Protein AF-0000000078948196 (afdb_homodimer)

Nearest PDB structures (foldseek):
  8k1s-assembly1_I  TM=9.322E-01  e=2.439E-25  Bacillus subtilis
  4j7c-assembly1_I  TM=9.047E-01  e=1.032E-25  Bacillus subtilis subsp. subtilis str. 168
  7zp9-assembly1_M  TM=9.116E-01  e=3.751E-25  Vibrio alginolyticus
  7zp9-assembly1_I  TM=9.064E-01  e=6.020E-25  Vibrio alginolyticus
  7zpo-assembly1_M  TM=9.075E-01  e=7.151E-25  Vibrio alginolyticus

InterPro domains:
  IPR003445 Cation transporter [PF02386] (38-428)

Foldseek 3Di:
DVVVCVVLCDLLNVLLVVLVVQLVVLLVVCCDPQFWDPPDDDDSLQSSLLLLLQLLLQAAHLDQNQHTTDPSNVVSSLVSNVCNQQNSVLVSVVVVLVVVDPPPDDVCVVVVPDDPDDSNVVSNVLSVQLVVVLVVQLVVQLVVQLVVCVVVDDDSVVSSVQRSSLSSSLLLLSQHHNVRQFCQVCLPPLVNLVSSLVSNCNQFLASVLVVLVVVPPPVPDPPRDDDPQNVQSVVLVVVQLVVQLVVQLVQCVPFPCVPPDPVSSNSQSNSLSSLLQSNQGHNDQPLRGDLSNLVVSLVSLQAHGAPNGSWFHQHSVLVSLQVQCVVCVVVVHPFRDDPRDTDDPVSSVVSVVQVVVLVVLLVVLLVVQCVQCPPPPDDSSQSSSLSSSLLRSSNHHNPCQNVGDSVNSVSSSVSSSCRSSDVVSVVVSVDDPPPPPPDDDDDDDDDDD/DVVVCVVLCDLLNVLLVVLVVQLVVLLVVCCDPQFWDPPADDDSLQSSLLLLLQLLLQAAHLDQNQHTTDPSNVVSSLVSNVCNQQNSVLVSVVVVLVVVDPPDDDVCVVVVPDDDDDPNVVSNVLSVQLVVVLVVQLVVQLVVQLVVCVVVDDDSVVSSVQRSSLSSSLLLLSQHHNVRQFCQVCLPPVVNLVSSLVSNCNQFLASVLVVLVVVPPPVPDPPRDDDPQNVQSVVLVVVQLVVQLVVQLVQCVPFPCVPPDPVSSNSQSNSLSSLLQSNQGHNDQPLRGDLVNLVVSLVSLQAHGAPNGSWFHQHSNLVSLQVQCVVCVVVVHPFRDDPRDTDDVVSSVVSVVQVVVLVVLLVVLLVVQCVQCPPPPDDSSQSSSLSSSLLRSSNHHNPCQNVGDSVNSVSSSVSSSCRSSDVVSVVVSVDDPPPPPPDDDDDDDDDDD

Secondary structure (DSSP, 8-state):
-HHHHHHH--HHHHHHHHHHHHHHHHHHHHHSGGGB-TT----HHHHHHHHHHHHTT----SS-HHHHB-HHHHHHHHHHHHIIIIIHHHHHHHHHHHTT----STHHHHHHHS-SS-HHHHHHHHHHHHHHHHHHHHHHHHHHHHHHHTTTSSSHHHHHHHHHHHHHHHHHT----SSSSTTGGGTT-HHHHHHHHHHHHHHHS-HHHHHHHHHHHSTT-TT----HHHHHHHHHHHHHHHHHHHHHHHHHTTTTTTT--HHHHHHHHHHHHHHTTTT---SS-GGGS-HHHHHHHHHHHHB---TTSS--SB-HHHHHHHHHHHHHHHTT-SS-EETTEEEPHHHHHHHHHHHHHHHHHHHHHHHHHHHHTTTS---HHHHHHHHHHHHTT-----S-GGGS-HHHHHHHHHHHHHHHH-HHHHHHHH------------EE-----/-HHHHHHH--HHHHHHHHHHHHHHHHHHHHHSGGGB-TT----HHHHHHHHHHHHTT----SS-HHHHB-HHHHHHHHHHHHIIIIIHHHHHHHHHHHTT----SHHHHHHHHS-SS-HHHHHHHHHHHHHHHHHHHHHHHHHHHHHHHTTTSSSHHHHHHHHHHHHHHHHTT----SSSSTTGGGTT-HHHHHHHHHHHHHHHS-HHHHHHHHHHHSTT-TT----HHHHHHHHHHHHHHHHHHHHHHHHHTTTTTTT--HHHHHHHHHHHHHHTTTT---SS-GGGS-HHHHHHHHHHHHB---TTSS--SB-HHHHHHHHHHHHHHHTT-SS-EETTEEEPHHHHHHHHHHHHHHHHHHHHHHHHHHHHTTTS---HHHHHHHHHHHHTT-----S-GGGS-HHHHHHHHHHHHHHHH-HHHHHHHH------------EE-----

Structure (mmCIF, N/CA/C/O backbone):
data_AF-0000000078948196-model_v1
#
loop_
_entity.id
_entity.type
_entity.pdbx_description
1 polymer 'Na+-transporting ATP synthase'
#
loop_
_atom_site.group_PDB
_atom_site.id
_atom_site.type_symbol
_atom_site.label_atom_id
_atom_site.label_alt_id
_atom_site.label_comp_id
_atom_site.label_asym_id
_atom_site.label_entity_id
_atom_site.label_seq_id
_atom_site.pdbx_PDB_ins_code
_atom_site.Cartn_x
_atom_site.Cartn_y
_atom_site.Cartn_z
_atom_site.occupancy
_atom_site.B_iso_or_equiv
_atom_site.auth_seq_id
_atom_site.auth_comp_id
_atom_site.auth_asym_id
_atom_site.auth_atom_id
_atom_site.pdbx_PDB_model_num
ATOM 1 N N . MET A 1 1 ? -9.531 -35.656 25.984 1 29.16 1 MET A N 1
ATOM 2 C CA . MET A 1 1 ? -8.641 -34.812 25.203 1 29.16 1 MET A CA 1
ATOM 3 C C . MET A 1 1 ? -9.273 -34.438 23.875 1 29.16 1 MET A C 1
ATOM 5 O O . MET A 1 1 ? -8.773 -33.562 23.156 1 29.16 1 MET A O 1
ATOM 9 N N . LYS A 1 2 ? -10.148 -35.344 23.438 1 41.41 2 LYS A N 1
ATOM 10 C CA . LYS A 1 2 ? -10.898 -35.281 22.188 1 41.41 2 LYS A CA 1
ATOM 11 C C . LYS A 1 2 ? -11.906 -34.125 22.203 1 41.41 2 LYS A C 1
ATOM 13 O O . LYS A 1 2 ? -12.148 -33.5 21.172 1 41.41 2 LYS A O 1
ATOM 18 N N . SER A 1 3 ? -12.422 -34.031 23.297 1 39.44 3 SER A N 1
ATOM 19 C CA . SER A 1 3 ? -13.5 -33.062 23.422 1 39.44 3 SER A CA 1
ATOM 20 C C . SER A 1 3 ? -12.969 -31.641 23.328 1 39.44 3 SER A C 1
ATOM 22 O O . SER A 1 3 ? -13.594 -30.781 22.703 1 39.44 3 SER A O 1
ATOM 24 N N . ALA A 1 4 ? -11.969 -31.344 24.062 1 41.91 4 ALA A N 1
ATOM 25 C CA . ALA A 1 4 ? -11.398 -30 24.141 1 41.91 4 ALA A CA 1
ATOM 26 C C . ALA A 1 4 ? -10.844 -29.562 22.781 1 41.91 4 ALA A C 1
ATOM 28 O O . ALA A 1 4 ? -10.961 -28.391 22.406 1 41.91 4 ALA A O 1
ATOM 29 N N . LEU A 1 5 ? -10.188 -30.438 22.125 1 44.31 5 LEU A N 1
ATOM 30 C CA . LEU A 1 5 ? -9.727 -30.203 20.75 1 44.31 5 LEU A CA 1
ATOM 31 C C . LEU A 1 5 ? -10.906 -29.922 19.828 1 44.31 5 LEU A C 1
ATOM 33 O O . LEU A 1 5 ? -10.797 -29.109 18.906 1 44.31 5 LEU A O 1
ATOM 37 N N . ASN A 1 6 ? -11.93 -30.547 20.078 1 48.66 6 ASN A N 1
ATOM 38 C CA . ASN A 1 6 ? -13.141 -30.438 19.281 1 48.66 6 ASN A CA 1
ATOM 39 C C . ASN A 1 6 ? -13.773 -29.062 19.406 1 48.66 6 ASN A C 1
ATOM 41 O O . ASN A 1 6 ? -14.32 -28.531 18.438 1 48.66 6 ASN A O 1
ATOM 45 N N . GLN A 1 7 ? -13.891 -28.625 20.594 1 48.53 7 GLN A N 1
ATOM 46 C CA . GLN A 1 7 ? -14.547 -27.344 20.828 1 48.53 7 GLN A CA 1
ATOM 47 C C . GLN A 1 7 ? -13.758 -26.188 20.219 1 48.53 7 GLN A C 1
ATOM 49 O O . GLN A 1 7 ? -14.336 -25.188 19.797 1 48.53 7 GLN A O 1
ATOM 54 N N . PHE A 1 8 ? -12.453 -26.312 20.312 1 49.66 8 PHE A N 1
ATOM 55 C CA . PHE A 1 8 ? -11.609 -25.203 19.922 1 49.66 8 PHE A CA 1
ATOM 56 C C . PHE A 1 8 ? -11.367 -25.203 18.406 1 49.66 8 PHE A C 1
ATOM 58 O O . PHE A 1 8 ? -10.922 -24.203 17.844 1 49.66 8 PHE A O 1
ATOM 65 N N . MET A 1 9 ? -11.766 -26.344 17.719 1 56.47 9 MET A N 1
ATOM 66 C CA . MET A 1 9 ? -11.25 -26.469 16.359 1 56.47 9 MET A CA 1
ATOM 67 C C . MET A 1 9 ? -12.312 -26.094 15.336 1 56.47 9 MET A C 1
ATOM 69 O O . MET A 1 9 ? -13.148 -26.922 14.969 1 56.47 9 MET A O 1
ATOM 73 N N . THR A 1 10 ? -12.477 -24.797 15.086 1 62.91 10 THR A N 1
ATOM 74 C CA . THR A 1 10 ? -13.273 -24.312 13.961 1 62.91 10 THR A CA 1
ATOM 75 C C . THR A 1 10 ? -12.688 -24.828 12.641 1 62.91 10 THR A C 1
ATOM 77 O O . THR A 1 10 ? -11.508 -25.172 12.578 1 62.91 10 THR A O 1
ATOM 80 N N . PRO A 1 11 ? -13.523 -25.25 11.734 1 66.12 11 PRO A N 1
ATOM 81 C CA . PRO A 1 11 ? -13.055 -25.734 10.43 1 66.12 11 PRO A CA 1
ATOM 82 C C . PRO A 1 11 ? -11.875 -24.922 9.891 1 66.12 11 PRO A C 1
ATOM 84 O O . PRO A 1 11 ? -10.938 -25.484 9.328 1 66.12 11 PRO A O 1
ATOM 87 N N . PHE A 1 12 ? -11.883 -23.766 10.172 1 70.56 12 PHE A N 1
ATOM 88 C CA . PHE A 1 12 ? -10.812 -22.906 9.68 1 70.56 12 PHE A CA 1
ATOM 89 C C . PHE A 1 12 ? -9.516 -23.188 10.438 1 70.56 12 PHE A C 1
ATOM 91 O O . PHE A 1 12 ? -8.438 -23.188 9.844 1 70.56 12 PHE A O 1
ATOM 98 N N . ARG A 1 13 ? -9.586 -23.484 11.641 1 76.75 13 ARG A N 1
ATOM 99 C CA . ARG A 1 13 ? -8.406 -23.797 12.438 1 76.75 13 ARG A CA 1
ATOM 100 C C . ARG A 1 13 ? -7.812 -25.141 12.039 1 76.75 13 ARG A C 1
ATOM 102 O O . ARG A 1 13 ? -6.594 -25.312 12.055 1 76.75 13 ARG A O 1
ATOM 109 N N . MET A 1 14 ? -8.641 -25.984 11.641 1 74.75 14 MET A N 1
ATOM 110 C CA . MET A 1 14 ? -8.172 -27.312 11.227 1 74.75 14 MET A CA 1
ATOM 111 C C . MET A 1 14 ? -7.387 -27.219 9.922 1 74.75 14 MET A C 1
ATOM 113 O O . MET A 1 14 ? -6.383 -27.906 9.75 1 74.75 14 MET A O 1
ATOM 117 N N . ILE A 1 15 ? -7.875 -26.344 9.07 1 76 15 ILE A N 1
ATOM 118 C CA . ILE A 1 15 ? -7.18 -26.156 7.805 1 76 15 ILE A CA 1
ATOM 119 C C . ILE A 1 15 ? -5.805 -25.547 8.062 1 76 15 ILE A C 1
ATOM 121 O O . ILE A 1 15 ? -4.801 -26 7.496 1 76 15 ILE A O 1
ATOM 125 N N . MET A 1 16 ? -5.793 -24.641 8.93 1 83.44 16 MET A N 1
ATOM 126 C CA . MET A 1 16 ? -4.531 -23.969 9.242 1 83.44 16 MET A CA 1
ATOM 127 C C . MET A 1 16 ? -3.543 -24.953 9.875 1 83.44 16 MET A C 1
ATOM 129 O O . MET A 1 16 ? -2.369 -24.969 9.508 1 83.44 16 MET A O 1
ATOM 133 N N . VAL A 1 17 ? -4.02 -25.75 10.727 1 84.31 17 VAL A N 1
ATOM 134 C CA . VAL A 1 17 ? -3.16 -26.703 11.43 1 84.31 17 VAL A CA 1
ATOM 135 C C . VAL A 1 17 ? -2.678 -27.766 10.461 1 84.31 17 VAL A C 1
ATOM 137 O O . VAL A 1 17 ? -1.53 -28.219 10.531 1 84.31 17 VAL A O 1
ATOM 140 N N . SER A 1 18 ? -3.582 -28.156 9.57 1 84.44 18 SER A N 1
ATOM 141 C CA . SER A 1 18 ? -3.189 -29.141 8.586 1 84.44 18 SER A CA 1
ATOM 142 C C . SER A 1 18 ? -2.041 -28.641 7.715 1 84.44 18 SER A C 1
ATOM 144 O O . SER A 1 18 ? -1.121 -29.391 7.395 1 84.44 18 SER A O 1
ATOM 146 N N . TYR A 1 19 ? -2.107 -27.391 7.379 1 88.69 19 TYR A N 1
ATOM 147 C CA . TYR A 1 19 ? -1.027 -26.812 6.59 1 88.69 19 TYR A CA 1
ATOM 148 C C . TYR A 1 19 ? 0.269 -26.766 7.387 1 88.69 19 TYR A C 1
ATOM 150 O O . TYR A 1 19 ? 1.34 -27.078 6.867 1 88.69 19 TYR A O 1
ATOM 158 N N . ILE A 1 20 ? 0.142 -26.406 8.609 1 92.06 20 ILE A N 1
ATOM 159 C CA . ILE A 1 20 ? 1.325 -26.297 9.453 1 92.06 20 ILE A CA 1
ATOM 160 C C . ILE A 1 20 ? 1.962 -27.672 9.633 1 92.06 20 ILE A C 1
ATOM 162 O O . ILE A 1 20 ? 3.182 -27.812 9.531 1 92.06 20 ILE A O 1
ATOM 166 N N . ILE A 1 21 ? 1.18 -28.656 9.789 1 91.88 21 ILE A N 1
ATOM 167 C CA . ILE A 1 21 ? 1.675 -30.016 9.961 1 91.88 21 ILE A CA 1
ATOM 168 C C . ILE A 1 21 ? 2.344 -30.5 8.68 1 91.88 21 ILE A C 1
ATOM 170 O O . ILE A 1 21 ? 3.418 -31.094 8.711 1 91.88 21 ILE A O 1
ATOM 174 N N . ALA A 1 22 ? 1.687 -30.219 7.602 1 92.44 22 ALA A N 1
ATOM 175 C CA . ALA A 1 22 ? 2.264 -30.609 6.312 1 92.44 22 ALA A CA 1
ATOM 176 C C . ALA A 1 22 ? 3.611 -29.938 6.09 1 92.44 22 ALA A C 1
ATOM 178 O O . ALA A 1 22 ? 4.566 -30.562 5.633 1 92.44 22 ALA A O 1
ATOM 179 N N . MET A 1 23 ? 3.705 -28.656 6.453 1 96 23 MET A N 1
ATOM 180 C CA . MET A 1 23 ? 4.941 -27.906 6.281 1 96 23 MET A CA 1
ATOM 181 C C . MET A 1 23 ? 6.059 -28.484 7.141 1 96 23 MET A C 1
ATOM 183 O O . MET A 1 23 ? 7.195 -28.625 6.68 1 96 23 MET A O 1
ATOM 187 N N . PHE A 1 24 ? 5.695 -28.891 8.258 1 96.75 24 PHE A N 1
ATOM 188 C CA . PHE A 1 24 ? 6.703 -29.469 9.141 1 96.75 24 PHE A CA 1
ATOM 189 C C . PHE A 1 24 ? 7.062 -30.875 8.711 1 96.75 24 PHE A C 1
ATOM 191 O O . PHE A 1 24 ? 8.234 -31.266 8.719 1 96.75 24 PHE A O 1
ATOM 198 N N . LEU A 1 25 ? 6.098 -31.656 8.305 1 95.69 25 LEU A N 1
ATOM 199 C CA . LEU A 1 25 ? 6.332 -33.031 7.867 1 95.69 25 LEU A CA 1
ATOM 200 C C . LEU A 1 25 ? 7.258 -33.062 6.656 1 95.69 25 LEU A C 1
ATOM 202 O O . LEU A 1 25 ? 8.25 -33.781 6.648 1 95.69 25 LEU A O 1
ATOM 206 N N . PHE A 1 26 ? 6.957 -32.281 5.711 1 96.81 26 PHE A N 1
ATOM 207 C CA . PHE A 1 26 ? 7.766 -32.281 4.496 1 96.81 26 PHE A CA 1
ATOM 208 C C . PHE A 1 26 ? 9.133 -31.656 4.75 1 96.81 26 PHE A C 1
ATOM 210 O O . PHE A 1 26 ? 10.102 -31.953 4.047 1 96.81 26 PHE A O 1
ATOM 217 N N . SER A 1 27 ? 9.203 -30.734 5.758 1 97.56 27 SER A N 1
ATOM 218 C CA . SER A 1 27 ? 10.508 -30.188 6.117 1 97.56 27 SER A CA 1
ATOM 219 C C . SER A 1 27 ? 11.43 -31.266 6.664 1 97.56 27 SER A C 1
ATOM 221 O O . SER A 1 27 ? 12.625 -31.297 6.352 1 97.56 27 SER A O 1
ATOM 223 N N . VAL A 1 28 ? 10.898 -32.188 7.391 1 97.5 28 VAL A N 1
ATOM 224 C CA . VAL A 1 28 ? 11.68 -33.281 7.938 1 97.5 28 VAL A CA 1
ATOM 225 C C . VAL A 1 28 ? 12.078 -34.25 6.812 1 97.5 28 VAL A C 1
ATOM 227 O O . VAL A 1 28 ? 13.227 -34.688 6.75 1 97.5 28 VAL A O 1
ATOM 230 N N . LEU A 1 29 ? 11.172 -34.5 5.914 1 97.06 29 LEU A N 1
ATOM 231 C CA . LEU A 1 29 ? 11.453 -35.406 4.801 1 97.06 29 LEU A CA 1
ATOM 232 C C . LEU A 1 29 ? 12.531 -34.844 3.893 1 97.06 29 LEU A C 1
ATOM 234 O O . LEU A 1 29 ? 13.406 -35.562 3.424 1 97.06 29 LEU A O 1
ATOM 238 N N . LEU A 1 30 ? 12.477 -33.531 3.709 1 96.75 30 LEU A N 1
ATOM 239 C CA . LEU A 1 30 ? 13.445 -32.875 2.84 1 96.75 30 LEU A CA 1
ATOM 240 C C . LEU A 1 30 ? 14.805 -32.75 3.531 1 96.75 30 LEU A C 1
ATOM 242 O O . LEU A 1 30 ? 15.836 -32.625 2.869 1 96.75 30 LEU A O 1
ATOM 246 N N . PHE A 1 31 ? 14.773 -32.781 4.848 1 96.94 31 PHE A N 1
ATOM 247 C CA . PHE A 1 31 ? 16 -32.594 5.613 1 96.94 31 PHE A CA 1
ATOM 248 C C . PHE A 1 31 ? 16.734 -33.938 5.738 1 96.94 31 PHE A C 1
ATOM 250 O O . PHE A 1 31 ? 17.938 -33.969 6.047 1 96.94 31 PHE A O 1
ATOM 257 N N . LEU A 1 32 ? 16.172 -35.062 5.422 1 95.81 32 LEU A N 1
ATOM 258 C CA . LEU A 1 32 ? 16.797 -36.375 5.523 1 95.81 32 LEU A CA 1
ATOM 259 C C . LEU A 1 32 ? 17.984 -36.5 4.578 1 95.81 32 LEU A C 1
ATOM 261 O O . LEU A 1 32 ? 17.969 -35.938 3.477 1 95.81 32 LEU A O 1
ATOM 265 N N . PRO A 1 33 ? 18.984 -37.25 4.98 1 94.69 33 PRO A N 1
ATOM 266 C CA . PRO A 1 33 ? 20.172 -37.438 4.137 1 94.69 33 PRO A CA 1
ATOM 267 C C . PRO A 1 33 ? 19.844 -38.125 2.807 1 94.69 33 PRO A C 1
ATOM 269 O O . PRO A 1 33 ? 20.516 -37.875 1.801 1 94.69 33 PRO A O 1
ATOM 272 N N . ILE A 1 34 ? 18.797 -38.938 2.75 1 94.38 34 ILE A N 1
ATOM 273 C CA . ILE A 1 34 ? 18.438 -39.625 1.53 1 94.38 34 ILE A CA 1
ATOM 274 C C . ILE A 1 34 ? 17.875 -38.656 0.507 1 94.38 34 ILE A C 1
ATOM 276 O O . ILE A 1 34 ? 17.891 -38.906 -0.696 1 94.38 34 ILE A O 1
ATOM 280 N N . SER A 1 35 ? 17.375 -37.531 1.003 1 96.19 35 SER A N 1
ATOM 281 C CA . SER A 1 35 ? 16.766 -36.531 0.134 1 96.19 35 SER A CA 1
ATOM 282 C C . SER A 1 35 ? 17.812 -35.531 -0.391 1 96.19 35 SER A C 1
ATOM 284 O O . SER A 1 35 ? 17.484 -34.656 -1.204 1 96.19 35 SER A O 1
ATOM 286 N N . GLN A 1 36 ? 19.016 -35.656 0.041 1 95.5 36 GLN A N 1
ATOM 287 C CA . GLN A 1 36 ? 20.062 -34.719 -0.326 1 95.5 36 GLN A CA 1
ATOM 288 C C . GLN A 1 36 ? 21.094 -35.344 -1.247 1 95.5 36 GLN A C 1
ATOM 290 O O . GLN A 1 36 ? 21.328 -36.562 -1.173 1 95.5 36 GLN A O 1
ATOM 295 N N . GLN A 1 37 ? 21.594 -34.531 -2.092 1 94.06 37 GLN A N 1
ATOM 296 C CA . GLN A 1 37 ? 22.719 -35 -2.9 1 94.06 37 GLN A CA 1
ATOM 297 C C . GLN A 1 37 ? 23.969 -35.188 -2.051 1 94.06 37 GLN A C 1
ATOM 299 O O . GLN A 1 37 ? 24.125 -34.5 -1.021 1 94.06 37 GLN A O 1
ATOM 304 N N . PRO A 1 38 ? 24.859 -36 -2.549 1 91.44 38 PRO A N 1
ATOM 305 C CA . PRO A 1 38 ? 26.094 -36.219 -1.778 1 91.44 38 PRO A CA 1
ATOM 306 C C . PRO A 1 38 ? 26.938 -34.969 -1.665 1 91.44 38 PRO A C 1
ATOM 308 O O . PRO A 1 38 ? 27.109 -34.219 -2.646 1 91.44 38 PRO A O 1
ATOM 311 N N . GLY A 1 39 ? 27.344 -34.594 -0.49 1 90.06 39 GLY A N 1
ATOM 312 C CA . GLY A 1 39 ? 28.266 -33.469 -0.279 1 90.06 39 GLY A CA 1
ATOM 313 C C . GLY A 1 39 ? 27.547 -32.188 0.056 1 90.06 39 GLY A C 1
ATOM 314 O O . GLY A 1 39 ? 28.188 -31.156 0.333 1 90.06 39 GLY A O 1
ATOM 315 N N . VAL A 1 40 ? 26.281 -32.156 -0.003 1 91.31 40 VAL A N 1
ATOM 316 C CA . VAL A 1 40 ? 25.531 -30.938 0.264 1 91.31 40 VAL A CA 1
ATOM 317 C C . VAL A 1 40 ? 25.266 -30.812 1.763 1 91.31 40 VAL A C 1
ATOM 319 O O . VAL A 1 40 ? 24.984 -31.797 2.439 1 91.31 40 VAL A O 1
ATOM 322 N N . ASN A 1 41 ? 25.547 -29.609 2.361 1 90.94 41 ASN A N 1
ATOM 323 C CA . ASN A 1 41 ? 25.266 -29.312 3.76 1 90.94 41 ASN A CA 1
ATOM 324 C C . ASN A 1 41 ? 24.016 -28.453 3.9 1 90.94 41 ASN A C 1
ATOM 326 O O . ASN A 1 41 ? 24.094 -27.219 3.873 1 90.94 41 ASN A O 1
ATOM 330 N N . LEU A 1 42 ? 22.906 -29.094 4.082 1 94.12 42 LEU A N 1
ATOM 331 C CA . LEU A 1 42 ? 21.609 -28.422 4.207 1 94.12 42 LEU A CA 1
ATOM 332 C C . LEU A 1 42 ? 21.25 -28.219 5.672 1 94.12 42 LEU A C 1
ATOM 334 O O . LEU A 1 42 ? 21.359 -29.141 6.484 1 94.12 42 LEU A O 1
ATOM 338 N N . THR A 1 43 ? 20.922 -26.969 6.074 1 95.5 43 THR A N 1
ATOM 339 C CA . THR A 1 43 ? 20.438 -26.688 7.422 1 95.5 43 THR A CA 1
ATOM 340 C C . THR A 1 43 ? 18.938 -26.938 7.516 1 95.5 43 THR A C 1
ATOM 342 O O . THR A 1 43 ? 18.234 -26.938 6.5 1 95.5 43 THR A O 1
ATOM 345 N N . PHE A 1 44 ? 18.453 -27.141 8.641 1 96.38 44 PHE A N 1
ATOM 346 C CA . PHE A 1 44 ? 17.031 -27.406 8.82 1 96.38 44 PHE A CA 1
ATOM 347 C C . PHE A 1 44 ? 16.203 -26.188 8.43 1 96.38 44 PHE A C 1
ATOM 349 O O . PHE A 1 44 ? 15.102 -26.328 7.891 1 96.38 44 PHE A O 1
ATOM 356 N N . SER A 1 45 ? 16.75 -25 8.703 1 96.25 45 SER A N 1
ATOM 357 C CA . SER A 1 45 ? 16.016 -23.781 8.344 1 96.25 45 SER A CA 1
ATOM 358 C C . SER A 1 45 ? 15.805 -23.703 6.836 1 96.25 45 SER A C 1
ATOM 360 O O . SER A 1 45 ? 14.75 -23.25 6.379 1 96.25 45 SER A O 1
ATOM 362 N N . GLU A 1 46 ? 16.797 -24.156 6.129 1 96.88 46 GLU A N 1
ATOM 363 C CA . GLU A 1 46 ? 16.688 -24.141 4.672 1 96.88 46 GLU A CA 1
ATOM 364 C C . GLU A 1 46 ? 15.648 -25.156 4.188 1 96.88 46 GLU A C 1
ATOM 366 O O . GLU A 1 46 ? 14.875 -24.859 3.273 1 96.88 46 GLU A O 1
ATOM 371 N N . ALA A 1 47 ? 15.648 -26.312 4.801 1 97.31 47 ALA A N 1
ATOM 372 C CA . ALA A 1 47 ? 14.664 -27.328 4.465 1 97.31 47 ALA A CA 1
ATOM 373 C C . ALA A 1 47 ? 13.25 -26.859 4.824 1 97.31 47 ALA A C 1
ATOM 375 O O . ALA A 1 47 ? 12.305 -27.109 4.074 1 97.31 47 ALA A O 1
ATOM 376 N N . LEU A 1 48 ? 13.156 -26.203 5.973 1 97.69 48 LEU A N 1
ATOM 377 C CA . LEU A 1 48 ? 11.867 -25.672 6.406 1 97.69 48 LEU A CA 1
ATOM 378 C C . LEU A 1 48 ? 11.359 -24.625 5.434 1 97.69 48 LEU A C 1
ATOM 380 O O . LEU A 1 48 ? 10.18 -24.641 5.059 1 97.69 48 LEU A O 1
ATOM 384 N N . PHE A 1 49 ? 12.227 -23.734 5.043 1 98.12 49 PHE A N 1
ATOM 385 C CA . PHE A 1 49 ? 11.844 -22.703 4.09 1 98.12 49 PHE A CA 1
ATOM 386 C C . PHE A 1 49 ? 11.352 -23.312 2.789 1 98.12 49 PHE A C 1
ATOM 388 O O . PHE A 1 49 ? 10.312 -22.906 2.25 1 98.12 49 PHE A O 1
ATOM 395 N N . THR A 1 50 ? 12.07 -24.297 2.322 1 97.12 50 THR A N 1
ATOM 396 C CA . THR A 1 50 ? 11.703 -24.969 1.074 1 97.12 50 THR A CA 1
ATOM 397 C C . THR A 1 50 ? 10.367 -25.688 1.21 1 97.12 50 THR A C 1
ATOM 399 O O . THR A 1 50 ? 9.539 -25.641 0.299 1 97.12 50 THR A O 1
ATOM 402 N N . SER A 1 51 ? 10.172 -26.297 2.299 1 97.5 51 SER A N 1
ATOM 403 C CA . SER A 1 51 ? 8.922 -27 2.549 1 97.5 51 SER A CA 1
ATOM 404 C C . SER A 1 51 ? 7.746 -26.016 2.604 1 97.5 51 SER A C 1
ATOM 406 O O . SER A 1 51 ? 6.703 -26.266 1.99 1 97.5 51 SER A O 1
ATOM 408 N N . VAL A 1 52 ? 7.902 -24.906 3.338 1 97.44 52 VAL A N 1
ATOM 409 C CA . VAL A 1 52 ? 6.848 -23.906 3.441 1 97.44 52 VAL A CA 1
ATOM 410 C C . VAL A 1 52 ? 6.527 -23.359 2.057 1 97.44 52 VAL A C 1
ATOM 412 O O . VAL A 1 52 ? 5.355 -23.188 1.702 1 97.44 52 VAL A O 1
ATOM 415 N N . SER A 1 53 ? 7.531 -23.094 1.305 1 97.19 53 SER A N 1
ATOM 416 C CA . SER A 1 53 ? 7.359 -22.578 -0.047 1 97.19 53 SER A CA 1
ATOM 417 C C . SER A 1 53 ? 6.66 -23.594 -0.946 1 97.19 53 SER A C 1
ATOM 419 O O . SER A 1 53 ? 5.805 -23.219 -1.754 1 97.19 53 SER A O 1
ATOM 421 N N . ALA A 1 54 ? 6.973 -24.844 -0.789 1 96.25 54 ALA A N 1
ATOM 422 C CA . ALA A 1 54 ? 6.395 -25.906 -1.614 1 96.25 54 ALA A CA 1
ATOM 423 C C . ALA A 1 54 ? 4.934 -26.141 -1.245 1 96.25 54 ALA A C 1
ATOM 425 O O . ALA A 1 54 ? 4.062 -26.188 -2.121 1 96.25 54 ALA A O 1
ATOM 426 N N . VAL A 1 55 ? 4.684 -26.234 0.028 1 94.19 55 VAL A N 1
ATOM 427 C CA . VAL A 1 55 ? 3.328 -26.516 0.486 1 94.19 55 VAL A CA 1
ATOM 428 C C . VAL A 1 55 ? 2.422 -25.312 0.215 1 94.19 55 VAL A C 1
ATOM 430 O O . VAL A 1 55 ? 1.236 -25.484 -0.085 1 94.19 55 VAL A O 1
ATOM 433 N N . SER A 1 56 ? 2.973 -24.141 0.295 1 93 56 SER A N 1
ATOM 434 C CA . SER A 1 56 ? 2.191 -22.953 -0.013 1 93 56 SER A CA 1
ATOM 435 C C . SER A 1 56 ? 2.146 -22.703 -1.516 1 93 56 SER A C 1
ATOM 437 O O . SER A 1 56 ? 1.503 -21.75 -1.968 1 93 56 SER A O 1
ATOM 439 N N . VAL A 1 57 ? 2.824 -23.469 -2.277 1 92.44 57 VAL A N 1
ATOM 440 C CA . VAL A 1 57 ? 2.896 -23.375 -3.73 1 92.44 57 VAL A CA 1
ATOM 441 C C . VAL A 1 57 ? 3.354 -21.969 -4.129 1 92.44 57 VAL A C 1
ATOM 443 O O . VAL A 1 57 ? 2.711 -21.312 -4.949 1 92.44 57 VAL A O 1
ATOM 446 N N . THR A 1 58 ? 4.41 -21.438 -3.539 1 93.69 58 THR A N 1
ATOM 447 C CA . THR A 1 58 ? 4.926 -20.094 -3.812 1 93.69 58 THR A CA 1
ATOM 448 C C . THR A 1 58 ? 6.117 -20.156 -4.762 1 93.69 58 THR A C 1
ATOM 450 O O . THR A 1 58 ? 6.164 -19.438 -5.758 1 93.69 58 THR A O 1
ATOM 453 N N . GLY A 1 59 ? 7.145 -21 -4.398 1 93.38 59 GLY A N 1
ATOM 454 C CA . GLY A 1 59 ? 8.258 -21.188 -5.32 1 93.38 59 GLY A CA 1
ATOM 455 C C . GLY A 1 59 ? 9.492 -20.391 -4.934 1 93.38 59 GLY A C 1
ATOM 456 O O . GLY A 1 59 ? 10.531 -20.5 -5.59 1 93.38 59 GLY A O 1
ATOM 457 N N . LEU A 1 60 ? 9.43 -19.609 -3.844 1 94.12 60 LEU A N 1
ATOM 458 C CA . LEU A 1 60 ? 10.641 -18.969 -3.34 1 94.12 60 LEU A CA 1
ATOM 459 C C . LEU A 1 60 ? 11.586 -19.984 -2.719 1 94.12 60 LEU A C 1
ATOM 461 O O . LEU A 1 60 ? 11.148 -20.891 -2.01 1 94.12 60 LEU A O 1
ATOM 465 N N . THR A 1 61 ? 12.875 -19.859 -3.014 1 92.44 61 THR A N 1
ATOM 466 C CA . THR A 1 61 ? 13.828 -20.844 -2.518 1 92.44 61 THR A CA 1
ATOM 467 C C . THR A 1 61 ? 15.062 -20.172 -1.93 1 92.44 61 THR A C 1
ATOM 469 O O . THR A 1 61 ? 15.43 -19.078 -2.357 1 92.44 61 THR A O 1
ATOM 472 N N . VAL A 1 62 ? 15.578 -20.797 -0.987 1 94.81 62 VAL A N 1
ATOM 473 C CA . VAL A 1 62 ? 16.812 -20.312 -0.371 1 94.81 62 VAL A CA 1
ATOM 474 C C . VAL A 1 62 ? 17.984 -21.188 -0.822 1 94.81 62 VAL A C 1
ATOM 476 O O . VAL A 1 62 ? 19.141 -20.859 -0.548 1 94.81 62 VAL A O 1
ATOM 479 N N . VAL A 1 63 ? 17.688 -22.297 -1.507 1 92.88 63 VAL A N 1
ATOM 480 C CA . VAL A 1 63 ? 18.703 -23.188 -2.053 1 92.88 63 VAL A CA 1
ATOM 481 C C . VAL A 1 63 ? 18.359 -23.547 -3.496 1 92.88 63 VAL A C 1
ATOM 483 O O . VAL A 1 63 ? 17.203 -23.453 -3.902 1 92.88 63 VAL A O 1
ATOM 486 N N . ASN A 1 64 ? 19.344 -23.859 -4.242 1 92.5 64 ASN A N 1
ATOM 487 C CA . ASN A 1 64 ? 19.094 -24.375 -5.582 1 92.5 64 ASN A CA 1
ATOM 488 C C . ASN A 1 64 ? 18.594 -25.812 -5.539 1 92.5 64 ASN A C 1
ATOM 490 O O . ASN A 1 64 ? 19.328 -26.734 -5.176 1 92.5 64 ASN A O 1
ATOM 494 N N . VAL A 1 65 ? 17.438 -26.016 -5.961 1 93.06 65 VAL A N 1
ATOM 495 C CA . VAL A 1 65 ? 16.734 -27.297 -5.836 1 93.06 65 VAL A CA 1
ATOM 496 C C . VAL A 1 65 ? 17.469 -28.375 -6.641 1 93.06 65 VAL A C 1
ATOM 498 O O . VAL A 1 65 ? 17.672 -29.484 -6.168 1 93.06 65 VAL A O 1
ATOM 501 N N . SER A 1 66 ? 17.984 -28.062 -7.793 1 91.06 66 SER A N 1
ATOM 502 C CA . SER A 1 66 ? 18.625 -29.016 -8.688 1 91.06 66 SER A CA 1
ATOM 503 C C . SER A 1 66 ? 19.969 -29.469 -8.133 1 91.06 66 SER A C 1
ATOM 505 O O . SER A 1 66 ? 20.391 -30.609 -8.359 1 91.06 66 SER A O 1
ATOM 507 N N . GLU A 1 67 ? 20.594 -28.609 -7.355 1 92.5 67 GLU A N 1
ATOM 508 C CA . GLU A 1 67 ? 21.922 -28.922 -6.844 1 92.5 67 GLU A CA 1
ATOM 509 C C . GLU A 1 67 ? 21.859 -29.469 -5.418 1 92.5 67 GLU A C 1
ATOM 511 O O . GLU A 1 67 ? 22.828 -30.031 -4.918 1 92.5 67 GLU A O 1
ATOM 516 N N . THR A 1 68 ? 20.781 -29.375 -4.805 1 94.69 68 THR A N 1
ATOM 517 C CA . THR A 1 68 ? 20.688 -29.703 -3.385 1 94.69 68 THR A CA 1
ATOM 518 C C . THR A 1 68 ? 19.984 -31.031 -3.18 1 94.69 68 THR A C 1
ATOM 520 O O . THR A 1 68 ? 20.438 -31.859 -2.385 1 94.69 68 THR A O 1
ATOM 523 N N . TYR A 1 69 ? 18.984 -31.328 -3.953 1 95.62 69 TYR A N 1
ATOM 524 C CA . TYR A 1 69 ? 18.141 -32.469 -3.641 1 95.62 69 TYR A CA 1
ATOM 525 C C . TYR A 1 69 ? 18.359 -33.594 -4.621 1 95.62 69 TYR A C 1
ATOM 527 O O . TYR A 1 69 ? 18.594 -33.375 -5.812 1 95.62 69 TYR A O 1
ATOM 535 N N . SER A 1 70 ? 18.281 -34.812 -4.105 1 95.94 70 SER A N 1
ATOM 536 C CA . SER A 1 70 ? 18.344 -36.031 -4.898 1 95.94 70 SER A CA 1
ATOM 537 C C . SER A 1 70 ? 17 -36.312 -5.57 1 95.94 70 SER A C 1
ATOM 539 O O . SER A 1 70 ? 16.062 -35.531 -5.434 1 95.94 70 SER A O 1
ATOM 541 N N . TYR A 1 71 ? 16.906 -37.438 -6.309 1 94.81 71 TYR A N 1
ATOM 542 C CA . TYR A 1 71 ? 15.656 -37.812 -6.969 1 94.81 71 TYR A CA 1
ATOM 543 C C . TYR A 1 71 ? 14.555 -38.062 -5.945 1 94.81 71 TYR A C 1
ATOM 545 O O . TYR A 1 71 ? 13.398 -37.688 -6.176 1 94.81 71 TYR A O 1
ATOM 553 N N . ILE A 1 72 ? 14.969 -38.594 -4.828 1 95.75 72 ILE A N 1
ATOM 554 C CA . ILE A 1 72 ? 14 -38.844 -3.766 1 95.75 72 ILE A CA 1
ATOM 555 C C . ILE A 1 72 ? 13.547 -37.5 -3.152 1 95.75 72 ILE A C 1
ATOM 557 O O . ILE A 1 72 ? 12.367 -37.344 -2.84 1 95.75 72 ILE A O 1
ATOM 561 N N . GLY A 1 73 ? 14.516 -36.656 -2.971 1 95.94 73 GLY A N 1
ATOM 562 C CA . GLY A 1 73 ? 14.172 -35.312 -2.477 1 95.94 73 GLY A CA 1
ATOM 563 C C . GLY A 1 73 ? 13.211 -34.594 -3.381 1 95.94 73 GLY A C 1
ATOM 564 O O . GLY A 1 73 ? 12.273 -33.938 -2.9 1 95.94 73 GLY A O 1
ATOM 565 N N . ILE A 1 74 ? 13.422 -34.688 -4.68 1 96.5 74 ILE A N 1
ATOM 566 C CA . ILE A 1 74 ? 12.562 -34.031 -5.652 1 96.5 74 ILE A CA 1
ATOM 567 C C . ILE A 1 74 ? 11.172 -34.656 -5.625 1 96.5 74 ILE A C 1
ATOM 569 O O . ILE A 1 74 ? 10.164 -33.969 -5.789 1 96.5 74 ILE A O 1
ATOM 573 N N . LEU A 1 75 ? 11.133 -35.938 -5.379 1 95.56 75 LEU A N 1
ATOM 574 C CA . LEU A 1 75 ? 9.844 -36.594 -5.238 1 95.56 75 LEU A CA 1
ATOM 575 C C . LEU A 1 75 ? 9.07 -36.031 -4.043 1 95.56 75 LEU A C 1
ATOM 577 O O . LEU A 1 75 ? 7.871 -35.781 -4.141 1 95.56 75 LEU A O 1
ATOM 581 N N . PHE A 1 76 ? 9.797 -35.875 -2.932 1 96.12 76 PHE A N 1
ATOM 582 C CA . PHE A 1 76 ? 9.164 -35.281 -1.753 1 96.12 76 PHE A CA 1
ATOM 583 C C . PHE A 1 76 ? 8.695 -33.875 -2.029 1 96.12 76 PHE A C 1
ATOM 585 O O . PHE A 1 76 ? 7.621 -33.469 -1.584 1 96.12 76 PHE A O 1
ATOM 592 N N . LEU A 1 77 ? 9.531 -33.156 -2.727 1 96.38 77 LEU A N 1
ATOM 593 C CA . LEU A 1 77 ? 9.172 -31.781 -3.098 1 96.38 77 LEU A CA 1
ATOM 594 C C . LEU A 1 77 ? 7.93 -31.766 -3.975 1 96.38 77 LEU A C 1
ATOM 596 O O . LEU A 1 77 ? 7.023 -30.953 -3.754 1 96.38 77 LEU A O 1
ATOM 600 N N . ALA A 1 78 ? 7.867 -32.656 -4.93 1 95.31 78 ALA A N 1
ATOM 601 C CA . ALA A 1 78 ? 6.715 -32.75 -5.828 1 95.31 78 ALA A CA 1
ATOM 602 C C . ALA A 1 78 ? 5.445 -33.125 -5.059 1 95.31 78 ALA A C 1
ATOM 604 O O . ALA A 1 78 ? 4.375 -32.562 -5.328 1 95.31 78 ALA A O 1
ATOM 605 N N . LEU A 1 79 ? 5.602 -33.969 -4.117 1 93.88 79 LEU A N 1
ATOM 606 C CA . LEU A 1 79 ? 4.457 -34.375 -3.303 1 93.88 79 LEU A CA 1
ATOM 607 C C . LEU A 1 79 ? 3.975 -33.219 -2.441 1 93.88 79 LEU A C 1
ATOM 609 O O . LEU A 1 79 ? 2.77 -33.031 -2.244 1 93.88 79 LEU A O 1
ATOM 613 N N . ALA A 1 80 ? 4.922 -32.5 -1.903 1 94.62 80 ALA A N 1
ATOM 614 C CA . ALA A 1 80 ? 4.57 -31.328 -1.112 1 94.62 80 ALA A CA 1
ATOM 615 C C . ALA A 1 80 ? 3.793 -30.328 -1.948 1 94.62 80 ALA A C 1
ATOM 617 O O . ALA A 1 80 ? 2.779 -29.781 -1.497 1 94.62 80 ALA A O 1
ATOM 618 N N . ILE A 1 81 ? 4.23 -30.078 -3.158 1 93.75 81 ILE A N 1
ATOM 619 C CA . ILE A 1 81 ? 3.598 -29.141 -4.074 1 93.75 81 ILE A CA 1
ATOM 620 C C . ILE A 1 81 ? 2.189 -29.609 -4.418 1 93.75 81 ILE A C 1
ATOM 622 O O . ILE A 1 81 ? 1.238 -28.828 -4.398 1 93.75 81 ILE A O 1
ATOM 626 N N . GLN A 1 82 ? 2.082 -30.906 -4.656 1 90.44 82 GLN A N 1
ATOM 627 C CA . GLN A 1 82 ? 0.793 -31.484 -5.012 1 90.44 82 GLN A CA 1
ATOM 628 C C . GLN A 1 82 ? -0.199 -31.375 -3.857 1 90.44 82 GLN A C 1
ATOM 630 O O . GLN A 1 82 ? -1.359 -31.016 -4.062 1 90.44 82 GLN A O 1
ATOM 635 N N . LEU A 1 83 ? 0.294 -31.641 -2.75 1 87.25 83 LEU A N 1
ATOM 636 C CA . LEU A 1 83 ? -0.559 -31.562 -1.568 1 87.25 83 LEU A CA 1
ATOM 637 C C . LEU A 1 83 ? -0.983 -30.125 -1.285 1 87.25 83 LEU A C 1
ATOM 639 O O . LEU A 1 83 ? -2.139 -29.875 -0.938 1 87.25 83 LEU A O 1
ATOM 643 N N . GLY A 1 84 ? -0.119 -29.234 -1.367 1 86 84 GLY A N 1
ATOM 644 C CA . GLY A 1 84 ? -0.419 -27.828 -1.143 1 86 84 GLY A CA 1
ATOM 645 C C . GLY A 1 84 ? -1.357 -27.25 -2.184 1 86 84 GLY A C 1
ATOM 646 O O . GLY A 1 84 ? -2.215 -26.422 -1.86 1 86 84 GLY A O 1
ATOM 647 N N . GLY A 1 85 ? -1.118 -27.562 -3.383 1 80.81 85 GLY A N 1
ATOM 648 C CA . GLY A 1 85 ? -1.9 -27.031 -4.484 1 80.81 85 GLY A CA 1
ATOM 649 C C . GLY A 1 85 ? -3.324 -27.547 -4.52 1 80.81 85 GLY A C 1
ATOM 650 O O . GLY A 1 85 ? -4.277 -26.766 -4.574 1 80.81 85 GLY A O 1
ATOM 651 N N . ILE A 1 86 ? -3.525 -28.781 -4.453 1 73.5 86 ILE A N 1
ATOM 652 C CA . ILE A 1 86 ? -4.836 -29.406 -4.645 1 73.5 86 ILE A CA 1
ATOM 653 C C . ILE A 1 86 ? -5.34 -29.969 -3.318 1 73.5 86 ILE A C 1
ATOM 655 O O . ILE A 1 86 ? -6.531 -29.891 -3.016 1 73.5 86 ILE A O 1
ATOM 659 N N . GLY A 1 87 ? -4.461 -30.484 -2.549 1 61.56 87 GLY A N 1
ATOM 660 C CA . GLY A 1 87 ? -4.746 -31.5 -1.55 1 61.56 87 GLY A CA 1
ATOM 661 C C . GLY A 1 87 ? -5.441 -30.938 -0.32 1 61.56 87 GLY A C 1
ATOM 662 O O . GLY A 1 87 ? -6.488 -31.453 0.089 1 61.56 87 GLY A O 1
ATOM 663 N N . ILE A 1 88 ? -4.82 -29.828 0.211 1 55.69 88 ILE A N 1
ATOM 664 C CA . ILE A 1 88 ? -5.336 -29.469 1.529 1 55.69 88 ILE A CA 1
ATOM 665 C C . ILE A 1 88 ? -6.73 -28.875 1.395 1 55.69 88 ILE A C 1
ATOM 667 O O . ILE A 1 88 ? -7.605 -29.125 2.225 1 55.69 88 ILE A O 1
ATOM 671 N N . MET A 1 89 ? -6.961 -28.125 0.335 1 55.78 89 MET A N 1
ATOM 672 C CA . MET A 1 89 ? -8.305 -27.594 0.129 1 55.78 89 MET A CA 1
ATOM 673 C C . MET A 1 89 ? -9.305 -28.719 -0.108 1 55.78 89 MET A C 1
ATOM 675 O O . MET A 1 89 ? -10.422 -28.688 0.41 1 55.78 89 MET A O 1
ATOM 679 N N . THR A 1 90 ? -8.828 -29.656 -0.896 1 55.22 90 THR A N 1
ATOM 680 C CA . THR A 1 90 ? -9.68 -30.812 -1.169 1 55.22 90 THR A CA 1
ATOM 681 C C . THR A 1 90 ? -9.75 -31.719 0.051 1 55.22 90 THR A C 1
ATOM 683 O O . THR A 1 90 ? -10.805 -32.312 0.335 1 55.22 90 THR A O 1
ATOM 686 N N . LEU A 1 91 ? -8.602 -31.719 0.794 1 53.12 91 LEU A N 1
ATOM 687 C CA . LEU A 1 91 ? -8.555 -32.562 1.978 1 53.12 91 LEU A CA 1
ATOM 688 C C . LEU A 1 91 ? -9.414 -32 3.096 1 53.12 91 LEU A C 1
ATOM 690 O O . LEU A 1 91 ? -10.047 -32.75 3.842 1 53.12 91 LEU A O 1
ATOM 694 N N . GLY A 1 92 ? -9.25 -30.578 3.344 1 48.88 92 GLY A N 1
ATOM 695 C CA . GLY A 1 92 ? -10.102 -30.031 4.387 1 48.88 92 GLY A CA 1
ATOM 696 C C . GLY A 1 92 ? -11.562 -30.406 4.223 1 48.88 92 GLY A C 1
ATOM 697 O O . GLY A 1 92 ? -12.227 -30.781 5.191 1 48.88 92 GLY A O 1
ATOM 698 N N . THR A 1 93 ? -11.945 -30.25 2.992 1 48.53 93 THR A N 1
ATOM 699 C CA . THR A 1 93 ? -13.328 -30.688 2.807 1 48.53 93 THR A CA 1
ATOM 700 C C . THR A 1 93 ? -13.461 -32.188 3.127 1 48.53 93 THR A C 1
ATOM 702 O O . THR A 1 93 ? -14.469 -32.594 3.699 1 48.53 93 THR A O 1
ATOM 705 N N . PHE A 1 94 ? -12.359 -32.875 2.834 1 45.28 94 PHE A N 1
ATOM 706 C CA . PHE A 1 94 ? -12.375 -34.312 3.119 1 45.28 94 PHE A CA 1
ATOM 707 C C . PHE A 1 94 ? -12.43 -34.562 4.621 1 45.28 94 PHE A C 1
ATOM 709 O O . PHE A 1 94 ? -13.195 -35.406 5.082 1 45.28 94 PHE A O 1
ATOM 716 N N . VAL A 1 95 ? -11.555 -33.844 5.262 1 44.28 95 VAL A N 1
ATOM 717 C CA . VAL A 1 95 ? -11.523 -34.031 6.707 1 44.28 95 VAL A CA 1
ATOM 718 C C . VAL A 1 95 ? -12.859 -33.625 7.312 1 44.28 95 VAL A C 1
ATOM 720 O O . VAL A 1 95 ? -13.383 -34.281 8.211 1 44.28 95 VAL A O 1
ATOM 723 N N . TRP A 1 96 ? -13.258 -32.5 6.902 1 46.78 96 TRP A N 1
ATOM 724 C CA . TRP A 1 96 ? -14.562 -32.062 7.387 1 46.78 96 TRP A CA 1
ATOM 725 C C . TRP A 1 96 ? -15.641 -33.094 7.094 1 46.78 96 TRP A C 1
ATOM 727 O O . TRP A 1 96 ? -16.5 -33.344 7.934 1 46.78 96 TRP A O 1
ATOM 737 N N . MET A 1 97 ? -15.516 -33.688 5.938 1 42.41 97 MET A N 1
ATOM 738 C CA . MET A 1 97 ? -16.438 -34.75 5.555 1 42.41 97 MET A CA 1
ATOM 739 C C . MET A 1 97 ? -16.344 -35.938 6.508 1 42.41 97 MET A C 1
ATOM 741 O O . MET A 1 97 ? -17.344 -36.562 6.84 1 42.41 97 MET A O 1
ATOM 745 N N . LEU A 1 98 ? -15.141 -36.219 6.809 1 39 98 LEU A N 1
ATOM 746 C CA . LEU A 1 98 ? -14.93 -37.375 7.68 1 39 98 LEU A CA 1
ATOM 747 C C . LEU A 1 98 ? -15.508 -37.125 9.07 1 39 98 LEU A C 1
ATOM 749 O O . LEU A 1 98 ? -16 -38.031 9.719 1 39 98 LEU A O 1
ATOM 753 N N . PHE A 1 99 ? -15.32 -35.844 9.5 1 43.5 99 PHE A N 1
ATOM 754 C CA . PHE A 1 99 ? -15.797 -35.656 10.867 1 43.5 99 PHE A CA 1
ATOM 755 C C . PHE A 1 99 ? -17.266 -35.25 10.875 1 43.5 99 PHE A C 1
ATOM 757 O O . PHE A 1 99 ? -17.828 -34.938 11.922 1 43.5 99 PHE A O 1
ATOM 764 N N . GLY A 1 100 ? -18.109 -35.562 9.859 1 39.66 100 GLY A N 1
ATOM 765 C CA . GLY A 1 100 ? -19.562 -35.531 9.836 1 39.66 100 GLY A CA 1
ATOM 766 C C . GLY A 1 100 ? -20.141 -34.156 10.031 1 39.66 100 GLY A C 1
ATOM 767 O O . GLY A 1 100 ? -21.312 -34 10.375 1 39.66 100 GLY A O 1
ATOM 768 N N . LYS A 1 101 ? -19.328 -33.125 10.406 1 40.47 101 LYS A N 1
ATOM 769 C CA . LYS A 1 101 ? -20 -31.875 10.781 1 40.47 101 LYS A CA 1
ATOM 770 C C . LYS A 1 101 ? -20.406 -31.078 9.547 1 40.47 101 LYS A C 1
ATOM 772 O O . LYS A 1 101 ? -19.734 -31.125 8.523 1 40.47 101 LYS A O 1
ATOM 777 N N . LYS A 1 102 ? -21.781 -30.672 9.422 1 37.22 102 LYS A N 1
ATOM 778 C CA . LYS A 1 102 ? -22.531 -29.891 8.453 1 37.22 102 LYS A CA 1
ATOM 779 C C . LYS A 1 102 ? -21.781 -28.609 8.078 1 37.22 102 LYS A C 1
ATOM 781 O O . LYS A 1 102 ? -21.484 -27.781 8.938 1 37.22 102 LYS A O 1
ATOM 786 N N . ILE A 1 103 ? -20.875 -28.656 7.355 1 39.28 103 ILE A N 1
ATOM 787 C CA . ILE A 1 103 ? -20.266 -27.422 6.867 1 39.28 103 ILE A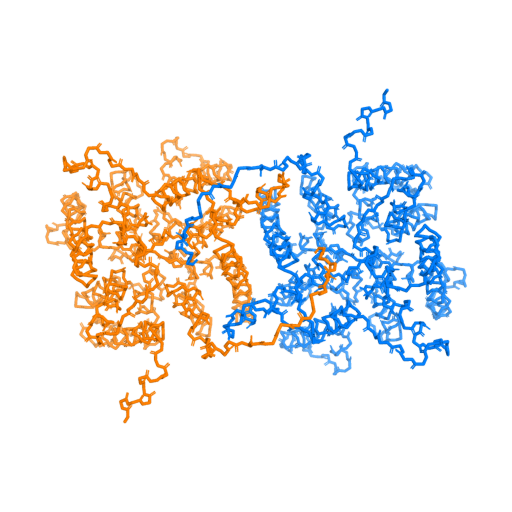 CA 1
ATOM 788 C C . ILE A 1 103 ? -21.328 -26.547 6.219 1 39.28 103 ILE A C 1
ATOM 790 O O . ILE A 1 103 ? -21.984 -26.953 5.258 1 39.28 103 ILE A O 1
ATOM 794 N N . ILE A 1 104 ? -21.938 -25.656 6.828 1 32.91 104 ILE A N 1
ATOM 795 C CA . ILE A 1 104 ? -22.875 -24.688 6.277 1 32.91 104 ILE A CA 1
ATOM 796 C C . ILE A 1 104 ? -22.219 -23.938 5.113 1 32.91 104 ILE A C 1
ATOM 798 O O . ILE A 1 104 ? -22.812 -23.016 4.551 1 32.91 104 ILE A O 1
ATOM 802 N N . LEU A 1 105 ? -20.922 -23.969 4.941 1 33.22 105 LEU A N 1
ATOM 803 C CA . LEU A 1 105 ? -20.516 -22.75 4.258 1 33.22 105 LEU A CA 1
ATOM 804 C C . LEU A 1 105 ? -21.125 -22.688 2.865 1 33.22 105 LEU A C 1
ATOM 806 O O . LEU A 1 105 ? -21.562 -23.703 2.32 1 33.22 105 LEU A O 1
ATOM 810 N N . SER A 1 106 ? -20.719 -21.688 1.986 1 31.88 106 SER A N 1
ATOM 811 C CA . SER A 1 106 ? -21.219 -21.031 0.78 1 31.88 106 SER A CA 1
ATOM 812 C C . SER A 1 106 ? -21.312 -22.016 -0.385 1 31.88 106 SER A C 1
ATOM 814 O O . SER A 1 106 ? -21.969 -21.734 -1.387 1 31.88 106 SER A O 1
ATOM 816 N N . GLN A 1 107 ? -20.438 -22.922 -0.506 1 34 107 GLN A N 1
ATOM 817 C CA . GLN A 1 107 ? -20.688 -23.797 -1.646 1 34 107 GLN A CA 1
ATOM 818 C C . GLN A 1 107 ? -21.984 -24.609 -1.451 1 34 107 GLN A C 1
ATOM 820 O O . GLN A 1 107 ? -22.391 -25.359 -2.34 1 34 107 GLN A O 1
ATOM 825 N N . ARG A 1 108 ? -22.516 -24.656 -0.263 1 35.88 108 ARG A N 1
ATOM 826 C CA . ARG A 1 108 ? -23.891 -25.172 -0.265 1 35.88 108 ARG A CA 1
ATOM 827 C C . ARG A 1 108 ? -24.75 -24.422 -1.272 1 35.88 108 ARG A C 1
ATOM 829 O O . ARG A 1 108 ? -25.703 -24.969 -1.815 1 35.88 108 ARG A O 1
ATOM 836 N N . MET A 1 109 ? -24.438 -23.094 -1.353 1 31.05 109 MET A N 1
ATOM 837 C CA . MET A 1 109 ? -25.438 -22.328 -2.109 1 31.05 109 MET A CA 1
ATOM 838 C C . MET A 1 109 ? -25.422 -22.734 -3.58 1 31.05 109 MET A C 1
ATOM 840 O O . MET A 1 109 ? -26.469 -22.75 -4.238 1 31.05 109 MET A O 1
ATOM 844 N N . LEU A 1 110 ? -24.141 -22.875 -4.078 1 31.53 110 LEU A N 1
ATOM 845 C CA . LEU A 1 110 ? -24.281 -23.203 -5.492 1 31.53 110 LEU A CA 1
ATOM 846 C C . LEU A 1 110 ? -24.984 -24.547 -5.656 1 31.53 110 LEU A C 1
ATOM 848 O O . LEU A 1 110 ? -25.797 -24.719 -6.57 1 31.53 110 LEU A O 1
ATOM 852 N N . ILE A 1 111 ? -24.453 -25.484 -4.891 1 32.88 111 ILE A N 1
ATOM 853 C CA . ILE A 1 111 ? -25.047 -26.812 -5.094 1 32.88 111 ILE A CA 1
ATOM 854 C C . ILE A 1 111 ? -26.469 -26.828 -4.547 1 32.88 111 ILE A C 1
ATOM 856 O O . ILE A 1 111 ? -27.172 -27.844 -4.66 1 32.88 111 ILE A O 1
ATOM 860 N N . MET A 1 112 ? -26.891 -25.859 -3.672 1 32.25 112 MET A N 1
ATOM 861 C CA . MET A 1 112 ? -28.281 -26.016 -3.303 1 32.25 112 MET A CA 1
ATOM 862 C C . MET A 1 112 ? -29.188 -26 -4.539 1 32.25 112 MET A C 1
ATOM 864 O O . MET A 1 112 ? -30.344 -26.406 -4.477 1 32.25 112 MET A O 1
ATOM 868 N N . VAL A 1 113 ? -28.891 -25.078 -5.469 1 29.91 113 VAL A N 1
ATOM 869 C CA . VAL A 1 113 ? -30.016 -25.047 -6.395 1 29.91 113 VAL A CA 1
ATOM 870 C C . VAL A 1 113 ? -30.141 -26.406 -7.109 1 29.91 113 VAL A C 1
ATOM 872 O O . VAL A 1 113 ? -31.203 -26.766 -7.594 1 29.91 113 VAL A O 1
ATOM 875 N N . ASP A 1 114 ? -29.047 -26.984 -7.68 1 28.8 114 ASP A N 1
ATOM 876 C CA . ASP A 1 114 ? -29.562 -28.125 -8.445 1 28.8 114 ASP A CA 1
ATOM 877 C C . ASP A 1 114 ? -30.141 -29.188 -7.527 1 28.8 114 ASP A C 1
ATOM 879 O O . ASP A 1 114 ? -29.938 -29.156 -6.312 1 28.8 114 ASP A O 1
ATOM 883 N N . GLN A 1 115 ? -30.047 -30.656 -8.008 1 28.89 115 GLN A N 1
ATOM 884 C CA . GLN A 1 115 ? -30.812 -31.859 -7.742 1 28.89 115 GLN A CA 1
ATOM 885 C C . GLN A 1 115 ? -30.719 -32.25 -6.273 1 28.89 115 GLN A C 1
ATOM 887 O O . GLN A 1 115 ? -29.797 -31.859 -5.57 1 28.89 115 GLN A O 1
ATOM 892 N N . ASN A 1 116 ? -31.75 -33.094 -5.691 1 30.81 116 ASN A N 1
ATOM 893 C CA . ASN A 1 116 ? -32.094 -34 -4.602 1 30.81 116 ASN A CA 1
ATOM 894 C C . ASN A 1 116 ? -30.875 -34.75 -4.098 1 30.81 116 ASN A C 1
ATOM 896 O O . ASN A 1 116 ? -31 -35.844 -3.52 1 30.81 116 ASN A O 1
ATOM 900 N N . GLN A 1 117 ? -29.812 -34.875 -4.91 1 33.84 117 GLN A N 1
ATOM 901 C CA . GLN A 1 117 ? -28.812 -35.812 -4.383 1 33.84 117 GLN A CA 1
ATOM 902 C C . GLN A 1 117 ? -28.312 -35.344 -3.018 1 33.84 117 GLN A C 1
ATOM 904 O O . GLN A 1 117 ? -28.234 -34.125 -2.752 1 33.84 117 GLN A O 1
ATOM 909 N N . ASN A 1 118 ? -28.25 -36.156 -2.037 1 38.19 118 ASN A N 1
ATOM 910 C CA . ASN A 1 118 ? -27.766 -35.969 -0.677 1 38.19 118 ASN A CA 1
ATOM 911 C C . ASN A 1 118 ? -26.5 -35.125 -0.655 1 38.19 118 ASN A C 1
ATOM 913 O O . ASN A 1 118 ? -25.625 -35.281 -1.512 1 38.19 118 ASN A O 1
ATOM 917 N N . GLN A 1 119 ? -26.469 -33.875 -0.033 1 43.47 119 GLN A N 1
ATOM 918 C CA . GLN A 1 119 ? -25.547 -32.781 0.231 1 43.47 119 GLN A CA 1
ATOM 919 C C . GLN A 1 119 ? -24.109 -33.281 0.23 1 43.47 119 GLN A C 1
ATOM 921 O O . GLN A 1 119 ? -23.234 -32.625 -0.359 1 43.47 119 GLN A O 1
ATOM 926 N N . PHE A 1 120 ? -24 -34.406 0.731 1 46.88 120 PHE A N 1
ATOM 927 C CA . PHE A 1 120 ? -22.688 -35 0.97 1 46.88 120 PHE A CA 1
ATOM 928 C C . PHE A 1 120 ? -22.125 -35.594 -0.314 1 46.88 120 PHE A C 1
ATOM 930 O O . PHE A 1 120 ? -20.938 -35.438 -0.612 1 46.88 120 PHE A O 1
ATOM 937 N N . SER A 1 121 ? -22.953 -36.375 -0.9 1 51.66 121 SER A N 1
ATOM 938 C CA . SER A 1 121 ? -22.531 -37.062 -2.115 1 51.66 121 SER A CA 1
ATOM 939 C C . SER A 1 121 ? -22.125 -36.062 -3.201 1 51.66 121 SER A C 1
ATOM 941 O O . SER A 1 121 ? -21.188 -36.312 -3.957 1 51.66 121 SER A O 1
ATOM 943 N N . GLY A 1 122 ? -22.656 -34.938 -3.104 1 54.59 122 GLY A N 1
ATOM 944 C CA . GLY A 1 122 ? -22.391 -33.906 -4.098 1 54.59 122 GLY A CA 1
ATOM 945 C C . GLY A 1 122 ? -21.031 -33.281 -3.92 1 54.59 122 GLY A C 1
ATOM 946 O O . GLY A 1 122 ? -20.297 -33.062 -4.895 1 54.59 122 GLY A O 1
ATOM 947 N N . LEU A 1 123 ? -20.656 -33.156 -2.686 1 60.38 123 LEU A N 1
ATOM 948 C CA . LEU A 1 123 ? -19.375 -32.531 -2.396 1 60.38 123 LEU A CA 1
ATOM 949 C C . LEU A 1 123 ? -18.219 -33.469 -2.734 1 60.38 123 LEU A C 1
ATOM 951 O O . LEU A 1 123 ? -17.203 -33.031 -3.281 1 60.38 123 LEU A O 1
ATOM 955 N N . VAL A 1 124 ? -18.484 -34.75 -2.422 1 64.19 124 VAL A N 1
ATOM 956 C CA . VAL A 1 124 ? -17.453 -35.75 -2.705 1 64.19 124 VAL A CA 1
ATOM 957 C C . VAL A 1 124 ? -17.25 -35.875 -4.215 1 64.19 124 VAL A C 1
ATOM 959 O O . VAL A 1 124 ? -16.125 -35.969 -4.695 1 64.19 124 VAL A O 1
ATOM 962 N N . ASN A 1 125 ? -18.281 -35.812 -4.844 1 67.31 125 ASN A N 1
ATOM 963 C CA . ASN A 1 125 ? -18.203 -35.906 -6.297 1 67.31 125 ASN A CA 1
ATOM 964 C C . ASN A 1 125 ? -17.531 -34.688 -6.918 1 67.31 125 ASN A C 1
ATOM 966 O O . ASN A 1 125 ? -16.766 -34.812 -7.887 1 67.31 125 ASN A O 1
ATOM 970 N N . LEU A 1 126 ? -17.75 -33.594 -6.289 1 67.56 126 LEU A N 1
ATOM 971 C CA . LEU A 1 126 ? -17.125 -32.375 -6.777 1 67.56 126 LEU A CA 1
ATOM 972 C C . LEU A 1 126 ? -15.609 -32.438 -6.57 1 67.56 126 LEU A C 1
ATOM 974 O O . LEU A 1 126 ? -14.844 -32.094 -7.469 1 67.56 126 LEU A O 1
ATOM 978 N N . MET A 1 127 ? -15.266 -32.938 -5.496 1 71.12 127 MET A N 1
ATOM 979 C CA . MET A 1 127 ? -13.844 -33 -5.168 1 71.12 127 MET A CA 1
ATOM 980 C C . MET A 1 127 ? -13.125 -34 -6.051 1 71.12 127 MET A C 1
ATOM 982 O O . MET A 1 127 ? -12.016 -33.75 -6.52 1 71.12 127 MET A O 1
ATOM 986 N N . ARG A 1 128 ? -13.75 -35.094 -6.195 1 72.56 128 ARG A N 1
ATOM 987 C CA . ARG A 1 128 ? -13.188 -36.125 -7.074 1 72.56 128 ARG A CA 1
ATOM 988 C C . ARG A 1 128 ? -13.047 -35.594 -8.5 1 72.56 128 ARG A C 1
ATOM 990 O O . ARG A 1 128 ? -12.062 -35.875 -9.18 1 72.56 128 ARG A O 1
ATOM 997 N N . GLY A 1 129 ? -14.031 -34.875 -8.852 1 73.81 129 GLY A N 1
ATOM 998 C CA . GLY A 1 129 ? -13.984 -34.281 -10.172 1 73.81 129 GLY A CA 1
ATOM 999 C C . GLY A 1 129 ? -12.836 -33.312 -10.344 1 73.81 129 GLY A C 1
ATOM 1000 O O . GLY A 1 129 ? -12.148 -33.312 -11.367 1 73.81 129 GLY A O 1
ATOM 1001 N N . ILE A 1 130 ? -12.625 -32.562 -9.273 1 74.94 130 ILE A N 1
ATOM 1002 C CA . ILE A 1 130 ? -11.555 -31.562 -9.305 1 74.94 130 ILE A CA 1
ATOM 1003 C C . ILE A 1 130 ? -10.203 -32.25 -9.367 1 74.94 130 ILE A C 1
ATOM 1005 O O . ILE A 1 130 ? -9.328 -31.875 -10.148 1 74.94 130 ILE A O 1
ATOM 1009 N N . LEU A 1 131 ? -10.047 -33.281 -8.578 1 77.81 131 LEU A N 1
ATOM 1010 C CA . LEU A 1 131 ? -8.789 -34 -8.531 1 77.81 131 LEU A CA 1
ATOM 1011 C C . LEU A 1 131 ? -8.492 -34.688 -9.867 1 77.81 131 LEU A C 1
ATOM 1013 O O . LEU A 1 131 ? -7.355 -34.656 -10.344 1 77.81 131 LEU A O 1
ATOM 1017 N N . LEU A 1 132 ? -9.469 -35.25 -10.406 1 81.62 132 LEU A N 1
ATOM 1018 C CA . LEU A 1 132 ? -9.289 -35.938 -11.672 1 81.62 132 LEU A CA 1
ATOM 1019 C C . LEU A 1 132 ? -8.93 -34.969 -12.781 1 81.62 132 LEU A C 1
ATOM 1021 O O . LEU A 1 132 ? -8.07 -35.281 -13.617 1 81.62 132 LEU A O 1
ATOM 1025 N N . VAL A 1 133 ? -9.586 -33.875 -12.75 1 82.44 133 VAL A N 1
ATOM 1026 C CA . VAL A 1 133 ? -9.297 -32.844 -13.773 1 82.44 133 VAL A CA 1
ATOM 1027 C C . VAL A 1 133 ? -7.879 -32.312 -13.594 1 82.44 133 VAL A C 1
ATOM 1029 O O . VAL A 1 133 ? -7.137 -32.188 -14.562 1 82.44 133 VAL A O 1
ATOM 1032 N N . ALA A 1 134 ? -7.52 -32.062 -12.359 1 84.94 134 ALA A N 1
ATOM 1033 C CA . ALA A 1 134 ? -6.184 -31.547 -12.07 1 84.94 134 ALA A CA 1
ATOM 1034 C C . ALA A 1 134 ? -5.105 -32.531 -12.508 1 84.94 134 ALA A C 1
ATOM 1036 O O . ALA A 1 134 ? -4.156 -32.156 -13.203 1 84.94 134 ALA A O 1
ATOM 1037 N N . LEU A 1 135 ? -5.324 -33.781 -12.18 1 87.81 135 LEU A N 1
ATOM 1038 C CA . LEU A 1 135 ? -4.34 -34.812 -12.523 1 87.81 135 LEU A CA 1
ATOM 1039 C C . LEU A 1 135 ? -4.293 -35.031 -14.023 1 87.81 135 LEU A C 1
ATOM 1041 O O . LEU A 1 135 ? -3.227 -35.312 -14.578 1 87.81 135 LEU A O 1
ATOM 1045 N N . SER A 1 136 ? -5.395 -34.938 -14.648 1 90.94 136 SER A N 1
ATOM 1046 C CA . SER A 1 136 ? -5.438 -35.094 -16.094 1 90.94 136 SER A CA 1
ATOM 1047 C C . SER A 1 136 ? -4.684 -33.969 -16.812 1 90.94 136 SER A C 1
ATOM 1049 O O . SER A 1 136 ? -3.93 -34.25 -17.75 1 90.94 136 SER A O 1
ATOM 1051 N N . ILE A 1 137 ? -4.883 -32.812 -16.344 1 91.62 137 ILE A N 1
ATOM 1052 C CA . ILE A 1 137 ? -4.211 -31.688 -16.969 1 91.62 137 ILE A CA 1
ATOM 1053 C C . ILE A 1 137 ? -2.705 -31.797 -16.75 1 91.62 137 ILE A C 1
ATOM 1055 O O . ILE A 1 137 ? -1.918 -31.547 -17.656 1 91.62 137 ILE A O 1
ATOM 1059 N N . GLU A 1 138 ? -2.328 -32.156 -15.547 1 93.19 138 GLU A N 1
ATOM 1060 C CA . GLU A 1 138 ? -0.911 -32.344 -15.25 1 93.19 138 GLU A CA 1
ATOM 1061 C C . GLU A 1 138 ? -0.3 -33.438 -16.109 1 93.19 138 GLU A C 1
ATOM 1063 O O . GLU A 1 138 ? 0.818 -33.312 -16.609 1 93.19 138 GLU A O 1
ATOM 1068 N N . PHE A 1 139 ? -1.094 -34.469 -16.312 1 95.06 139 PHE A N 1
ATOM 1069 C CA . PHE A 1 139 ? -0.618 -35.594 -17.109 1 95.06 139 PHE A CA 1
ATOM 1070 C C . PHE A 1 139 ? -0.457 -35.188 -18.562 1 95.06 139 PHE A C 1
ATOM 1072 O O . PHE A 1 139 ? 0.556 -35.5 -19.203 1 95.06 139 PHE A O 1
ATOM 1079 N N . ILE A 1 140 ? -1.42 -34.5 -19.078 1 96 140 ILE A N 1
ATOM 1080 C CA . ILE A 1 140 ? -1.361 -34.062 -20.469 1 96 140 ILE A CA 1
ATOM 1081 C C . ILE A 1 140 ? -0.201 -33.062 -20.625 1 96 140 ILE A C 1
ATOM 1083 O O . ILE A 1 140 ? 0.544 -33.156 -21.609 1 96 140 ILE A O 1
ATOM 1087 N N . GLY A 1 141 ? -0.039 -32.188 -19.672 1 96.44 141 GLY A N 1
ATOM 1088 C CA . GLY A 1 141 ? 1.082 -31.266 -19.703 1 96.44 141 GLY A CA 1
ATOM 1089 C C . GLY A 1 141 ? 2.43 -31.969 -19.656 1 96.44 141 GLY A C 1
ATOM 1090 O O . GLY A 1 141 ? 3.359 -31.578 -20.359 1 96.44 141 GLY A O 1
ATOM 1091 N N . ALA A 1 142 ? 2.488 -32.969 -18.859 1 96.44 142 ALA A N 1
ATOM 1092 C CA . ALA A 1 142 ? 3.721 -33.75 -18.734 1 96.44 142 ALA A CA 1
ATOM 1093 C C . ALA A 1 142 ? 4.066 -34.438 -20.047 1 96.44 142 ALA A C 1
ATOM 1095 O O . ALA A 1 142 ? 5.23 -34.5 -20.438 1 96.44 142 ALA A O 1
ATOM 1096 N N . LEU A 1 143 ? 3.062 -34.938 -20.703 1 96.44 143 LEU A N 1
ATOM 1097 C CA . LEU A 1 143 ? 3.279 -35.625 -21.969 1 96.44 143 LEU A CA 1
ATOM 1098 C C . LEU A 1 143 ? 3.727 -34.625 -23.047 1 96.44 143 LEU A C 1
ATOM 1100 O O . LEU A 1 143 ? 4.648 -34.938 -23.812 1 96.44 143 LEU A O 1
ATOM 1104 N N . ILE A 1 144 ? 3.104 -33.531 -23.062 1 96.75 144 ILE A N 1
ATOM 1105 C CA . ILE A 1 144 ? 3.416 -32.531 -24.094 1 96.75 144 ILE A CA 1
ATOM 1106 C C . ILE A 1 144 ? 4.82 -32 -23.859 1 96.75 144 ILE A C 1
ATOM 1108 O O . ILE A 1 144 ? 5.652 -32 -24.781 1 96.75 144 ILE A O 1
ATOM 1112 N N . LEU A 1 145 ? 5.133 -31.562 -22.703 1 95.81 145 LEU A N 1
ATOM 1113 C CA . LEU A 1 145 ? 6.438 -30.984 -22.391 1 95.81 145 LEU A CA 1
ATOM 1114 C C . LEU A 1 145 ? 7.523 -32.062 -22.406 1 95.81 145 LEU A C 1
ATOM 1116 O O . LEU A 1 145 ? 8.625 -31.812 -22.906 1 95.81 145 LEU A O 1
ATOM 1120 N N . GLY A 1 146 ? 7.188 -33.219 -21.875 1 95.12 146 GLY A N 1
ATOM 1121 C CA . GLY A 1 146 ? 8.148 -34.312 -21.891 1 95.12 146 GLY A CA 1
ATOM 1122 C C . GLY A 1 146 ? 8.594 -34.719 -23.281 1 95.12 146 GLY A C 1
ATOM 1123 O O . GLY A 1 146 ? 9.781 -34.906 -23.531 1 95.12 146 GLY A O 1
ATOM 1124 N N . THR A 1 147 ? 7.664 -34.781 -24.172 1 95.12 147 THR A N 1
ATOM 1125 C CA . THR A 1 147 ? 7.977 -35.156 -25.547 1 95.12 147 THR A CA 1
ATOM 1126 C C . THR A 1 147 ? 8.766 -34.062 -26.234 1 95.12 147 THR A C 1
ATOM 1128 O O . THR A 1 147 ? 9.719 -34.344 -26.953 1 95.12 147 THR A O 1
ATOM 1131 N N . TYR A 1 148 ? 8.359 -32.875 -25.906 1 93.81 148 TYR A N 1
ATOM 1132 C CA . TYR A 1 148 ? 9.055 -31.766 -26.531 1 93.81 148 TYR A CA 1
ATOM 1133 C C . TYR A 1 148 ? 10.477 -31.641 -25.984 1 93.81 148 TYR A C 1
ATOM 1135 O O . TYR A 1 148 ? 11.398 -31.281 -26.719 1 93.81 148 TYR A O 1
ATOM 1143 N N . TYR A 1 149 ? 10.695 -31.969 -24.734 1 94.12 149 TYR A N 1
ATOM 1144 C CA . TYR A 1 149 ? 11.984 -31.828 -24.062 1 94.12 149 TYR A CA 1
ATOM 1145 C C . TYR A 1 149 ? 12.961 -32.906 -24.547 1 94.12 149 TYR A C 1
ATOM 1147 O O . TYR A 1 149 ? 14.164 -32.812 -24.266 1 94.12 149 TYR A O 1
ATOM 1155 N N . ILE A 1 150 ? 12.516 -33.875 -25.312 1 92.69 150 ILE A N 1
ATOM 1156 C CA . ILE A 1 150 ? 13.406 -34.875 -25.859 1 92.69 150 ILE A CA 1
ATOM 1157 C C . ILE A 1 150 ? 14.453 -34.25 -26.75 1 92.69 150 ILE A C 1
ATOM 1159 O O . ILE A 1 150 ? 15.586 -34.719 -26.844 1 92.69 150 ILE A O 1
ATOM 1163 N N . ARG A 1 151 ? 14.117 -33.094 -27.266 1 90.38 151 ARG A N 1
ATOM 1164 C CA . ARG A 1 151 ? 15.023 -32.375 -28.141 1 90.38 151 ARG A CA 1
ATOM 1165 C C . ARG A 1 151 ? 16.094 -31.641 -27.344 1 90.38 151 ARG A C 1
ATOM 1167 O O . ARG A 1 151 ? 17.125 -31.25 -27.891 1 90.38 151 ARG A O 1
ATOM 1174 N N . TYR A 1 152 ? 15.906 -31.438 -26.078 1 87.94 152 TYR A N 1
ATOM 1175 C CA . TYR A 1 152 ? 16.781 -30.594 -25.281 1 87.94 152 TYR A CA 1
ATOM 1176 C C . TYR A 1 152 ? 17.641 -31.422 -24.328 1 87.94 152 TYR A C 1
ATOM 1178 O O . TYR A 1 152 ? 18.734 -31.016 -23.953 1 87.94 152 TYR A O 1
ATOM 1186 N N . PHE A 1 153 ? 17.156 -32.594 -23.953 1 88.75 153 PHE A N 1
ATOM 1187 C CA . PHE A 1 153 ? 17.859 -33.406 -22.953 1 88.75 153 PHE A CA 1
ATOM 1188 C C . PHE A 1 153 ? 18.438 -34.656 -23.594 1 88.75 153 PHE A C 1
ATOM 1190 O O . PHE A 1 153 ? 17.953 -35.094 -24.625 1 88.75 153 PHE A O 1
ATOM 1197 N N . ASP A 1 154 ? 19.422 -35.281 -23 1 88.56 154 ASP A N 1
ATOM 1198 C CA . ASP A 1 154 ? 20.203 -36.375 -23.578 1 88.56 154 ASP A CA 1
ATOM 1199 C C . ASP A 1 154 ? 19.422 -37.688 -23.562 1 88.56 154 ASP A C 1
ATOM 1201 O O . ASP A 1 154 ? 19.562 -38.5 -24.469 1 88.56 154 ASP A O 1
ATOM 1205 N N . THR A 1 155 ? 18.562 -37.938 -22.484 1 93 155 THR A N 1
ATOM 1206 C CA . THR A 1 155 ? 17.828 -39.188 -22.375 1 93 155 THR A CA 1
ATOM 1207 C C . THR A 1 155 ? 16.328 -38.938 -22.297 1 93 155 THR A C 1
ATOM 1209 O O . THR A 1 155 ? 15.891 -37.906 -21.797 1 93 155 THR A O 1
ATOM 1212 N N . VAL A 1 156 ? 15.625 -39.906 -22.781 1 93.62 156 VAL A N 1
ATOM 1213 C CA . VAL A 1 156 ? 14.164 -39.844 -22.781 1 93.62 156 VAL A CA 1
ATOM 1214 C C . VAL A 1 156 ? 13.648 -39.812 -21.344 1 93.62 156 VAL A C 1
ATOM 1216 O O . VAL A 1 156 ? 12.703 -39.062 -21.031 1 93.62 156 VAL A O 1
ATOM 1219 N N . GLY A 1 157 ? 14.312 -40.5 -20.469 1 92.56 157 GLY A N 1
ATOM 1220 C CA . GLY A 1 157 ? 13.922 -40.5 -19.062 1 92.56 157 GLY A CA 1
ATOM 1221 C C . GLY A 1 157 ? 14.086 -39.156 -18.391 1 92.56 157 GLY A C 1
ATOM 1222 O O . GLY A 1 157 ? 13.211 -38.719 -17.656 1 92.56 157 GLY A O 1
ATOM 1223 N N . GLU A 1 158 ? 15.156 -38.562 -18.75 1 93.38 158 GLU A N 1
ATOM 1224 C CA . GLU A 1 158 ? 15.414 -37.25 -18.188 1 93.38 158 GLU A CA 1
ATOM 1225 C C . GLU A 1 158 ? 14.445 -36.219 -18.75 1 93.38 158 GLU A C 1
ATOM 1227 O O . GLU A 1 158 ? 13.992 -35.312 -18.031 1 93.38 158 GLU A O 1
ATOM 1232 N N . ALA A 1 159 ? 14.102 -36.344 -19.984 1 94.56 159 ALA A N 1
ATOM 1233 C CA . ALA A 1 159 ? 13.164 -35.406 -20.641 1 94.56 159 ALA A CA 1
ATOM 1234 C C . ALA A 1 159 ? 11.789 -35.5 -19.984 1 94.56 159 ALA A C 1
ATOM 1236 O O . ALA A 1 159 ? 11.195 -34.469 -19.656 1 94.56 159 ALA A O 1
ATOM 1237 N N . TYR A 1 160 ? 11.336 -36.656 -19.75 1 94.62 160 TYR A N 1
ATOM 1238 C CA . TYR A 1 160 ? 10.016 -36.812 -19.156 1 94.62 160 TYR A CA 1
ATOM 1239 C C . TYR A 1 160 ? 10.031 -36.469 -17.672 1 94.62 160 TYR A C 1
ATOM 1241 O O . TYR A 1 160 ? 9.039 -36 -17.125 1 94.62 160 TYR A O 1
ATOM 1249 N N . TYR A 1 161 ? 11.203 -36.719 -17.062 1 94.12 161 TYR A N 1
ATOM 1250 C CA . TYR A 1 161 ? 11.375 -36.281 -15.68 1 94.12 161 TYR A CA 1
ATOM 1251 C C . TYR A 1 161 ? 11.266 -34.781 -15.547 1 94.12 161 TYR A C 1
ATOM 1253 O O . TYR A 1 161 ? 10.5 -34.281 -14.719 1 94.12 161 TYR A O 1
ATOM 1261 N N . GLN A 1 162 ? 11.883 -34.062 -16.406 1 93.69 162 GLN A N 1
ATOM 1262 C CA . GLN A 1 162 ? 11.859 -32.594 -16.422 1 93.69 162 GLN A CA 1
ATOM 1263 C C . GLN A 1 162 ? 10.5 -32.062 -16.859 1 93.69 162 GLN A C 1
ATOM 1265 O O . GLN A 1 162 ? 10 -31.094 -16.312 1 93.69 162 GLN A O 1
ATOM 1270 N N . GLY A 1 163 ? 9.953 -32.75 -17.812 1 94.81 163 GLY A N 1
ATOM 1271 C CA . GLY A 1 163 ? 8.648 -32.344 -18.297 1 94.81 163 GLY A CA 1
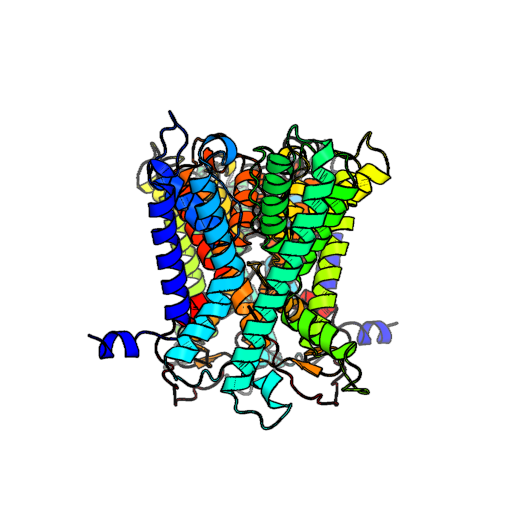ATOM 1272 C C . GLY A 1 163 ? 7.539 -32.531 -17.281 1 94.81 163 GLY A C 1
ATOM 1273 O O . GLY A 1 163 ? 6.66 -31.688 -17.141 1 94.81 163 GLY A O 1
ATOM 1274 N N . ALA A 1 164 ? 7.59 -33.656 -16.578 1 95.38 164 ALA A N 1
ATOM 1275 C CA . ALA A 1 164 ? 6.582 -33.938 -15.555 1 95.38 164 ALA A CA 1
ATOM 1276 C C . ALA A 1 164 ? 6.648 -32.906 -14.422 1 95.38 164 ALA A C 1
ATOM 1278 O O . ALA A 1 164 ? 5.617 -32.406 -13.961 1 95.38 164 ALA A O 1
ATOM 1279 N N . PHE 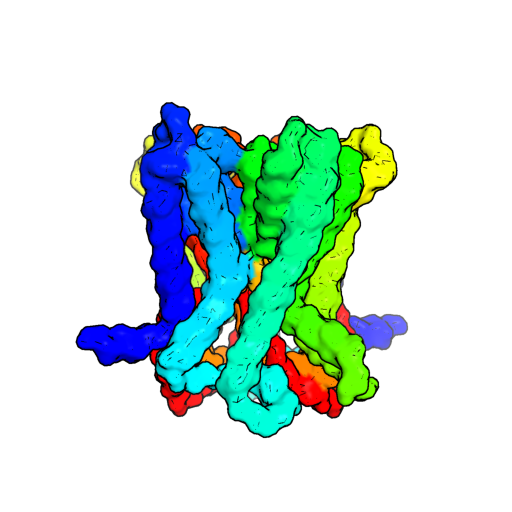A 1 165 ? 7.832 -32.594 -14.016 1 95.88 165 PHE A N 1
ATOM 1280 C CA . PHE A 1 165 ? 7.98 -31.641 -12.945 1 95.88 165 PHE A CA 1
ATOM 1281 C C . PHE A 1 165 ? 7.566 -30.25 -13.406 1 95.88 165 PHE A C 1
ATOM 1283 O O . PHE A 1 165 ? 6.93 -29.5 -12.656 1 95.88 165 PHE A O 1
ATOM 1290 N N . ALA A 1 166 ? 7.918 -29.922 -14.609 1 95 166 ALA A N 1
ATOM 1291 C CA . ALA A 1 166 ? 7.559 -28.625 -15.164 1 95 166 ALA A CA 1
ATOM 1292 C C . ALA A 1 166 ? 6.043 -28.469 -15.258 1 95 166 ALA A C 1
ATOM 1294 O O . ALA A 1 166 ? 5.5 -27.406 -14.93 1 95 166 ALA A O 1
ATOM 1295 N N . ALA A 1 167 ? 5.395 -29.5 -15.672 1 95.88 167 ALA A N 1
ATOM 1296 C CA . ALA A 1 167 ? 3.938 -29.469 -15.781 1 95.88 167 ALA A CA 1
ATOM 1297 C C . ALA A 1 167 ? 3.289 -29.344 -14.398 1 95.88 167 ALA A C 1
ATOM 1299 O O . ALA A 1 167 ? 2.342 -28.578 -14.219 1 95.88 167 ALA A O 1
ATOM 1300 N N . LEU A 1 168 ? 3.803 -30.094 -13.5 1 94.06 168 LEU A N 1
ATOM 1301 C CA . LEU A 1 168 ? 3.312 -30.031 -12.125 1 94.06 168 LEU A CA 1
ATOM 1302 C C . LEU A 1 168 ? 3.479 -28.625 -11.555 1 94.06 168 LEU A C 1
ATOM 1304 O O . LEU A 1 168 ? 2.531 -28.062 -11 1 94.06 168 LEU A O 1
ATOM 1308 N N . SER A 1 169 ? 4.645 -28.078 -11.695 1 94.75 169 SER A N 1
ATOM 1309 C CA . SER A 1 169 ? 4.973 -26.766 -11.148 1 94.75 169 SER A CA 1
ATOM 1310 C C . SER A 1 169 ? 4.137 -25.672 -11.805 1 94.75 169 SER A C 1
ATOM 1312 O O . SER A 1 169 ? 3.641 -24.766 -11.125 1 94.75 169 SER A O 1
ATOM 1314 N N . ALA A 1 170 ? 3.955 -25.766 -13.086 1 94.56 170 ALA A N 1
ATOM 1315 C CA . ALA A 1 170 ? 3.199 -24.75 -13.82 1 94.56 170 ALA A CA 1
ATOM 1316 C C . ALA A 1 170 ? 1.713 -24.828 -13.484 1 94.56 170 ALA A C 1
ATOM 1318 O O . ALA A 1 170 ? 1.078 -23.797 -13.211 1 94.56 170 ALA A O 1
ATOM 1319 N N . PHE A 1 171 ? 1.192 -26 -13.438 1 93.12 171 PHE A N 1
ATOM 1320 C CA . PHE A 1 171 ? -0.235 -26.156 -13.188 1 93.12 171 PHE A CA 1
ATOM 1321 C C . PHE A 1 171 ? -0.579 -25.781 -11.75 1 93.12 171 PHE A C 1
ATOM 1323 O O . PHE A 1 171 ? -1.576 -25.109 -11.508 1 93.12 171 PHE A O 1
ATOM 1330 N N . THR A 1 172 ? 0.25 -26.188 -10.828 1 91.12 172 THR A N 1
ATOM 1331 C CA . THR A 1 172 ? -0.02 -25.906 -9.422 1 91.12 172 THR A CA 1
ATOM 1332 C C . THR A 1 172 ? 0.429 -24.5 -9.062 1 91.12 172 THR A C 1
ATOM 1334 O O . THR A 1 172 ? 0.218 -24.047 -7.934 1 91.12 172 THR A O 1
ATOM 1337 N N . ASN A 1 173 ? 1.036 -23.812 -9.992 1 92.31 173 ASN A N 1
ATOM 1338 C CA . ASN A 1 173 ? 1.542 -22.469 -9.773 1 92.31 173 ASN A CA 1
ATOM 1339 C C . ASN A 1 173 ? 2.537 -22.422 -8.617 1 92.31 173 ASN A C 1
ATOM 1341 O O . ASN A 1 173 ? 2.543 -21.469 -7.832 1 92.31 173 ASN A O 1
ATOM 1345 N N . ALA A 1 174 ? 3.336 -23.5 -8.531 1 92.38 174 ALA A N 1
ATOM 1346 C CA . ALA A 1 174 ? 4.305 -23.578 -7.438 1 92.38 174 ALA A CA 1
ATOM 1347 C C . ALA A 1 174 ? 5.566 -22.781 -7.766 1 92.38 174 ALA A C 1
ATOM 1349 O O . ALA A 1 174 ? 6.258 -22.297 -6.867 1 92.38 174 ALA A O 1
ATOM 1350 N N . GLY A 1 175 ? 5.941 -22.703 -9 1 92.12 175 GLY A N 1
ATOM 1351 C CA . GLY A 1 175 ? 7.059 -21.859 -9.414 1 92.12 175 GLY A CA 1
ATOM 1352 C C . GLY A 1 175 ? 8.406 -22.531 -9.219 1 92.12 175 GLY A C 1
ATOM 1353 O O . GLY A 1 175 ? 9.445 -21.906 -9.445 1 92.12 175 GLY A O 1
ATOM 1354 N N . PHE A 1 176 ? 8.453 -23.781 -8.812 1 92.88 176 PHE A N 1
ATOM 1355 C CA . PHE A 1 176 ? 9.703 -24.516 -8.656 1 92.88 176 PHE A CA 1
ATOM 1356 C C . PHE A 1 176 ? 10.18 -25.062 -10 1 92.88 176 PHE A C 1
ATOM 1358 O O . PHE A 1 176 ? 9.367 -25.328 -10.891 1 92.88 176 PHE A O 1
ATOM 1365 N N . ASP A 1 177 ? 11.422 -25.141 -10.078 1 91.06 177 ASP A N 1
ATOM 1366 C CA . ASP A 1 177 ? 12.031 -25.781 -11.242 1 91.06 177 ASP A CA 1
ATOM 1367 C C . ASP A 1 177 ? 13.164 -26.719 -10.828 1 91.06 177 ASP A C 1
ATOM 1369 O O . ASP A 1 177 ? 13.695 -26.609 -9.727 1 91.06 177 ASP A O 1
ATOM 1373 N N . ILE A 1 178 ? 13.469 -27.641 -11.695 1 90.06 178 ILE A N 1
ATOM 1374 C CA . ILE A 1 178 ? 14.539 -28.594 -11.391 1 90.06 178 ILE A CA 1
ATOM 1375 C C . ILE A 1 178 ? 15.688 -28.406 -12.383 1 90.06 178 ILE A C 1
ATOM 1377 O O . ILE A 1 178 ? 16.656 -29.156 -12.359 1 90.06 178 ILE A O 1
ATOM 1381 N N . THR A 1 179 ? 15.641 -27.422 -13.234 1 87.12 179 THR A N 1
ATOM 1382 C CA . THR A 1 179 ? 16.734 -27.078 -14.125 1 87.12 179 THR A CA 1
ATOM 1383 C C . THR A 1 179 ? 17.781 -26.234 -13.398 1 87.12 179 THR A C 1
ATOM 1385 O O . THR A 1 179 ? 18.953 -26.219 -13.773 1 87.12 179 THR A O 1
ATOM 1388 N N . GLY A 1 180 ? 17.312 -25.453 -12.406 1 87.44 180 GLY A N 1
ATOM 1389 C CA . GLY A 1 180 ? 18.188 -24.547 -11.672 1 87.44 180 GLY A CA 1
ATOM 1390 C C . GLY A 1 180 ? 18.094 -23.109 -12.172 1 87.44 180 GLY A C 1
ATOM 1391 O O . GLY A 1 180 ? 18.562 -22.188 -11.5 1 87.44 180 GLY A O 1
ATOM 1392 N N . GLU A 1 181 ? 17.453 -22.938 -13.32 1 89.5 181 GLU A N 1
ATOM 1393 C CA . GLU A 1 181 ? 17.359 -21.609 -13.898 1 89.5 181 GLU A CA 1
ATOM 1394 C C . GLU A 1 181 ? 15.938 -21.312 -14.383 1 89.5 181 GLU A C 1
ATOM 1396 O O . GLU A 1 181 ? 15.742 -20.594 -15.359 1 89.5 181 GLU A O 1
ATOM 1401 N N . SER A 1 182 ? 15.023 -21.953 -13.75 1 92.62 182 SER A N 1
ATOM 1402 C CA . SER A 1 182 ? 13.633 -21.797 -14.156 1 92.62 182 SER A CA 1
ATOM 1403 C C . SER A 1 182 ? 13.461 -22.047 -15.648 1 92.62 182 SER A C 1
ATOM 1405 O O . SER A 1 182 ? 13.875 -23.094 -16.156 1 92.62 182 SER A O 1
ATOM 1407 N N . LEU A 1 183 ? 12.867 -21.156 -16.375 1 92.31 183 LEU A N 1
ATOM 1408 C CA . LEU A 1 183 ? 12.617 -21.375 -17.797 1 92.31 183 LEU A CA 1
ATOM 1409 C C . LEU A 1 183 ? 13.539 -20.5 -18.656 1 92.31 183 LEU A C 1
ATOM 1411 O O . LEU A 1 183 ? 13.273 -20.281 -19.828 1 92.31 183 LEU A O 1
ATOM 1415 N N . ILE A 1 184 ? 14.641 -20.078 -18.094 1 91.19 184 ILE A N 1
ATOM 1416 C CA . ILE A 1 184 ? 15.57 -19.203 -18.797 1 91.19 184 ILE A CA 1
ATOM 1417 C C . ILE A 1 184 ? 16.172 -19.922 -19.984 1 91.19 184 ILE A C 1
ATOM 1419 O O . ILE A 1 184 ? 16.312 -19.344 -21.062 1 91.19 184 ILE A O 1
ATOM 1423 N N . PRO A 1 185 ? 16.484 -21.266 -19.859 1 89.19 185 PRO A N 1
ATOM 1424 C CA . PRO A 1 185 ? 17 -21.984 -21.031 1 89.19 185 PRO A CA 1
ATOM 1425 C C . PRO A 1 185 ? 15.992 -22.031 -22.172 1 89.19 185 PRO A C 1
ATOM 1427 O O . PRO A 1 185 ? 16.375 -22.281 -23.328 1 89.19 185 PRO A O 1
ATOM 1430 N N . PHE A 1 186 ? 14.75 -21.766 -21.906 1 90.25 186 PHE A N 1
ATOM 1431 C CA . PHE A 1 186 ? 13.695 -21.844 -22.906 1 90.25 186 PHE A CA 1
ATOM 1432 C C . PHE A 1 186 ? 13.18 -20.453 -23.25 1 90.25 186 PHE A C 1
ATOM 1434 O O . PHE A 1 186 ? 12.031 -20.297 -23.688 1 90.25 186 PHE A O 1
ATOM 1441 N N . ALA A 1 187 ? 13.961 -19.438 -23.047 1 90.06 187 ALA A N 1
ATOM 1442 C CA . ALA A 1 187 ? 13.562 -18.047 -23.219 1 90.06 187 ALA A CA 1
ATOM 1443 C C . ALA A 1 187 ? 13.156 -17.766 -24.672 1 90.06 187 ALA A C 1
ATOM 1445 O O . ALA A 1 187 ? 12.273 -16.938 -24.922 1 90.06 187 ALA A O 1
ATOM 1446 N N . ASP A 1 188 ? 13.758 -18.438 -25.578 1 89 188 ASP A N 1
ATOM 1447 C CA . ASP A 1 188 ? 13.5 -18.188 -26.984 1 89 188 ASP A CA 1
ATOM 1448 C C . ASP A 1 188 ? 12.555 -19.234 -27.578 1 89 188 ASP A C 1
ATOM 1450 O O . ASP A 1 188 ? 12.32 -19.25 -28.781 1 89 188 ASP A O 1
ATOM 1454 N N . ASP A 1 189 ? 12.031 -20.125 -26.797 1 93.31 189 ASP A N 1
ATOM 1455 C CA . ASP A 1 189 ? 11.125 -21.172 -27.266 1 93.31 189 ASP A CA 1
ATOM 1456 C C . ASP A 1 189 ? 9.672 -20.828 -26.922 1 93.31 189 ASP A C 1
ATOM 1458 O O . ASP A 1 189 ? 9.227 -21.047 -25.797 1 93.31 189 ASP A O 1
ATOM 1462 N N . TYR A 1 190 ? 8.977 -20.406 -27.938 1 94.19 190 TYR A N 1
ATOM 1463 C CA . TYR A 1 190 ? 7.613 -19.922 -27.75 1 94.19 190 TYR A CA 1
ATOM 1464 C C . TYR A 1 190 ? 6.676 -21.078 -27.422 1 94.19 190 TYR A C 1
ATOM 1466 O O . TYR A 1 190 ? 5.66 -20.891 -26.75 1 94.19 190 TYR A O 1
ATOM 1474 N N . TYR A 1 191 ? 7.051 -22.281 -27.891 1 94.25 191 TYR A N 1
ATOM 1475 C CA . TYR A 1 191 ? 6.203 -23.453 -27.641 1 94.25 191 TYR A CA 1
ATOM 1476 C C . TYR A 1 191 ? 6.164 -23.781 -26.156 1 94.25 191 TYR A C 1
ATOM 1478 O O . TYR A 1 191 ? 5.09 -23.938 -25.578 1 94.25 191 TYR A O 1
ATOM 1486 N N . VAL A 1 192 ? 7.344 -23.875 -25.562 1 94.44 192 VAL A N 1
ATOM 1487 C CA . VAL A 1 192 ? 7.434 -24.188 -24.141 1 94.44 192 VAL A CA 1
ATOM 1488 C C . VAL A 1 192 ? 6.746 -23.094 -23.328 1 94.44 192 VAL A C 1
ATOM 1490 O O . VAL A 1 192 ? 6.016 -23.391 -22.375 1 94.44 192 VAL A O 1
ATOM 1493 N N . GLN A 1 193 ? 6.898 -21.844 -23.719 1 95.44 193 GLN A N 1
ATOM 1494 C CA . GLN A 1 193 ? 6.312 -20.719 -23 1 95.44 193 GLN A CA 1
ATOM 1495 C C . GLN A 1 193 ? 4.789 -20.75 -23.078 1 95.44 193 GLN A C 1
ATOM 1497 O O . GLN A 1 193 ? 4.105 -20.531 -22.062 1 95.44 193 GLN A O 1
ATOM 1502 N N . LEU A 1 194 ? 4.301 -21.047 -24.203 1 95.81 194 LEU A N 1
ATOM 1503 C CA . LEU A 1 194 ? 2.857 -21.062 -24.391 1 95.81 194 LEU A CA 1
ATOM 1504 C C . LEU A 1 194 ? 2.217 -22.188 -23.594 1 95.81 194 LEU A C 1
ATOM 1506 O O . LEU A 1 194 ? 1.188 -21.984 -22.938 1 95.81 194 LEU A O 1
ATOM 1510 N N . VAL A 1 195 ? 2.809 -23.359 -23.641 1 95.88 195 VAL A N 1
ATOM 1511 C CA . VAL A 1 195 ? 2.275 -24.484 -22.891 1 95.88 195 VAL A CA 1
ATOM 1512 C C . VAL A 1 195 ? 2.297 -24.172 -21.391 1 95.88 195 VAL A C 1
ATOM 1514 O O . VAL A 1 195 ? 1.328 -24.438 -20.672 1 95.88 195 VAL A O 1
ATOM 1517 N N . THR A 1 196 ? 3.373 -23.562 -20.953 1 95.5 196 THR A N 1
ATOM 1518 C CA . THR A 1 196 ? 3.508 -23.203 -19.547 1 95.5 196 THR A CA 1
ATOM 1519 C C . THR A 1 196 ? 2.457 -22.172 -19.156 1 95.5 196 THR A C 1
ATOM 1521 O O . THR A 1 196 ? 1.841 -22.281 -18.094 1 95.5 196 THR A O 1
ATOM 1524 N N . ILE A 1 197 ? 2.211 -21.188 -20 1 96.06 197 ILE A N 1
ATOM 1525 C CA . ILE A 1 197 ? 1.216 -20.141 -19.75 1 96.06 197 ILE A CA 1
ATOM 1526 C C . ILE A 1 197 ? -0.167 -20.781 -19.625 1 96.06 197 ILE A C 1
ATOM 1528 O O . ILE A 1 197 ? -0.934 -20.453 -18.719 1 96.06 197 ILE A O 1
ATOM 1532 N N . LEU A 1 198 ? -0.45 -21.703 -20.469 1 95.12 198 LEU A N 1
ATOM 1533 C CA . LEU A 1 198 ? -1.75 -22.359 -20.453 1 95.12 198 LEU A CA 1
ATOM 1534 C C . LEU A 1 198 ? -1.929 -23.188 -19.188 1 95.12 198 LEU A C 1
ATOM 1536 O O . LEU A 1 198 ? -3.023 -23.234 -18.625 1 95.12 198 LEU A O 1
ATOM 1540 N N . LEU A 1 199 ? -0.889 -23.828 -18.797 1 94.81 199 LEU A N 1
ATOM 1541 C CA . LEU A 1 199 ? -0.947 -24.594 -17.562 1 94.81 199 LEU A CA 1
ATOM 1542 C C . LEU A 1 199 ? -1.143 -23.688 -16.359 1 94.81 199 LEU A C 1
ATOM 1544 O O . LEU A 1 199 ? -1.917 -24 -15.445 1 94.81 199 LEU A O 1
ATOM 1548 N N . ILE A 1 200 ? -0.466 -22.547 -16.344 1 93.31 200 ILE A N 1
ATOM 1549 C CA . ILE A 1 200 ? -0.62 -21.562 -15.273 1 93.31 200 ILE A CA 1
ATOM 1550 C C . ILE A 1 200 ? -2.064 -21.078 -15.227 1 93.31 200 ILE A C 1
ATOM 1552 O O . ILE A 1 200 ? -2.672 -21.016 -14.156 1 93.31 200 ILE A O 1
ATOM 1556 N N . PHE A 1 201 ? -2.604 -20.797 -16.406 1 92.75 201 PHE A N 1
ATOM 1557 C CA . PHE A 1 201 ? -3.98 -20.328 -16.5 1 92.75 201 PHE A CA 1
ATOM 1558 C C . PHE A 1 201 ? -4.949 -21.391 -15.992 1 92.75 201 PHE A C 1
ATOM 1560 O O . PHE A 1 201 ? -5.898 -21.078 -15.266 1 92.75 201 PHE A O 1
ATOM 1567 N N . ALA A 1 202 ? -4.66 -22.562 -16.328 1 90.81 202 ALA A N 1
ATOM 1568 C CA . ALA A 1 202 ? -5.539 -23.672 -15.945 1 90.81 202 ALA A CA 1
ATOM 1569 C C . ALA A 1 202 ? -5.574 -23.844 -14.43 1 90.81 202 ALA A C 1
ATOM 1571 O O . ALA A 1 202 ? -6.621 -24.156 -13.859 1 90.81 202 ALA A O 1
ATOM 1572 N N . GLY A 1 203 ? -4.531 -23.641 -13.836 1 88.56 203 GLY A N 1
ATOM 1573 C CA . GLY A 1 203 ? -4.469 -23.797 -12.391 1 88.56 203 GLY A CA 1
ATOM 1574 C C . GLY A 1 203 ? -5.004 -22.594 -11.633 1 88.56 203 GLY A C 1
ATOM 1575 O O . GLY A 1 203 ? -5.465 -22.719 -10.5 1 88.56 203 GLY A O 1
ATOM 1576 N N . ALA A 1 204 ? -4.988 -21.438 -12.266 1 87.94 204 ALA A N 1
ATOM 1577 C CA . ALA A 1 204 ? -5.281 -20.203 -11.555 1 87.94 204 ALA A CA 1
ATOM 1578 C C . ALA A 1 204 ? -6.738 -19.797 -11.734 1 87.94 204 ALA A C 1
ATOM 1580 O O . ALA A 1 204 ? -7.277 -19.016 -10.953 1 87.94 204 ALA A O 1
ATOM 1581 N N . ILE A 1 205 ? -7.414 -20.156 -12.711 1 81.94 205 ILE A N 1
ATOM 1582 C CA . ILE A 1 205 ? -8.742 -19.672 -13.062 1 81.94 205 ILE A CA 1
ATOM 1583 C C . ILE A 1 205 ? -9.766 -20.203 -12.062 1 81.94 205 ILE A C 1
ATOM 1585 O O . ILE A 1 205 ? -10.75 -19.531 -11.75 1 81.94 205 ILE A O 1
ATOM 1589 N N . GLY A 1 206 ? -9.609 -21.344 -11.516 1 77 206 GLY A N 1
ATOM 1590 C CA . GLY A 1 206 ? -10.555 -21.938 -10.578 1 77 206 GLY A CA 1
ATOM 1591 C C . GLY A 1 206 ? -11.18 -23.219 -11.078 1 77 206 GLY A C 1
ATOM 1592 O O . GLY A 1 206 ? -11.609 -23.297 -12.234 1 77 206 GLY A O 1
ATOM 1593 N N . PHE A 1 207 ? -11.328 -24.062 -10.234 1 76.38 207 PHE A N 1
ATOM 1594 C CA . PHE A 1 207 ? -11.766 -25.406 -10.602 1 76.38 207 PHE A CA 1
ATOM 1595 C C . PHE A 1 207 ? -13.25 -25.406 -10.93 1 76.38 207 PHE A C 1
ATOM 1597 O O . PHE A 1 207 ? -13.688 -26.094 -11.859 1 76.38 207 PHE A O 1
ATOM 1604 N N . PRO A 1 208 ? -14.008 -24.578 -10.18 1 74.19 208 PRO A N 1
ATOM 1605 C CA . PRO A 1 208 ? -15.43 -24.547 -10.523 1 74.19 208 PRO A CA 1
ATOM 1606 C C . PRO A 1 208 ? -15.688 -24.078 -11.953 1 74.19 208 PRO A C 1
ATOM 1608 O O . PRO A 1 208 ? -16.688 -24.484 -12.57 1 74.19 208 PRO A O 1
ATOM 1611 N N . VAL A 1 209 ? -14.867 -23.297 -12.406 1 78.75 209 VAL A N 1
ATOM 1612 C CA . VAL A 1 209 ? -15 -22.812 -13.773 1 78.75 209 VAL A CA 1
ATOM 1613 C C . VAL A 1 209 ? -14.852 -23.969 -14.75 1 78.75 209 VAL A C 1
ATOM 1615 O O . VAL A 1 209 ? -15.609 -24.078 -15.719 1 78.75 209 VAL A O 1
ATOM 1618 N N . PHE A 1 210 ? -13.961 -24.891 -14.469 1 79.19 210 PHE A N 1
ATOM 1619 C CA . PHE A 1 210 ? -13.766 -26.062 -15.312 1 79.19 210 PHE A CA 1
ATOM 1620 C C . PHE A 1 210 ? -14.992 -26.969 -15.297 1 79.19 210 PHE A C 1
ATOM 1622 O O . PHE A 1 210 ? -15.391 -27.5 -16.328 1 79.19 210 PHE A O 1
ATOM 1629 N N . LEU A 1 211 ? -15.531 -27 -14.172 1 75.56 211 LEU A N 1
ATOM 1630 C CA . LEU A 1 211 ? -16.703 -27.859 -14.031 1 75.56 211 LEU A CA 1
ATOM 1631 C C . LEU A 1 211 ? -17.891 -27.266 -14.797 1 75.56 211 LEU A C 1
ATOM 1633 O O . LEU A 1 211 ? -18.672 -28 -15.406 1 75.56 211 LEU A O 1
ATOM 1637 N N . GLU A 1 212 ? -17.984 -25.984 -14.727 1 79.25 212 GLU A N 1
ATOM 1638 C CA . GLU A 1 212 ? -19.078 -25.344 -15.461 1 79.25 212 GLU A CA 1
ATOM 1639 C C . GLU A 1 212 ? -18.844 -25.406 -16.969 1 79.25 212 GLU A C 1
ATOM 1641 O O . GLU A 1 212 ? -19.781 -25.547 -17.75 1 79.25 212 GLU A O 1
ATOM 1646 N N . VAL A 1 213 ? -17.641 -25.312 -17.344 1 80.69 213 VAL A N 1
ATOM 1647 C CA . VAL A 1 213 ? -17.328 -25.406 -18.766 1 80.69 213 VAL A CA 1
ATOM 1648 C C . VAL A 1 213 ? -17.625 -26.812 -19.266 1 80.69 213 VAL A C 1
ATOM 1650 O O . VAL A 1 213 ? -18.172 -26.984 -20.359 1 80.69 213 VAL A O 1
ATOM 1653 N N . ARG A 1 214 ? -17.297 -27.781 -18.453 1 78.31 214 ARG A N 1
ATOM 1654 C CA . ARG A 1 214 ? -17.609 -29.156 -18.797 1 78.31 214 ARG A CA 1
ATOM 1655 C C . ARG A 1 214 ? -19.109 -29.375 -18.891 1 78.31 214 ARG A C 1
ATOM 1657 O O . ARG A 1 214 ? -19.594 -30.094 -19.781 1 78.31 214 ARG A O 1
ATOM 1664 N N . ALA A 1 215 ? -19.812 -28.75 -17.938 1 76.75 215 ALA A N 1
ATOM 1665 C CA . ALA A 1 215 ? -21.266 -28.875 -17.922 1 76.75 215 ALA A CA 1
ATOM 1666 C C . ALA A 1 215 ? -21.891 -28.203 -19.141 1 76.75 215 ALA A C 1
ATOM 1668 O O . ALA A 1 215 ? -22.891 -28.672 -19.688 1 76.75 215 ALA A O 1
ATOM 1669 N N . TYR A 1 216 ? -21.344 -27.141 -19.516 1 78.38 216 TYR A N 1
ATOM 1670 C CA . TYR A 1 216 ? -21.828 -26.438 -20.688 1 78.38 216 TYR A CA 1
ATOM 1671 C C . TYR A 1 216 ? -21.719 -27.297 -21.938 1 78.38 216 TYR A C 1
ATOM 1673 O O . TYR A 1 216 ? -22.625 -27.281 -22.781 1 78.38 216 TYR A O 1
ATOM 1681 N N . PHE A 1 217 ? -20.656 -28.016 -22.031 1 78.38 217 PHE A N 1
ATOM 1682 C CA . PHE A 1 217 ? -20.438 -28.844 -23.219 1 78.38 217 PHE A CA 1
ATOM 1683 C C . PHE A 1 217 ? -21.172 -30.172 -23.094 1 78.38 217 PHE A C 1
ATOM 1685 O O . PHE A 1 217 ? -21.266 -30.922 -24.078 1 78.38 217 PHE A O 1
ATOM 1692 N N . SER A 1 218 ? -21.672 -30.375 -21.844 1 74.31 218 SER A N 1
ATOM 1693 C CA . SER A 1 218 ? -22.422 -31.609 -21.672 1 74.31 218 SER A CA 1
ATOM 1694 C C . SER A 1 218 ? -23.859 -31.453 -22.156 1 74.31 218 SER A C 1
ATOM 1696 O O . SER A 1 218 ? -24.453 -30.375 -22.062 1 74.31 218 SER A O 1
ATOM 1698 N N . LYS A 1 219 ? -24.375 -32.062 -23.125 1 68.81 219 LYS A N 1
ATOM 1699 C CA . LYS A 1 219 ? -25.656 -32.062 -23.828 1 68.81 219 LYS A CA 1
ATOM 1700 C C . LYS A 1 219 ? -26.812 -32.219 -22.844 1 68.81 219 LYS A C 1
ATOM 1702 O O . LYS A 1 219 ? -27.984 -32.062 -23.219 1 68.81 219 LYS A O 1
ATOM 1707 N N . GLU A 1 220 ? -26.516 -32.375 -21.641 1 64.25 220 GLU A N 1
ATOM 1708 C CA . GLU A 1 220 ? -27.625 -32.719 -20.75 1 64.25 220 GLU A CA 1
ATOM 1709 C C . GLU A 1 220 ? -28.438 -31.5 -20.344 1 64.25 220 GLU A C 1
ATOM 1711 O O . GLU A 1 220 ? -29.609 -31.625 -20 1 64.25 220 GLU A O 1
ATOM 1716 N N . ASN A 1 221 ? -27.75 -30.312 -20.375 1 65.25 221 ASN A N 1
ATOM 1717 C CA . ASN A 1 221 ? -28.516 -29.141 -19.969 1 65.25 221 ASN A CA 1
ATOM 1718 C C . ASN A 1 221 ? -28.516 -28.062 -21.047 1 65.25 221 ASN A C 1
ATOM 1720 O O . ASN A 1 221 ? -27.578 -27.266 -21.125 1 65.25 221 ASN A O 1
ATOM 1724 N N . PRO A 1 222 ? -29.5 -28.078 -21.922 1 66.62 222 PRO A N 1
ATOM 1725 C CA . PRO A 1 222 ? -29.562 -27.141 -23.047 1 66.62 222 PRO A CA 1
ATOM 1726 C C . PRO A 1 222 ? -29.625 -25.688 -22.594 1 66.62 222 PRO A C 1
ATOM 1728 O O . PRO A 1 222 ? -29.219 -24.797 -23.344 1 66.62 222 PRO A O 1
ATOM 1731 N N . ASN A 1 223 ? -30.109 -25.391 -21.375 1 69.31 223 ASN A N 1
ATOM 1732 C CA . ASN A 1 223 ? -30.25 -24 -20.938 1 69.31 223 ASN A CA 1
ATOM 1733 C C . ASN A 1 223 ? -29.219 -23.656 -19.859 1 69.31 223 ASN A C 1
ATOM 1735 O O . ASN A 1 223 ? -29.547 -23 -18.875 1 69.31 223 ASN A O 1
ATOM 1739 N N . PHE A 1 224 ? -28.047 -24.109 -20.109 1 75.31 224 PHE A N 1
ATOM 1740 C CA . PHE A 1 224 ? -27.031 -23.891 -19.094 1 75.31 224 PHE A CA 1
ATOM 1741 C C . PHE A 1 224 ? -26.609 -22.422 -19.062 1 75.31 224 PHE A C 1
ATOM 1743 O O . PHE A 1 224 ? -26.406 -21.812 -20.125 1 75.31 224 PHE A O 1
ATOM 1750 N N . THR A 1 225 ? -26.75 -21.75 -17.828 1 77.75 225 THR A N 1
ATOM 1751 C CA . THR A 1 225 ? -26.234 -20.391 -17.641 1 77.75 225 THR A CA 1
ATOM 1752 C C . THR A 1 225 ? -25.062 -20.391 -16.672 1 77.75 225 THR A C 1
ATOM 1754 O O . THR A 1 225 ? -25.078 -21.094 -15.664 1 77.75 225 THR A O 1
ATOM 1757 N N . PHE A 1 226 ? -24.031 -19.812 -17.141 1 79.88 226 PHE A N 1
ATOM 1758 C CA . PHE A 1 226 ? -22.859 -19.703 -16.281 1 79.88 226 PHE A CA 1
ATOM 1759 C C . PHE A 1 226 ? -23.188 -18.953 -15 1 79.88 226 PHE A C 1
ATOM 1761 O O . PHE A 1 226 ? -23.984 -18.016 -15.016 1 79.88 226 PHE A O 1
ATOM 1768 N N . SER A 1 227 ? -22.609 -19.312 -13.93 1 75.81 227 SER A N 1
ATOM 1769 C CA . SER A 1 227 ? -22.812 -18.656 -12.633 1 75.81 227 SER A CA 1
ATOM 1770 C C . SER A 1 227 ? -22.156 -17.281 -12.594 1 75.81 227 SER A C 1
ATOM 1772 O O . SER A 1 227 ? -21.281 -16.984 -13.406 1 75.81 227 SER A O 1
ATOM 1774 N N . LEU A 1 228 ? -22.609 -16.469 -11.766 1 74.75 228 LEU A N 1
ATOM 1775 C CA . LEU A 1 228 ? -22.016 -15.148 -11.555 1 74.75 228 LEU A CA 1
ATOM 1776 C C . LEU A 1 228 ? -20.547 -15.266 -11.141 1 74.75 228 LEU A C 1
ATOM 1778 O O . LEU A 1 228 ? -19.719 -14.461 -11.547 1 74.75 228 LEU A O 1
ATOM 1782 N N . PHE A 1 229 ? -20.312 -16.359 -10.523 1 74.69 229 PHE A N 1
ATOM 1783 C CA . PHE A 1 229 ? -18.938 -16.625 -10.086 1 74.69 229 PHE A CA 1
ATOM 1784 C C . PHE A 1 229 ? -18.016 -16.812 -11.281 1 74.69 229 PHE A C 1
ATOM 1786 O O . PHE A 1 229 ? -16.953 -16.188 -11.359 1 74.69 229 PHE A O 1
ATOM 1793 N N . THR A 1 230 ? -18.438 -17.594 -12.156 1 79.88 230 THR A N 1
ATOM 1794 C CA . THR A 1 230 ? -17.625 -17.922 -13.32 1 79.88 230 THR A CA 1
ATOM 1795 C C . THR A 1 230 ? -17.438 -16.688 -14.203 1 79.88 230 THR A C 1
ATOM 1797 O O . THR A 1 230 ? -16.344 -16.422 -14.703 1 79.88 230 THR A O 1
ATOM 1800 N N . LYS A 1 231 ? -18.453 -15.906 -14.25 1 84.69 231 LYS A N 1
ATOM 1801 C CA . LYS A 1 231 ? -18.391 -14.727 -15.109 1 84.69 231 LYS A CA 1
ATOM 1802 C C . LYS A 1 231 ? -17.469 -13.672 -14.516 1 84.69 231 LYS A C 1
ATOM 1804 O O . LYS A 1 231 ? -16.594 -13.133 -15.211 1 84.69 231 LYS A O 1
ATOM 1809 N N . ILE A 1 232 ? -17.547 -13.484 -13.227 1 81.06 232 ILE A N 1
ATOM 1810 C CA . ILE A 1 232 ? -16.75 -12.453 -12.562 1 81.06 232 ILE A CA 1
ATOM 1811 C C . ILE A 1 232 ? -15.289 -12.906 -12.477 1 81.06 232 ILE A C 1
ATOM 1813 O O . ILE A 1 232 ? -14.375 -12.125 -12.758 1 81.06 232 ILE A O 1
ATOM 1817 N N . THR A 1 233 ? -15.133 -14.133 -12.18 1 82.38 233 THR A N 1
ATOM 1818 C CA . THR A 1 233 ? -13.789 -14.656 -11.977 1 82.38 233 THR A CA 1
ATOM 1819 C C . THR A 1 233 ? -13.008 -14.672 -13.289 1 82.38 233 THR A C 1
ATOM 1821 O O . THR A 1 233 ? -11.867 -14.219 -13.344 1 82.38 233 THR A O 1
ATOM 1824 N N . THR A 1 234 ? -13.664 -15.117 -14.328 1 87.25 234 THR A N 1
ATOM 1825 C CA . THR A 1 234 ? -12.984 -15.227 -15.609 1 87.25 234 THR A CA 1
ATOM 1826 C C . THR A 1 234 ? -12.719 -13.844 -16.203 1 87.25 234 THR A C 1
ATOM 1828 O O . THR A 1 234 ? -11.633 -13.578 -16.719 1 87.25 234 THR A O 1
ATOM 1831 N N . THR A 1 235 ? -13.641 -13.016 -16.078 1 89.25 235 THR A N 1
ATOM 1832 C CA . THR A 1 235 ? -13.484 -11.68 -16.641 1 89.25 235 THR A CA 1
ATOM 1833 C C . THR A 1 235 ? -12.398 -10.898 -15.898 1 89.25 235 THR A C 1
ATOM 1835 O O . THR A 1 235 ? -11.555 -10.25 -16.516 1 89.25 235 THR A O 1
ATOM 1838 N N . THR A 1 236 ? -12.445 -11.008 -14.609 1 88.5 236 THR A N 1
ATOM 1839 C CA . THR A 1 236 ? -11.461 -10.281 -13.812 1 88.5 236 THR A CA 1
ATOM 1840 C C . THR A 1 236 ? -10.062 -10.852 -14.039 1 88.5 236 THR A C 1
ATOM 1842 O O . THR A 1 236 ? -9.094 -10.094 -14.156 1 88.5 236 THR A O 1
ATOM 1845 N N . PHE A 1 237 ? -9.977 -12.172 -14.156 1 89.12 237 PHE A N 1
ATOM 1846 C CA . PHE A 1 237 ? -8.688 -12.82 -14.383 1 89.12 237 PHE A CA 1
ATOM 1847 C C . PHE A 1 237 ? -8.055 -12.344 -15.688 1 89.12 237 PHE A C 1
ATOM 1849 O O . PHE A 1 237 ? -6.902 -11.914 -15.703 1 89.12 237 PHE A O 1
ATOM 1856 N N . PHE A 1 238 ? -8.797 -12.297 -16.703 1 92.38 238 PHE A N 1
ATOM 1857 C CA . PHE A 1 238 ? -8.25 -11.93 -18 1 92.38 238 PHE A CA 1
ATOM 1858 C C . PHE A 1 238 ? -8.078 -10.414 -18.109 1 92.38 238 PHE A C 1
ATOM 1860 O O . PHE A 1 238 ? -7.172 -9.938 -18.781 1 92.38 238 PHE A O 1
ATOM 1867 N N . ALA A 1 239 ? -8.898 -9.719 -17.406 1 93.06 239 ALA A N 1
ATOM 1868 C CA . ALA A 1 239 ? -8.727 -8.266 -17.391 1 93.06 239 ALA A CA 1
ATOM 1869 C C . ALA A 1 239 ? -7.402 -7.879 -16.734 1 93.06 239 ALA A C 1
ATOM 1871 O O . ALA A 1 239 ? -6.664 -7.043 -17.266 1 93.06 239 ALA A O 1
ATOM 1872 N N . VAL A 1 240 ? -7.148 -8.484 -15.641 1 92.75 240 VAL A N 1
ATOM 1873 C CA . VAL A 1 240 ? -5.906 -8.188 -14.938 1 92.75 240 VAL A CA 1
ATOM 1874 C C . VAL A 1 240 ? -4.719 -8.672 -15.766 1 92.75 240 VAL A C 1
ATOM 1876 O O . VAL A 1 240 ? -3.68 -8 -15.82 1 92.75 240 VAL A O 1
ATOM 1879 N N . PHE A 1 241 ? -4.867 -9.805 -16.438 1 94.44 241 PHE A N 1
ATOM 1880 C CA . PHE A 1 241 ? -3.818 -10.344 -17.297 1 94.44 241 PHE A CA 1
ATOM 1881 C C . PHE A 1 241 ? -3.496 -9.375 -18.438 1 94.44 241 PHE A C 1
ATOM 1883 O O . PHE A 1 241 ? -2.33 -9.047 -18.672 1 94.44 241 PHE A O 1
ATOM 1890 N N . ILE A 1 242 ? -4.504 -8.891 -19.062 1 96.19 242 ILE A N 1
ATOM 1891 C CA . ILE A 1 242 ? -4.324 -7.984 -20.188 1 96.19 242 ILE A CA 1
ATOM 1892 C C . ILE A 1 242 ? -3.758 -6.656 -19.703 1 96.19 242 ILE A C 1
ATOM 1894 O O . ILE A 1 242 ? -2.883 -6.07 -20.344 1 96.19 242 ILE A O 1
ATOM 1898 N N . PHE A 1 243 ? -4.246 -6.238 -18.609 1 95.19 243 PHE A N 1
ATOM 1899 C CA . PHE A 1 243 ? -3.723 -5.02 -18 1 95.19 243 PHE A CA 1
ATOM 1900 C C . PHE A 1 243 ? -2.238 -5.172 -17.688 1 95.19 243 PHE A C 1
ATOM 1902 O O . PHE A 1 243 ? -1.463 -4.23 -17.859 1 95.19 243 PHE A O 1
ATOM 1909 N N . GLY A 1 244 ? -1.851 -6.344 -17.234 1 96.25 244 GLY A N 1
ATOM 1910 C CA . GLY A 1 244 ? -0.447 -6.617 -16.984 1 96.25 244 GLY A CA 1
ATOM 1911 C C . GLY A 1 244 ? 0.41 -6.602 -18.234 1 96.25 244 GLY A C 1
ATOM 1912 O O . GLY A 1 244 ? 1.5 -6.023 -18.234 1 96.25 244 GLY A O 1
ATOM 1913 N N . VAL A 1 245 ? -0.117 -7.168 -19.25 1 96.75 245 VAL A N 1
ATOM 1914 C CA . VAL A 1 245 ? 0.625 -7.23 -20.516 1 96.75 245 VAL A CA 1
ATOM 1915 C C . VAL A 1 245 ? 0.857 -5.82 -21.047 1 96.75 245 VAL A C 1
ATOM 1917 O O . VAL A 1 245 ? 1.986 -5.457 -21.375 1 96.75 245 VAL A O 1
ATOM 1920 N N . ILE A 1 246 ? -0.125 -5.059 -21.047 1 96.56 246 ILE A N 1
ATOM 1921 C CA . ILE A 1 246 ? -0.048 -3.705 -21.578 1 96.56 246 ILE A CA 1
ATOM 1922 C C . ILE A 1 246 ? 0.849 -2.846 -20.688 1 96.56 246 ILE A C 1
ATOM 1924 O O . ILE A 1 246 ? 1.66 -2.062 -21.188 1 96.56 246 ILE A O 1
ATOM 1928 N N . GLY A 1 247 ? 0.676 -2.977 -19.438 1 96.31 247 GLY A N 1
ATOM 1929 C CA . GLY A 1 247 ? 1.488 -2.211 -18.5 1 96.31 247 GLY A CA 1
ATOM 1930 C C . GLY A 1 247 ? 2.973 -2.506 -18.625 1 96.31 247 GLY A C 1
ATOM 1931 O O . GLY A 1 247 ? 3.791 -1.585 -18.672 1 96.31 247 GLY A O 1
ATOM 1932 N N . ILE A 1 248 ? 3.303 -3.787 -18.703 1 96.12 248 ILE A N 1
ATOM 1933 C CA . ILE A 1 248 ? 4.703 -4.188 -18.797 1 96.12 248 ILE A CA 1
ATOM 1934 C C . ILE A 1 248 ? 5.281 -3.703 -20.125 1 96.12 248 ILE A C 1
ATOM 1936 O O . ILE A 1 248 ? 6.402 -3.189 -20.172 1 96.12 248 ILE A O 1
ATOM 1940 N N . TRP A 1 249 ? 4.484 -3.844 -21.141 1 95.06 249 TRP A N 1
ATOM 1941 C CA . TRP A 1 249 ? 4.945 -3.422 -22.469 1 95.06 249 TRP A CA 1
ATOM 1942 C C . TRP A 1 249 ? 5.168 -1.915 -22.5 1 95.06 249 TRP A C 1
ATOM 1944 O O . TRP A 1 249 ? 6.172 -1.446 -23.047 1 95.06 249 TRP A O 1
ATOM 1954 N N . ALA A 1 250 ? 4.332 -1.112 -21.922 1 93.81 250 ALA A N 1
ATOM 1955 C CA . ALA A 1 250 ? 4.426 0.345 -21.906 1 93.81 250 ALA A CA 1
ATOM 1956 C C . ALA A 1 250 ? 5.609 0.817 -21.078 1 93.81 250 ALA A C 1
ATOM 1958 O O . ALA A 1 250 ? 6.312 1.757 -21.453 1 93.81 250 ALA A O 1
ATOM 1959 N N . LEU A 1 251 ? 5.871 0.195 -20.016 1 93.94 251 LEU A N 1
ATOM 1960 C CA . LEU A 1 251 ? 6.91 0.631 -19.094 1 93.94 251 LEU A CA 1
ATOM 1961 C C . LEU A 1 251 ? 8.289 0.221 -19.594 1 93.94 251 LEU A C 1
ATOM 1963 O O . LEU A 1 251 ? 9.281 0.901 -19.312 1 93.94 251 LEU A O 1
ATOM 1967 N N . GLU A 1 252 ? 8.367 -0.909 -20.312 1 94.31 252 GLU A N 1
ATOM 1968 C CA . GLU A 1 252 ? 9.672 -1.426 -20.719 1 94.31 252 GLU A CA 1
ATOM 1969 C C . GLU A 1 252 ? 10 -1.05 -22.156 1 94.31 252 GLU A C 1
ATOM 1971 O O . GLU A 1 252 ? 11.062 -1.396 -22.672 1 94.31 252 GLU A O 1
ATOM 1976 N N . LYS A 1 253 ? 9.195 -0.327 -22.812 1 89.94 253 LYS A N 1
ATOM 1977 C CA . LYS A 1 253 ? 9.383 0.035 -24.219 1 89.94 253 LYS A CA 1
ATOM 1978 C C . LYS A 1 253 ? 10.742 0.694 -24.438 1 89.94 253 LYS A C 1
ATOM 1980 O O . LYS A 1 253 ? 11.438 0.395 -25.422 1 89.94 253 LYS A O 1
ATOM 1985 N N . ASN A 1 254 ? 11.18 1.497 -23.484 1 87.25 254 ASN A N 1
ATOM 1986 C CA . ASN A 1 254 ? 12.422 2.236 -23.641 1 87.25 254 ASN A CA 1
ATOM 1987 C C . ASN A 1 254 ? 13.516 1.706 -22.719 1 87.25 254 ASN A C 1
ATOM 1989 O O . ASN A 1 254 ? 14.477 2.418 -22.422 1 87.25 254 ASN A O 1
ATOM 1993 N N . HIS A 1 255 ? 13.383 0.469 -22.328 1 91.5 255 HIS A N 1
ATOM 1994 C CA . HIS A 1 255 ? 14.383 -0.095 -21.422 1 91.5 255 HIS A CA 1
ATOM 1995 C C . HIS A 1 255 ? 14.758 -1.513 -21.828 1 91.5 255 HIS A C 1
ATOM 1997 O O . HIS A 1 255 ? 15.477 -1.707 -22.828 1 91.5 255 HIS A O 1
ATOM 2003 N N . TYR A 1 256 ? 14.117 -2.527 -21.281 1 87.62 256 TYR A N 1
ATOM 2004 C CA . TYR A 1 256 ? 14.469 -3.916 -21.562 1 87.62 256 TYR A CA 1
ATOM 2005 C C . TYR A 1 256 ? 14.117 -4.289 -23 1 87.62 256 TYR A C 1
ATOM 2007 O O . TYR A 1 256 ? 14.797 -5.109 -23.609 1 87.62 256 TYR A O 1
ATOM 2015 N N . PHE A 1 257 ? 13.172 -3.672 -23.547 1 89.69 257 PHE A N 1
ATOM 2016 C CA . PHE A 1 257 ? 12.656 -4.07 -24.844 1 89.69 257 PHE A CA 1
ATOM 2017 C C . PHE A 1 257 ? 13.453 -3.41 -25.969 1 89.69 257 PHE A C 1
ATOM 2019 O O . PHE A 1 257 ? 13.258 -3.725 -27.141 1 89.69 257 PHE A O 1
ATOM 2026 N N . VAL A 1 258 ? 14.352 -2.498 -25.562 1 88.81 258 VAL A N 1
ATOM 2027 C CA . VAL A 1 258 ? 15.18 -1.864 -26.578 1 88.81 258 VAL A CA 1
ATOM 2028 C C . VAL A 1 258 ? 16.047 -2.914 -27.266 1 88.81 258 VAL A C 1
ATOM 2030 O O . VAL A 1 258 ? 16.766 -3.666 -26.594 1 88.81 258 VAL A O 1
ATOM 2033 N N . GLY A 1 259 ? 15.922 -3.064 -28.516 1 89 259 GLY A N 1
ATOM 2034 C CA . GLY A 1 259 ? 16.734 -4 -29.281 1 89 259 GLY A CA 1
ATOM 2035 C C . GLY A 1 259 ? 16.047 -5.328 -29.531 1 89 259 GLY A C 1
ATOM 2036 O O . GLY A 1 259 ? 16.516 -6.141 -30.328 1 89 259 GLY A O 1
ATOM 2037 N N . LEU A 1 260 ? 14.977 -5.602 -28.859 1 91.19 260 LEU A N 1
ATOM 2038 C CA . LEU A 1 260 ? 14.234 -6.848 -29.047 1 91.19 260 LEU A CA 1
ATOM 2039 C C . LEU A 1 260 ? 13.227 -6.723 -30.188 1 91.19 260 LEU A C 1
ATOM 2041 O O . LEU A 1 260 ? 12.672 -5.641 -30.406 1 91.19 260 LEU A O 1
ATOM 2045 N N . GLU A 1 261 ? 12.992 -7.797 -30.859 1 92.94 261 GLU A N 1
ATOM 2046 C CA . GLU A 1 261 ? 11.961 -7.832 -31.906 1 92.94 261 GLU A CA 1
ATOM 2047 C C . GLU A 1 261 ? 10.562 -7.785 -31.297 1 92.94 261 GLU A C 1
ATOM 2049 O O . GLU A 1 261 ? 10.391 -8.047 -30.109 1 92.94 261 GLU A O 1
ATOM 2054 N N . TRP A 1 262 ? 9.586 -7.492 -32.125 1 91.12 262 TRP A N 1
ATOM 2055 C CA . TRP A 1 262 ? 8.219 -7.301 -31.656 1 91.12 262 TRP A CA 1
ATOM 2056 C C . TRP A 1 262 ? 7.672 -8.578 -31.031 1 91.12 262 TRP A C 1
ATOM 2058 O O . TRP A 1 262 ? 6.961 -8.531 -30.016 1 91.12 262 TRP A O 1
ATOM 2068 N N . HIS A 1 263 ? 7.953 -9.773 -31.641 1 92.25 263 HIS A N 1
ATOM 2069 C CA . HIS A 1 263 ? 7.438 -11.031 -31.109 1 92.25 263 HIS A CA 1
ATOM 2070 C C . HIS A 1 263 ? 8.094 -11.383 -29.781 1 92.25 263 HIS A C 1
ATOM 2072 O O . HIS A 1 263 ? 7.457 -11.945 -28.906 1 92.25 263 HIS A O 1
ATOM 2078 N N . GLN A 1 264 ? 9.367 -11 -29.625 1 93.06 264 GLN A N 1
ATOM 2079 C CA . GLN A 1 264 ? 10.07 -11.219 -28.375 1 93.06 264 GLN A CA 1
ATOM 2080 C C . GLN A 1 264 ? 9.508 -10.328 -27.266 1 93.06 264 GLN A C 1
ATOM 2082 O O . GLN A 1 264 ? 9.344 -10.766 -26.125 1 93.06 264 GLN A O 1
ATOM 2087 N N . GLN A 1 265 ? 9.211 -9.062 -27.688 1 94.56 265 GLN A N 1
ATOM 2088 C CA . GLN A 1 265 ? 8.625 -8.125 -26.734 1 94.56 265 GLN A CA 1
ATOM 2089 C C . GLN A 1 265 ? 7.27 -8.617 -26.234 1 94.56 265 GLN A C 1
ATOM 2091 O O . GLN A 1 265 ? 6.996 -8.602 -25.031 1 94.56 265 GLN A O 1
ATOM 2096 N N . LEU A 1 266 ? 6.504 -9.039 -27.141 1 93.06 266 LEU A N 1
ATOM 2097 C CA . LEU A 1 266 ? 5.152 -9.492 -26.812 1 93.06 266 LEU A CA 1
ATOM 2098 C C . LEU A 1 266 ? 5.188 -10.711 -25.906 1 93.06 266 LEU A C 1
ATOM 2100 O O . LEU A 1 266 ? 4.508 -10.742 -24.875 1 93.06 266 LEU A O 1
ATOM 2104 N N . PHE A 1 267 ? 5.984 -11.695 -26.234 1 93.44 267 PHE A N 1
ATOM 2105 C CA . PHE A 1 267 ? 6.016 -12.93 -25.453 1 93.44 267 PHE A CA 1
ATOM 2106 C C . PHE A 1 267 ? 6.621 -12.688 -24.078 1 93.44 267 PHE A C 1
ATOM 2108 O O . PHE A 1 267 ? 6.215 -13.32 -23.094 1 93.44 267 PHE A O 1
ATOM 2115 N N . THR A 1 268 ? 7.574 -11.758 -24.062 1 93.94 268 THR A N 1
ATOM 2116 C CA . THR A 1 268 ? 8.156 -11.422 -22.766 1 93.94 268 THR A CA 1
ATOM 2117 C C . THR A 1 268 ? 7.117 -10.758 -21.859 1 93.94 268 THR A C 1
ATOM 2119 O O . THR A 1 268 ? 7 -11.102 -20.688 1 93.94 268 THR A O 1
ATOM 2122 N N . ALA A 1 269 ? 6.379 -9.883 -22.422 1 95.88 269 ALA A N 1
ATOM 2123 C CA . ALA A 1 269 ? 5.336 -9.195 -21.672 1 95.88 269 ALA A CA 1
ATOM 2124 C C . ALA A 1 269 ? 4.23 -10.172 -21.266 1 95.88 269 ALA A C 1
ATOM 2126 O O . ALA A 1 269 ? 3.771 -10.148 -20.109 1 95.88 269 ALA A O 1
ATOM 2127 N N . VAL A 1 270 ? 3.865 -11.023 -22.156 1 96.06 270 VAL A N 1
ATOM 2128 C CA . VAL A 1 270 ? 2.801 -11.992 -21.922 1 96.06 270 VAL A CA 1
ATOM 2129 C C . VAL A 1 270 ? 3.234 -12.984 -20.844 1 96.06 270 VAL A C 1
ATOM 2131 O O . VAL A 1 270 ? 2.475 -13.266 -19.906 1 96.06 270 VAL A O 1
ATOM 2134 N N . PHE A 1 271 ? 4.41 -13.453 -20.938 1 96.5 271 PHE A N 1
ATOM 2135 C CA . PHE A 1 271 ? 4.887 -14.438 -19.984 1 96.5 271 PHE A CA 1
ATOM 2136 C C . PHE A 1 271 ? 5.02 -13.82 -18.594 1 96.5 271 PHE A C 1
ATOM 2138 O O . PHE A 1 271 ? 4.605 -14.422 -17.594 1 96.5 271 PHE A O 1
ATOM 2145 N N . ASN A 1 272 ? 5.562 -12.609 -18.547 1 95.5 272 ASN A N 1
ATOM 2146 C CA . ASN A 1 272 ? 5.738 -11.953 -17.25 1 95.5 272 ASN A CA 1
ATOM 2147 C C . ASN A 1 272 ? 4.398 -11.633 -16.594 1 95.5 272 ASN A C 1
ATOM 2149 O O . ASN A 1 272 ? 4.266 -11.703 -15.375 1 95.5 272 ASN A O 1
ATOM 2153 N N . SER A 1 273 ? 3.451 -11.25 -17.375 1 96.25 273 SER A N 1
ATOM 2154 C CA . SER A 1 273 ? 2.121 -10.992 -16.828 1 96.25 273 SER A CA 1
ATOM 2155 C C . SER A 1 273 ? 1.472 -12.289 -16.344 1 96.25 273 SER A C 1
ATOM 2157 O O . SER A 1 273 ? 0.858 -12.312 -15.273 1 96.25 273 SER A O 1
ATOM 2159 N N . ALA A 1 274 ? 1.645 -13.336 -17.078 1 94.38 274 ALA A N 1
ATOM 2160 C CA . ALA A 1 274 ? 1.052 -14.617 -16.703 1 94.38 274 ALA A CA 1
ATOM 2161 C C . ALA A 1 274 ? 1.688 -15.172 -15.438 1 94.38 274 ALA A C 1
ATOM 2163 O O . ALA A 1 274 ? 0.983 -15.617 -14.523 1 94.38 274 ALA A O 1
ATOM 2164 N N . THR A 1 275 ? 2.982 -15.117 -15.398 1 94.31 275 THR A N 1
ATOM 2165 C CA . THR A 1 275 ? 3.688 -15.711 -14.266 1 94.31 275 THR A CA 1
ATOM 2166 C C . THR A 1 275 ? 3.506 -14.875 -13.008 1 94.31 275 THR A C 1
ATOM 2168 O O . THR A 1 275 ? 3.656 -15.375 -11.891 1 94.31 275 THR A O 1
ATOM 2171 N N . SER A 1 276 ? 3.203 -13.555 -13.18 1 93.06 276 SER A N 1
ATOM 2172 C CA . SER A 1 276 ? 3.002 -12.672 -12.031 1 93.06 276 SER A CA 1
ATOM 2173 C C . SER A 1 276 ? 1.698 -13 -11.312 1 93.06 276 SER A C 1
ATOM 2175 O O . SER A 1 276 ? 1.484 -12.562 -10.18 1 93.06 276 SER A O 1
ATOM 2177 N N . ARG A 1 277 ? 0.899 -13.773 -11.945 1 88 277 ARG A N 1
ATOM 2178 C CA . ARG A 1 277 ? -0.344 -14.227 -11.328 1 88 277 ARG A CA 1
ATOM 2179 C C . ARG A 1 277 ? -0.165 -15.594 -10.672 1 88 277 ARG A C 1
ATOM 2181 O O . ARG A 1 277 ? -0.879 -16.547 -11 1 88 277 ARG A O 1
ATOM 2188 N N . SER A 1 278 ? 0.767 -15.688 -9.836 1 81.69 278 SER A N 1
ATOM 2189 C CA . SER A 1 278 ? 1.005 -16.828 -8.953 1 81.69 278 SER A CA 1
ATOM 2190 C C . SER A 1 278 ? 1.823 -17.906 -9.648 1 81.69 278 SER A C 1
ATOM 2192 O O . SER A 1 278 ? 1.925 -19.031 -9.148 1 81.69 278 SER A O 1
ATOM 2194 N N . GLY A 1 279 ? 2.465 -17.719 -10.758 1 88 279 GLY A N 1
ATOM 2195 C CA . GLY A 1 279 ? 3.201 -18.766 -11.453 1 88 279 GLY A CA 1
ATOM 2196 C C . GLY A 1 279 ? 4.625 -18.922 -10.953 1 88 279 GLY A C 1
ATOM 2197 O O . GLY A 1 279 ? 5.102 -20.047 -10.766 1 88 279 GLY A O 1
ATOM 2198 N N . GLY A 1 280 ? 5.352 -17.859 -10.914 1 90.56 280 GLY A N 1
ATOM 2199 C CA . GLY A 1 280 ? 6.652 -17.828 -10.266 1 90.56 280 GLY A CA 1
ATOM 2200 C C . GLY A 1 280 ? 7.785 -18.266 -11.172 1 90.56 280 GLY A C 1
ATOM 2201 O O . GLY A 1 280 ? 8.953 -18.25 -10.773 1 90.56 280 GLY A O 1
ATOM 2202 N N . LEU A 1 281 ? 7.469 -18.719 -12.328 1 93.44 281 LEU A N 1
ATOM 2203 C CA . LEU A 1 281 ? 8.492 -19.109 -13.297 1 93.44 281 LEU A CA 1
ATOM 2204 C C . LEU A 1 281 ? 8.953 -17.906 -14.109 1 93.44 281 LEU A C 1
ATOM 2206 O O . LEU A 1 281 ? 8.188 -16.984 -14.344 1 93.44 281 LEU A O 1
ATOM 2210 N N . THR A 1 282 ? 10.203 -17.938 -14.445 1 94.12 282 THR A N 1
ATOM 2211 C CA . THR A 1 282 ? 10.727 -16.797 -15.172 1 94.12 282 THR A CA 1
ATOM 2212 C C . THR A 1 282 ? 11.523 -17.234 -16.406 1 94.12 282 THR A C 1
ATOM 2214 O O . THR A 1 282 ? 12.117 -18.312 -16.406 1 94.12 282 THR A O 1
ATOM 2217 N N . ILE A 1 283 ? 11.508 -16.406 -17.406 1 93.56 283 ILE A N 1
ATOM 2218 C CA . ILE A 1 283 ? 12.242 -16.672 -18.641 1 93.56 283 ILE A CA 1
ATOM 2219 C C . ILE A 1 283 ? 13.422 -15.711 -18.75 1 93.56 283 ILE A C 1
ATOM 2221 O O . ILE A 1 283 ? 14.156 -15.734 -19.734 1 93.56 283 ILE A O 1
ATOM 2225 N N . MET A 1 284 ? 13.57 -14.859 -17.766 1 92 284 MET A N 1
ATOM 2226 C CA . MET A 1 284 ? 14.625 -13.844 -17.734 1 92 284 MET A CA 1
ATOM 2227 C C . MET A 1 284 ? 14.984 -13.469 -16.312 1 92 284 MET A C 1
ATOM 2229 O O . MET A 1 284 ? 14.305 -13.875 -15.367 1 92 284 MET A O 1
ATOM 2233 N N . ASP A 1 285 ? 16.062 -12.758 -16.266 1 92.75 285 ASP A N 1
ATOM 2234 C CA . ASP A 1 285 ? 16.391 -12.203 -14.961 1 92.75 285 ASP A CA 1
ATOM 2235 C C . ASP A 1 285 ? 15.508 -10.992 -14.641 1 92.75 285 ASP A C 1
ATOM 2237 O O . ASP A 1 285 ? 15.648 -9.938 -15.258 1 92.75 285 ASP A O 1
ATOM 2241 N N . ILE A 1 286 ? 14.711 -11.156 -13.672 1 92.81 286 ILE A N 1
ATOM 2242 C CA . ILE A 1 286 ? 13.711 -10.164 -13.305 1 92.81 286 ILE A CA 1
ATOM 2243 C C . ILE A 1 286 ? 14.391 -8.852 -12.922 1 92.81 286 ILE A C 1
ATOM 2245 O O . ILE A 1 286 ? 13.82 -7.773 -13.102 1 92.81 286 ILE A O 1
ATOM 2249 N N . SER A 1 287 ? 15.617 -8.906 -12.445 1 92.19 287 SER A N 1
ATOM 2250 C CA . SER A 1 287 ? 16.359 -7.734 -11.992 1 92.19 287 SER A CA 1
ATOM 2251 C C . SER A 1 287 ? 16.719 -6.82 -13.156 1 92.19 287 SER A C 1
ATOM 2253 O O . SER A 1 287 ? 17.109 -5.668 -12.953 1 92.19 287 SER A O 1
ATOM 2255 N N . ASP A 1 288 ? 16.516 -7.328 -14.359 1 92.62 288 ASP A N 1
ATOM 2256 C CA . ASP A 1 288 ? 16.859 -6.547 -15.547 1 92.62 288 ASP A CA 1
ATOM 2257 C C . ASP A 1 288 ? 15.734 -5.578 -15.906 1 92.62 288 ASP A C 1
ATOM 2259 O O . ASP A 1 288 ? 15.922 -4.668 -16.719 1 92.62 288 ASP A O 1
ATOM 2263 N N . LEU A 1 289 ? 14.648 -5.738 -15.281 1 94.38 289 LEU A N 1
ATOM 2264 C CA . LEU A 1 289 ? 13.508 -4.875 -15.57 1 94.38 289 LEU A CA 1
ATOM 2265 C C . LEU A 1 289 ? 13.656 -3.527 -14.867 1 94.38 289 LEU A C 1
ATOM 2267 O O . LEU A 1 289 ? 14.461 -3.389 -13.945 1 94.38 289 LEU A O 1
ATOM 2271 N N . SER A 1 290 ? 12.961 -2.562 -15.383 1 94.5 290 SER A N 1
ATOM 2272 C CA . SER A 1 290 ? 13.016 -1.216 -14.82 1 94.5 290 SER A CA 1
ATOM 2273 C C . SER A 1 290 ? 12.359 -1.165 -13.445 1 94.5 290 SER A C 1
ATOM 2275 O O . SER A 1 290 ? 11.562 -2.037 -13.094 1 94.5 290 SER A O 1
ATOM 2277 N N . LEU A 1 291 ? 12.734 -0.114 -12.688 1 94.94 291 LEU A N 1
ATOM 2278 C CA . LEU A 1 291 ? 12.195 0.074 -11.344 1 94.94 291 LEU A CA 1
ATOM 2279 C C . LEU A 1 291 ? 10.672 0.166 -11.375 1 94.94 291 LEU A C 1
ATOM 2281 O O . LEU A 1 291 ? 9.992 -0.463 -10.562 1 94.94 291 LEU A O 1
ATOM 2285 N N . ALA A 1 292 ? 10.156 0.88 -12.312 1 95.44 292 ALA A N 1
ATOM 2286 C CA . ALA A 1 292 ? 8.711 1.05 -12.445 1 95.44 292 ALA A CA 1
ATOM 2287 C C . ALA A 1 292 ? 8.031 -0.281 -12.742 1 95.44 292 ALA A C 1
ATOM 2289 O O . ALA A 1 292 ? 6.969 -0.577 -12.195 1 95.44 292 ALA A O 1
ATOM 2290 N N . THR A 1 293 ? 8.656 -1.062 -13.602 1 96.5 293 THR A N 1
ATOM 2291 C CA . THR A 1 293 ? 8.086 -2.355 -13.969 1 96.5 293 THR A CA 1
ATOM 2292 C C . THR A 1 293 ? 8.125 -3.316 -12.781 1 96.5 293 THR A C 1
ATOM 2294 O O . THR A 1 293 ? 7.176 -4.066 -12.555 1 96.5 293 THR A O 1
ATOM 2297 N N . LEU A 1 294 ? 9.242 -3.312 -12.031 1 96.88 294 LEU A N 1
ATOM 2298 C CA . LEU A 1 294 ? 9.359 -4.168 -10.852 1 96.88 294 LEU A CA 1
ATOM 2299 C C . LEU A 1 294 ? 8.273 -3.836 -9.828 1 96.88 294 LEU A C 1
ATOM 2301 O O . LEU A 1 294 ? 7.691 -4.734 -9.227 1 96.88 294 LEU A O 1
ATOM 2305 N N . LEU A 1 295 ? 8.008 -2.561 -9.664 1 96.69 295 LEU A N 1
ATOM 2306 C CA . LEU A 1 295 ? 6.934 -2.139 -8.773 1 96.69 295 LEU A CA 1
ATOM 2307 C C . LEU A 1 295 ? 5.578 -2.59 -9.312 1 96.69 295 LEU A C 1
ATOM 2309 O O . LEU A 1 295 ? 4.738 -3.078 -8.547 1 96.69 295 LEU A O 1
ATOM 2313 N N . PHE A 1 296 ? 5.41 -2.422 -10.57 1 96.56 296 PHE A N 1
ATOM 2314 C CA . PHE A 1 296 ? 4.16 -2.805 -11.219 1 96.56 296 PHE A CA 1
ATOM 2315 C C . PHE A 1 296 ? 3.906 -4.301 -11.062 1 96.56 296 PHE A C 1
ATOM 2317 O O . PHE A 1 296 ? 2.809 -4.711 -10.688 1 96.56 296 PHE A O 1
ATOM 2324 N N . ILE A 1 297 ? 4.941 -5.082 -11.305 1 96.69 297 ILE A N 1
ATOM 2325 C CA . ILE A 1 297 ? 4.82 -6.531 -11.188 1 96.69 297 ILE A CA 1
ATOM 2326 C C . ILE A 1 297 ? 4.582 -6.914 -9.727 1 96.69 297 ILE A C 1
ATOM 2328 O O . ILE A 1 297 ? 3.838 -7.852 -9.438 1 96.69 297 ILE A O 1
ATOM 2332 N N . SER A 1 298 ? 5.211 -6.164 -8.789 1 96.62 298 SER A N 1
ATOM 2333 C CA . SER A 1 298 ? 4.957 -6.406 -7.367 1 96.62 298 SER A CA 1
ATOM 2334 C C . SER A 1 298 ? 3.48 -6.23 -7.031 1 96.62 298 SER A C 1
ATOM 2336 O O . SER A 1 298 ? 2.92 -7.008 -6.258 1 96.62 298 SER A O 1
ATOM 2338 N N . GLY A 1 299 ? 2.889 -5.211 -7.637 1 94.56 299 GLY A N 1
ATOM 2339 C CA . GLY A 1 299 ? 1.462 -5 -7.449 1 94.56 299 GLY A CA 1
ATOM 2340 C C . GLY A 1 299 ? 0.611 -6.105 -8.047 1 94.56 299 GLY A C 1
ATOM 2341 O O . GLY A 1 299 ? -0.398 -6.504 -7.465 1 94.56 299 GLY A O 1
ATOM 2342 N N . LEU A 1 300 ? 1.034 -6.578 -9.172 1 94.25 300 LEU A N 1
ATOM 2343 C CA . LEU A 1 300 ? 0.302 -7.652 -9.836 1 94.25 300 LEU A CA 1
ATOM 2344 C C . LEU A 1 300 ? 0.377 -8.938 -9.023 1 94.25 300 LEU A C 1
ATOM 2346 O O . LEU A 1 300 ? -0.597 -9.695 -8.953 1 94.25 300 LEU A O 1
ATOM 2350 N N . MET A 1 301 ? 1.514 -9.156 -8.391 1 94.94 301 MET A N 1
ATOM 2351 C CA . MET A 1 301 ? 1.73 -10.398 -7.652 1 94.94 301 MET A CA 1
ATOM 2352 C C . MET A 1 301 ? 0.825 -10.469 -6.426 1 94.94 301 MET A C 1
ATOM 2354 O O . MET A 1 301 ? 0.489 -11.562 -5.961 1 94.94 301 MET A O 1
ATOM 2358 N N . ILE A 1 302 ? 0.463 -9.328 -5.977 1 92.31 302 ILE A N 1
ATOM 2359 C CA . ILE A 1 302 ? -0.4 -9.281 -4.801 1 92.31 302 ILE A CA 1
ATOM 2360 C C . ILE A 1 302 ? -1.789 -9.805 -5.164 1 92.31 302 ILE A C 1
ATOM 2362 O O . ILE A 1 302 ? -2.463 -10.422 -4.336 1 92.31 302 ILE A O 1
ATOM 2366 N N . ILE A 1 303 ? -2.113 -9.539 -6.477 1 88.31 303 ILE A N 1
ATOM 2367 C CA . ILE A 1 303 ? -3.393 -10.023 -6.98 1 88.31 303 ILE A CA 1
ATOM 2368 C C . ILE A 1 303 ? -3.26 -11.484 -7.402 1 88.31 303 ILE A C 1
ATOM 2370 O O . ILE A 1 303 ? -2.623 -11.797 -8.414 1 88.31 303 ILE A O 1
ATOM 2374 N N . GLY A 1 304 ? -3.619 -12.297 -6.648 1 78.56 304 GLY A N 1
ATOM 2375 C CA . GLY A 1 304 ? -3.41 -13.711 -6.883 1 78.56 304 GLY A CA 1
ATOM 2376 C C . GLY A 1 304 ? -4.438 -14.32 -7.816 1 78.56 304 GLY A C 1
ATOM 2377 O O . GLY A 1 304 ? -4.91 -13.664 -8.742 1 78.56 304 GLY A O 1
ATOM 2378 N N . ALA A 1 305 ? -4.707 -15.578 -7.578 1 78.44 305 ALA A N 1
ATOM 2379 C CA . ALA A 1 305 ? -5.562 -16.391 -8.445 1 78.44 305 ALA A CA 1
ATOM 2380 C C . ALA A 1 305 ? -7.016 -16.328 -7.988 1 78.44 305 ALA A C 1
ATOM 2382 O O . ALA A 1 305 ? -7.355 -15.586 -7.062 1 78.44 305 ALA A O 1
ATOM 2383 N N . SER A 1 306 ? -7.812 -16.906 -8.727 1 77 306 SER A N 1
ATOM 2384 C CA . SER A 1 306 ? -9.234 -16.969 -8.422 1 77 306 SER A CA 1
ATOM 2385 C C . SER A 1 306 ? -9.508 -17.859 -7.207 1 77 306 SER A C 1
ATOM 2387 O O . SER A 1 306 ? -8.672 -18.688 -6.84 1 77 306 SER A O 1
ATOM 2389 N N . PRO A 1 307 ? -10.602 -17.578 -6.598 1 74.25 307 PRO A N 1
ATOM 2390 C CA . PRO A 1 307 ? -10.938 -18.469 -5.477 1 74.25 307 PRO A CA 1
ATOM 2391 C C . PRO A 1 307 ? -11.07 -19.938 -5.898 1 74.25 307 PRO A C 1
ATOM 2393 O O . PRO A 1 307 ? -11.492 -20.219 -7.02 1 74.25 307 PRO A O 1
ATOM 2396 N N . SER A 1 308 ? -10.75 -20.797 -5.023 1 71.31 308 SER A N 1
ATOM 2397 C CA . SER A 1 308 ? -10.82 -22.234 -5.27 1 71.31 308 SER A CA 1
ATOM 2398 C C . SER A 1 308 ? -9.883 -22.641 -6.395 1 71.31 308 SER A C 1
ATOM 2400 O O . SER A 1 308 ? -10.266 -23.391 -7.289 1 71.31 308 SER A O 1
ATOM 2402 N N . SER A 1 309 ? -8.891 -22 -6.402 1 74.94 309 SER A N 1
ATOM 2403 C CA . SER A 1 309 ? -7.797 -22.312 -7.312 1 74.94 309 SER A CA 1
ATOM 2404 C C . SER A 1 309 ? -6.539 -22.719 -6.543 1 74.94 309 SER A C 1
ATOM 2406 O O . SER A 1 309 ? -6.574 -22.875 -5.32 1 74.94 309 SER A O 1
ATOM 2408 N N . VAL A 1 310 ? -5.555 -22.953 -7.293 1 72.38 310 VAL A N 1
ATOM 2409 C CA . VAL A 1 310 ? -4.316 -23.422 -6.672 1 72.38 310 VAL A CA 1
ATOM 2410 C C . VAL A 1 310 ? -3.502 -22.234 -6.188 1 72.38 310 VAL A C 1
ATOM 2412 O O . VAL A 1 310 ? -2.549 -22.391 -5.418 1 72.38 310 VAL A O 1
ATOM 2415 N N . GLY A 1 311 ? -3.861 -21.078 -6.586 1 73.94 311 GLY A N 1
ATOM 2416 C CA . GLY A 1 311 ? -3.059 -19.906 -6.25 1 73.94 311 GLY A CA 1
ATOM 2417 C C . GLY A 1 311 ? -3.498 -19.234 -4.965 1 73.94 311 GLY A C 1
ATOM 2418 O O . GLY A 1 311 ? -4.512 -19.609 -4.375 1 73.94 311 GLY A O 1
ATOM 2419 N N . GLY A 1 312 ? -2.666 -18.375 -4.473 1 78.81 312 GLY A N 1
ATOM 2420 C CA . GLY A 1 312 ? -2.932 -17.641 -3.246 1 78.81 312 GLY A CA 1
ATOM 2421 C C . GLY A 1 312 ? -2.979 -16.141 -3.447 1 78.81 312 GLY A C 1
ATOM 2422 O O . GLY A 1 312 ? -3.346 -15.664 -4.523 1 78.81 312 GLY A O 1
ATOM 2423 N N . GLY A 1 313 ? -2.92 -15.375 -2.297 1 82.31 313 GLY A N 1
ATOM 2424 C CA . GLY A 1 313 ? -2.971 -13.922 -2.338 1 82.31 313 GLY A CA 1
ATOM 2425 C C . GLY A 1 313 ? -4.383 -13.375 -2.27 1 82.31 313 GLY A C 1
ATOM 2426 O O . GLY A 1 313 ? -5.293 -14.047 -1.786 1 82.31 313 GLY A O 1
ATOM 2427 N N . ILE A 1 314 ? -4.496 -12.156 -2.766 1 87.19 314 ILE A N 1
ATOM 2428 C CA . ILE A 1 314 ? -5.832 -11.57 -2.844 1 87.19 314 ILE A CA 1
ATOM 2429 C C . ILE A 1 314 ? -6.582 -12.164 -4.035 1 87.19 314 ILE A C 1
ATOM 2431 O O . ILE A 1 314 ? -6.133 -12.055 -5.18 1 87.19 314 ILE A O 1
ATOM 2435 N N . ARG A 1 315 ? -7.625 -12.672 -3.766 1 84.56 315 ARG A N 1
ATOM 2436 C CA . ARG A 1 315 ? -8.383 -13.352 -4.812 1 84.56 315 ARG A CA 1
ATOM 2437 C C . ARG A 1 315 ? -8.945 -12.352 -5.816 1 84.56 315 ARG A C 1
ATOM 2439 O O . ARG A 1 315 ? -9.258 -11.219 -5.457 1 84.56 315 ARG A O 1
ATOM 2446 N N . THR A 1 316 ? -9.117 -12.805 -6.977 1 83.94 316 THR A N 1
ATOM 2447 C CA . THR A 1 316 ? -9.602 -11.945 -8.055 1 83.94 316 THR A CA 1
ATOM 2448 C C . THR A 1 316 ? -11.016 -11.445 -7.762 1 83.94 316 THR A C 1
ATOM 2450 O O . THR A 1 316 ? -11.359 -10.312 -8.094 1 83.94 316 THR A O 1
ATOM 2453 N N . THR A 1 317 ? -11.812 -12.227 -7.133 1 82.25 317 THR A N 1
ATOM 2454 C CA . THR A 1 317 ? -13.18 -11.82 -6.82 1 82.25 317 THR A CA 1
ATOM 2455 C C . THR A 1 317 ? -13.195 -10.68 -5.809 1 82.25 317 THR A C 1
ATOM 2457 O O . THR A 1 317 ? -14.023 -9.773 -5.895 1 82.25 317 THR A O 1
ATOM 2460 N N . THR A 1 318 ? -12.266 -10.812 -4.902 1 84.88 318 THR A N 1
ATOM 2461 C CA . THR A 1 318 ? -12.156 -9.758 -3.9 1 84.88 318 THR A CA 1
ATOM 2462 C C . THR A 1 318 ? -11.812 -8.422 -4.559 1 84.88 318 THR A C 1
ATOM 2464 O O . THR A 1 318 ? -12.406 -7.395 -4.227 1 84.88 318 THR A O 1
ATOM 2467 N N . LEU A 1 319 ? -10.945 -8.469 -5.457 1 86.88 319 LEU A N 1
ATOM 2468 C CA . LEU A 1 319 ? -10.57 -7.27 -6.188 1 86.88 319 LEU A CA 1
ATOM 2469 C C . LEU A 1 319 ? -11.734 -6.746 -7.016 1 86.88 319 LEU A C 1
ATOM 2471 O O . LEU A 1 319 ? -11.969 -5.535 -7.07 1 86.88 319 LEU A O 1
ATOM 2475 N N . ALA A 1 320 ? -12.414 -7.621 -7.648 1 86.75 320 ALA A N 1
ATOM 2476 C CA . ALA A 1 320 ? -13.555 -7.234 -8.469 1 86.75 320 ALA A CA 1
ATOM 2477 C C . ALA A 1 320 ? -14.625 -6.547 -7.633 1 86.75 320 ALA A C 1
ATOM 2479 O O . ALA A 1 320 ? -15.164 -5.508 -8.023 1 86.75 320 ALA A O 1
ATOM 2480 N N . VAL A 1 321 ? -14.906 -7.121 -6.523 1 85.5 321 VAL A N 1
ATOM 2481 C CA . VAL A 1 321 ? -15.93 -6.562 -5.645 1 85.5 321 VAL A CA 1
ATOM 2482 C C . VAL A 1 321 ? -15.5 -5.176 -5.172 1 85.5 321 VAL A C 1
ATOM 2484 O O . VAL A 1 321 ? -16.312 -4.258 -5.09 1 85.5 321 VAL A O 1
ATOM 2487 N N . MET A 1 322 ? -14.258 -5.035 -4.887 1 86.38 322 MET A N 1
ATOM 2488 C CA . MET A 1 322 ? -13.742 -3.742 -4.453 1 86.38 322 MET A CA 1
ATOM 2489 C C . MET A 1 322 ? -13.93 -2.688 -5.539 1 86.38 322 MET A C 1
ATOM 2491 O O . MET A 1 322 ? -14.484 -1.616 -5.281 1 86.38 322 MET A O 1
ATOM 2495 N N . PHE A 1 323 ? -13.555 -2.961 -6.73 1 87.06 323 PHE A N 1
ATOM 2496 C CA . PHE A 1 323 ? -13.633 -1.991 -7.82 1 87.06 323 PHE A CA 1
ATOM 2497 C C . PHE A 1 323 ? -15.086 -1.705 -8.188 1 87.06 323 PHE A C 1
ATOM 2499 O O . PHE A 1 323 ? -15.438 -0.564 -8.492 1 87.06 323 PHE A O 1
ATOM 2506 N N . LEU A 1 324 ? -15.898 -2.73 -8.164 1 86.5 324 LEU A N 1
ATOM 2507 C CA . LEU A 1 324 ? -17.312 -2.543 -8.477 1 86.5 324 LEU A CA 1
ATOM 2508 C C . LEU A 1 324 ? -18 -1.688 -7.418 1 86.5 324 LEU A C 1
ATOM 2510 O O . LEU A 1 324 ? -18.859 -0.859 -7.738 1 86.5 324 LEU A O 1
ATOM 2514 N N . THR A 1 325 ? -17.594 -1.938 -6.207 1 85.75 325 THR A N 1
ATOM 2515 C CA . THR A 1 325 ? -18.156 -1.15 -5.113 1 85.75 325 THR A CA 1
ATOM 2516 C C . THR A 1 325 ? -17.719 0.31 -5.223 1 85.75 325 THR A C 1
ATOM 2518 O O . THR A 1 325 ? -18.531 1.218 -5.039 1 85.75 325 THR A O 1
ATOM 2521 N N . ILE A 1 326 ? -16.516 0.548 -5.504 1 84.94 326 ILE A N 1
ATOM 2522 C CA . ILE A 1 326 ? -15.984 1.901 -5.656 1 84.94 326 ILE A CA 1
ATOM 2523 C C . ILE A 1 326 ? -16.688 2.592 -6.828 1 84.94 326 ILE A C 1
ATOM 2525 O O . ILE A 1 326 ? -17.062 3.762 -6.73 1 84.94 326 ILE A O 1
ATOM 2529 N N . ARG A 1 327 ? -16.812 1.898 -7.871 1 84.38 327 ARG A N 1
ATOM 2530 C CA . ARG A 1 327 ? -17.469 2.449 -9.047 1 84.38 327 ARG A CA 1
ATOM 2531 C C . ARG A 1 327 ? -18.922 2.799 -8.742 1 84.38 327 ARG A C 1
ATOM 2533 O O . ARG A 1 327 ? -19.406 3.865 -9.133 1 84.38 327 ARG A O 1
ATOM 2540 N N . SER A 1 328 ? -19.594 1.872 -8.078 1 83.31 328 SER A N 1
ATOM 2541 C CA . SER A 1 328 ? -20.984 2.117 -7.707 1 83.31 328 SER A CA 1
ATOM 2542 C C . SER A 1 328 ? -21.109 3.316 -6.77 1 83.31 328 SER A C 1
ATOM 2544 O O . SER A 1 328 ? -22.016 4.137 -6.918 1 83.31 328 SER A O 1
ATOM 2546 N N . PHE A 1 329 ? -20.203 3.402 -5.906 1 78.12 329 PHE A N 1
ATOM 2547 C CA . PHE A 1 329 ? -20.203 4.516 -4.961 1 78.12 329 PHE A CA 1
ATOM 2548 C C . PHE A 1 329 ? -19.938 5.832 -5.684 1 78.12 329 PHE A C 1
ATOM 2550 O O . PHE A 1 329 ? -20.609 6.836 -5.41 1 78.12 329 PHE A O 1
ATOM 2557 N N . ALA A 1 330 ? -19.078 5.82 -6.582 1 76.5 330 ALA A N 1
ATOM 2558 C CA . ALA A 1 330 ? -18.734 7.016 -7.355 1 76.5 330 ALA A CA 1
ATOM 2559 C C . ALA A 1 330 ? -19.906 7.453 -8.227 1 76.5 330 ALA A C 1
ATOM 2561 O O . ALA A 1 330 ? -20.062 8.641 -8.508 1 76.5 330 ALA A O 1
ATOM 2562 N N . LEU A 1 331 ? -20.672 6.449 -8.609 1 77.88 331 LEU A N 1
ATOM 2563 C CA . LEU A 1 331 ? -21.828 6.742 -9.453 1 77.88 331 LEU A CA 1
ATOM 2564 C C . LEU A 1 331 ? -23.062 7.059 -8.602 1 77.88 331 LEU A C 1
ATOM 2566 O O . LEU A 1 331 ? -24.125 7.348 -9.133 1 77.88 331 LEU A O 1
ATOM 2570 N N . GLY A 1 332 ? -22.891 7.004 -7.27 1 72.62 332 GLY A N 1
ATOM 2571 C CA . GLY A 1 332 ? -23.953 7.371 -6.355 1 72.62 332 GLY A CA 1
ATOM 2572 C C . GLY A 1 332 ? -24.969 6.254 -6.137 1 72.62 332 GLY A C 1
ATOM 2573 O O . GLY A 1 332 ? -26.109 6.508 -5.777 1 72.62 332 GLY A O 1
ATOM 2574 N N . LYS A 1 333 ? -24.578 5.043 -6.477 1 72.5 333 LYS A N 1
ATOM 2575 C CA . LYS A 1 333 ? -25.484 3.912 -6.309 1 72.5 333 LYS A CA 1
ATOM 2576 C C . LYS A 1 333 ? -25.219 3.189 -4.988 1 72.5 333 LYS A C 1
ATOM 2578 O O . LYS A 1 333 ? -24.078 3.104 -4.543 1 72.5 333 LYS A O 1
ATOM 2583 N N . GLN A 1 334 ? -26.219 2.857 -4.32 1 67.44 334 GLN A N 1
ATOM 2584 C CA . GLN A 1 334 ? -26.062 2.148 -3.055 1 67.44 334 GLN A CA 1
ATOM 2585 C C . GLN A 1 334 ? -25.828 0.657 -3.283 1 67.44 334 GLN A C 1
ATOM 2587 O O . GLN A 1 334 ? -25.125 0.007 -2.51 1 67.44 334 GLN A O 1
ATOM 2592 N N . ASP A 1 335 ? -26.422 0.228 -4.441 1 70.62 335 ASP A N 1
ATOM 2593 C CA . ASP A 1 335 ? -26.328 -1.204 -4.707 1 70.62 335 ASP A CA 1
ATOM 2594 C C . ASP A 1 335 ? -25.266 -1.499 -5.766 1 70.62 335 ASP A C 1
ATOM 2596 O O . ASP A 1 335 ? -25.078 -0.724 -6.707 1 70.62 335 ASP A O 1
ATOM 2600 N N . VAL A 1 336 ? -24.547 -2.492 -5.461 1 74.5 336 VAL A N 1
ATOM 2601 C CA . VAL A 1 336 ? -23.531 -2.932 -6.418 1 74.5 336 VAL A CA 1
ATOM 2602 C C . VAL A 1 336 ? -24.125 -4.027 -7.312 1 74.5 336 VAL A C 1
ATOM 2604 O O . VAL A 1 336 ? -24.375 -5.141 -6.852 1 74.5 336 VAL A O 1
ATOM 2607 N N . LYS A 1 337 ? -24.438 -3.66 -8.477 1 73.06 337 LY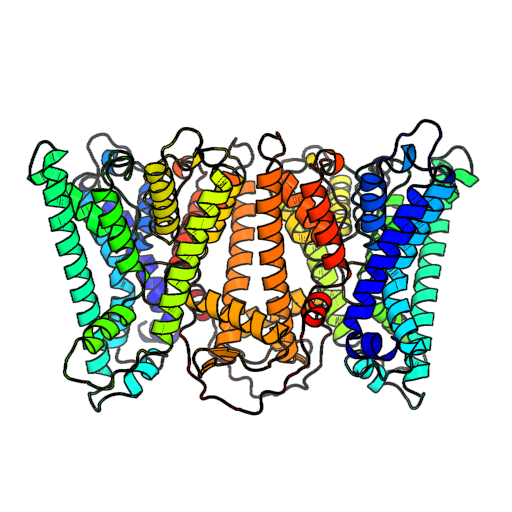S A N 1
ATOM 2608 C CA . LYS A 1 337 ? -25.031 -4.59 -9.43 1 73.06 337 LYS A CA 1
ATOM 2609 C C . LYS A 1 337 ? -24.047 -4.977 -10.523 1 73.06 337 LYS A C 1
ATOM 2611 O O . LYS A 1 337 ? -23.297 -4.133 -11.023 1 73.06 337 LYS A O 1
ATOM 2616 N N . VAL A 1 338 ? -23.922 -6.305 -10.68 1 70.81 338 VAL A N 1
ATOM 2617 C CA . VAL A 1 338 ? -23.047 -6.809 -11.734 1 70.81 338 VAL A CA 1
ATOM 2618 C C . VAL A 1 338 ? -23.734 -7.977 -12.445 1 70.81 338 VAL A C 1
ATOM 2620 O O . VAL A 1 338 ? -24.234 -8.898 -11.797 1 70.81 338 VAL A O 1
ATOM 2623 N N . PHE A 1 339 ? -23.719 -7.977 -13.766 1 67.75 339 PHE A N 1
ATOM 2624 C CA . PHE A 1 339 ? -24.281 -9.016 -14.617 1 67.75 339 PHE A CA 1
ATOM 2625 C C . PHE A 1 339 ? -25.719 -9.312 -14.203 1 67.75 339 PHE A C 1
ATOM 2627 O O . PHE A 1 339 ? -26.125 -10.477 -14.109 1 67.75 339 PHE A O 1
ATOM 2634 N N . GLY A 1 340 ? -26.406 -8.305 -13.773 1 63.97 340 GLY A N 1
ATOM 2635 C CA . GLY A 1 340 ? -27.812 -8.422 -13.469 1 63.97 340 GLY A CA 1
ATOM 2636 C C . GLY A 1 340 ? -28.094 -8.883 -12.055 1 63.97 340 GLY A C 1
ATOM 2637 O O . GLY A 1 340 ? -29.219 -9.258 -11.719 1 63.97 340 GLY A O 1
ATOM 2638 N N . ARG A 1 341 ? -27 -8.977 -11.227 1 71.56 341 ARG A N 1
ATOM 2639 C CA . ARG A 1 341 ? -27.188 -9.406 -9.844 1 71.56 341 ARG A CA 1
ATOM 2640 C C . ARG A 1 341 ? -26.562 -8.406 -8.875 1 71.56 341 ARG A C 1
ATOM 2642 O O . ARG A 1 341 ? -25.766 -7.555 -9.273 1 71.56 341 ARG A O 1
ATOM 2649 N N . GLU A 1 342 ? -27.109 -8.484 -7.625 1 76.5 342 GLU A N 1
ATOM 2650 C CA . GLU A 1 342 ? -26.594 -7.586 -6.59 1 76.5 342 GLU A CA 1
ATOM 2651 C C . GLU A 1 342 ? -25.656 -8.312 -5.633 1 76.5 342 GLU A C 1
ATOM 2653 O O . GLU A 1 342 ? -25.922 -9.453 -5.242 1 76.5 342 GLU A O 1
ATOM 2658 N N . ILE A 1 343 ? -24.641 -7.73 -5.367 1 75.25 343 ILE A N 1
ATOM 2659 C CA . ILE A 1 343 ? -23.672 -8.305 -4.441 1 75.25 343 ILE A CA 1
ATOM 2660 C C . ILE A 1 343 ? -24.125 -8.07 -3.004 1 75.25 343 ILE A C 1
ATOM 2662 O O . ILE A 1 343 ? -24.547 -6.961 -2.654 1 75.25 343 ILE A O 1
ATOM 2666 N N . HIS A 1 344 ? -23.984 -9.055 -2.207 1 75.88 344 HIS A N 1
ATOM 2667 C CA . HIS A 1 344 ? -24.375 -8.961 -0.809 1 75.88 344 HIS A CA 1
ATOM 2668 C C . HIS A 1 344 ? -23.484 -8.008 -0.036 1 75.88 344 HIS A C 1
ATOM 2670 O O . HIS A 1 344 ? -22.25 -8.047 -0.188 1 75.88 344 HIS A O 1
ATOM 2676 N N . PRO A 1 345 ? -24.062 -7.172 0.777 1 74.38 345 PRO A N 1
ATOM 2677 C CA . PRO A 1 345 ? -23.297 -6.184 1.539 1 74.38 345 PRO A CA 1
ATOM 2678 C C . PRO A 1 345 ? -22.234 -6.82 2.441 1 74.38 345 PRO A C 1
ATOM 2680 O O . PRO A 1 345 ? -21.172 -6.238 2.662 1 74.38 345 PRO A O 1
ATOM 2683 N N . GLU A 1 346 ? -22.5 -7.973 2.832 1 73.62 346 GLU A N 1
ATOM 2684 C CA . GLU A 1 346 ? -21.547 -8.664 3.691 1 73.62 346 GLU A CA 1
ATOM 2685 C C . GLU A 1 346 ? -20.266 -9.016 2.926 1 73.62 346 GLU A C 1
ATOM 2687 O O . GLU A 1 346 ? -19.172 -8.938 3.471 1 73.62 346 GLU A O 1
ATOM 2692 N N . ASP A 1 347 ? -20.516 -9.367 1.727 1 75.94 347 ASP A N 1
ATOM 2693 C CA . ASP A 1 347 ? -19.359 -9.727 0.895 1 75.94 347 ASP A CA 1
ATOM 2694 C C . ASP A 1 347 ? -18.531 -8.5 0.535 1 75.94 347 ASP A C 1
ATOM 2696 O O . ASP A 1 347 ? -17.312 -8.578 0.398 1 75.94 347 ASP A O 1
ATOM 2700 N N . GLN A 1 348 ? -19.234 -7.453 0.456 1 81.56 348 GLN A N 1
ATOM 2701 C CA . GLN A 1 348 ? -18.531 -6.195 0.202 1 81.56 348 GLN A CA 1
ATOM 2702 C C . GLN A 1 348 ? -17.641 -5.812 1.381 1 81.56 348 GLN A C 1
ATOM 2704 O O . GLN A 1 348 ? -16.469 -5.488 1.197 1 81.56 348 GLN A O 1
ATOM 2709 N N . GLN A 1 349 ? -18.188 -5.938 2.496 1 80.38 349 GLN A N 1
ATOM 2710 C CA . GLN A 1 349 ? -17.453 -5.574 3.701 1 80.38 349 GLN A CA 1
ATOM 2711 C C . GLN A 1 349 ? -16.25 -6.492 3.914 1 80.38 349 GLN A C 1
ATOM 2713 O O . GLN A 1 349 ? -15.164 -6.031 4.258 1 80.38 349 GLN A O 1
ATOM 2718 N N . LYS A 1 350 ? -16.469 -7.723 3.637 1 81.25 350 LYS A N 1
ATOM 2719 C CA . LYS A 1 350 ? -15.398 -8.703 3.795 1 81.25 350 LYS A CA 1
ATOM 2720 C C . LYS A 1 350 ? -14.242 -8.414 2.842 1 81.25 350 LYS A C 1
ATOM 2722 O O . LYS A 1 350 ? -13.078 -8.523 3.225 1 81.25 350 LYS A O 1
ATOM 2727 N N . SER A 1 351 ? -14.625 -8.078 1.678 1 84 351 SER A N 1
ATOM 2728 C CA . SER A 1 351 ? -13.602 -7.797 0.673 1 84 351 SER A CA 1
ATOM 2729 C C . SER A 1 351 ? -12.719 -6.625 1.092 1 84 351 SER A C 1
ATOM 2731 O O . SER A 1 351 ? -11.5 -6.684 0.96 1 84 351 SER A O 1
ATOM 2733 N N . PHE A 1 352 ? -13.305 -5.645 1.691 1 86.19 352 PHE A N 1
ATOM 2734 C CA . PHE A 1 352 ? -12.562 -4.457 2.096 1 86.19 352 PHE A CA 1
ATOM 2735 C C . PHE A 1 352 ? -11.695 -4.75 3.316 1 86.19 352 PHE A C 1
ATOM 2737 O O . PHE A 1 352 ? -10.586 -4.234 3.436 1 86.19 352 PHE A O 1
ATOM 2744 N N . ILE A 1 353 ? -12.211 -5.555 4.141 1 84.19 353 ILE A N 1
ATOM 2745 C CA . ILE A 1 353 ? -11.461 -5.93 5.332 1 84.19 353 ILE A CA 1
ATOM 2746 C C . ILE A 1 353 ? -10.219 -6.723 4.93 1 84.19 353 ILE A C 1
ATOM 2748 O O . ILE A 1 353 ? -9.117 -6.457 5.418 1 84.19 353 ILE A O 1
ATOM 2752 N N . VAL A 1 354 ? -10.406 -7.621 4.008 1 85.12 354 VAL A N 1
ATOM 2753 C CA . VAL A 1 354 ? -9.32 -8.484 3.566 1 85.12 354 VAL A CA 1
ATOM 2754 C C . VAL A 1 354 ? -8.227 -7.648 2.916 1 85.12 354 VAL A C 1
ATOM 2756 O O . VAL A 1 354 ? -7.039 -7.816 3.219 1 85.12 354 VAL A O 1
ATOM 2759 N N . ILE A 1 355 ? -8.609 -6.762 2.135 1 87.69 355 ILE A N 1
ATOM 2760 C CA . ILE A 1 355 ? -7.648 -5.93 1.42 1 87.69 355 ILE A CA 1
ATOM 2761 C C . ILE A 1 355 ? -6.906 -5.035 2.408 1 87.69 355 ILE A C 1
ATOM 2763 O O . ILE A 1 355 ? -5.688 -4.859 2.307 1 87.69 355 ILE A O 1
ATOM 2767 N N . SER A 1 356 ? -7.574 -4.492 3.34 1 88.25 356 SER A N 1
ATOM 2768 C CA . SER A 1 356 ? -6.969 -3.602 4.324 1 88.25 356 SER A CA 1
ATOM 2769 C C . SER A 1 356 ? -5.965 -4.348 5.199 1 88.25 356 SER A C 1
ATOM 2771 O O . SER A 1 356 ? -4.855 -3.861 5.43 1 88.25 356 SER A O 1
ATOM 2773 N N . VAL A 1 357 ? -6.379 -5.48 5.613 1 88.25 357 VAL A N 1
ATOM 2774 C CA . VAL A 1 357 ? -5.488 -6.27 6.453 1 88.25 357 VAL A CA 1
ATOM 2775 C C . VAL A 1 357 ? -4.262 -6.695 5.648 1 88.25 357 VAL A C 1
ATOM 2777 O O . VAL A 1 357 ? -3.139 -6.676 6.156 1 88.25 357 VAL A O 1
ATOM 2780 N N . PHE A 1 358 ? -4.527 -7.125 4.426 1 90.94 358 PHE A N 1
ATOM 2781 C CA . PHE A 1 358 ? -3.439 -7.523 3.541 1 90.94 358 PHE A CA 1
ATOM 2782 C C . PHE A 1 358 ? -2.406 -6.41 3.416 1 90.94 358 PHE A C 1
ATOM 2784 O O . PHE A 1 358 ? -1.206 -6.652 3.559 1 90.94 358 PHE A O 1
ATOM 2791 N N . LEU A 1 359 ? -2.824 -5.23 3.279 1 90.69 359 LEU A N 1
ATOM 2792 C CA . LEU A 1 359 ? -1.936 -4.098 3.043 1 90.69 359 LEU A CA 1
ATOM 2793 C C . LEU A 1 359 ? -1.169 -3.736 4.312 1 90.69 359 LEU A C 1
ATOM 2795 O O . LEU A 1 359 ? 0.019 -3.412 4.254 1 90.69 359 LEU A O 1
ATOM 2799 N N . VAL A 1 360 ? -1.814 -3.779 5.395 1 91.06 360 VAL A N 1
ATOM 2800 C CA . VAL A 1 360 ? -1.165 -3.475 6.664 1 91.06 360 VAL A CA 1
ATOM 2801 C C . VAL A 1 360 ? -0.075 -4.508 6.949 1 91.06 360 VAL A C 1
ATOM 2803 O O . VAL A 1 360 ? 1.039 -4.148 7.34 1 91.06 360 VAL A O 1
ATOM 2806 N N . LEU A 1 361 ? -0.397 -5.73 6.676 1 93.62 361 LEU A N 1
ATOM 2807 C CA . LEU A 1 361 ? 0.572 -6.793 6.918 1 93.62 361 LEU A CA 1
ATOM 2808 C C . LEU A 1 361 ? 1.75 -6.684 5.957 1 93.62 361 LEU A C 1
ATOM 2810 O O . LEU A 1 361 ? 2.9 -6.891 6.352 1 93.62 361 LEU A O 1
ATOM 2814 N N . LEU A 1 362 ? 1.41 -6.41 4.746 1 95.5 362 LEU A N 1
ATOM 2815 C CA . LEU A 1 362 ? 2.465 -6.246 3.754 1 95.5 362 LEU A CA 1
ATOM 2816 C C . LEU A 1 362 ? 3.402 -5.105 4.137 1 95.5 362 LEU A C 1
ATOM 2818 O O . LEU A 1 362 ? 4.625 -5.262 4.102 1 95.5 362 LEU A O 1
ATOM 2822 N N . PHE A 1 363 ? 2.857 -3.979 4.523 1 94.75 363 PHE A N 1
ATOM 2823 C CA . PHE A 1 363 ? 3.643 -2.812 4.906 1 94.75 363 PHE A CA 1
ATOM 2824 C C . PHE A 1 363 ? 4.48 -3.107 6.145 1 94.75 363 PHE A C 1
ATOM 2826 O O . PHE A 1 363 ? 5.66 -2.756 6.199 1 94.75 363 PHE A O 1
ATOM 2833 N N . ALA A 1 364 ? 3.887 -3.734 7.074 1 95.81 364 ALA A N 1
ATOM 2834 C CA . ALA A 1 364 ? 4.602 -4.102 8.297 1 95.81 364 ALA A CA 1
ATOM 2835 C C . ALA A 1 364 ? 5.758 -5.047 7.988 1 95.81 364 ALA A C 1
ATOM 2837 O O . ALA A 1 364 ? 6.852 -4.902 8.547 1 95.81 364 ALA A O 1
ATOM 2838 N N . ALA A 1 365 ? 5.5 -5.984 7.117 1 97.81 365 ALA A N 1
ATOM 2839 C CA . ALA A 1 365 ? 6.535 -6.945 6.75 1 97.81 365 ALA A CA 1
ATOM 2840 C C . ALA A 1 365 ? 7.707 -6.254 6.059 1 97.81 365 ALA A C 1
ATOM 2842 O O . ALA A 1 365 ? 8.867 -6.559 6.34 1 97.81 365 ALA A O 1
ATOM 2843 N N . VAL A 1 366 ? 7.402 -5.32 5.172 1 97.44 366 VAL A N 1
ATOM 2844 C CA . VAL A 1 366 ? 8.445 -4.598 4.457 1 97.44 366 VAL A CA 1
ATOM 2845 C C . VAL A 1 366 ? 9.289 -3.793 5.441 1 97.44 366 VAL A C 1
ATOM 2847 O O . VAL A 1 366 ? 10.523 -3.771 5.344 1 97.44 366 VAL A O 1
ATOM 2850 N N . ILE A 1 367 ? 8.68 -3.176 6.418 1 96.44 367 ILE A N 1
ATOM 2851 C CA . ILE A 1 367 ? 9.391 -2.387 7.418 1 96.44 367 ILE A CA 1
ATOM 2852 C C . ILE A 1 367 ? 10.281 -3.299 8.258 1 96.44 367 ILE A C 1
ATOM 2854 O O . ILE A 1 367 ? 11.453 -2.996 8.484 1 96.44 367 ILE A O 1
ATOM 2858 N N . MET A 1 368 ? 9.727 -4.406 8.68 1 96.88 368 MET A N 1
ATOM 2859 C CA . MET A 1 368 ? 10.469 -5.32 9.539 1 96.88 368 MET A CA 1
ATOM 2860 C C . MET A 1 368 ? 11.672 -5.906 8.812 1 96.88 368 MET A C 1
ATOM 2862 O O . MET A 1 368 ? 12.773 -5.953 9.359 1 96.88 368 MET A O 1
ATOM 2866 N N . ILE A 1 369 ? 11.43 -6.371 7.59 1 97.5 369 ILE A N 1
ATOM 2867 C CA . ILE A 1 369 ? 12.523 -6.949 6.816 1 97.5 369 ILE A CA 1
ATOM 2868 C C . ILE A 1 369 ? 13.594 -5.883 6.559 1 97.5 369 ILE A C 1
ATOM 2870 O O . ILE A 1 369 ? 14.789 -6.16 6.648 1 97.5 369 ILE A O 1
ATOM 2874 N N . SER A 1 370 ? 13.141 -4.645 6.223 1 95.94 370 SER A N 1
ATOM 2875 C CA . SER A 1 370 ? 14.086 -3.553 6.023 1 95.94 370 SER A CA 1
ATOM 2876 C C . SER A 1 370 ? 14.891 -3.277 7.293 1 95.94 370 SER A C 1
ATOM 2878 O O . SER A 1 370 ? 16.062 -2.922 7.227 1 95.94 370 SER A O 1
ATOM 2880 N N . ALA A 1 371 ? 14.25 -3.379 8.445 1 94.56 371 ALA A N 1
ATOM 2881 C CA . ALA A 1 371 ? 14.922 -3.154 9.727 1 94.56 371 ALA A CA 1
ATOM 2882 C C . ALA A 1 371 ? 15.938 -4.254 10.008 1 94.56 371 ALA A C 1
ATOM 2884 O O . ALA A 1 371 ? 17.047 -3.977 10.484 1 94.56 371 ALA A O 1
ATOM 2885 N N . PHE A 1 372 ? 15.586 -5.52 9.688 1 94.88 372 PHE A N 1
ATOM 2886 C CA . PHE A 1 372 ? 16.469 -6.652 9.938 1 94.88 372 PHE A CA 1
ATOM 2887 C C . PHE A 1 372 ? 17.672 -6.617 8.992 1 94.88 372 PHE A C 1
ATOM 2889 O O . PHE A 1 372 ? 18.766 -7.035 9.367 1 94.88 372 PHE A O 1
ATOM 2896 N N . GLU A 1 373 ? 17.406 -6.195 7.832 1 94.38 373 GLU A N 1
ATOM 2897 C CA . GLU A 1 373 ? 18.469 -6.207 6.82 1 94.38 373 GLU A CA 1
ATOM 2898 C C . GLU A 1 373 ? 19.219 -4.883 6.797 1 94.38 373 GLU A C 1
ATOM 2900 O O . GLU A 1 373 ? 19.828 -4.531 5.785 1 94.38 373 GLU A O 1
ATOM 2905 N N . ARG A 1 374 ? 19.156 -4.328 7.98 1 85.62 374 ARG A N 1
ATOM 2906 C CA . ARG A 1 374 ? 19.891 -3.072 8.117 1 85.62 374 ARG A CA 1
ATOM 2907 C C . ARG A 1 374 ? 21.391 -3.291 7.949 1 85.62 374 ARG A C 1
ATOM 2909 O O . ARG A 1 374 ? 21.953 -4.242 8.5 1 85.62 374 ARG A O 1
ATOM 2916 N N . GLY A 1 375 ? 22.031 -2.688 6.973 1 81.44 375 GLY A N 1
ATOM 2917 C CA . GLY A 1 375 ? 23.453 -2.83 6.734 1 81.44 375 GLY A CA 1
ATOM 2918 C C . GLY A 1 375 ? 23.781 -3.629 5.484 1 81.44 375 GLY A C 1
ATOM 2919 O O . GLY A 1 375 ? 24.938 -3.684 5.059 1 81.44 375 GLY A O 1
ATOM 2920 N N . SER A 1 376 ? 22.703 -4.305 5.16 1 85.75 376 SER A N 1
ATOM 2921 C CA . SER A 1 376 ? 22.922 -5.039 3.918 1 85.75 376 SER A CA 1
ATOM 2922 C C . SER A 1 376 ? 22.75 -4.129 2.703 1 85.75 376 SER A C 1
ATOM 2924 O O . SER A 1 376 ? 22.266 -3 2.832 1 85.75 376 SER A O 1
ATOM 2926 N N . ALA A 1 377 ? 23.266 -4.461 1.65 1 88.56 377 ALA A N 1
ATOM 2927 C CA . ALA A 1 377 ? 23.203 -3.678 0.419 1 88.56 377 ALA A CA 1
ATOM 2928 C C . ALA A 1 377 ? 21.953 -4.039 -0.398 1 88.56 377 ALA A C 1
ATOM 2930 O O . ALA A 1 377 ? 21.906 -3.793 -1.605 1 88.56 377 ALA A O 1
ATOM 2931 N N . ILE A 1 378 ? 21 -4.637 0.257 1 93.44 378 ILE A N 1
ATOM 2932 C CA . ILE A 1 378 ? 19.797 -5.051 -0.462 1 93.44 378 ILE A CA 1
ATOM 2933 C C . ILE A 1 378 ? 18.906 -3.838 -0.72 1 93.44 378 ILE A C 1
ATOM 2935 O O . ILE A 1 378 ? 18.516 -3.135 0.216 1 93.44 378 ILE A O 1
ATOM 2939 N N . PRO A 1 379 ? 18.625 -3.58 -1.947 1 94.19 379 PRO A N 1
ATOM 2940 C CA . PRO A 1 379 ? 17.766 -2.432 -2.268 1 94.19 379 PRO A CA 1
ATOM 2941 C C . PRO A 1 379 ? 16.328 -2.625 -1.814 1 94.19 379 PRO A C 1
ATOM 2943 O O . PRO A 1 379 ? 15.852 -3.76 -1.723 1 94.19 379 PRO A O 1
ATOM 2946 N N . LEU A 1 380 ? 15.648 -1.544 -1.538 1 95.69 380 LEU A N 1
ATOM 2947 C CA . LEU A 1 380 ? 14.273 -1.557 -1.049 1 95.69 380 LEU A CA 1
ATOM 2948 C C . LEU A 1 380 ? 13.352 -2.258 -2.039 1 95.69 380 LEU A C 1
ATOM 2950 O O . LEU A 1 380 ? 12.461 -3.006 -1.64 1 95.69 380 LEU A O 1
ATOM 2954 N N . ILE A 1 381 ? 13.578 -2.053 -3.338 1 96.44 381 ILE A N 1
ATOM 2955 C CA . ILE A 1 381 ? 12.711 -2.641 -4.355 1 96.44 381 ILE A CA 1
ATOM 2956 C C . ILE A 1 381 ? 12.773 -4.164 -4.273 1 96.44 381 ILE A C 1
ATOM 2958 O O . ILE A 1 381 ? 11.766 -4.848 -4.461 1 96.44 381 ILE A O 1
ATOM 2962 N N . ALA A 1 382 ? 13.938 -4.699 -3.982 1 97.06 382 ALA A N 1
ATOM 2963 C CA . ALA A 1 382 ? 14.086 -6.148 -3.854 1 97.06 382 ALA A CA 1
ATOM 2964 C C . ALA A 1 382 ? 13.312 -6.672 -2.65 1 97.06 382 ALA A C 1
ATOM 2966 O O . ALA A 1 382 ? 12.727 -7.754 -2.709 1 97.06 382 ALA A O 1
ATOM 2967 N N . ILE A 1 383 ? 13.289 -5.902 -1.593 1 96.94 383 ILE A N 1
ATOM 2968 C CA . ILE A 1 383 ? 12.547 -6.281 -0.393 1 96.94 383 ILE A CA 1
ATOM 2969 C C . ILE A 1 383 ? 11.047 -6.258 -0.681 1 96.94 383 ILE A C 1
ATOM 2971 O O . ILE A 1 383 ? 10.336 -7.203 -0.346 1 96.94 383 ILE A O 1
ATOM 2975 N N . ILE A 1 384 ? 10.625 -5.207 -1.311 1 97.25 384 ILE A N 1
ATOM 2976 C CA . ILE A 1 384 ? 9.211 -5.078 -1.653 1 97.25 384 ILE A CA 1
ATOM 2977 C C . ILE A 1 384 ? 8.805 -6.211 -2.592 1 97.25 384 ILE A C 1
ATOM 2979 O O . ILE A 1 384 ? 7.75 -6.828 -2.404 1 97.25 384 ILE A O 1
ATOM 2983 N N . PHE A 1 385 ? 9.633 -6.488 -3.57 1 97.38 38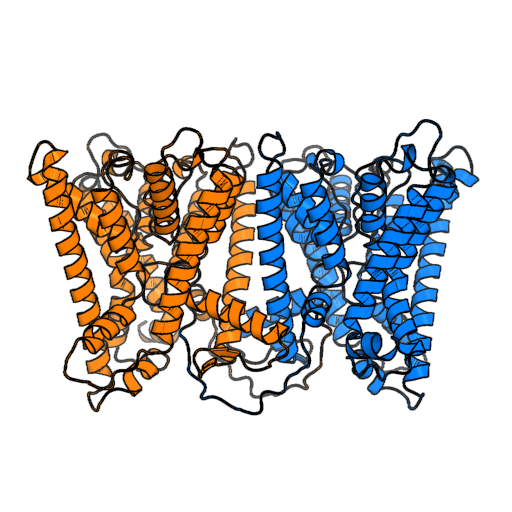5 PHE A N 1
ATOM 2984 C CA . PHE A 1 385 ? 9.359 -7.512 -4.574 1 97.38 385 PHE A CA 1
ATOM 2985 C C . PHE A 1 385 ? 9.25 -8.891 -3.928 1 97.38 385 PHE A C 1
ATOM 2987 O O . PHE A 1 385 ? 8.289 -9.617 -4.164 1 97.38 385 PHE A O 1
ATOM 2994 N N . GLU A 1 386 ? 10.18 -9.227 -3.053 1 97.62 386 GLU A N 1
ATOM 2995 C CA . GLU A 1 386 ? 10.195 -10.531 -2.391 1 97.62 386 GLU A CA 1
ATOM 2996 C C . GLU A 1 386 ? 9.023 -10.672 -1.429 1 97.62 386 GLU A C 1
ATOM 2998 O O . GLU A 1 386 ? 8.422 -11.742 -1.333 1 97.62 386 GLU A O 1
ATOM 3003 N N . THR A 1 387 ? 8.742 -9.617 -0.722 1 97.5 387 THR A N 1
ATOM 3004 C CA . THR A 1 387 ? 7.645 -9.648 0.238 1 97.5 387 THR A CA 1
ATOM 3005 C C . THR A 1 387 ? 6.301 -9.797 -0.477 1 97.5 387 THR A C 1
ATOM 3007 O O . THR A 1 387 ? 5.445 -10.57 -0.051 1 97.5 387 THR A O 1
ATOM 3010 N N . ALA A 1 388 ? 6.141 -9.039 -1.554 1 96.56 388 ALA A N 1
ATOM 3011 C CA . ALA A 1 388 ? 4.922 -9.148 -2.354 1 96.56 388 ALA A CA 1
ATOM 3012 C C . ALA A 1 388 ? 4.777 -10.547 -2.949 1 96.56 388 ALA A C 1
ATOM 3014 O O . ALA A 1 388 ? 3.68 -11.109 -2.982 1 96.56 388 ALA A O 1
ATOM 3015 N N . SER A 1 389 ? 5.883 -11.102 -3.422 1 96.69 389 SER A N 1
ATOM 3016 C CA . SER A 1 389 ? 5.887 -12.438 -4.004 1 96.69 389 SER A CA 1
ATOM 3017 C C . SER A 1 389 ? 5.512 -13.492 -2.971 1 96.69 389 SER A C 1
ATOM 3019 O O . SER A 1 389 ? 4.727 -14.398 -3.26 1 96.69 389 SER A O 1
ATOM 3021 N N . ALA A 1 390 ? 6.055 -13.344 -1.771 1 96.81 390 ALA A N 1
ATOM 3022 C CA . ALA A 1 390 ? 5.766 -14.289 -0.697 1 96.81 390 ALA A CA 1
ATOM 3023 C C . ALA A 1 390 ? 4.305 -14.195 -0.26 1 96.81 390 ALA A C 1
ATOM 3025 O O . ALA A 1 390 ? 3.621 -15.211 -0.133 1 96.81 390 ALA A O 1
ATOM 3026 N N . PHE A 1 391 ? 3.855 -12.992 -0.117 1 94.94 391 PHE A N 1
ATOM 3027 C CA . PHE A 1 391 ? 2.5 -12.797 0.382 1 94.94 391 PHE A CA 1
ATOM 3028 C C . PHE A 1 391 ? 1.474 -13.172 -0.682 1 94.94 391 PHE A C 1
ATOM 3030 O O . PHE A 1 391 ? 0.394 -13.672 -0.363 1 94.94 391 PHE A O 1
ATOM 3037 N N . GLY A 1 392 ? 1.767 -12.93 -1.89 1 93.44 392 GLY A N 1
ATOM 3038 C CA . GLY A 1 392 ? 0.893 -13.297 -2.992 1 93.44 392 GLY A CA 1
ATOM 3039 C C . GLY A 1 392 ? 1.084 -14.734 -3.449 1 93.44 392 GLY A C 1
ATOM 3040 O O . GLY A 1 392 ? 0.385 -15.203 -4.352 1 93.44 392 GLY A O 1
ATOM 3041 N N . THR A 1 393 ? 2.012 -15.414 -2.936 1 93.44 393 THR A N 1
ATOM 3042 C CA . THR A 1 393 ? 2.375 -16.781 -3.299 1 93.44 393 THR A CA 1
ATOM 3043 C C . THR A 1 393 ? 2.654 -16.891 -4.797 1 93.44 393 THR A C 1
ATOM 3045 O O . THR A 1 393 ? 2.141 -17.781 -5.465 1 93.44 393 THR A O 1
ATOM 3048 N N . CYS A 1 394 ? 3.402 -15.938 -5.285 1 93.44 394 CYS A N 1
ATOM 3049 C CA . CYS A 1 394 ? 3.729 -15.898 -6.707 1 93.44 394 CYS A CA 1
ATOM 3050 C C . CYS A 1 394 ? 5.016 -16.656 -6.992 1 93.44 394 CYS A C 1
ATOM 3052 O O . CYS A 1 394 ? 5.059 -17.5 -7.898 1 93.44 394 CYS A O 1
ATOM 3054 N N . GLY A 1 395 ? 6.125 -16.344 -6.293 1 93.12 395 GLY A N 1
ATOM 3055 C CA . GLY A 1 395 ? 7.352 -17.109 -6.422 1 93.12 395 GLY A CA 1
ATOM 3056 C C . GLY A 1 395 ? 8.414 -16.406 -7.246 1 93.12 395 GLY A C 1
ATOM 3057 O O . GLY A 1 395 ? 9.562 -16.844 -7.281 1 93.12 395 GLY A O 1
ATOM 3058 N N . LEU A 1 396 ? 8.008 -15.336 -7.887 1 94.12 396 LEU A N 1
ATOM 3059 C CA . LEU A 1 396 ? 9.031 -14.562 -8.586 1 94.12 396 LEU A CA 1
ATOM 3060 C C . LEU A 1 396 ? 10 -13.922 -7.594 1 94.12 396 LEU A C 1
ATOM 3062 O O . LEU A 1 396 ? 9.586 -13.477 -6.52 1 94.12 396 LEU A O 1
ATOM 3066 N N . SER A 1 397 ? 11.25 -13.906 -7.992 1 94.5 397 SER A N 1
ATOM 3067 C CA . SER A 1 397 ? 12.289 -13.398 -7.102 1 94.5 397 SER A CA 1
ATOM 3068 C C . SER A 1 397 ? 13.312 -12.57 -7.863 1 94.5 397 SER A C 1
ATOM 3070 O O . SER A 1 397 ? 13.547 -12.797 -9.055 1 94.5 397 SER A O 1
ATOM 3072 N N . MET A 1 398 ? 13.844 -11.648 -7.18 1 94.25 398 MET A N 1
ATOM 3073 C CA . MET A 1 398 ? 14.969 -10.898 -7.727 1 94.25 398 MET A CA 1
ATOM 3074 C C . MET A 1 398 ? 16.297 -11.523 -7.312 1 94.25 398 MET A C 1
ATOM 3076 O O . MET A 1 398 ? 17.359 -10.906 -7.469 1 94.25 398 MET A O 1
ATOM 3080 N N . GLY A 1 399 ? 16.219 -12.648 -6.676 1 91.19 399 GLY A N 1
ATOM 3081 C CA . GLY A 1 399 ? 17.422 -13.43 -6.367 1 91.19 399 GLY A CA 1
ATOM 3082 C C . GLY A 1 399 ? 18.016 -13.086 -5.016 1 91.19 399 GLY A C 1
ATOM 3083 O O . GLY A 1 399 ? 19.203 -13.32 -4.785 1 91.19 399 GLY A O 1
ATOM 3084 N N . ILE A 1 400 ? 17.188 -12.516 -4.066 1 93.25 400 ILE A N 1
ATOM 3085 C CA . ILE A 1 400 ? 17.781 -12.07 -2.809 1 93.25 400 ILE A CA 1
ATOM 3086 C C . ILE A 1 400 ? 17.281 -12.945 -1.666 1 93.25 400 ILE A C 1
ATOM 3088 O O . ILE A 1 400 ? 17.656 -12.75 -0.509 1 93.25 400 ILE A O 1
ATOM 3092 N N . THR A 1 401 ? 16.438 -13.93 -1.905 1 94.38 401 THR A N 1
ATOM 3093 C CA . THR A 1 401 ? 15.805 -14.711 -0.851 1 94.38 401 THR A CA 1
ATOM 3094 C C . THR A 1 401 ? 16.859 -15.422 0.002 1 94.38 401 THR A C 1
ATOM 3096 O O . THR A 1 401 ? 16.75 -15.453 1.229 1 94.38 401 THR A O 1
ATOM 3099 N N . ASP A 1 402 ? 17.875 -15.938 -0.635 1 93.75 402 ASP A N 1
ATOM 3100 C CA . ASP A 1 402 ? 18.906 -16.703 0.076 1 93.75 402 ASP A CA 1
ATOM 3101 C C . ASP A 1 402 ? 19.859 -15.766 0.805 1 93.75 402 ASP A C 1
ATOM 3103 O O . ASP A 1 402 ? 20.594 -16.188 1.699 1 93.75 402 ASP A O 1
ATOM 3107 N N . GLU A 1 403 ? 19.891 -14.508 0.454 1 94.31 403 GLU A N 1
ATOM 3108 C CA . GLU A 1 403 ? 20.781 -13.531 1.063 1 94.31 403 GLU A CA 1
ATOM 3109 C C . GLU A 1 403 ? 20.156 -12.891 2.295 1 94.31 403 GLU A C 1
ATOM 3111 O O . GLU A 1 403 ? 20.844 -12.25 3.088 1 94.31 403 GLU A O 1
ATOM 3116 N N . LEU A 1 404 ? 18.875 -13.117 2.426 1 95.81 404 LEU A N 1
ATOM 3117 C CA . LEU A 1 404 ? 18.156 -12.5 3.539 1 95.81 404 LEU A CA 1
ATOM 3118 C C . LEU A 1 404 ? 18.516 -13.18 4.855 1 95.81 404 LEU A C 1
ATOM 3120 O O . LEU A 1 404 ? 18.844 -14.367 4.875 1 95.81 404 LEU A O 1
ATOM 3124 N N . SER A 1 405 ? 18.469 -12.422 5.934 1 96.44 405 SER A N 1
ATOM 3125 C CA . SER A 1 405 ? 18.719 -12.953 7.266 1 96.44 405 SER A CA 1
ATOM 3126 C C . SER A 1 405 ? 17.625 -13.938 7.68 1 96.44 405 SER A C 1
ATOM 3128 O O . SER A 1 405 ? 16.578 -14 7.051 1 96.44 405 SER A O 1
ATOM 3130 N N . LEU A 1 406 ? 17.859 -14.719 8.719 1 96.38 406 LEU A N 1
ATOM 3131 C CA . LEU A 1 406 ? 16.938 -15.758 9.18 1 96.38 406 LEU A CA 1
ATOM 3132 C C . LEU A 1 406 ? 15.625 -15.141 9.633 1 96.38 406 LEU A C 1
ATOM 3134 O O . LEU A 1 406 ? 14.555 -15.625 9.273 1 96.38 406 LEU A O 1
ATOM 3138 N N . PRO A 1 407 ? 15.688 -14.023 10.367 1 96.94 407 PRO A N 1
ATOM 3139 C CA . PRO A 1 407 ? 14.414 -13.422 10.758 1 96.94 407 PRO A CA 1
ATOM 3140 C C . PRO A 1 407 ? 13.594 -12.953 9.555 1 96.94 407 PRO A C 1
ATOM 3142 O O . PRO A 1 407 ? 12.359 -13.062 9.562 1 96.94 407 PRO A O 1
ATOM 3145 N N . SER A 1 408 ? 14.273 -12.406 8.594 1 97.69 408 SER A N 1
ATOM 3146 C CA . SER A 1 408 ? 13.578 -11.977 7.379 1 97.69 408 SER A CA 1
ATOM 3147 C C . SER A 1 408 ? 12.969 -13.164 6.645 1 97.69 408 SER A C 1
ATOM 3149 O O . SER A 1 408 ? 11.844 -13.078 6.152 1 97.69 408 SER A O 1
ATOM 3151 N N . GLN A 1 409 ? 13.727 -14.305 6.574 1 98.06 409 GLN A N 1
ATOM 3152 C CA . GLN A 1 409 ? 13.203 -15.508 5.938 1 98.06 409 GLN A CA 1
ATOM 3153 C C . GLN A 1 409 ? 11.992 -16.047 6.695 1 98.06 409 GLN A C 1
ATOM 3155 O O . GLN A 1 409 ? 11.062 -16.578 6.09 1 98.06 409 GLN A O 1
ATOM 3160 N N . PHE A 1 410 ? 12.016 -15.883 7.965 1 97.94 410 PHE A N 1
ATOM 3161 C CA . PHE A 1 410 ? 10.883 -16.328 8.773 1 97.94 410 PHE A CA 1
ATOM 3162 C C . PHE A 1 410 ? 9.641 -15.5 8.477 1 97.94 410 PHE A C 1
ATOM 3164 O O . PHE A 1 410 ? 8.531 -16.031 8.406 1 97.94 410 PHE A O 1
ATOM 3171 N N . ILE A 1 411 ? 9.812 -14.211 8.305 1 97.94 411 ILE A N 1
ATOM 3172 C CA . ILE A 1 411 ? 8.695 -13.344 7.953 1 97.94 411 ILE A CA 1
ATOM 3173 C C . ILE A 1 411 ? 8.117 -13.781 6.609 1 97.94 411 ILE A C 1
ATOM 3175 O O . ILE A 1 411 ? 6.895 -13.852 6.449 1 97.94 411 ILE A O 1
ATOM 3179 N N . LEU A 1 412 ? 9.016 -14.094 5.699 1 98.12 412 LEU A N 1
ATOM 3180 C CA . LEU A 1 412 ? 8.547 -14.547 4.391 1 98.12 412 LEU A CA 1
ATOM 3181 C C . LEU A 1 412 ? 7.777 -15.852 4.512 1 98.12 412 LEU A C 1
ATOM 3183 O O . LEU A 1 412 ? 6.762 -16.047 3.834 1 98.12 412 LEU A O 1
ATOM 3187 N N . MET A 1 413 ? 8.211 -16.766 5.387 1 98 413 MET A N 1
ATOM 3188 C CA . MET A 1 413 ? 7.516 -18.031 5.594 1 98 413 MET A CA 1
ATOM 3189 C C . MET A 1 413 ? 6.105 -17.797 6.125 1 98 413 MET A C 1
ATOM 3191 O O . MET A 1 413 ? 5.148 -18.406 5.641 1 98 413 MET A O 1
ATOM 3195 N N . VAL A 1 414 ? 6.008 -16.875 7.051 1 96.88 414 VAL A N 1
ATOM 3196 C CA . VAL A 1 414 ? 4.711 -16.594 7.652 1 96.88 414 VAL A CA 1
ATOM 3197 C C . VAL A 1 414 ? 3.785 -15.977 6.602 1 96.88 414 VAL A C 1
ATOM 3199 O O . VAL A 1 414 ? 2.602 -16.312 6.535 1 96.88 414 VAL A O 1
ATOM 3202 N N . LEU A 1 415 ? 4.348 -15.125 5.793 1 96.62 415 LEU A N 1
ATOM 3203 C CA . LEU A 1 415 ? 3.547 -14.484 4.758 1 96.62 415 LEU A CA 1
ATOM 3204 C C . LEU A 1 415 ? 3.072 -15.5 3.727 1 96.62 415 LEU A C 1
ATOM 3206 O O . LEU A 1 415 ? 1.931 -15.438 3.264 1 96.62 415 LEU A O 1
ATOM 3210 N N . MET A 1 416 ? 3.977 -16.391 3.35 1 96.25 416 MET A N 1
ATOM 3211 C CA . MET A 1 416 ? 3.58 -17.438 2.4 1 96.25 416 MET A CA 1
ATOM 3212 C C . MET A 1 416 ? 2.451 -18.281 2.965 1 96.25 416 MET A C 1
ATOM 3214 O O . MET A 1 416 ? 1.503 -18.625 2.254 1 96.25 416 MET A O 1
ATOM 3218 N N . PHE A 1 417 ? 2.523 -18.578 4.254 1 93.31 417 PHE A N 1
ATOM 3219 C CA . PHE A 1 417 ? 1.513 -19.375 4.93 1 93.31 417 PHE A CA 1
ATOM 3220 C C . PHE A 1 417 ? 0.167 -18.656 4.938 1 93.31 417 PHE A C 1
ATOM 3222 O O . PHE A 1 417 ? -0.852 -19.234 4.551 1 93.31 417 PHE A O 1
ATOM 3229 N N . ILE A 1 418 ? 0.182 -17.422 5.281 1 91.62 418 ILE A N 1
ATOM 3230 C CA . ILE A 1 418 ? -1.05 -16.641 5.348 1 91.62 418 ILE A CA 1
ATOM 3231 C C . ILE A 1 418 ? -1.622 -16.453 3.945 1 91.62 418 ILE A C 1
ATOM 3233 O O . ILE A 1 418 ? -2.838 -16.516 3.75 1 91.62 418 ILE A O 1
ATOM 3237 N N . GLY A 1 419 ? -0.73 -16.188 3.037 1 90.12 419 GLY A N 1
ATOM 3238 C CA . GLY A 1 419 ? -1.171 -15.992 1.665 1 90.12 419 GLY A CA 1
ATOM 3239 C C . GLY A 1 419 ? -1.874 -17.203 1.088 1 90.12 419 GLY A C 1
ATOM 3240 O O . GLY A 1 419 ? -2.828 -17.078 0.318 1 90.12 419 GLY A O 1
ATOM 3241 N N . ARG A 1 420 ? -1.468 -18.328 1.458 1 88.81 420 ARG A N 1
ATOM 3242 C CA . ARG A 1 420 ? -2.029 -19.562 0.934 1 88.81 420 ARG A CA 1
ATOM 3243 C C . ARG A 1 420 ? -3.369 -19.891 1.593 1 88.81 420 ARG A C 1
ATOM 3245 O O . ARG A 1 420 ? -4.344 -20.203 0.908 1 88.81 420 ARG A O 1
ATOM 3252 N N . VAL A 1 421 ? -3.369 -19.812 2.875 1 82.5 421 VAL A N 1
ATOM 3253 C CA . VAL A 1 421 ? -4.574 -20.172 3.611 1 82.5 421 VAL A CA 1
ATOM 3254 C C . VAL A 1 421 ? -5.664 -19.125 3.363 1 82.5 421 VAL A C 1
ATOM 3256 O O . VAL A 1 421 ? -6.852 -19.453 3.344 1 82.5 421 VAL A O 1
ATOM 3259 N N . GLY A 1 422 ? -5.277 -17.984 3.15 1 80.44 422 GLY A N 1
ATOM 3260 C CA . GLY A 1 422 ? -6.25 -16.906 2.965 1 80.44 422 GLY A CA 1
ATOM 3261 C C . GLY A 1 422 ? -6.449 -16.062 4.211 1 80.44 422 GLY A C 1
ATOM 3262 O O . GLY A 1 422 ? -6.426 -16.578 5.328 1 80.44 422 GLY A O 1
ATOM 3263 N N . LEU A 1 423 ? -6.672 -14.867 3.998 1 78.31 423 LEU A N 1
ATOM 3264 C CA . LEU A 1 423 ? -6.754 -13.914 5.102 1 78.31 423 LEU A CA 1
ATOM 3265 C C . LEU A 1 423 ? -8.055 -14.094 5.875 1 78.31 423 LEU A C 1
ATOM 3267 O O . LEU A 1 423 ? -8.102 -13.875 7.09 1 78.31 423 LEU A O 1
ATOM 3271 N N . ILE A 1 424 ? -9.047 -14.492 5.176 1 71.62 424 ILE A N 1
ATOM 3272 C CA . ILE A 1 424 ? -10.328 -14.703 5.848 1 71.62 424 ILE A CA 1
ATOM 3273 C C . ILE A 1 424 ? -10.203 -15.867 6.832 1 71.62 424 ILE A C 1
ATOM 3275 O O . ILE A 1 424 ? -10.633 -15.766 7.984 1 71.62 424 ILE A O 1
ATOM 3279 N N . ALA A 1 425 ? -9.68 -16.922 6.277 1 69.5 425 ALA A N 1
ATOM 3280 C CA . ALA A 1 425 ? -9.477 -18.062 7.152 1 69.5 425 ALA A CA 1
ATOM 3281 C C . ALA A 1 425 ? -8.594 -17.703 8.336 1 69.5 425 ALA A C 1
ATOM 3283 O O . ALA A 1 425 ? -8.844 -18.141 9.469 1 69.5 425 ALA A O 1
ATOM 3284 N N . PHE A 1 426 ? -7.711 -16.922 8.102 1 74.25 426 PHE A N 1
ATOM 3285 C CA . PHE A 1 426 ? -6.793 -16.5 9.148 1 74.25 426 PHE A CA 1
ATOM 3286 C C . PHE A 1 426 ? -7.516 -15.648 10.188 1 74.25 426 PHE A C 1
ATOM 3288 O O . PHE A 1 426 ? -7.328 -15.844 11.391 1 74.25 426 PHE A O 1
ATOM 3295 N N . LEU A 1 427 ? -8.359 -14.75 9.711 1 71.88 427 LEU A N 1
ATOM 3296 C CA . LEU A 1 427 ? -9.07 -13.859 10.625 1 71.88 427 LEU A CA 1
ATOM 3297 C C . LEU A 1 427 ? -10.102 -14.617 11.445 1 71.88 427 LEU A C 1
ATOM 3299 O O . LEU A 1 427 ? -10.289 -14.336 12.633 1 71.88 427 LEU A O 1
ATOM 3303 N N . PHE A 1 428 ? -10.703 -15.602 10.852 1 66.56 428 PHE A N 1
ATOM 3304 C CA . PHE A 1 428 ? -11.742 -16.359 11.531 1 66.56 428 PHE A CA 1
ATOM 3305 C C . PHE A 1 428 ? -11.125 -17.375 12.492 1 66.56 428 PHE A C 1
ATOM 3307 O O . PHE A 1 428 ? -11.789 -17.875 13.398 1 66.56 428 PHE A O 1
ATOM 3314 N N . SER A 1 429 ? -9.992 -17.719 12.164 1 65.44 429 SER A N 1
ATOM 3315 C CA . SER A 1 429 ? -9.305 -18.641 13.07 1 65.44 429 SER A CA 1
ATOM 3316 C C . SER A 1 429 ? -9.008 -17.969 14.406 1 65.44 429 SER A C 1
ATOM 3318 O O . SER A 1 429 ? -8.914 -18.641 15.438 1 65.44 429 SER A O 1
ATOM 3320 N N . VAL A 1 430 ? -8.938 -16.672 14.344 1 61.81 430 VAL A N 1
ATOM 3321 C CA . VAL A 1 430 ? -8.672 -15.93 15.57 1 61.81 430 VAL A CA 1
ATOM 3322 C C . VAL A 1 430 ? -9.984 -15.609 16.281 1 61.81 430 VAL A C 1
ATOM 3324 O O . VAL A 1 430 ? -10 -15.344 17.484 1 61.81 430 VAL A O 1
ATOM 3327 N N . ARG A 1 431 ? -11.094 -15.695 15.422 1 60.19 431 ARG A N 1
ATOM 3328 C CA . ARG A 1 431 ? -12.43 -15.391 15.906 1 60.19 431 ARG A CA 1
ATOM 3329 C C . ARG A 1 431 ? -12.789 -16.266 17.109 1 60.19 431 ARG A C 1
ATOM 3331 O O . ARG A 1 431 ? -12.609 -17.484 17.078 1 60.19 431 ARG A O 1
ATOM 3338 N N . ARG A 1 432 ? -13.031 -15.438 18.172 1 56.56 432 ARG A N 1
ATOM 3339 C CA . ARG A 1 432 ? -13.648 -16.125 19.297 1 56.56 432 ARG A CA 1
ATOM 3340 C C . ARG A 1 432 ? -15.109 -16.453 19.016 1 56.56 432 ARG A C 1
ATOM 3342 O O . ARG A 1 432 ? -15.734 -15.828 18.156 1 56.56 432 ARG A O 1
ATOM 3349 N N . LYS A 1 433 ? -15.695 -17.406 19.516 1 52.16 433 LYS A N 1
ATOM 3350 C CA . LYS A 1 433 ? -17.078 -17.859 19.391 1 52.16 433 LYS A CA 1
ATOM 3351 C C . LYS A 1 433 ? -18.031 -16.672 19.312 1 52.16 433 LYS A C 1
ATOM 3353 O O . LYS A 1 433 ? -17.859 -15.68 20.016 1 52.16 433 LYS A O 1
ATOM 3358 N N . GLU A 1 434 ? -18.703 -16.578 18.094 1 53.47 434 GLU A N 1
ATOM 3359 C CA . GLU A 1 434 ? -19.734 -15.578 17.828 1 53.47 434 GLU A CA 1
ATOM 3360 C C . GLU A 1 434 ? -20.516 -15.242 19.094 1 53.47 434 GLU A C 1
ATOM 3362 O O . GLU A 1 434 ? -21.094 -16.125 19.719 1 53.47 434 GLU A O 1
ATOM 3367 N N . THR A 1 435 ? -20.062 -14.367 19.859 1 49.34 435 THR A N 1
ATOM 3368 C CA . THR A 1 435 ? -21 -13.992 20.906 1 49.34 435 THR A CA 1
ATOM 3369 C C . THR A 1 435 ? -22.062 -13.047 20.359 1 49.34 435 THR A C 1
ATOM 3371 O O . THR A 1 435 ? -21.75 -11.961 19.859 1 49.34 435 THR A O 1
ATOM 3374 N N . LYS A 1 436 ? -23.156 -13.539 19.703 1 47.5 436 LYS A N 1
ATOM 3375 C CA . LYS A 1 436 ? -24.297 -12.703 19.328 1 47.5 436 LYS A CA 1
ATOM 3376 C C . LYS A 1 436 ? -24.531 -11.602 20.359 1 47.5 436 LYS A C 1
ATOM 3378 O O . LYS A 1 436 ? -24.672 -11.891 21.562 1 47.5 436 LYS A O 1
ATOM 3383 N N . SER A 1 437 ? -24.031 -10.406 20.125 1 50.38 437 SER A N 1
ATOM 3384 C CA . SER A 1 437 ? -24.375 -9.32 21.031 1 50.38 437 SER A CA 1
ATOM 3385 C C . SER A 1 437 ? -25.828 -8.922 20.922 1 50.38 437 SER A C 1
ATOM 3387 O O . SER A 1 437 ? -26.281 -8.531 19.844 1 50.38 437 SER A O 1
ATOM 3389 N N . TYR A 1 438 ? -26.719 -9.305 21.688 1 50.03 438 TYR A N 1
ATOM 3390 C CA . TYR A 1 438 ? -28.141 -9.008 21.75 1 50.03 438 TYR A CA 1
ATOM 3391 C C . TYR A 1 438 ? -28.391 -7.539 22.047 1 50.03 438 TYR A C 1
ATOM 3393 O O . TYR A 1 438 ? -29.531 -7.086 22.094 1 50.03 438 TYR A O 1
ATOM 3401 N N . TYR A 1 439 ? -27.391 -6.625 22.25 1 50.47 439 TYR A N 1
ATOM 3402 C CA . TYR A 1 439 ? -27.75 -5.27 22.641 1 50.47 439 TYR A CA 1
ATOM 3403 C C . TYR A 1 439 ? -27.5 -4.285 21.5 1 50.47 439 TYR A C 1
ATOM 3405 O O . TYR A 1 439 ? -26.391 -4.223 20.953 1 50.47 439 TYR A O 1
ATOM 3413 N N . LYS A 1 440 ? -28.547 -3.814 20.875 1 55 440 LYS A N 1
ATOM 3414 C CA . LYS A 1 440 ? -28.5 -2.807 19.812 1 55 440 LYS A CA 1
ATOM 3415 C C . LYS A 1 440 ? -28.172 -1.429 20.391 1 55 440 LYS A C 1
ATOM 3417 O O . LYS A 1 440 ? -28.891 -0.912 21.234 1 55 440 LYS A O 1
ATOM 3422 N N . TYR A 1 441 ? -27.031 -0.931 20.281 1 55.31 441 TYR A N 1
ATOM 3423 C CA . TYR A 1 441 ? -26.703 0.423 20.719 1 55.31 441 TYR A CA 1
ATOM 3424 C C . TYR A 1 441 ? -27.156 1.448 19.688 1 55.31 441 TYR A C 1
ATOM 3426 O O . TYR A 1 441 ? -27.344 1.116 18.516 1 55.31 441 TYR A O 1
ATOM 3434 N N . PRO A 1 442 ? -27.391 2.816 20.094 1 55.75 442 PRO A N 1
ATOM 3435 C CA . PRO A 1 442 ? -27.781 3.863 19.141 1 55.75 442 PRO A CA 1
ATOM 3436 C C . PRO A 1 442 ? -26.703 4.137 18.109 1 55.75 442 PRO A C 1
ATOM 3438 O O . PRO A 1 442 ? -25.5 4.043 18.406 1 55.75 442 PRO A O 1
ATOM 3441 N N . THR A 1 443 ? -27.141 4.277 16.938 1 52 443 THR A N 1
ATOM 3442 C CA . THR A 1 443 ? -26.25 4.48 15.789 1 52 443 THR A CA 1
ATOM 3443 C C . THR A 1 443 ? -25.859 5.953 15.664 1 52 443 THR A C 1
ATOM 3445 O O . THR A 1 443 ? -26.703 6.836 15.812 1 52 443 THR A O 1
ATOM 3448 N N . GLU A 1 444 ? -24.625 6.379 15.812 1 51.19 444 GLU A N 1
ATOM 3449 C CA . GLU A 1 444 ? -24.156 7.746 15.609 1 51.19 444 GLU A CA 1
ATOM 3450 C C . GLU A 1 444 ? -23.297 7.852 14.352 1 51.19 444 GLU A C 1
ATOM 3452 O O . GLU A 1 444 ? -22.5 6.957 14.07 1 51.19 444 GLU A O 1
ATOM 3457 N N . ARG A 1 445 ? -23.562 8.914 13.484 1 45.59 445 ARG A N 1
ATOM 3458 C CA . ARG A 1 445 ? -22.812 9.172 12.266 1 45.59 445 ARG A CA 1
ATOM 3459 C C . ARG A 1 445 ? -21.484 9.852 12.57 1 45.59 445 ARG A C 1
ATOM 3461 O O . ARG A 1 445 ? -21.422 10.742 13.43 1 45.59 445 ARG A O 1
ATOM 3468 N N . ILE A 1 446 ? -20.453 9.242 12.133 1 44.25 446 ILE A N 1
ATOM 3469 C CA . ILE A 1 446 ? -19.125 9.789 12.328 1 44.25 446 ILE A CA 1
ATOM 3470 C C . ILE A 1 446 ? -18.609 10.367 11.016 1 44.25 446 ILE A C 1
ATOM 3472 O O . ILE A 1 446 ? -18.875 9.828 9.945 1 44.25 446 ILE A O 1
ATOM 3476 N N . ILE A 1 447 ? -18.141 11.617 11.008 1 40.94 447 ILE A N 1
ATOM 3477 C CA . ILE A 1 447 ? -17.594 12.25 9.812 1 40.94 447 ILE A CA 1
ATOM 3478 C C . ILE A 1 447 ? -16.359 11.492 9.328 1 40.94 447 ILE A C 1
ATOM 3480 O O . ILE A 1 447 ? -15.414 11.289 10.094 1 40.94 447 ILE A O 1
ATOM 3484 N N . ILE A 1 448 ? -16.625 10.781 8.164 1 41.78 448 ILE A N 1
ATOM 3485 C CA . ILE A 1 448 ? -15.547 10.016 7.539 1 41.78 448 ILE A CA 1
ATOM 3486 C C . ILE A 1 448 ? -14.875 10.859 6.457 1 41.78 448 ILE A C 1
ATOM 3488 O O . ILE A 1 448 ? -15.516 11.711 5.84 1 41.78 448 ILE A O 1
ATOM 3492 N N . GLY A 1 449 ? -13.555 11.164 6.344 1 47.22 449 GLY A N 1
ATOM 3493 C CA . GLY A 1 449 ? -12.859 11.938 5.332 1 47.22 449 GLY A CA 1
ATOM 3494 C C . GLY A 1 449 ? -11.766 11.156 4.629 1 47.22 449 GLY A C 1
ATOM 3495 O O . GLY A 1 449 ? -11.312 10.125 5.129 1 47.22 449 GLY A O 1
ATOM 3496 N N . MET B 1 1 ? -26.266 31.469 -18.359 1 29.09 1 MET B N 1
ATOM 3497 C CA . MET B 1 1 ? -24.969 30.906 -18.016 1 29.09 1 MET B CA 1
ATOM 3498 C C . MET B 1 1 ? -24.938 30.453 -16.562 1 29.09 1 MET B C 1
ATOM 3500 O O . MET B 1 1 ? -24.031 29.719 -16.156 1 29.09 1 MET B O 1
ATOM 3504 N N . LYS B 1 2 ? -25.75 31.156 -15.789 1 41.16 2 LYS B N 1
ATOM 3505 C CA . LYS B 1 2 ? -25.922 31 -14.352 1 41.16 2 LYS B CA 1
ATOM 3506 C C . LYS B 1 2 ? -26.594 29.672 -14.016 1 41.16 2 LYS B C 1
ATOM 3508 O O . LYS B 1 2 ? -26.266 29.047 -13 1 41.16 2 LYS B O 1
ATOM 3513 N N . SER B 1 3 ? -27.438 29.438 -14.836 1 37.81 3 SER B N 1
ATOM 3514 C CA . SER B 1 3 ? -28.25 28.25 -14.562 1 37.81 3 SER B CA 1
ATOM 3515 C C . SER B 1 3 ? -27.453 26.969 -14.75 1 37.81 3 SER B C 1
ATOM 3517 O O . SER B 1 3 ? -27.578 26.031 -13.961 1 37.81 3 SER B O 1
ATOM 3519 N N . ALA B 1 4 ? -26.812 26.859 -15.82 1 42.25 4 ALA B N 1
ATOM 3520 C CA . ALA B 1 4 ? -26.047 25.672 -16.172 1 42.25 4 ALA B CA 1
ATOM 3521 C C . ALA B 1 4 ? -24.922 25.422 -15.164 1 42.25 4 ALA B C 1
ATOM 3523 O O . ALA B 1 4 ? -24.625 24.281 -14.836 1 42.25 4 ALA B O 1
ATOM 3524 N N . LEU B 1 5 ? -24.266 26.438 -14.797 1 43.81 5 LEU B N 1
ATOM 3525 C CA . LEU B 1 5 ? -23.266 26.375 -13.734 1 43.81 5 LEU B CA 1
ATOM 3526 C C . LEU B 1 5 ? -23.891 25.891 -12.43 1 43.81 5 LEU B C 1
ATOM 3528 O O . LEU B 1 5 ? -23.266 25.172 -11.656 1 43.81 5 LEU B O 1
ATOM 3532 N N . ASN B 1 6 ? -25.016 26.297 -12.227 1 48.59 6 ASN B N 1
ATOM 3533 C CA . ASN B 1 6 ? -25.766 25.969 -11.016 1 48.59 6 ASN B CA 1
ATOM 3534 C C . ASN B 1 6 ? -26.094 24.484 -10.945 1 48.59 6 ASN B C 1
ATOM 3536 O O . ASN B 1 6 ? -26.094 23.891 -9.867 1 48.59 6 ASN B O 1
ATOM 3540 N N . GLN B 1 7 ? -26.562 23.984 -11.984 1 48.34 7 GLN B N 1
ATOM 3541 C CA . GLN B 1 7 ? -26.984 22.578 -12.016 1 48.34 7 GLN B CA 1
ATOM 3542 C C . GLN B 1 7 ? -25.797 21.641 -11.836 1 48.34 7 GLN B C 1
ATOM 3544 O O . GLN B 1 7 ? -25.938 20.562 -11.258 1 48.34 7 GLN B O 1
ATOM 3549 N N . PHE B 1 8 ? -24.688 22.047 -12.422 1 49.31 8 PHE B N 1
ATOM 3550 C CA . PHE B 1 8 ? -23.547 21.156 -12.461 1 49.31 8 PHE B CA 1
ATOM 3551 C C . PHE B 1 8 ? -22.719 21.266 -11.188 1 49.31 8 PHE B C 1
ATOM 3553 O O . PHE B 1 8 ? -21.906 20.391 -10.898 1 49.31 8 PHE B O 1
ATOM 3560 N N . MET B 1 9 ? -23.031 22.312 -10.344 1 56.44 9 MET B N 1
ATOM 3561 C CA . MET B 1 9 ? -22.047 22.578 -9.297 1 56.44 9 MET B CA 1
ATOM 3562 C C . MET B 1 9 ? -22.516 22.031 -7.957 1 56.44 9 MET B C 1
ATOM 3564 O O . MET B 1 9 ? -23.281 22.688 -7.25 1 56.44 9 MET B O 1
ATOM 3568 N N . THR B 1 10 ? -22.297 20.75 -7.715 1 62.75 10 THR B N 1
ATOM 3569 C CA . THR B 1 10 ? -22.469 20.172 -6.387 1 62.75 10 THR B CA 1
ATOM 3570 C C . THR B 1 10 ? -21.531 20.828 -5.387 1 62.75 10 THR B C 1
ATOM 3572 O O . THR B 1 10 ? -20.516 21.422 -5.773 1 62.75 10 THR B O 1
ATOM 3575 N N . PRO B 1 11 ? -22 21.109 -4.199 1 66 11 PRO B N 1
ATOM 3576 C CA . PRO B 1 11 ? -21.172 21.719 -3.166 1 66 11 PRO B CA 1
ATOM 3577 C C . PRO B 1 11 ? -19.734 21.203 -3.18 1 66 11 PRO B C 1
ATOM 3579 O O . PRO B 1 11 ? -18.797 21.984 -3.004 1 66 11 PRO B O 1
ATOM 3582 N N . PHE B 1 12 ? -19.609 20.062 -3.486 1 70.38 12 PHE B N 1
ATOM 3583 C CA . PHE B 1 12 ? -18.266 19.484 -3.504 1 70.38 12 PHE B CA 1
ATOM 3584 C C . PHE B 1 12 ? -17.469 19.984 -4.695 1 70.38 12 PHE B C 1
ATOM 3586 O O . PHE B 1 12 ? -16.266 20.25 -4.574 1 70.38 12 PHE B O 1
ATOM 3593 N N . ARG B 1 13 ? -18.078 20.219 -5.75 1 76.56 13 ARG B N 1
ATOM 3594 C CA . ARG B 1 13 ? -17.391 20.734 -6.934 1 76.56 13 ARG B CA 1
ATOM 3595 C C . ARG B 1 13 ? -17 22.188 -6.746 1 76.56 13 ARG B C 1
ATOM 3597 O O . ARG B 1 13 ? -15.945 22.625 -7.23 1 76.56 13 ARG B O 1
ATOM 3604 N N . MET B 1 14 ? -17.75 22.859 -6.016 1 74.62 14 MET B N 1
ATOM 3605 C CA . MET B 1 14 ? -17.453 24.266 -5.758 1 74.62 14 MET B CA 1
ATOM 3606 C C . MET B 1 14 ? -16.219 24.391 -4.879 1 74.62 14 MET B C 1
ATOM 3608 O O . MET B 1 14 ? -15.398 25.297 -5.09 1 74.62 14 MET B O 1
ATOM 3612 N N . ILE B 1 15 ? -16.125 23.484 -3.939 1 75.81 15 ILE B N 1
ATOM 3613 C CA . ILE B 1 15 ? -14.961 23.5 -3.061 1 75.81 15 ILE B CA 1
ATOM 3614 C C . ILE B 1 15 ? -13.703 23.188 -3.863 1 75.81 15 ILE B C 1
ATOM 3616 O O . ILE B 1 15 ? -12.688 23.859 -3.727 1 75.81 15 ILE B O 1
ATOM 3620 N N . MET B 1 16 ? -13.844 22.266 -4.711 1 83.44 16 MET B N 1
ATOM 3621 C CA . MET B 1 16 ? -12.703 21.859 -5.527 1 83.44 16 MET B CA 1
ATOM 3622 C C . MET B 1 16 ? -12.273 22.984 -6.457 1 83.44 16 MET B C 1
ATOM 3624 O O . MET B 1 16 ? -11.078 23.281 -6.578 1 83.44 16 MET B O 1
ATOM 3628 N N . VAL B 1 17 ? -13.203 23.641 -7.02 1 84.25 17 VAL B N 1
ATOM 3629 C CA . VAL B 1 17 ? -12.914 24.719 -7.961 1 84.25 17 VAL B CA 1
ATOM 3630 C C . VAL B 1 17 ? -12.328 25.906 -7.211 1 84.25 17 VAL B C 1
ATOM 3632 O O . VAL B 1 17 ? -11.422 26.578 -7.715 1 84.25 17 VAL B O 1
ATOM 3635 N N . SER B 1 18 ? -12.859 26.125 -6.023 1 84.44 18 SER B N 1
ATOM 3636 C CA . SER B 1 18 ? -12.328 27.219 -5.227 1 84.44 18 SER B CA 1
ATOM 3637 C C . SER B 1 18 ? -10.852 27.016 -4.906 1 84.44 18 SER B C 1
ATOM 3639 O O . SER B 1 18 ? -10.062 27.953 -4.945 1 84.44 18 SER B O 1
ATOM 3641 N N . TYR B 1 19 ? -10.516 25.797 -4.621 1 88.62 19 TYR B N 1
ATOM 3642 C CA . TYR B 1 19 ? -9.117 25.484 -4.348 1 88.62 19 TYR B CA 1
ATOM 3643 C C . TYR B 1 19 ? -8.258 25.672 -5.598 1 88.62 19 TYR B C 1
ATOM 3645 O O . TYR B 1 19 ? -7.164 26.234 -5.527 1 88.62 19 TYR B O 1
ATOM 3653 N N . ILE B 1 20 ? -8.789 25.25 -6.691 1 92 20 ILE B N 1
ATOM 3654 C CA . ILE B 1 20 ? -8.047 25.359 -7.941 1 92 20 ILE B CA 1
ATOM 3655 C C . ILE B 1 20 ? -7.836 26.828 -8.297 1 92 20 ILE B C 1
ATOM 3657 O O . ILE B 1 20 ? -6.734 27.234 -8.68 1 92 20 ILE B O 1
ATOM 3661 N N . ILE B 1 21 ? -8.805 27.625 -8.086 1 91.69 21 ILE B N 1
ATOM 3662 C CA . ILE B 1 21 ? -8.719 29.047 -8.383 1 91.69 21 ILE B CA 1
ATOM 3663 C C . ILE B 1 21 ? -7.711 29.719 -7.449 1 91.69 21 ILE B C 1
ATOM 3665 O O . ILE B 1 21 ? -6.891 30.531 -7.883 1 91.69 21 ILE B O 1
ATOM 3669 N N . ALA B 1 22 ? -7.812 29.344 -6.207 1 92.38 22 ALA B N 1
ATOM 3670 C CA . ALA B 1 22 ? -6.871 29.906 -5.238 1 92.38 22 ALA B CA 1
ATOM 3671 C C . ALA B 1 22 ? -5.434 29.531 -5.594 1 92.38 22 ALA B C 1
ATOM 3673 O O . ALA B 1 22 ? -4.535 30.375 -5.523 1 92.38 22 ALA B O 1
ATOM 3674 N N . MET B 1 23 ? -5.23 28.297 -6.027 1 95.94 23 MET B N 1
ATOM 3675 C CA . MET B 1 23 ? -3.896 27.828 -6.391 1 95.94 23 MET B CA 1
ATOM 3676 C C . MET B 1 23 ? -3.361 28.594 -7.598 1 95.94 23 MET B C 1
ATOM 3678 O O . MET B 1 23 ? -2.191 28.984 -7.621 1 95.94 23 MET B O 1
ATOM 3682 N N . PHE B 1 24 ? -4.215 28.859 -8.453 1 96.62 24 PHE B N 1
ATOM 3683 C CA . PHE B 1 24 ? -3.785 29.594 -9.641 1 96.62 24 PHE B CA 1
ATOM 3684 C C . PHE B 1 24 ? -3.588 31.078 -9.32 1 96.62 24 PHE B C 1
ATOM 3686 O O . PHE B 1 24 ? -2.627 31.688 -9.789 1 96.62 24 PHE B O 1
ATOM 3693 N N . LEU B 1 25 ? -4.453 31.656 -8.539 1 95.56 25 LEU B N 1
ATOM 3694 C CA . LEU B 1 25 ? -4.359 33.062 -8.164 1 95.56 25 LEU B CA 1
ATOM 3695 C C . LEU B 1 25 ? -3.061 33.344 -7.418 1 95.56 25 LEU B C 1
ATOM 3697 O O . LEU B 1 25 ? -2.324 34.25 -7.77 1 95.56 25 LEU B O 1
ATOM 3701 N N . PHE B 1 26 ? -2.783 32.562 -6.473 1 96.75 26 PHE B N 1
ATOM 3702 C CA . PHE B 1 26 ? -1.582 32.781 -5.68 1 96.75 26 PHE B CA 1
ATOM 3703 C C . PHE B 1 26 ? -0.331 32.438 -6.48 1 96.75 26 PHE B C 1
ATOM 3705 O O . PHE B 1 26 ? 0.751 32.969 -6.203 1 96.75 26 PHE B O 1
ATOM 3712 N N . SER B 1 27 ? -0.473 31.516 -7.477 1 97.56 27 SER B N 1
ATOM 3713 C CA . SER B 1 27 ? 0.665 31.234 -8.352 1 97.56 27 SER B CA 1
ATOM 3714 C C . SER B 1 27 ? 1.045 32.469 -9.164 1 97.56 27 SER B C 1
ATOM 3716 O O . SER B 1 27 ? 2.23 32.75 -9.352 1 97.56 27 SER B O 1
ATOM 3718 N N . VAL B 1 28 ? 0.09 33.219 -9.57 1 97.5 28 VAL B N 1
ATOM 3719 C CA . VAL B 1 28 ? 0.338 34.438 -10.336 1 97.5 28 VAL B CA 1
ATOM 3720 C C . VAL B 1 28 ? 0.939 35.5 -9.414 1 97.5 28 VAL B C 1
ATOM 3722 O O . VAL B 1 28 ? 1.895 36.188 -9.797 1 97.5 28 VAL B O 1
ATOM 3725 N N . LEU B 1 29 ? 0.434 35.625 -8.219 1 97 29 LEU B N 1
ATOM 3726 C CA . LEU B 1 29 ? 0.939 36.594 -7.27 1 97 29 LEU B CA 1
ATOM 3727 C C . LEU B 1 29 ? 2.385 36.312 -6.891 1 97 29 LEU B C 1
ATOM 3729 O O . LEU B 1 29 ? 3.207 37.219 -6.785 1 97 29 LEU B O 1
ATOM 3733 N N . LEU B 1 30 ? 2.682 35.031 -6.758 1 96.75 30 LEU B N 1
ATOM 3734 C CA . LEU B 1 30 ? 4.031 34.625 -6.371 1 96.75 30 LEU B CA 1
ATOM 3735 C C . LEU B 1 30 ? 4.992 34.75 -7.551 1 96.75 30 LEU B C 1
ATOM 3737 O O . LEU B 1 30 ? 6.203 34.875 -7.355 1 96.75 30 LEU B O 1
ATOM 3741 N N . PHE B 1 31 ? 4.445 34.719 -8.742 1 96.88 31 PHE B N 1
ATOM 3742 C CA . PHE B 1 31 ? 5.273 34.781 -9.938 1 96.88 31 PHE B CA 1
ATOM 3743 C C . PHE B 1 31 ? 5.602 36.219 -10.289 1 96.88 31 PHE B C 1
ATOM 3745 O O . PHE B 1 31 ? 6.539 36.5 -11.047 1 96.88 31 PHE B O 1
ATOM 3752 N N . LEU B 1 32 ? 4.992 37.188 -9.719 1 95.75 32 LEU B N 1
ATOM 3753 C CA . LEU B 1 32 ? 5.227 38.625 -10 1 95.75 32 LEU B CA 1
ATOM 3754 C C . LEU B 1 32 ? 6.641 39.031 -9.602 1 95.75 32 LEU B C 1
ATOM 3756 O O . LEU B 1 32 ? 7.176 38.531 -8.602 1 95.75 32 LEU B O 1
ATOM 3760 N N . PRO B 1 33 ? 7.211 39.969 -10.32 1 94.62 33 PRO B N 1
ATOM 3761 C CA . PRO B 1 33 ? 8.562 40.438 -10.008 1 94.62 33 PRO B CA 1
ATOM 3762 C C . PRO B 1 33 ? 8.664 41.094 -8.633 1 94.62 33 PRO B C 1
ATOM 3764 O O . PRO B 1 33 ? 9.711 41.031 -7.984 1 94.62 33 PRO B O 1
ATOM 3767 N N . ILE B 1 34 ? 7.578 41.656 -8.125 1 94.31 34 ILE B N 1
ATOM 3768 C CA . ILE B 1 34 ? 7.582 42.312 -6.832 1 94.31 34 ILE B CA 1
ATOM 3769 C C . ILE B 1 34 ? 7.699 41.281 -5.715 1 94.31 34 ILE B C 1
ATOM 3771 O O . ILE B 1 34 ? 8.133 41.594 -4.605 1 94.31 34 ILE B O 1
ATOM 3775 N N . SER B 1 35 ? 7.293 40.062 -6.031 1 96.06 35 SER B N 1
ATOM 3776 C CA . SER B 1 35 ? 7.301 39 -5.035 1 96.06 35 SER B CA 1
ATOM 3777 C C . SER B 1 35 ? 8.641 38.281 -5.008 1 96.06 35 SER B C 1
ATOM 3779 O O . SER B 1 35 ? 8.859 37.406 -4.18 1 96.06 35 SER B O 1
ATOM 3781 N N . GLN B 1 36 ? 9.531 38.625 -5.887 1 95.44 36 GLN B N 1
ATOM 3782 C CA . GLN B 1 36 ? 10.805 37.938 -6.004 1 95.44 36 GLN B CA 1
ATOM 3783 C C . GLN B 1 36 ? 11.961 38.812 -5.547 1 95.44 36 GLN B C 1
ATOM 3785 O O . GLN B 1 36 ? 11.891 40.062 -5.66 1 95.44 36 GLN B O 1
ATOM 3790 N N . GLN B 1 37 ? 12.914 38.188 -5.004 1 94 37 GLN B N 1
ATOM 3791 C CA . GLN B 1 37 ? 14.141 38.906 -4.688 1 94 37 GLN B CA 1
ATOM 3792 C C . GLN B 1 37 ? 14.891 39.281 -5.957 1 94 37 GLN B C 1
ATOM 3794 O O . GLN B 1 37 ? 14.766 38.625 -6.992 1 94 37 GLN B O 1
ATOM 3799 N N . PRO B 1 38 ? 15.711 40.312 -5.82 1 91.38 38 PRO B N 1
ATOM 3800 C CA . PRO B 1 38 ? 16.453 40.75 -7.008 1 91.38 38 PRO B CA 1
ATOM 3801 C C . PRO B 1 38 ? 17.438 39.688 -7.504 1 91.38 38 PRO B C 1
ATOM 3803 O O . PRO B 1 38 ? 18.125 39.062 -6.703 1 91.38 38 PRO B O 1
ATOM 3806 N N . GLY B 1 39 ? 17.406 39.344 -8.758 1 90 39 GLY B N 1
ATOM 3807 C CA . GLY B 1 39 ? 18.375 38.438 -9.367 1 90 39 GLY B CA 1
ATOM 3808 C C . GLY B 1 39 ? 17.875 37 -9.445 1 90 39 GLY B C 1
ATOM 3809 O O . GLY B 1 39 ? 18.547 36.156 -10.008 1 90 39 GLY B O 1
ATOM 3810 N N . VAL B 1 40 ? 16.781 36.75 -8.883 1 91.31 40 VAL B N 1
ATOM 3811 C CA . VAL B 1 40 ? 16.25 35.375 -8.883 1 91.31 40 VAL B CA 1
ATOM 3812 C C . VAL B 1 40 ? 15.453 35.125 -10.156 1 91.31 40 VAL B C 1
ATOM 3814 O O . VAL B 1 40 ? 14.719 36 -10.609 1 91.31 40 VAL B O 1
ATOM 3817 N N . ASN B 1 41 ? 15.719 34 -10.867 1 90.94 41 ASN B N 1
ATOM 3818 C CA . ASN B 1 41 ? 14.961 33.594 -12.047 1 90.94 41 ASN B CA 1
ATOM 3819 C C . ASN B 1 41 ? 13.977 32.469 -11.719 1 90.94 41 ASN B C 1
ATOM 3821 O O . ASN B 1 41 ? 14.328 31.281 -11.766 1 90.94 41 ASN B O 1
ATOM 3825 N N . LEU B 1 42 ? 12.766 32.875 -11.422 1 94.12 42 LEU B N 1
ATOM 3826 C CA . LEU B 1 42 ? 11.711 31.938 -11.055 1 94.12 42 LEU B CA 1
ATOM 3827 C C . LEU B 1 42 ? 10.852 31.594 -12.266 1 94.12 42 LEU B C 1
ATOM 3829 O O . LEU B 1 42 ? 10.43 32.469 -13.008 1 94.12 42 LEU B O 1
ATOM 3833 N N . THR B 1 43 ? 10.672 30.297 -12.57 1 95.5 43 THR B N 1
ATOM 3834 C CA . THR B 1 43 ? 9.758 29.859 -13.625 1 95.5 43 THR B CA 1
ATOM 3835 C C . THR B 1 43 ? 8.328 29.781 -13.102 1 95.5 43 THR B C 1
ATOM 3837 O O . THR B 1 43 ? 8.102 29.672 -11.898 1 95.5 43 THR B O 1
ATOM 3840 N N . PHE B 1 44 ? 7.41 29.844 -13.93 1 96.31 44 PHE B N 1
ATOM 3841 C CA . PHE B 1 44 ? 6.012 29.797 -13.523 1 96.31 44 PHE B CA 1
ATOM 3842 C C . PHE B 1 44 ? 5.68 28.438 -12.891 1 96.31 44 PHE B C 1
ATOM 3844 O O . PHE B 1 44 ? 4.883 28.375 -11.953 1 96.31 44 PHE B O 1
ATOM 3851 N N . SER B 1 45 ? 6.305 27.375 -13.406 1 96.12 45 SER B N 1
ATOM 3852 C CA . SER B 1 45 ? 6.055 26.047 -12.844 1 96.12 45 SER B CA 1
ATOM 3853 C C . SER B 1 45 ? 6.477 25.984 -11.375 1 96.12 45 SER B C 1
ATOM 3855 O O . SER B 1 45 ? 5.809 25.344 -10.562 1 96.12 45 SER B O 1
ATOM 3857 N N . GLU B 1 46 ? 7.543 26.672 -11.109 1 96.88 46 GLU B N 1
ATOM 3858 C CA . GLU B 1 46 ? 8.023 26.703 -9.734 1 96.88 46 GLU B CA 1
ATOM 3859 C C . GLU B 1 46 ? 7.082 27.5 -8.828 1 96.88 46 GLU B C 1
ATOM 3861 O O . GLU B 1 46 ? 6.809 27.094 -7.699 1 96.88 46 GLU B O 1
ATOM 3866 N N . ALA B 1 47 ? 6.586 28.594 -9.344 1 97.31 47 ALA B N 1
ATOM 3867 C CA . ALA B 1 47 ? 5.621 29.406 -8.594 1 97.31 47 ALA B CA 1
ATOM 3868 C C . ALA B 1 47 ? 4.316 28.641 -8.383 1 97.31 47 ALA B C 1
ATOM 3870 O O . ALA B 1 47 ? 3.719 28.703 -7.312 1 97.31 47 ALA B O 1
ATOM 3871 N N . LEU B 1 48 ? 3.926 27.922 -9.43 1 97.62 48 LEU B N 1
ATOM 3872 C CA . LEU B 1 48 ? 2.713 27.109 -9.336 1 97.62 48 LEU B CA 1
ATOM 3873 C C . LEU B 1 48 ? 2.863 26.016 -8.281 1 97.62 48 LEU B C 1
ATOM 3875 O O . LEU B 1 48 ? 1.96 25.797 -7.473 1 97.62 48 LEU B O 1
ATOM 3879 N N . PHE B 1 49 ? 3.979 25.344 -8.312 1 98.19 49 PHE B N 1
ATOM 3880 C CA . PHE B 1 49 ? 4.23 24.297 -7.332 1 98.19 49 PHE B CA 1
ATOM 3881 C C . PHE B 1 49 ? 4.176 24.859 -5.914 1 98.19 49 PHE B C 1
ATOM 3883 O O . PHE B 1 49 ? 3.553 24.266 -5.031 1 98.19 49 PHE B O 1
ATOM 3890 N N . THR B 1 50 ? 4.797 26 -5.727 1 97.12 50 THR B N 1
ATOM 3891 C CA . THR B 1 50 ? 4.828 26.625 -4.41 1 97.12 50 THR B CA 1
ATOM 3892 C C . THR B 1 50 ? 3.426 27.031 -3.975 1 97.12 50 THR B C 1
ATOM 3894 O O . THR B 1 50 ? 3.053 26.859 -2.812 1 97.12 50 THR B O 1
ATOM 3897 N N . SER B 1 51 ? 2.693 27.547 -4.871 1 97.44 51 SER B N 1
ATOM 3898 C CA . SER B 1 51 ? 1.325 27.953 -4.574 1 97.44 51 SER B CA 1
ATOM 3899 C C . SER B 1 51 ? 0.459 26.75 -4.203 1 97.44 51 SER B C 1
ATOM 3901 O O . SER B 1 51 ? -0.281 26.797 -3.217 1 97.44 51 SER B O 1
ATOM 3903 N N . VAL B 1 52 ? 0.548 25.672 -4.984 1 97.44 52 VAL B N 1
ATOM 3904 C CA . VAL B 1 52 ? -0.226 24.469 -4.707 1 97.44 52 VAL B CA 1
ATOM 3905 C C . VAL B 1 52 ? 0.15 23.922 -3.332 1 97.44 52 VAL B C 1
ATOM 3907 O O . VAL B 1 52 ? -0.723 23.531 -2.553 1 97.44 52 VAL B O 1
ATOM 3910 N N . SER B 1 53 ? 1.397 23.906 -3.051 1 97.19 53 SER B N 1
ATOM 3911 C CA . SER B 1 53 ? 1.89 23.422 -1.767 1 97.19 53 SER B CA 1
ATOM 3912 C C . SER B 1 53 ? 1.405 24.297 -0.618 1 97.19 53 SER B C 1
ATOM 3914 O O . SER B 1 53 ? 1.039 23.797 0.445 1 97.19 53 SER B O 1
ATOM 3916 N N . ALA B 1 54 ? 1.356 25.594 -0.835 1 96.19 54 ALA B N 1
ATOM 3917 C CA . ALA B 1 54 ? 0.941 26.531 0.2 1 96.19 54 ALA B CA 1
ATOM 3918 C C . ALA B 1 54 ? -0.562 26.453 0.45 1 96.19 54 ALA B C 1
ATOM 3920 O O . ALA B 1 54 ? -1.002 26.359 1.598 1 96.19 54 ALA B O 1
ATOM 3921 N N . VAL B 1 55 ? -1.308 26.422 -0.621 1 94.12 55 VAL B N 1
ATOM 3922 C CA . VAL B 1 55 ? -2.76 26.406 -0.492 1 94.12 55 VAL B CA 1
ATOM 3923 C C . VAL B 1 55 ? -3.211 25.047 0.063 1 94.12 55 VAL B C 1
ATOM 3925 O O . VAL B 1 55 ? -4.188 24.969 0.815 1 94.12 55 VAL B O 1
ATOM 3928 N N . SER B 1 56 ? -2.498 24.016 -0.275 1 92.94 56 SER B N 1
ATOM 3929 C CA . SER B 1 56 ? -2.824 22.703 0.262 1 92.94 56 SER B CA 1
ATOM 3930 C C . SER B 1 56 ? -2.211 22.5 1.646 1 92.94 56 SER B C 1
ATOM 3932 O O . SER B 1 56 ? -2.404 21.453 2.27 1 92.94 56 SER B O 1
ATOM 3934 N N . VAL B 1 57 ? -1.472 23.438 2.115 1 92.38 57 VAL B N 1
ATOM 3935 C CA . VAL B 1 57 ? -0.805 23.406 3.412 1 92.38 57 VAL B CA 1
ATOM 3936 C C . VAL B 1 57 ? 0.054 22.156 3.527 1 92.38 57 VAL B C 1
ATOM 3938 O O . VAL B 1 57 ? -0.06 21.406 4.5 1 92.38 57 VAL B O 1
ATOM 3941 N N . THR B 1 58 ? 0.872 21.828 2.543 1 93.62 58 THR B N 1
ATOM 3942 C CA . THR B 1 58 ? 1.723 20.641 2.523 1 93.62 58 THR B CA 1
ATOM 3943 C C . THR B 1 58 ? 3.152 20.984 2.924 1 93.62 58 THR B C 1
ATOM 3945 O O . THR B 1 58 ? 3.742 20.328 3.783 1 93.62 58 THR B O 1
ATOM 3948 N N . GLY B 1 59 ? 3.756 22.016 2.223 1 93.31 59 GLY B N 1
ATOM 3949 C CA . GLY B 1 59 ? 5.074 22.469 2.641 1 93.31 59 GLY B CA 1
ATOM 3950 C C . GLY B 1 59 ? 6.191 21.938 1.763 1 93.31 59 GLY B C 1
ATOM 3951 O O . GLY B 1 59 ? 7.359 22.281 1.961 1 93.31 59 GLY B O 1
ATOM 3952 N N . LEU B 1 60 ? 5.867 21.125 0.745 1 94 60 LEU B N 1
ATOM 3953 C CA . LEU B 1 60 ? 6.887 20.734 -0.221 1 94 60 LEU B CA 1
ATOM 3954 C C . LEU B 1 60 ? 7.27 21.891 -1.119 1 94 60 LEU B C 1
ATOM 3956 O O . LEU B 1 60 ? 6.406 22.656 -1.555 1 94 60 LEU B O 1
ATOM 3960 N N . THR B 1 61 ? 8.57 22.078 -1.36 1 92.31 61 THR B N 1
ATOM 3961 C CA . THR B 1 61 ? 9.016 23.219 -2.148 1 92.31 61 THR B CA 1
ATOM 3962 C C . THR B 1 61 ? 10.023 22.781 -3.209 1 92.31 61 THR B C 1
ATOM 3964 O O . THR B 1 61 ? 10.758 21.812 -3.016 1 92.31 61 THR B O 1
ATOM 3967 N N . VAL B 1 62 ? 9.984 23.469 -4.258 1 94.81 62 VAL B N 1
ATOM 3968 C CA . VAL B 1 62 ? 10.945 23.234 -5.332 1 94.81 62 VAL B CA 1
ATOM 3969 C C . VAL B 1 62 ? 11.984 24.344 -5.348 1 94.81 62 VAL B C 1
ATOM 3971 O O . VAL B 1 62 ? 12.977 24.266 -6.078 1 94.81 62 VAL B O 1
ATOM 3974 N N . VAL B 1 63 ? 11.758 25.406 -4.547 1 92.88 63 VAL B N 1
ATOM 3975 C CA . VAL B 1 63 ? 12.695 26.516 -4.41 1 92.88 63 VAL B CA 1
ATOM 3976 C C . VAL B 1 63 ? 12.883 26.844 -2.932 1 92.88 63 VAL B C 1
ATOM 3978 O O . VAL B 1 63 ? 12.023 26.531 -2.104 1 92.88 63 VAL B O 1
ATOM 3981 N N . ASN B 1 64 ? 13.992 27.391 -2.621 1 92.44 64 ASN B N 1
ATOM 3982 C CA . ASN B 1 64 ? 14.188 27.891 -1.268 1 92.44 64 ASN B CA 1
ATOM 3983 C C . ASN B 1 64 ? 13.422 29.203 -1.038 1 92.44 64 ASN B C 1
ATOM 3985 O O . ASN B 1 64 ? 13.75 30.234 -1.623 1 92.44 64 ASN B O 1
ATOM 3989 N N . VAL B 1 65 ? 12.516 29.172 -0.184 1 93 65 VAL B N 1
ATOM 3990 C CA . VAL B 1 65 ? 11.57 30.266 0.036 1 93 65 VAL B CA 1
ATOM 3991 C C . VAL B 1 65 ? 12.328 31.5 0.533 1 93 65 VAL B C 1
ATOM 3993 O O . VAL B 1 65 ? 12.07 32.625 0.072 1 93 65 VAL B O 1
ATOM 3996 N N . SER B 1 66 ? 13.305 31.344 1.367 1 91 66 SER B N 1
ATOM 3997 C CA . SER B 1 66 ? 14.031 32.438 1.979 1 91 66 SER B CA 1
ATOM 3998 C C . SER B 1 66 ? 14.922 33.156 0.962 1 91 66 SER B C 1
ATOM 4000 O O . SER B 1 66 ? 15.148 34.375 1.063 1 91 66 SER B O 1
ATOM 4002 N N . GLU B 1 67 ? 15.336 32.406 -0.036 1 92.44 67 GLU B N 1
ATOM 4003 C CA . GLU B 1 67 ? 16.266 32.969 -1.018 1 92.44 67 GLU B CA 1
ATOM 4004 C C . GLU B 1 67 ? 15.523 33.406 -2.275 1 92.44 67 GLU B C 1
ATOM 4006 O O . GLU B 1 67 ? 16.078 34.156 -3.094 1 92.44 67 GLU B O 1
ATOM 4011 N N . THR B 1 68 ? 14.344 33.094 -2.418 1 94.62 68 THR B N 1
ATOM 4012 C CA . THR B 1 68 ? 13.633 33.312 -3.668 1 94.62 68 THR B CA 1
ATOM 4013 C C . THR B 1 68 ? 12.641 34.469 -3.516 1 94.62 68 THR B C 1
ATOM 4015 O O . THR B 1 68 ? 12.555 35.344 -4.383 1 94.62 68 THR B O 1
ATOM 4018 N N . TYR B 1 69 ? 12 34.562 -2.404 1 95.62 69 TYR B N 1
ATOM 4019 C CA . TYR B 1 69 ? 10.867 35.5 -2.301 1 95.62 69 TYR B CA 1
ATOM 4020 C C . TYR B 1 69 ? 11.227 36.688 -1.44 1 95.62 69 TYR B C 1
ATOM 4022 O O . TYR B 1 69 ? 11.945 36.562 -0.45 1 95.62 69 TYR B O 1
ATOM 4030 N N . SER B 1 70 ? 10.695 37.844 -1.828 1 95.94 70 SER B N 1
ATOM 4031 C CA . SER B 1 70 ? 10.805 39.062 -1.064 1 95.94 70 SER B CA 1
ATOM 4032 C C . SER B 1 70 ? 9.812 39.094 0.092 1 95.94 70 SER B C 1
ATOM 4034 O O . SER B 1 70 ? 9.078 38.125 0.307 1 95.94 70 SER B O 1
ATOM 4036 N N . TYR B 1 71 ? 9.781 40.188 0.854 1 94.75 71 TYR B N 1
ATOM 4037 C CA . TYR B 1 71 ? 8.852 40.344 1.967 1 94.75 71 TYR B CA 1
ATOM 4038 C C . TYR B 1 71 ? 7.41 40.312 1.477 1 94.75 71 TYR B C 1
ATOM 4040 O O . TYR B 1 71 ? 6.539 39.719 2.129 1 94.75 71 TYR B O 1
ATOM 4048 N N . ILE B 1 72 ? 7.23 40.844 0.31 1 95.62 72 ILE B N 1
ATOM 4049 C CA . ILE B 1 72 ? 5.891 40.844 -0.269 1 95.62 72 ILE B CA 1
ATOM 4050 C C . ILE B 1 72 ? 5.523 39.438 -0.708 1 95.62 72 ILE B C 1
ATOM 4052 O O . ILE B 1 72 ? 4.379 39 -0.536 1 95.62 72 ILE B O 1
ATOM 4056 N N . GLY B 1 73 ? 6.5 38.781 -1.294 1 95.88 73 GLY B N 1
ATOM 4057 C CA . GLY B 1 73 ? 6.277 37.406 -1.668 1 95.88 73 GLY B CA 1
ATOM 4058 C C . GLY B 1 73 ? 5.926 36.531 -0.489 1 95.88 73 GLY B C 1
ATOM 4059 O O . GLY B 1 73 ? 5.039 35.656 -0.589 1 95.88 73 GLY B O 1
ATOM 4060 N N . ILE B 1 74 ? 6.602 36.719 0.626 1 96.44 74 ILE B N 1
ATOM 4061 C CA . ILE B 1 74 ? 6.355 35.938 1.831 1 96.44 74 ILE B CA 1
ATOM 4062 C C . ILE B 1 74 ? 4.969 36.25 2.381 1 96.44 74 ILE B C 1
ATOM 4064 O O . ILE B 1 74 ? 4.277 35.375 2.898 1 96.44 74 ILE B O 1
ATOM 4068 N N . LEU B 1 75 ? 4.566 37.469 2.213 1 95.5 75 LEU B N 1
ATOM 4069 C CA . LEU B 1 75 ? 3.219 37.844 2.621 1 95.5 75 LEU B CA 1
ATOM 4070 C C . LEU B 1 75 ? 2.174 37.094 1.805 1 95.5 75 LEU B C 1
ATOM 4072 O O . LEU B 1 75 ? 1.192 36.594 2.357 1 95.5 75 LEU B O 1
ATOM 4076 N N . PHE B 1 76 ? 2.428 37.031 0.493 1 96.06 76 PHE B N 1
ATOM 4077 C CA . PHE B 1 76 ? 1.513 36.281 -0.362 1 96.06 76 PHE B CA 1
ATOM 4078 C C . PHE B 1 76 ? 1.505 34.812 0.014 1 96.06 76 PHE B C 1
ATOM 4080 O O . PHE B 1 76 ? 0.452 34.188 0.016 1 96.06 76 PHE B O 1
ATOM 4087 N N . LEU B 1 77 ? 2.668 34.312 0.301 1 96.38 77 LEU B N 1
ATOM 4088 C CA . LEU B 1 77 ? 2.787 32.906 0.724 1 96.38 77 LEU B CA 1
ATOM 4089 C C . LEU B 1 77 ? 2.021 32.688 2.02 1 96.38 77 LEU B C 1
ATOM 4091 O O . LEU B 1 77 ? 1.293 31.688 2.141 1 96.38 77 LEU B O 1
ATOM 4095 N N . ALA B 1 78 ? 2.154 33.594 2.961 1 95.25 78 ALA B N 1
ATOM 4096 C CA . ALA B 1 78 ? 1.462 33.5 4.242 1 95.25 78 ALA B CA 1
ATOM 4097 C C . ALA B 1 78 ? -0.052 33.531 4.055 1 95.25 78 ALA B C 1
ATOM 4099 O O . ALA B 1 78 ? -0.786 32.781 4.699 1 95.25 78 ALA B O 1
ATOM 4100 N N . LEU B 1 79 ? -0.468 34.375 3.162 1 93.81 79 LEU B N 1
ATOM 4101 C CA . LEU B 1 79 ? -1.896 34.469 2.885 1 93.81 79 LEU B CA 1
ATOM 4102 C C . LEU B 1 79 ? -2.424 33.188 2.236 1 93.81 79 LEU B C 1
ATOM 4104 O O . LEU B 1 79 ? -3.543 32.781 2.521 1 93.81 79 LEU B O 1
ATOM 4108 N N . ALA B 1 80 ? -1.642 32.688 1.343 1 94.56 80 ALA B N 1
ATOM 4109 C CA . ALA B 1 80 ? -2.021 31.438 0.704 1 94.56 80 ALA B CA 1
ATOM 4110 C C . ALA B 1 80 ? -2.172 30.312 1.734 1 94.56 80 ALA B C 1
ATOM 4112 O O . ALA B 1 80 ? -3.143 29.562 1.698 1 94.56 80 ALA B O 1
ATOM 4113 N N . ILE B 1 81 ? -1.253 30.219 2.658 1 93.56 81 ILE B N 1
ATOM 4114 C CA . ILE B 1 81 ? -1.259 29.203 3.707 1 93.56 81 ILE B CA 1
ATOM 4115 C C . ILE B 1 81 ? -2.484 29.391 4.602 1 93.56 81 ILE B C 1
ATOM 4117 O O . ILE B 1 81 ? -3.174 28.422 4.93 1 93.56 81 ILE B O 1
ATOM 4121 N N . GLN B 1 82 ? -2.756 30.641 4.914 1 90.38 82 GLN B N 1
ATOM 4122 C CA . GLN B 1 82 ? -3.889 30.953 5.777 1 90.38 82 GLN B CA 1
ATOM 4123 C C . GLN B 1 82 ? -5.211 30.594 5.105 1 90.38 82 GLN B C 1
ATOM 4125 O O . GLN B 1 82 ? -6.09 30 5.738 1 90.38 82 GLN B O 1
ATOM 4130 N N . LEU B 1 83 ? -5.266 30.906 3.908 1 87.12 83 LEU B N 1
ATOM 4131 C CA . LEU B 1 83 ? -6.48 30.609 3.158 1 87.12 83 LEU B CA 1
ATOM 4132 C C . LEU B 1 83 ? -6.668 29.094 3.006 1 87.12 83 LEU B C 1
ATOM 4134 O O . LEU B 1 83 ? -7.781 28.594 3.137 1 87.12 83 LEU B O 1
ATOM 4138 N N . GLY B 1 84 ? -5.672 28.406 2.709 1 85.88 84 GLY B N 1
ATOM 4139 C CA . GLY B 1 84 ? -5.734 26.969 2.562 1 85.88 84 GLY B CA 1
ATOM 4140 C C . GLY B 1 84 ? -6.035 26.25 3.861 1 85.88 84 GLY B C 1
ATOM 4141 O O . GLY B 1 84 ? -6.762 25.25 3.871 1 85.88 84 GLY B O 1
ATOM 4142 N N . GLY B 1 85 ? -5.406 26.656 4.883 1 80.75 85 GLY B N 1
ATOM 4143 C CA . GLY B 1 85 ? -5.555 26.016 6.18 1 80.75 85 GLY B CA 1
ATOM 4144 C C . GLY B 1 85 ? -6.926 26.219 6.797 1 80.75 85 GLY B C 1
ATOM 4145 O O . GLY B 1 85 ? -7.586 25.266 7.199 1 80.75 85 GLY B O 1
ATOM 4146 N N . ILE B 1 86 ? -7.398 27.391 6.855 1 73.38 86 ILE B N 1
ATOM 4147 C CA . ILE B 1 86 ? -8.625 27.719 7.578 1 73.38 86 ILE B CA 1
ATOM 4148 C C . ILE B 1 86 ? -9.719 28.094 6.586 1 73.38 86 ILE B C 1
ATOM 4150 O O . ILE B 1 86 ? -10.891 27.75 6.777 1 73.38 86 ILE B O 1
ATOM 4154 N N . GLY B 1 87 ? -9.344 28.75 5.555 1 61.5 87 GLY B N 1
ATOM 4155 C CA . GLY B 1 87 ? -10.203 29.641 4.801 1 61.5 87 GLY B CA 1
ATOM 4156 C C . GLY B 1 87 ? -11.195 28.906 3.92 1 61.5 87 GLY B C 1
ATOM 4157 O O . GLY B 1 87 ? -12.398 29.172 3.98 1 61.5 87 GLY B O 1
ATOM 4158 N N . ILE B 1 88 ? -10.617 27.922 3.133 1 55.84 88 ILE B N 1
ATOM 4159 C CA . ILE B 1 88 ? -11.531 27.422 2.104 1 55.84 88 ILE B CA 1
ATOM 4160 C C . ILE B 1 88 ? -12.609 26.562 2.742 1 55.84 88 ILE B C 1
ATOM 4162 O O . ILE B 1 88 ? -13.773 26.609 2.334 1 55.84 88 ILE B O 1
ATOM 4166 N N . MET B 1 89 ? -12.258 25.797 3.768 1 55.78 89 MET B N 1
ATOM 4167 C CA . MET B 1 89 ? -13.289 25.031 4.453 1 55.78 89 MET B CA 1
ATOM 4168 C C . MET B 1 89 ? -14.312 25.938 5.117 1 55.78 89 MET B C 1
ATOM 4170 O O . MET B 1 89 ? -15.516 25.672 5.074 1 55.78 89 MET B O 1
ATOM 4174 N N . THR B 1 90 ? -13.742 26.969 5.699 1 55.19 90 THR B N 1
ATOM 4175 C CA . THR B 1 90 ? -14.617 27.953 6.34 1 55.19 90 THR B CA 1
ATOM 4176 C C . THR B 1 90 ? -15.336 28.797 5.297 1 55.19 90 THR B C 1
ATOM 4178 O O . THR B 1 90 ? -16.5 29.156 5.473 1 55.19 90 THR B O 1
ATOM 4181 N N . LEU B 1 91 ? -14.586 29 4.172 1 53.06 91 LEU B N 1
ATOM 4182 C CA . LEU B 1 91 ? -15.164 29.828 3.111 1 53.06 91 LEU B CA 1
ATOM 4183 C C . LEU B 1 91 ? -16.266 29.078 2.377 1 53.06 91 LEU B C 1
ATOM 4185 O O . LEU B 1 91 ? -17.266 29.672 1.975 1 53.06 91 LEU B O 1
ATOM 4189 N N . GLY B 1 92 ? -15.938 27.719 1.995 1 48.56 92 GLY B N 1
ATOM 4190 C CA . GLY B 1 92 ? -17 26.984 1.329 1 48.56 92 GLY B CA 1
ATOM 4191 C C . GLY B 1 92 ? -18.328 27.078 2.061 1 48.56 92 GLY B C 1
ATOM 4192 O O . GLY B 1 92 ? -19.375 27.281 1.438 1 48.56 92 GLY B O 1
ATOM 4193 N N . THR B 1 93 ? -18.172 26.844 3.336 1 48.59 93 THR B N 1
ATOM 4194 C CA . THR B 1 93 ? -19.438 27.016 4.059 1 48.59 93 THR B CA 1
ATOM 4195 C C . THR B 1 93 ? -19.953 28.438 3.906 1 48.59 93 THR B C 1
ATOM 4197 O O . THR B 1 93 ? -21.172 28.656 3.791 1 48.59 93 THR B O 1
ATOM 4200 N N . PHE B 1 94 ? -18.984 29.344 3.795 1 45.16 94 PHE B N 1
ATOM 4201 C CA . PHE B 1 94 ? -19.375 30.734 3.619 1 45.16 94 PHE B CA 1
ATOM 4202 C C . PHE B 1 94 ? -20.062 30.938 2.273 1 45.16 94 PHE B C 1
ATOM 4204 O O . PHE B 1 94 ? -21.094 31.625 2.189 1 45.16 94 PHE B O 1
ATOM 4211 N N . VAL B 1 95 ? -19.375 30.391 1.307 1 44.22 95 VAL B N 1
ATOM 4212 C CA . VAL B 1 95 ? -19.953 30.547 -0.024 1 44.22 95 VAL B CA 1
ATOM 4213 C C . VAL B 1 95 ? -21.312 29.844 -0.086 1 44.22 95 VAL B C 1
ATOM 4215 O O . VAL B 1 95 ? -22.266 30.375 -0.666 1 44.22 95 VAL B O 1
ATOM 4218 N N . TRP B 1 96 ? -21.297 28.672 0.395 1 46.59 96 TRP B N 1
ATOM 4219 C CA . TRP B 1 96 ? -22.562 27.969 0.427 1 46.59 96 TRP B CA 1
ATOM 4220 C C . TRP B 1 96 ? -23.625 28.781 1.17 1 46.59 96 TRP B C 1
ATOM 4222 O O . TRP B 1 96 ? -24.781 28.844 0.745 1 46.59 96 TRP B O 1
ATOM 4232 N N . MET B 1 97 ? -23.172 29.422 2.227 1 42.41 97 MET B N 1
ATOM 4233 C CA . MET B 1 97 ? -24.062 30.297 2.99 1 42.41 97 MET B CA 1
ATOM 4234 C C . MET B 1 97 ? -24.562 31.453 2.131 1 42.41 97 MET B C 1
ATOM 4236 O O . MET B 1 97 ? -25.719 31.875 2.248 1 42.41 97 MET B O 1
ATOM 4240 N N . LEU B 1 98 ? -23.641 31.938 1.419 1 38.75 98 LEU B N 1
ATOM 4241 C CA . LEU B 1 98 ? -24.016 33.062 0.586 1 38.75 98 LEU B CA 1
ATOM 4242 C C . LEU B 1 98 ? -25.031 32.656 -0.476 1 38.75 98 LEU B C 1
ATOM 4244 O O . LEU B 1 98 ? -25.891 33.469 -0.862 1 38.75 98 LEU B O 1
ATOM 4248 N N . PHE B 1 99 ? -24.75 31.438 -0.993 1 43.12 99 PHE B N 1
ATOM 4249 C CA . PHE B 1 99 ? -25.688 31.109 -2.068 1 43.12 99 PHE B CA 1
ATOM 4250 C C . PHE B 1 99 ? -26.938 30.422 -1.52 1 43.12 99 PHE B C 1
ATOM 4252 O O . PHE B 1 99 ? -27.766 29.938 -2.285 1 43.12 99 PHE B O 1
ATOM 4259 N N . GLY B 1 100 ? -27.344 30.578 -0.246 1 39.84 100 GLY B N 1
ATOM 4260 C CA . GLY B 1 100 ? -28.641 30.266 0.342 1 39.84 100 GLY B CA 1
ATOM 4261 C C . GLY B 1 100 ? -28.953 28.781 0.338 1 39.84 100 GLY B C 1
ATOM 4262 O O . GLY B 1 100 ? -30.109 28.391 0.484 1 39.84 100 GLY B O 1
ATOM 4263 N N . LYS B 1 101 ? -28.141 27.906 -0.371 1 40.53 101 LYS B N 1
ATOM 4264 C CA . LYS B 1 101 ? -28.656 26.562 -0.512 1 40.53 101 LYS B CA 1
ATOM 4265 C C . LYS B 1 101 ? -28.391 25.734 0.743 1 40.53 101 LYS B C 1
ATOM 4267 O O . LYS B 1 101 ? 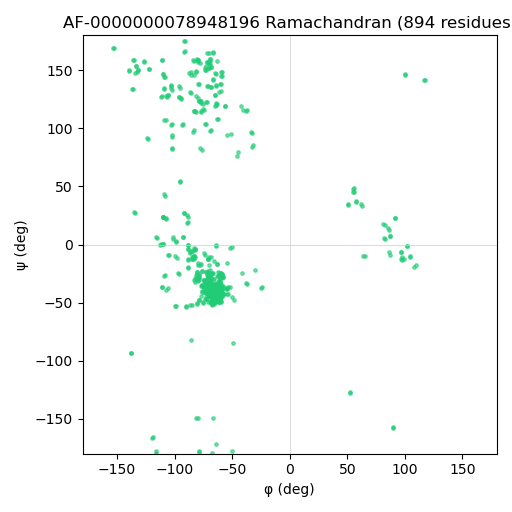-27.391 25.938 1.424 1 40.53 101 LYS B O 1
ATOM 4272 N N . LYS B 1 102 ? -29.469 25.047 1.383 1 37.16 102 LYS B N 1
ATOM 4273 C CA . LYS B 1 102 ? -29.641 24.172 2.543 1 37.16 102 LYS B CA 1
ATOM 4274 C C . LYS B 1 102 ? -28.547 23.094 2.584 1 37.16 102 LYS B C 1
ATOM 4276 O O . LYS B 1 102 ? -28.406 22.312 1.634 1 37.16 102 LYS B O 1
ATOM 4281 N N . ILE B 1 103 ? -27.484 23.328 2.977 1 38.97 103 ILE B N 1
ATOM 4282 C CA . ILE B 1 103 ? -26.5 22.281 3.227 1 38.97 103 ILE B CA 1
ATOM 4283 C C . ILE B 1 103 ? -27.125 21.203 4.105 1 38.97 103 ILE B C 1
ATOM 4285 O O . ILE B 1 103 ? -27.516 21.469 5.242 1 38.97 103 ILE B O 1
ATOM 4289 N N . ILE B 1 104 ? -27.641 20.188 3.631 1 32.59 104 ILE B N 1
ATOM 4290 C CA . ILE B 1 104 ? -28.25 19.078 4.367 1 32.59 104 ILE B CA 1
ATOM 4291 C C . ILE B 1 104 ? -27.312 18.609 5.473 1 32.59 104 ILE B C 1
ATOM 4293 O O . ILE B 1 104 ? -27.719 18.469 6.629 1 32.59 104 ILE B O 1
ATOM 4297 N N . LEU B 1 105 ? -26.312 17.703 5.172 1 31.62 105 LEU B N 1
ATOM 4298 C CA . LEU B 1 105 ? -26.25 16.438 5.914 1 31.62 105 LEU B CA 1
ATOM 4299 C C . LEU B 1 105 ? -25.469 16.625 7.215 1 31.62 105 LEU B C 1
ATOM 4301 O O . LEU B 1 105 ? -25.938 16.188 8.273 1 31.62 105 LEU B O 1
ATOM 4305 N N . SER B 1 106 ? -24.109 16.594 7.23 1 32.03 106 SER B N 1
ATOM 4306 C CA . SER B 1 106 ? -23.438 16.078 8.406 1 32.03 106 SER B CA 1
ATOM 4307 C C . SER B 1 106 ? -23.438 17.078 9.547 1 32.03 106 SER B C 1
ATOM 4309 O O . SER B 1 106 ? -23.375 16.703 10.719 1 32.03 106 SER B O 1
ATOM 4311 N N . GLN B 1 107 ? -23.156 18.359 9.289 1 35.16 107 GLN B N 1
ATOM 4312 C CA . GLN B 1 107 ? -23.156 19.297 10.406 1 35.16 107 GLN B CA 1
ATOM 4313 C C . GLN B 1 107 ? -24.578 19.547 10.914 1 35.16 107 GLN B C 1
ATOM 4315 O O . GLN B 1 107 ? -24.781 20.297 11.875 1 35.16 107 GLN B O 1
ATOM 4320 N N . ARG B 1 108 ? -25.609 19.125 10.172 1 35.47 108 ARG B N 1
ATOM 4321 C CA . ARG B 1 108 ? -26.891 19.172 10.867 1 35.47 108 ARG B CA 1
ATOM 4322 C C . ARG B 1 108 ? -26.828 18.422 12.195 1 35.47 108 ARG B C 1
ATOM 4324 O O . ARG B 1 108 ? -27.5 18.781 13.156 1 35.47 108 ARG B O 1
ATOM 4331 N N . MET B 1 109 ? -26.047 17.312 12.141 1 31.31 109 MET B N 1
ATOM 4332 C CA . MET B 1 109 ? -26.219 16.438 13.297 1 31.31 109 MET B CA 1
ATOM 4333 C C . MET B 1 109 ? -25.609 17.078 14.547 1 31.31 109 MET B C 1
ATOM 4335 O O . MET B 1 109 ? -26.156 16.938 15.641 1 31.31 109 MET B O 1
ATOM 4339 N N . LEU B 1 110 ? -24.406 17.688 14.328 1 32.28 110 LEU B N 1
ATOM 4340 C CA . LEU B 1 110 ? -23.953 18.266 15.594 1 32.28 110 LEU B CA 1
ATOM 4341 C C . LEU B 1 110 ? -24.906 19.359 16.062 1 32.28 110 LEU B C 1
ATOM 4343 O O . LEU B 1 110 ? -25.125 19.516 17.25 1 32.28 110 LEU B O 1
ATOM 4347 N N . ILE B 1 111 ? -25.234 20.141 15.078 1 33.06 111 ILE B N 1
ATOM 4348 C CA . ILE B 1 111 ? -26.078 21.266 15.453 1 33.06 111 ILE B CA 1
ATOM 4349 C C . ILE B 1 111 ? -27.469 20.766 15.852 1 33.06 111 ILE B C 1
ATOM 4351 O O . ILE B 1 111 ? -28.297 21.531 16.328 1 33.06 111 ILE B O 1
ATOM 4355 N N . MET B 1 112 ? -27.891 19.531 15.406 1 32.56 112 MET B N 1
ATOM 4356 C CA . MET B 1 112 ? -29.234 19.234 15.891 1 32.56 112 MET B CA 1
ATOM 4357 C C . MET B 1 112 ? -29.281 19.234 17.422 1 32.56 112 MET B C 1
ATOM 4359 O O . MET B 1 112 ? -30.359 19.266 18.016 1 32.56 112 MET B O 1
ATOM 4363 N N . VAL B 1 113 ? -28.203 18.734 18.062 1 30.12 113 VAL B N 1
ATOM 4364 C CA . VAL B 1 113 ? -28.562 18.641 19.469 1 30.12 113 VAL B CA 1
ATOM 4365 C C . VAL B 1 113 ? -28.75 20.031 20.062 1 30.12 113 VAL B C 1
ATOM 4367 O O . VAL B 1 113 ? -29.438 20.203 21.062 1 30.12 113 VAL B O 1
ATOM 4370 N N . ASP B 1 114 ? -27.812 21.031 19.875 1 29.03 114 ASP B N 1
ATOM 4371 C CA . ASP B 1 114 ? -28.219 22.172 20.688 1 29.03 114 ASP B CA 1
ATOM 4372 C C . ASP B 1 114 ? -29.516 22.797 20.156 1 29.03 114 ASP B C 1
ATOM 4374 O O . ASP B 1 114 ? -29.875 22.594 19 1 29.03 114 ASP B O 1
ATOM 4378 N N . GLN B 1 115 ?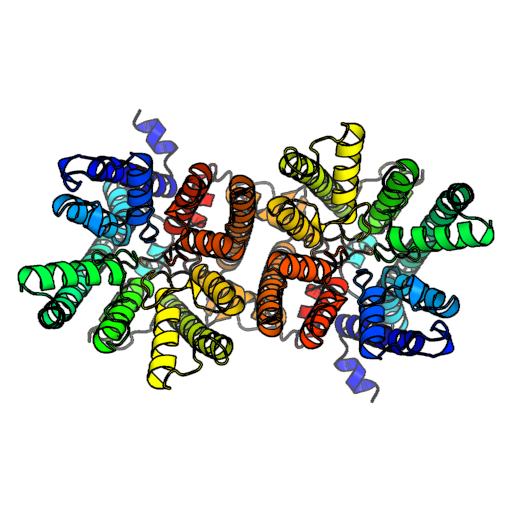 -30.062 24.016 20.891 1 29.05 115 GLN B N 1
ATOM 4379 C CA . GLN B 1 115 ? -31.297 24.812 20.953 1 29.05 115 GLN B CA 1
ATOM 4380 C C . GLN B 1 115 ? -31.75 25.219 19.547 1 29.05 115 GLN B C 1
ATOM 4382 O O . GLN B 1 115 ? -30.984 25.156 18.594 1 29.05 115 GLN B O 1
ATOM 4387 N N . ASN B 1 116 ? -33 26.094 19.453 1 30.45 116 ASN B N 1
ATOM 4388 C CA . ASN B 1 116 ? -33.906 26.906 18.672 1 30.45 116 ASN B CA 1
ATOM 4389 C C . ASN B 1 116 ? -33.156 27.797 17.688 1 30.45 116 ASN B C 1
ATOM 4391 O O . ASN B 1 116 ? -33.688 28.812 17.234 1 30.45 116 ASN B O 1
ATOM 4395 N N . GLN B 1 117 ? -31.906 28.125 17.938 1 33.69 117 GLN B N 1
ATOM 4396 C CA . GLN B 1 117 ? -31.422 29.141 17.031 1 33.69 117 GLN B CA 1
ATOM 4397 C C . GLN B 1 117 ? -31.453 28.656 15.586 1 33.69 117 GLN B C 1
ATOM 4399 O O . GLN B 1 117 ? -31.266 27.469 15.32 1 33.69 117 GLN B O 1
ATOM 4404 N N . ASN B 1 118 ? -31.969 29.406 14.695 1 38.28 118 ASN B N 1
ATOM 4405 C CA . ASN B 1 118 ? -32.062 29.172 13.258 1 38.28 118 ASN B CA 1
ATOM 4406 C C . ASN B 1 118 ? -30.75 28.594 12.703 1 38.28 118 ASN B C 1
ATOM 4408 O O . ASN B 1 118 ? -29.672 28.984 13.117 1 38.28 118 ASN B O 1
ATOM 4412 N N . GLN B 1 119 ? -30.734 27.344 12.102 1 43.47 119 GLN B N 1
ATOM 4413 C CA . GLN B 1 119 ? -29.781 26.438 11.453 1 43.47 119 GLN B CA 1
ATOM 4414 C C . GLN B 1 119 ? -28.594 27.219 10.891 1 43.47 119 GLN B C 1
ATOM 4416 O O . GLN B 1 119 ? -27.438 26.812 11.062 1 43.47 119 GLN B O 1
ATOM 4421 N N . PHE B 1 120 ? -28.938 28.328 10.438 1 46.56 120 PHE B N 1
ATOM 4422 C CA . PHE B 1 120 ? -27.984 29.172 9.719 1 46.56 120 PHE B CA 1
ATOM 4423 C C . PHE B 1 120 ? -27.094 29.938 10.695 1 46.56 120 PHE B C 1
ATOM 4425 O O . PHE B 1 120 ? -25.875 30.031 10.484 1 46.56 120 PHE B O 1
ATOM 4432 N N . SER B 1 121 ? -27.766 30.547 11.602 1 51.31 121 SER B N 1
ATOM 4433 C CA . SER B 1 121 ? -27.047 31.359 12.578 1 51.31 121 SER B CA 1
ATOM 4434 C C . SER B 1 121 ? -26.047 30.516 13.375 1 51.31 121 SER B C 1
ATOM 4436 O O . SER B 1 121 ? -24.969 30.984 13.703 1 51.31 121 SER B O 1
ATOM 4438 N N . GLY B 1 122 ? -26.328 29.297 13.438 1 54.19 122 GLY B N 1
ATOM 4439 C CA . GLY B 1 122 ? -25.469 28.391 14.195 1 54.19 122 GLY B CA 1
ATOM 4440 C C . GLY B 1 122 ? -24.188 28.047 13.461 1 54.19 122 GLY B C 1
ATOM 4441 O O . GLY B 1 122 ? -23.109 28.031 14.055 1 54.19 122 GLY B O 1
ATOM 4442 N N . LEU B 1 123 ? -24.328 27.969 12.18 1 59.91 123 LEU B N 1
ATOM 4443 C CA . LEU B 1 123 ? -23.156 27.609 11.375 1 59.91 123 LEU B CA 1
ATOM 4444 C C . LEU B 1 123 ? -22.188 28.781 11.273 1 59.91 123 LEU B C 1
ATOM 4446 O O . LEU B 1 123 ? -20.969 28.594 11.359 1 59.91 123 LEU B O 1
ATOM 4450 N N . VAL B 1 124 ? -22.828 29.984 11.148 1 64 124 VAL B N 1
ATOM 4451 C CA . VAL B 1 124 ? -22 31.172 11.047 1 64 124 VAL B CA 1
ATOM 4452 C C . VAL B 1 124 ? -21.266 31.406 12.359 1 64 124 VAL B C 1
ATOM 4454 O O . VAL B 1 124 ? -20.078 31.75 12.352 1 64 124 VAL B O 1
ATOM 4457 N N . ASN B 1 125 ? -21.906 31.141 13.344 1 66.94 125 ASN B N 1
ATOM 4458 C CA . ASN B 1 125 ? -21.281 31.328 14.648 1 66.94 125 ASN B CA 1
ATOM 4459 C C . ASN B 1 125 ? -20.172 30.312 14.906 1 66.94 125 ASN B C 1
ATOM 4461 O O . ASN B 1 125 ? -19.141 30.641 15.5 1 66.94 125 ASN B O 1
ATOM 4465 N N . LEU B 1 126 ? -20.406 29.156 14.367 1 67.12 126 LEU B N 1
ATOM 4466 C CA . LEU B 1 126 ? -19.375 28.125 14.508 1 67.12 126 LEU B CA 1
ATOM 4467 C C . LEU B 1 126 ? -18.125 28.484 13.727 1 67.12 126 LEU B C 1
ATOM 4469 O O . LEU B 1 126 ? -17.016 28.359 14.234 1 67.12 126 LEU B O 1
ATOM 4473 N N . MET B 1 127 ? -18.344 29 12.633 1 70.75 127 MET B N 1
ATOM 4474 C CA . MET B 1 127 ? -17.219 29.359 11.773 1 70.75 127 MET B CA 1
ATOM 4475 C C . MET B 1 127 ? -16.438 30.531 12.344 1 70.75 127 MET B C 1
ATOM 4477 O O . MET B 1 127 ? -15.211 30.547 12.32 1 70.75 127 MET B O 1
ATOM 4481 N N . ARG B 1 128 ? -17.172 31.469 12.773 1 72.44 128 ARG B N 1
ATOM 4482 C CA . ARG B 1 128 ? -16.531 32.625 13.398 1 72.44 128 ARG B CA 1
ATOM 4483 C C . ARG B 1 128 ? -15.734 32.219 14.633 1 72.44 128 ARG B C 1
ATOM 4485 O O . ARG B 1 128 ? -14.641 32.719 14.875 1 72.44 128 ARG B O 1
ATOM 4492 N N . GLY B 1 129 ? -16.328 31.312 15.305 1 73.62 129 GLY B N 1
ATOM 4493 C CA . GLY B 1 129 ? -15.625 30.797 16.469 1 73.62 129 GLY B CA 1
ATOM 4494 C C . GLY B 1 129 ? -14.336 30.078 16.125 1 73.62 129 GLY B C 1
ATOM 4495 O O . GLY B 1 129 ? -13.312 30.281 16.797 1 73.62 129 GLY B O 1
ATOM 4496 N N . ILE B 1 130 ? -14.406 29.359 15.031 1 74.81 130 ILE B N 1
ATOM 4497 C CA . ILE B 1 130 ? -13.234 28.609 14.594 1 74.81 130 ILE B CA 1
ATOM 4498 C C . ILE B 1 130 ? -12.141 29.578 14.141 1 74.81 130 ILE B C 1
ATOM 4500 O O . ILE B 1 130 ? -10.977 29.422 14.5 1 74.81 130 ILE B O 1
ATOM 4504 N N . LEU B 1 131 ? -12.531 30.578 13.414 1 77.5 131 LEU B N 1
ATOM 4505 C CA . LEU B 1 131 ? -11.578 31.547 12.898 1 77.5 131 LEU B CA 1
ATOM 4506 C C . LEU B 1 131 ? -10.93 32.312 14.039 1 77.5 131 LEU B C 1
ATOM 4508 O O . LEU B 1 131 ? -9.719 32.562 14.023 1 77.5 131 LEU B O 1
ATOM 4512 N N . LEU B 1 132 ? -11.711 32.688 14.945 1 81.5 132 LEU B N 1
ATOM 4513 C CA . LEU B 1 132 ? -11.195 33.469 16.062 1 81.5 132 LEU B CA 1
ATOM 4514 C C . LEU B 1 132 ? -10.227 32.625 16.906 1 81.5 132 LEU B C 1
ATOM 4516 O O . LEU B 1 132 ? -9.195 33.125 17.344 1 81.5 132 LEU B O 1
ATOM 4520 N N . VAL B 1 133 ? -10.594 31.406 17.078 1 82.06 133 VAL B N 1
ATOM 4521 C CA . VAL B 1 133 ? -9.727 30.531 17.859 1 82.06 133 VAL B CA 1
ATOM 4522 C C . VAL B 1 133 ? -8.414 30.297 17.109 1 82.06 133 VAL B C 1
ATOM 4524 O O . VAL B 1 133 ? -7.336 30.344 17.703 1 82.06 133 VAL B O 1
ATOM 4527 N N . ALA B 1 134 ? -8.531 30.078 15.82 1 84.75 134 ALA B N 1
ATOM 4528 C CA . ALA B 1 134 ? -7.34 29.828 15.008 1 84.75 134 ALA B CA 1
ATOM 4529 C C . ALA B 1 134 ? -6.41 31.047 15.031 1 84.75 134 ALA B C 1
ATOM 4531 O O . ALA B 1 134 ? -5.211 30.906 15.273 1 84.75 134 ALA B O 1
ATOM 4532 N N . LEU B 1 135 ? -6.996 32.219 14.875 1 87.56 135 LEU B N 1
ATOM 4533 C CA . LEU B 1 135 ? -6.203 33.438 14.844 1 87.56 135 LEU B CA 1
ATOM 4534 C C . LEU B 1 135 ? -5.613 33.75 16.219 1 87.56 135 LEU B C 1
ATOM 4536 O O . LEU B 1 135 ? -4.5 34.25 16.312 1 87.56 135 LEU B O 1
ATOM 4540 N N . SER B 1 136 ? -6.324 33.406 17.219 1 90.69 136 SER B N 1
ATOM 4541 C CA . SER B 1 136 ? -5.832 33.625 18.578 1 90.69 136 SER B CA 1
ATOM 4542 C C . SER B 1 136 ? -4.637 32.75 18.875 1 90.69 136 SER B C 1
ATOM 4544 O O . SER B 1 136 ? -3.646 33.188 19.453 1 90.69 136 SER B O 1
ATOM 4546 N N . ILE B 1 137 ? -4.758 31.547 18.484 1 91.38 137 ILE B N 1
ATOM 4547 C CA . ILE B 1 137 ? -3.672 30.594 18.734 1 91.38 137 ILE B CA 1
ATOM 4548 C C . ILE B 1 137 ? -2.436 31.016 17.938 1 91.38 137 ILE B C 1
ATOM 4550 O O . ILE B 1 137 ? -1.316 30.984 18.453 1 91.38 137 ILE B O 1
ATOM 4554 N N . GLU B 1 138 ? -2.652 31.406 16.703 1 93 138 GLU B N 1
ATOM 4555 C CA . GLU B 1 138 ? -1.542 31.859 15.883 1 93 138 GLU B CA 1
ATOM 4556 C C . GLU B 1 138 ? -0.887 33.094 16.484 1 93 138 GLU B C 1
ATOM 4558 O O . GLU B 1 138 ? 0.341 33.219 16.484 1 93 138 GLU B O 1
ATOM 4563 N N . PHE B 1 139 ? -1.732 33.938 17.016 1 94.81 139 PHE B N 1
ATOM 4564 C CA . PHE B 1 139 ? -1.228 35.188 17.609 1 94.81 139 PHE B CA 1
ATOM 4565 C C . PHE B 1 139 ? -0.42 34.875 18.875 1 94.81 139 PHE B C 1
ATOM 4567 O O . PHE B 1 139 ? 0.666 35.438 19.062 1 94.81 139 PHE B O 1
ATOM 4574 N N . ILE B 1 140 ? -0.935 34.031 19.703 1 95.88 140 ILE B N 1
ATOM 4575 C CA . ILE B 1 140 ? -0.238 33.656 20.922 1 95.88 140 ILE B CA 1
ATOM 4576 C C . ILE B 1 140 ? 1.071 32.938 20.562 1 95.88 140 ILE B C 1
ATOM 4578 O O . ILE B 1 140 ? 2.111 33.219 21.172 1 95.88 140 ILE B O 1
ATOM 4582 N N . GLY B 1 141 ? 1.021 32.094 19.578 1 96.31 141 GLY B N 1
ATOM 4583 C CA . GLY B 1 141 ? 2.234 31.422 19.125 1 96.31 141 GLY B CA 1
ATOM 4584 C C . GLY B 1 141 ? 3.271 32.375 18.578 1 96.31 141 GLY B C 1
ATOM 4585 O O . GLY B 1 141 ? 4.465 32.25 18.859 1 96.31 141 GLY B O 1
ATOM 4586 N N . ALA B 1 142 ? 2.791 33.344 17.875 1 96.31 142 ALA B N 1
ATOM 4587 C CA . ALA B 1 142 ? 3.68 34.375 17.297 1 96.31 142 ALA B CA 1
ATOM 4588 C C . ALA B 1 142 ? 4.359 35.188 18.406 1 96.31 142 ALA B C 1
ATOM 4590 O O . ALA B 1 142 ? 5.551 35.5 18.297 1 96.31 142 ALA B O 1
ATOM 4591 N N . LEU B 1 143 ? 3.623 35.469 19.422 1 96.25 143 LEU B N 1
ATOM 4592 C CA . LEU B 1 143 ? 4.172 36.219 20.531 1 96.25 143 LEU B CA 1
ATOM 4593 C C . LEU B 1 143 ? 5.207 35.406 21.297 1 96.25 143 LEU B C 1
ATOM 4595 O O . LEU B 1 143 ? 6.27 35.938 21.641 1 96.25 143 LEU B O 1
ATOM 4599 N N . ILE B 1 144 ? 4.887 34.219 21.5 1 96.62 144 ILE B N 1
ATOM 4600 C CA . ILE B 1 144 ? 5.781 33.344 22.281 1 96.62 144 ILE B CA 1
ATOM 4601 C C . ILE B 1 144 ? 7.066 33.094 21.5 1 96.62 144 ILE B C 1
ATOM 4603 O O . ILE B 1 144 ? 8.164 33.344 22 1 96.62 144 ILE B O 1
ATOM 4607 N N . LEU B 1 145 ? 6.973 32.688 20.281 1 95.62 145 LEU B N 1
ATOM 4608 C CA . LEU B 1 145 ? 8.141 32.406 19.469 1 95.62 145 LEU B CA 1
ATOM 4609 C C . LEU B 1 145 ? 8.891 33.688 19.094 1 95.62 145 LEU B C 1
ATOM 4611 O O . LEU B 1 145 ? 10.125 33.688 19.109 1 95.62 145 LEU B O 1
ATOM 4615 N N . GLY B 1 146 ? 8.141 34.719 18.797 1 94.94 146 GLY B N 1
ATOM 4616 C CA . GLY B 1 146 ? 8.773 36 18.469 1 94.94 146 GLY B CA 1
ATOM 4617 C C . GLY B 1 146 ? 9.633 36.531 19.594 1 94.94 146 GLY B C 1
ATOM 4618 O O . GLY B 1 146 ? 10.758 37 19.375 1 94.94 146 GLY B O 1
ATOM 4619 N N . THR B 1 147 ? 9.133 36.438 20.781 1 94.88 147 THR B N 1
ATOM 4620 C CA . THR B 1 147 ? 9.875 36.938 21.938 1 94.88 147 THR B CA 1
ATOM 4621 C C . THR B 1 147 ? 11.086 36.062 22.219 1 94.88 147 THR B C 1
ATOM 4623 O O . THR B 1 147 ? 12.172 36.562 22.531 1 94.88 147 THR B O 1
ATOM 4626 N N . TYR B 1 148 ? 10.852 34.812 22.016 1 93.62 148 TYR B N 1
ATOM 4627 C CA . TYR B 1 148 ? 11.953 33.906 22.266 1 93.62 148 TYR B CA 1
ATOM 4628 C C . TYR B 1 148 ? 13.039 34.062 21.203 1 93.62 148 TYR B C 1
ATOM 4630 O O . TYR B 1 148 ? 14.227 33.938 21.5 1 93.62 148 TYR B O 1
ATOM 4638 N N . TYR B 1 149 ? 12.664 34.375 19.984 1 93.94 149 TYR B N 1
ATOM 4639 C CA . TYR B 1 149 ? 13.586 34.469 18.859 1 93.94 149 TYR B CA 1
ATOM 4640 C C . TYR B 1 149 ? 14.422 35.75 18.953 1 93.94 149 TYR B C 1
ATOM 4642 O O . TYR B 1 149 ? 15.406 35.906 18.219 1 93.94 149 TYR B O 1
ATOM 4650 N N . ILE B 1 150 ? 14.125 36.625 19.875 1 92.44 150 ILE B N 1
ATOM 4651 C CA . ILE B 1 150 ? 14.914 37.844 20.062 1 92.44 150 ILE B CA 1
ATOM 4652 C C . ILE B 1 150 ? 16.344 37.469 20.453 1 92.44 150 ILE B C 1
ATOM 4654 O O . ILE B 1 150 ? 17.297 38.156 20.094 1 92.44 150 ILE B O 1
ATOM 4658 N N . ARG B 1 151 ? 16.484 36.312 21 1 90.25 151 ARG B N 1
ATOM 4659 C CA . ARG B 1 151 ? 17.797 35.844 21.422 1 90.25 151 ARG B CA 1
ATOM 4660 C C . ARG B 1 151 ? 18.594 35.312 20.234 1 90.25 151 ARG B C 1
ATOM 4662 O O . ARG B 1 151 ? 19.828 35.156 20.312 1 90.25 151 ARG B O 1
ATOM 4669 N N . TYR B 1 152 ? 17.984 35.031 19.125 1 87.69 152 TYR B N 1
ATOM 4670 C CA . TYR B 1 152 ? 18.625 34.344 18 1 87.69 152 TYR B CA 1
ATOM 4671 C C . TYR B 1 152 ? 18.844 35.281 16.844 1 87.69 152 TYR B C 1
ATOM 4673 O O . TYR B 1 152 ? 19.766 35.094 16.047 1 87.69 152 TYR B O 1
ATOM 4681 N N . PHE B 1 153 ? 18.016 36.312 16.719 1 88.56 153 PHE B N 1
ATOM 4682 C CA . PHE B 1 153 ? 18.078 37.219 15.57 1 88.56 153 PHE B CA 1
ATOM 4683 C C . PHE B 1 153 ? 18.562 38.594 15.984 1 88.56 153 PHE B C 1
ATOM 4685 O O . PHE B 1 153 ? 18.453 38.969 17.141 1 88.56 153 PHE B O 1
ATOM 4692 N N . ASP B 1 154 ? 19.078 39.406 15.086 1 88.44 154 ASP B N 1
ATOM 4693 C CA . ASP B 1 154 ? 19.781 40.656 15.352 1 88.44 154 ASP B CA 1
ATOM 4694 C C . ASP B 1 154 ? 18.797 41.75 15.703 1 88.44 154 ASP B C 1
ATOM 4696 O O . ASP B 1 154 ? 19.094 42.625 16.516 1 88.44 154 ASP B O 1
ATOM 4700 N N . THR B 1 155 ? 17.547 41.781 15.062 1 93 155 THR B N 1
ATOM 4701 C CA . THR B 1 155 ? 16.594 42.844 15.297 1 93 155 THR B CA 1
ATOM 4702 C C . THR B 1 155 ? 15.266 42.25 15.82 1 93 155 THR B C 1
ATOM 4704 O O . THR B 1 155 ? 14.898 41.125 15.484 1 93 155 THR B O 1
ATOM 4707 N N . VAL B 1 156 ? 14.609 43.094 16.594 1 93.5 156 VAL B N 1
ATOM 4708 C CA . VAL B 1 156 ? 13.32 42.688 17.156 1 93.5 156 VAL B CA 1
ATOM 4709 C C . VAL B 1 156 ? 12.297 42.469 16.047 1 93.5 156 VAL B C 1
ATOM 4711 O O . VAL B 1 156 ? 11.492 41.562 16.109 1 93.5 156 VAL B O 1
ATOM 4714 N N . GLY B 1 157 ? 12.398 43.281 15.008 1 92.44 157 GLY B N 1
ATOM 4715 C CA . GLY B 1 157 ? 11.492 43.125 13.883 1 92.44 157 GLY B CA 1
ATOM 4716 C C . GLY B 1 157 ? 11.672 41.812 13.141 1 92.44 157 GLY B C 1
ATOM 4717 O O . GLY B 1 157 ? 10.688 41.156 12.781 1 92.44 157 GLY B O 1
ATOM 4718 N N . GLU B 1 158 ? 12.891 41.5 13.023 1 93.19 158 GLU B N 1
ATOM 4719 C CA . GLU B 1 158 ? 13.188 40.219 12.352 1 93.19 158 GLU B CA 1
ATOM 4720 C C . GLU B 1 158 ? 12.758 39.031 13.203 1 93.19 158 GLU B C 1
ATOM 4722 O O . GLU B 1 158 ? 12.273 38.031 12.68 1 93.19 158 GLU B O 1
ATOM 4727 N N . ALA B 1 159 ? 12.914 39.156 14.477 1 94.38 159 ALA B N 1
ATOM 4728 C CA . ALA B 1 159 ? 12.523 38.094 15.398 1 94.38 159 ALA B CA 1
ATOM 4729 C C . ALA B 1 159 ? 11.023 37.844 15.344 1 94.38 159 ALA B C 1
ATOM 4731 O O . ALA B 1 159 ? 10.586 36.688 15.234 1 94.38 159 ALA B O 1
ATOM 4732 N N . TYR B 1 160 ? 10.281 38.875 15.352 1 94.5 160 TYR B N 1
ATOM 4733 C CA . TYR B 1 160 ? 8.828 38.719 15.336 1 94.5 160 TYR B CA 1
ATOM 4734 C C . TYR B 1 160 ? 8.336 38.312 13.945 1 94.5 160 TYR B C 1
ATOM 4736 O O . TYR B 1 160 ? 7.332 37.594 13.82 1 94.5 160 TYR B O 1
ATOM 4744 N N . TYR B 1 161 ? 9.094 38.781 12.938 1 93.94 161 TYR B N 1
ATOM 4745 C CA . TYR B 1 161 ? 8.789 38.344 11.578 1 93.94 161 TYR B CA 1
ATOM 4746 C C . TYR B 1 161 ? 8.953 36.812 11.438 1 93.94 161 TYR B C 1
ATOM 4748 O O . TYR B 1 161 ? 8.047 36.125 10.961 1 93.94 161 TYR B O 1
ATOM 4756 N N . GLN B 1 162 ? 9.992 36.281 11.961 1 93.56 162 GLN B N 1
ATOM 4757 C CA . GLN B 1 162 ? 10.289 34.844 11.922 1 93.56 162 GLN B CA 1
ATOM 4758 C C . GLN B 1 162 ? 9.352 34.062 12.836 1 93.56 162 GLN B C 1
ATOM 4760 O O . GLN B 1 162 ? 8.891 33 12.484 1 93.56 162 GLN B O 1
ATOM 4765 N N . GLY B 1 163 ? 9.102 34.656 13.953 1 94.62 163 GLY B N 1
ATOM 4766 C CA . GLY B 1 163 ? 8.211 34 14.906 1 94.62 163 GLY B CA 1
ATOM 4767 C C . GLY B 1 163 ? 6.777 33.938 14.422 1 94.62 163 GLY B C 1
ATOM 4768 O O . GLY B 1 163 ? 6.113 32.906 14.602 1 94.62 163 GLY B O 1
ATOM 4769 N N . ALA B 1 164 ? 6.312 35 13.789 1 95.19 164 ALA B N 1
ATOM 4770 C CA . ALA B 1 164 ? 4.953 35 13.266 1 95.19 164 ALA B CA 1
ATOM 4771 C C . ALA B 1 164 ? 4.773 33.969 12.156 1 95.19 164 ALA B C 1
ATOM 4773 O O . ALA B 1 164 ? 3.77 33.25 12.117 1 95.19 164 ALA B O 1
ATOM 4774 N N . PHE B 1 165 ? 5.742 33.906 11.312 1 95.75 165 PHE B N 1
ATOM 4775 C CA . PHE B 1 165 ? 5.648 32.938 10.219 1 95.75 165 PHE B CA 1
ATOM 4776 C C . PHE B 1 165 ? 5.754 31.516 10.75 1 95.75 165 PHE B C 1
ATOM 4778 O O . PHE B 1 165 ? 5.043 30.625 10.281 1 95.75 165 PHE B O 1
ATOM 4785 N N . ALA B 1 166 ? 6.602 31.344 11.703 1 94.88 166 ALA B N 1
ATOM 4786 C CA . ALA B 1 166 ? 6.77 30.016 12.289 1 94.88 166 ALA B CA 1
ATOM 4787 C C . ALA B 1 166 ? 5.48 29.547 12.969 1 94.88 166 ALA B C 1
ATOM 4789 O O . ALA B 1 166 ? 5.094 28.391 12.836 1 94.88 166 ALA B O 1
ATOM 4790 N N . ALA B 1 167 ? 4.859 30.438 13.648 1 95.75 167 ALA B N 1
ATOM 4791 C CA . ALA B 1 167 ? 3.605 30.109 14.32 1 95.75 167 ALA B CA 1
ATOM 4792 C C . ALA B 1 167 ? 2.508 29.781 13.305 1 95.75 167 ALA B C 1
ATOM 4794 O O . ALA B 1 167 ? 1.75 28.828 13.484 1 95.75 167 ALA B O 1
ATOM 4795 N N . LEU B 1 168 ? 2.463 30.594 12.305 1 94 168 LEU B N 1
ATOM 4796 C CA . LEU B 1 168 ? 1.495 30.375 11.234 1 94 168 LEU B CA 1
ATOM 4797 C C . LEU B 1 168 ? 1.712 29.016 10.578 1 94 168 LEU B C 1
ATOM 4799 O O . LEU B 1 168 ? 0.765 28.234 10.422 1 94 168 LEU B O 1
ATOM 4803 N N . SER B 1 169 ? 2.92 28.719 10.227 1 94.62 169 SER B N 1
ATOM 4804 C CA . SER B 1 169 ? 3.27 27.484 9.539 1 94.62 169 SER B CA 1
ATOM 4805 C C . SER B 1 169 ? 3.012 26.266 10.422 1 94.62 169 SER B C 1
ATOM 4807 O O . SER B 1 169 ? 2.488 25.266 9.953 1 94.62 169 SER B O 1
ATOM 4809 N N . ALA B 1 170 ? 3.332 26.375 11.672 1 94.44 170 ALA B N 1
ATOM 4810 C CA . ALA B 1 170 ? 3.16 25.266 12.602 1 94.44 170 ALA B CA 1
ATOM 4811 C C . ALA B 1 170 ? 1.682 25 12.883 1 94.44 170 ALA B C 1
ATOM 4813 O O . ALA B 1 170 ? 1.223 23.859 12.844 1 94.44 170 ALA B O 1
ATOM 4814 N N . PHE B 1 171 ? 0.957 26.062 13.102 1 93 171 PHE B N 1
ATOM 4815 C CA . PHE B 1 171 ? -0.452 25.906 13.445 1 93 171 PHE B CA 1
ATOM 4816 C C . PHE B 1 171 ? -1.249 25.406 12.25 1 93 171 PHE B C 1
ATOM 4818 O O . PHE B 1 171 ? -2.1 24.516 12.391 1 93 171 PHE B O 1
ATOM 4825 N N . THR B 1 172 ? -0.953 25.922 11.094 1 91 172 THR B N 1
ATOM 4826 C CA . THR B 1 172 ? -1.693 25.531 9.898 1 91 172 THR B CA 1
ATOM 4827 C C . THR B 1 172 ? -1.139 24.219 9.328 1 91 172 THR B C 1
ATOM 4829 O O . THR B 1 172 ? -1.673 23.688 8.352 1 91 172 THR B O 1
ATOM 4832 N N . ASN B 1 173 ? -0.085 23.719 9.906 1 92.19 173 ASN B N 1
ATOM 4833 C CA . ASN B 1 173 ? 0.563 22.5 9.445 1 92.19 173 ASN B CA 1
ATOM 4834 C C . ASN B 1 173 ? 1.001 22.609 7.984 1 92.19 173 ASN B C 1
ATOM 4836 O O . ASN B 1 173 ? 0.892 21.656 7.219 1 92.19 173 ASN B O 1
ATOM 4840 N N . ALA B 1 174 ? 1.466 23.844 7.645 1 92.25 174 ALA B N 1
ATOM 4841 C CA . ALA B 1 174 ? 1.883 24.062 6.266 1 92.25 174 ALA B CA 1
ATOM 4842 C C . ALA B 1 174 ? 3.307 23.578 6.031 1 92.25 174 ALA B C 1
ATOM 4844 O O . ALA B 1 174 ? 3.67 23.203 4.91 1 92.25 174 ALA B O 1
ATOM 4845 N N . GLY B 1 175 ? 4.141 23.625 7 1 92.06 175 GLY B N 1
ATOM 4846 C CA . GLY B 1 175 ? 5.48 23.062 6.902 1 92.06 175 GLY B CA 1
ATOM 4847 C C . GLY B 1 175 ? 6.465 23.984 6.219 1 92.06 175 GLY B C 1
ATOM 4848 O O . GLY B 1 175 ? 7.617 23.625 5.988 1 92.06 175 GLY B O 1
ATOM 4849 N N . PHE B 1 176 ? 6.086 25.203 5.891 1 92.81 176 PHE B N 1
ATOM 4850 C CA . PHE B 1 176 ? 6.98 26.188 5.285 1 92.81 176 PHE B CA 1
ATOM 4851 C C . PHE B 1 176 ? 7.824 26.875 6.352 1 92.81 176 PHE B C 1
ATOM 4853 O O . PHE B 1 176 ? 7.402 26.984 7.504 1 92.81 176 PHE B O 1
ATOM 4860 N N . ASP B 1 177 ? 8.953 27.219 5.938 1 91.06 177 ASP B N 1
ATOM 4861 C CA . ASP B 1 177 ? 9.82 28.016 6.793 1 91.06 177 ASP B CA 1
ATOM 4862 C C . ASP B 1 177 ? 10.469 29.156 6.008 1 91.06 177 ASP B C 1
ATOM 4864 O O . ASP B 1 177 ? 10.523 29.125 4.777 1 91.06 177 ASP B O 1
ATOM 4868 N N . ILE B 1 178 ? 10.891 30.156 6.727 1 89.81 178 ILE B N 1
ATOM 4869 C CA . ILE B 1 178 ? 11.531 31.297 6.07 1 89.81 178 ILE B CA 1
ATOM 4870 C C . ILE B 1 178 ? 12.984 31.406 6.512 1 89.81 178 ILE B C 1
ATOM 4872 O O . ILE B 1 178 ? 13.688 32.344 6.137 1 89.81 178 ILE B O 1
ATOM 4876 N N . THR B 1 179 ? 13.492 30.469 7.266 1 86.94 179 THR B N 1
ATOM 4877 C CA . THR B 1 179 ? 14.906 30.406 7.633 1 86.94 179 THR B CA 1
ATOM 4878 C C . THR B 1 179 ? 15.727 29.766 6.516 1 86.94 179 THR B C 1
ATOM 4880 O O . THR B 1 179 ? 16.922 30.016 6.395 1 86.94 179 THR B O 1
ATOM 4883 N N . GLY B 1 180 ? 15.078 28.875 5.754 1 87.19 180 GLY B N 1
ATOM 4884 C CA . GLY B 1 180 ? 15.75 28.125 4.699 1 87.19 180 GLY B CA 1
ATOM 4885 C C . GLY B 1 180 ? 16.172 26.734 5.125 1 87.19 180 GLY B C 1
ATOM 4886 O O . GLY B 1 180 ? 16.516 25.906 4.285 1 87.19 180 GLY B O 1
ATOM 4887 N N . GLU B 1 181 ? 16.078 26.484 6.422 1 89.38 181 GLU B N 1
ATOM 4888 C CA . GLU B 1 181 ? 16.5 25.188 6.934 1 89.38 181 GLU B CA 1
ATOM 4889 C C . GLU B 1 181 ? 15.492 24.625 7.922 1 89.38 181 GLU B C 1
ATOM 4891 O O . GLU B 1 181 ? 15.859 23.922 8.867 1 89.38 181 GLU B O 1
ATOM 4896 N N . SER B 1 182 ? 14.297 25.016 7.727 1 92.56 182 SER B N 1
ATOM 4897 C CA . SER B 1 182 ? 13.25 24.578 8.641 1 92.56 182 SER B CA 1
ATOM 4898 C C . SER B 1 182 ? 13.633 24.859 10.094 1 92.56 182 SER B C 1
ATOM 4900 O O . SER B 1 182 ? 13.984 25.984 10.445 1 92.56 182 SER B O 1
ATOM 4902 N N . LEU B 1 183 ? 13.57 23.906 10.961 1 92.25 183 LEU B N 1
ATOM 4903 C CA . LEU B 1 183 ? 13.867 24.125 12.375 1 92.25 183 LEU B CA 1
ATOM 4904 C C . LEU B 1 183 ? 15.211 23.5 12.75 1 92.25 183 LEU B C 1
ATOM 4906 O O . LEU B 1 183 ? 15.484 23.281 13.93 1 92.25 183 LEU B O 1
ATOM 4910 N N . ILE B 1 184 ? 16.062 23.312 11.781 1 90.94 184 ILE B N 1
ATOM 4911 C CA . ILE B 1 184 ? 17.359 22.672 12.008 1 90.94 184 ILE B CA 1
ATOM 4912 C C . ILE B 1 184 ? 18.219 23.562 12.906 1 90.94 184 ILE B C 1
ATOM 4914 O O . ILE B 1 184 ? 18.891 23.062 13.812 1 90.94 184 ILE B O 1
ATOM 4918 N N . PRO B 1 185 ? 18.156 24.906 12.727 1 88.94 185 PRO B N 1
ATOM 4919 C CA . PRO B 1 185 ? 18.938 25.781 13.625 1 88.94 185 PRO B CA 1
ATOM 4920 C C . PRO B 1 185 ? 18.484 25.672 15.078 1 88.94 185 PRO B C 1
ATOM 4922 O O . PRO B 1 185 ? 19.234 26.047 15.992 1 88.94 185 PRO B O 1
ATOM 4925 N N . PHE B 1 186 ? 17.312 25.141 15.312 1 90.06 186 PHE B N 1
ATOM 4926 C CA . PHE B 1 186 ? 16.75 25.031 16.656 1 90.06 186 PHE B CA 1
ATOM 4927 C C . PHE B 1 186 ? 16.719 23.578 17.109 1 90.06 186 PHE B C 1
ATOM 4929 O O . PHE B 1 186 ? 15.906 23.203 17.969 1 90.06 186 PHE B O 1
ATOM 4936 N N . ALA B 1 187 ? 17.547 22.734 16.562 1 89.81 187 ALA B N 1
ATOM 4937 C CA . ALA B 1 187 ? 17.562 21.297 16.812 1 89.81 187 ALA B CA 1
ATOM 4938 C C . ALA B 1 187 ? 17.828 21 18.281 1 89.81 187 ALA B C 1
ATOM 4940 O O . ALA B 1 187 ? 17.297 20.031 18.828 1 89.81 187 ALA B O 1
ATOM 4941 N N . ASP B 1 188 ? 18.594 21.828 18.922 1 88.94 188 ASP B N 1
ATOM 4942 C CA . ASP B 1 188 ? 18.969 21.578 20.312 1 88.94 188 ASP B CA 1
ATOM 4943 C C . ASP B 1 188 ? 18.141 22.438 21.266 1 88.94 188 ASP B C 1
ATOM 4945 O O . ASP B 1 188 ? 18.391 22.453 22.469 1 88.94 188 ASP B O 1
ATOM 4949 N N . ASP B 1 189 ? 17.172 23.156 20.797 1 93.19 189 ASP B N 1
ATOM 4950 C CA . ASP B 1 189 ? 16.328 24.016 21.625 1 93.19 189 ASP B CA 1
ATOM 4951 C C . ASP B 1 189 ? 14.969 23.359 21.875 1 93.19 189 ASP B C 1
ATOM 4953 O O . ASP B 1 189 ? 14.07 23.438 21.031 1 93.19 189 ASP B O 1
ATOM 4957 N N . TYR B 1 190 ? 14.836 22.828 23.078 1 94 190 TYR B N 1
ATOM 4958 C CA . TYR B 1 190 ? 13.641 22.078 23.406 1 94 190 TYR B CA 1
ATOM 4959 C C . TYR B 1 190 ? 12.43 23 23.547 1 94 190 TYR B C 1
ATOM 4961 O O . TYR B 1 190 ? 11.297 22.562 23.312 1 94 190 TYR B O 1
ATOM 4969 N N . TYR B 1 191 ? 12.703 24.266 23.859 1 94.06 191 TYR B N 1
ATOM 4970 C CA . TYR B 1 191 ? 11.602 25.219 24.031 1 94.06 191 TYR B CA 1
ATOM 4971 C C . TYR B 1 191 ? 10.906 25.469 22.688 1 94.06 191 TYR B C 1
ATOM 4973 O O . TYR B 1 191 ? 9.688 25.375 22.594 1 94.06 191 TYR B O 1
ATOM 4981 N N . VAL B 1 192 ? 11.703 25.766 21.688 1 94.31 192 VAL B N 1
ATOM 4982 C CA . VAL B 1 192 ? 11.156 26.031 20.359 1 94.31 192 VAL B CA 1
ATOM 4983 C C . VAL B 1 192 ? 10.445 24.781 19.844 1 94.31 192 VAL B C 1
ATOM 4985 O O . VAL B 1 192 ? 9.359 24.875 19.266 1 94.31 192 VAL B O 1
ATOM 4988 N N . GLN B 1 193 ? 11 23.625 20.078 1 95.38 193 GLN B N 1
ATOM 4989 C CA . GLN B 1 193 ? 10.422 22.359 19.609 1 95.38 193 GLN B CA 1
ATOM 4990 C C . GLN B 1 193 ? 9.086 22.078 20.281 1 95.38 193 GLN B C 1
ATOM 4992 O O . GLN B 1 193 ? 8.125 21.688 19.625 1 95.38 193 GLN B O 1
ATOM 4997 N N . LEU B 1 194 ? 9.039 22.328 21.516 1 95.75 194 LEU B N 1
ATOM 4998 C CA . LEU B 1 194 ? 7.816 22.047 22.266 1 95.75 194 LEU B CA 1
ATOM 4999 C C . LEU B 1 194 ? 6.688 22.969 21.828 1 95.75 194 LEU B C 1
ATOM 5001 O O . LEU B 1 194 ? 5.555 22.531 21.625 1 95.75 194 LEU B O 1
ATOM 5005 N N . VAL B 1 195 ? 6.996 24.25 21.703 1 95.75 195 VAL B N 1
ATOM 5006 C CA . VAL B 1 195 ? 5.984 25.203 21.266 1 95.75 195 VAL B CA 1
ATOM 5007 C C . VAL B 1 195 ? 5.477 24.828 19.875 1 95.75 195 VAL B C 1
ATOM 5009 O O . VAL B 1 195 ? 4.273 24.875 19.609 1 95.75 195 VAL B O 1
ATOM 5012 N N . THR B 1 196 ? 6.395 24.453 19.031 1 95.38 196 THR B N 1
ATOM 5013 C CA . THR B 1 196 ? 6.035 24.062 17.672 1 95.38 196 THR B CA 1
ATOM 5014 C C . THR B 1 196 ? 5.156 22.828 17.672 1 95.38 196 THR B C 1
ATOM 5016 O O . THR B 1 196 ? 4.16 22.75 16.953 1 95.38 196 THR B O 1
ATOM 5019 N N . ILE B 1 197 ? 5.477 21.844 18.516 1 95.94 197 ILE B N 1
ATOM 5020 C CA . ILE B 1 197 ? 4.703 20.609 18.625 1 95.94 197 ILE B CA 1
ATOM 5021 C C . ILE B 1 197 ? 3.283 20.938 19.078 1 95.94 197 ILE B C 1
ATOM 5023 O O . ILE B 1 197 ? 2.311 20.406 18.547 1 95.94 197 ILE B O 1
ATOM 5027 N N . LEU B 1 198 ? 3.178 21.797 20.016 1 95 198 LEU B N 1
ATOM 5028 C CA . LEU B 1 198 ? 1.872 22.172 20.547 1 95 198 LEU B CA 1
ATOM 5029 C C . LEU B 1 198 ? 1.034 22.891 19.484 1 95 198 LEU B C 1
ATOM 5031 O O . LEU B 1 198 ? -0.179 22.688 19.406 1 95 198 LEU B O 1
ATOM 5035 N N . LEU B 1 199 ? 1.674 23.719 18.75 1 94.62 199 LEU B N 1
ATOM 5036 C CA . LEU B 1 199 ? 0.969 24.406 17.672 1 94.62 199 LEU B CA 1
ATOM 5037 C C . LEU B 1 199 ? 0.51 23.406 16.594 1 94.62 199 LEU B C 1
ATOM 5039 O O . LEU B 1 199 ? -0.608 23.516 16.094 1 94.62 199 LEU B O 1
ATOM 5043 N N . ILE B 1 200 ? 1.341 22.438 16.281 1 93.19 200 ILE B N 1
ATOM 5044 C CA . ILE B 1 200 ? 0.982 21.406 15.32 1 93.19 200 ILE B CA 1
ATOM 5045 C C . ILE B 1 200 ? -0.224 20.625 15.828 1 93.19 200 ILE B C 1
ATOM 5047 O O . ILE B 1 200 ? -1.179 20.391 15.078 1 93.19 200 ILE B O 1
ATOM 5051 N N . PHE B 1 201 ? -0.176 20.297 17.109 1 92.5 201 PHE B N 1
ATOM 5052 C CA . PHE B 1 201 ? -1.271 19.547 17.719 1 92.5 201 PHE B CA 1
ATOM 5053 C C . PHE B 1 201 ? -2.562 20.359 17.672 1 92.5 201 PHE B C 1
ATOM 5055 O O . PHE B 1 201 ? -3.631 19.828 17.375 1 92.5 201 PHE B O 1
ATOM 5062 N N . ALA B 1 202 ? -2.41 21.578 17.922 1 90.5 202 ALA B N 1
ATOM 5063 C CA . ALA B 1 202 ? -3.58 22.453 17.969 1 90.5 202 ALA B CA 1
ATOM 5064 C C . ALA B 1 202 ? -4.25 22.547 16.609 1 90.5 202 ALA B C 1
ATOM 5066 O O . ALA B 1 202 ? -5.477 22.609 16.5 1 90.5 202 ALA B O 1
ATOM 5067 N N . GLY B 1 203 ? -3.51 22.547 15.633 1 88.44 203 GLY B N 1
ATOM 5068 C CA . GLY B 1 203 ? -4.062 22.656 14.289 1 88.44 203 GLY B CA 1
ATOM 5069 C C . GLY B 1 203 ? -4.586 21.328 13.758 1 88.44 203 GLY B C 1
ATOM 5070 O O . GLY B 1 203 ? -5.477 21.312 12.906 1 88.44 203 GLY B O 1
ATOM 5071 N N . ALA B 1 204 ? -4.082 20.234 14.273 1 87.81 204 ALA B N 1
ATOM 5072 C CA . ALA B 1 204 ? -4.359 18.922 13.688 1 87.81 204 ALA B CA 1
ATOM 5073 C C . ALA B 1 204 ? -5.508 18.234 14.414 1 87.81 204 ALA B C 1
ATOM 5075 O O . ALA B 1 204 ? -6.133 17.312 13.867 1 87.81 204 ALA B O 1
ATOM 5076 N N . ILE B 1 205 ? -5.797 18.484 15.586 1 81.69 205 ILE B N 1
ATOM 5077 C CA . ILE B 1 205 ? -6.746 17.75 16.406 1 81.69 205 ILE B CA 1
ATOM 5078 C C . ILE B 1 205 ? -8.172 18.016 15.922 1 81.69 205 ILE B C 1
ATOM 5080 O O . ILE B 1 205 ? -9.031 17.141 15.984 1 81.69 205 ILE B O 1
ATOM 5084 N N . GLY B 1 206 ? -8.484 19.141 15.422 1 76.75 206 GLY B N 1
ATOM 5085 C CA . GLY B 1 206 ? -9.82 19.469 14.953 1 76.75 206 GLY B CA 1
ATOM 5086 C C . GLY B 1 206 ? -10.453 20.609 15.727 1 76.75 206 GLY B C 1
ATOM 5087 O O . GLY B 1 206 ? -10.398 20.656 16.953 1 76.75 206 GLY B O 1
ATOM 5088 N N . PHE B 1 207 ? -11.102 21.375 15.047 1 75.88 207 PHE B N 1
ATOM 5089 C CA . PHE B 1 207 ? -11.633 22.609 15.617 1 75.88 207 PHE B CA 1
ATOM 5090 C C . PHE B 1 207 ? -12.828 22.312 16.516 1 75.88 207 PHE B C 1
ATOM 5092 O O . PHE B 1 207 ? -12.984 22.938 17.562 1 75.88 207 PHE B O 1
ATOM 5099 N N . PRO B 1 208 ? -13.617 21.297 16.078 1 73.69 208 PRO B N 1
ATOM 5100 C CA . PRO B 1 208 ? -14.75 20.984 16.953 1 73.69 208 PRO B CA 1
ATOM 5101 C C . PRO B 1 208 ? -14.312 20.531 18.344 1 73.69 208 PRO B C 1
ATOM 5103 O O . PRO B 1 208 ? -15.047 20.734 19.328 1 73.69 208 PRO B O 1
ATOM 5106 N N . VAL B 1 209 ? -13.242 19.953 18.391 1 78.31 209 VAL B N 1
ATOM 5107 C CA . VAL B 1 209 ? -12.711 19.516 19.672 1 78.31 209 VAL B CA 1
ATOM 5108 C C . VAL B 1 209 ? -12.438 20.719 20.562 1 78.31 209 VAL B C 1
ATOM 5110 O O . VAL B 1 209 ? -12.742 20.703 21.766 1 78.31 209 VAL B O 1
ATOM 5113 N N . PHE B 1 210 ? -11.953 21.797 20 1 78.5 210 PHE B N 1
ATOM 5114 C CA . PHE B 1 210 ? -11.68 23.016 20.75 1 78.5 210 PHE B CA 1
ATOM 5115 C C . PHE B 1 210 ? -12.977 23.641 21.266 1 78.5 210 PHE B C 1
ATOM 5117 O O . PHE B 1 210 ? -13.031 24.125 22.391 1 78.5 210 PHE B O 1
ATOM 5124 N N . LEU B 1 211 ? -13.906 23.516 20.438 1 75.12 211 LEU B N 1
ATOM 5125 C CA . LEU B 1 211 ? -15.188 24.109 20.812 1 75.12 211 LEU B CA 1
ATOM 5126 C C . LEU B 1 211 ? -15.82 23.312 21.953 1 75.12 211 LEU B C 1
ATOM 5128 O O . LEU B 1 211 ? -16.422 23.906 22.859 1 75.12 211 LEU B O 1
ATOM 5132 N N . GLU B 1 212 ? -15.664 22.047 21.875 1 78.62 212 GLU B N 1
ATOM 5133 C CA . GLU B 1 212 ? -16.203 21.219 22.953 1 78.62 212 GLU B CA 1
ATOM 5134 C C . GLU B 1 212 ? -15.414 21.391 24.25 1 78.62 212 GLU B C 1
ATOM 5136 O O . GLU B 1 212 ? -15.984 21.375 25.344 1 78.62 212 GLU B O 1
ATOM 5141 N N . VAL B 1 213 ? -14.18 21.562 24.109 1 79.88 213 VAL B N 1
ATOM 5142 C CA . VAL B 1 213 ? -13.352 21.781 25.281 1 79.88 213 VAL B CA 1
ATOM 5143 C C . VAL B 1 213 ? -13.719 23.109 25.938 1 79.88 213 VAL B C 1
ATOM 5145 O O . VAL B 1 213 ? -13.805 23.219 27.156 1 79.88 213 VAL B O 1
ATOM 5148 N N . ARG B 1 214 ? -13.945 24.094 25.094 1 77.62 214 ARG B N 1
ATOM 5149 C CA . ARG B 1 214 ? -14.375 25.391 25.594 1 77.62 214 ARG B CA 1
ATOM 5150 C C . ARG B 1 214 ? -15.727 25.297 26.281 1 77.62 214 ARG B C 1
ATOM 5152 O O . ARG B 1 214 ? -15.953 25.938 27.328 1 77.62 214 ARG B O 1
ATOM 5159 N N . ALA B 1 215 ? -16.594 24.5 25.672 1 76.31 215 ALA B N 1
ATOM 5160 C CA . ALA B 1 215 ? -17.938 24.312 26.234 1 76.31 215 ALA B CA 1
ATOM 5161 C C . ALA B 1 215 ? -17.859 23.562 27.578 1 76.31 215 ALA B C 1
ATOM 5163 O O . ALA B 1 215 ? -18.641 23.844 28.484 1 76.31 215 ALA B O 1
ATOM 5164 N N . TYR B 1 216 ? -17.016 22.672 27.641 1 77.56 216 TYR B N 1
ATOM 5165 C CA . TYR B 1 216 ? -16.844 21.922 28.875 1 77.56 216 TYR B CA 1
ATOM 5166 C C . TYR B 1 216 ? -16.422 22.844 30.031 1 77.56 216 TYR B C 1
ATOM 5168 O O . TYR B 1 216 ? -16.891 22.688 31.156 1 77.56 216 TYR B O 1
ATOM 5176 N N . PHE B 1 217 ? -15.57 23.781 29.719 1 77.69 217 PHE B N 1
ATOM 5177 C CA . PHE B 1 217 ? -15.078 24.672 30.75 1 77.69 217 PHE B CA 1
ATOM 5178 C C . PHE B 1 217 ? -16.062 25.812 30.984 1 77.69 217 PHE B C 1
ATOM 5180 O O . PHE B 1 217 ? -15.93 26.562 31.953 1 77.69 217 PHE B O 1
ATOM 5187 N N . SER B 1 218 ? -17.047 25.859 30.047 1 73.38 218 SER B N 1
ATOM 5188 C CA . SER B 1 218 ? -18.047 26.906 30.234 1 73.38 218 SER B CA 1
ATOM 5189 C C . SER B 1 218 ? -19.109 26.484 31.25 1 73.38 218 SER B C 1
ATOM 5191 O O . SER B 1 218 ? -19.453 25.297 31.344 1 73.38 218 SER B O 1
ATOM 5193 N N . LYS B 1 219 ? -19.312 27 32.375 1 68.5 219 LYS B N 1
ATOM 5194 C CA . LYS B 1 219 ? -20.188 26.75 33.5 1 68.5 219 LYS B CA 1
ATOM 5195 C C . LYS B 1 219 ? -21.641 26.609 33.062 1 68.5 219 LYS B C 1
ATOM 5197 O O . LYS B 1 219 ? -22.516 26.25 33.875 1 68.5 219 LYS B O 1
ATOM 5202 N N . GLU B 1 220 ? -21.875 26.766 31.859 1 63.78 220 GLU B N 1
ATOM 5203 C CA . GLU B 1 220 ? -23.297 26.859 31.5 1 63.78 220 GLU B CA 1
ATOM 5204 C C . GLU B 1 220 ? -23.922 25.469 31.391 1 63.78 220 GLU B C 1
ATOM 5206 O O . GLU B 1 220 ? -25.141 25.328 31.531 1 63.78 220 GLU B O 1
ATOM 5211 N N . ASN B 1 221 ? -23.047 24.453 31.078 1 64.75 221 ASN B N 1
ATOM 5212 C CA . ASN B 1 221 ? -23.656 23.125 30.953 1 64.75 221 ASN B CA 1
ATOM 5213 C C . ASN B 1 221 ? -23 22.125 31.891 1 64.75 221 ASN B C 1
ATOM 5215 O O . ASN B 1 221 ? -21.953 21.547 31.547 1 64.75 221 ASN B O 1
ATOM 5219 N N . PRO B 1 222 ? -23.516 21.984 33.094 1 65.88 222 PRO B N 1
ATOM 5220 C CA . PRO B 1 222 ? -22.938 21.094 34.094 1 65.88 222 PRO B CA 1
ATOM 5221 C C . PRO B 1 222 ? -22.859 19.641 33.656 1 65.88 222 PRO B C 1
ATOM 5223 O O . PRO B 1 222 ? -22 18.891 34.125 1 65.88 222 PRO B O 1
ATOM 5226 N N . ASN B 1 223 ? -23.719 19.188 32.719 1 68.31 223 ASN B N 1
ATOM 5227 C CA . ASN B 1 223 ? -23.734 17.797 32.312 1 68.31 223 ASN B CA 1
ATOM 5228 C C . ASN B 1 223 ? -23.172 17.625 30.906 1 68.31 223 ASN B C 1
ATOM 5230 O O . ASN B 1 223 ? -23.719 16.859 30.094 1 68.31 223 ASN B O 1
ATOM 5234 N N . PHE B 1 224 ? -22.141 18.328 30.672 1 74.25 224 PHE B N 1
ATOM 5235 C CA . PHE B 1 224 ? -21.594 18.266 29.328 1 74.25 224 PHE B CA 1
ATOM 5236 C C . PHE B 1 224 ? -20.906 16.922 29.078 1 74.25 224 PHE B C 1
ATOM 5238 O O . PHE B 1 224 ? -20.172 16.422 29.922 1 74.25 224 PHE B O 1
ATOM 5245 N N . THR B 1 225 ? -21.391 16.188 28 1 76.56 225 THR B N 1
ATOM 5246 C CA . THR B 1 225 ? -20.719 14.953 27.562 1 76.56 225 THR B CA 1
ATOM 5247 C C . THR B 1 225 ? -20.047 15.156 26.203 1 76.56 225 THR B C 1
ATOM 5249 O O . THR B 1 225 ? -20.625 15.781 25.312 1 76.56 225 THR B O 1
ATOM 5252 N N . PHE B 1 226 ? -18.828 14.82 26.203 1 78.81 226 PHE B N 1
ATOM 5253 C CA . PHE B 1 226 ? -18.094 14.93 24.953 1 78.81 226 PHE B CA 1
ATOM 5254 C C . PHE B 1 226 ? -18.734 14.07 23.875 1 78.81 226 PHE B C 1
ATOM 5256 O O . PHE B 1 226 ? -19.25 12.984 24.156 1 78.81 226 PHE B O 1
ATOM 5263 N N . SER B 1 227 ? -18.719 14.508 22.672 1 75.12 227 SER B N 1
ATOM 5264 C CA . SER B 1 227 ? -19.281 13.781 21.531 1 75.12 227 SER B CA 1
ATOM 5265 C C . SER B 1 227 ? -18.406 12.578 21.172 1 75.12 227 SER B C 1
ATOM 5267 O O . SER B 1 227 ? -17.25 12.508 21.562 1 75.12 227 SER B O 1
ATOM 5269 N N . LEU B 1 228 ? -18.969 11.633 20.547 1 74.31 228 LEU B N 1
ATOM 5270 C CA . LEU B 1 228 ? -18.25 10.461 20.062 1 74.31 228 LEU B CA 1
ATOM 5271 C C . LEU B 1 228 ? -17.125 10.875 19.109 1 74.31 228 LEU B C 1
ATOM 5273 O O . LEU B 1 228 ? -16.047 10.273 19.109 1 74.31 228 LEU B O 1
ATOM 5277 N N . PHE B 1 229 ? -17.375 11.961 18.516 1 74.25 229 PHE B N 1
ATOM 5278 C CA . PHE B 1 229 ? -16.391 12.492 17.578 1 74.25 229 PHE B CA 1
ATOM 5279 C C . PHE B 1 229 ? -15.133 12.922 18.312 1 74.25 229 PHE B C 1
ATOM 5281 O O . PHE B 1 229 ? -14.023 12.531 17.938 1 74.25 229 PHE B O 1
ATOM 5288 N N . THR B 1 230 ? -15.336 13.641 19.312 1 79.19 230 THR B N 1
ATOM 5289 C CA . THR B 1 230 ? -14.211 14.164 20.078 1 79.19 230 THR B CA 1
ATOM 5290 C C . THR B 1 230 ? -13.438 13.039 20.75 1 79.19 230 THR B C 1
ATOM 5292 O O . THR B 1 230 ? -12.211 13.047 20.766 1 79.19 230 THR B O 1
ATOM 5295 N N . LYS B 1 231 ? -14.156 12.07 21.172 1 84.25 231 LYS B N 1
ATOM 5296 C CA . LYS B 1 231 ? -13.508 10.969 21.875 1 84.25 231 LYS B CA 1
ATOM 5297 C C . LYS B 1 231 ? -12.695 10.109 20.906 1 84.25 231 LYS B C 1
ATOM 5299 O O . LYS B 1 231 ? -11.531 9.805 21.188 1 84.25 231 LYS B O 1
ATOM 5304 N N . ILE B 1 232 ? -13.234 9.859 19.766 1 80.62 232 ILE B N 1
ATOM 5305 C CA . ILE B 1 232 ? -12.57 9 18.797 1 80.62 232 ILE B CA 1
ATOM 5306 C C . ILE B 1 232 ? -11.398 9.742 18.156 1 80.62 232 ILE B C 1
ATOM 5308 O O . ILE B 1 232 ? -10.305 9.188 18.016 1 80.62 232 ILE B O 1
ATOM 5312 N N . THR B 1 233 ? -11.641 10.961 17.875 1 82 233 THR B N 1
ATOM 5313 C CA . THR B 1 233 ? -10.633 11.75 17.188 1 82 233 THR B CA 1
ATOM 5314 C C . THR B 1 233 ? -9.422 11.984 18.078 1 82 233 THR B C 1
ATOM 5316 O O . THR B 1 233 ? -8.281 11.789 17.656 1 82 233 THR B O 1
ATOM 5319 N N . THR B 1 234 ? -9.68 12.32 19.312 1 86.94 234 THR B N 1
ATOM 5320 C CA . THR B 1 234 ? -8.586 12.633 20.219 1 86.94 234 THR B CA 1
ATOM 5321 C C . THR B 1 234 ? -7.828 11.367 20.609 1 86.94 234 THR B C 1
ATOM 5323 O O . THR B 1 234 ? -6.598 11.352 20.625 1 86.94 234 THR B O 1
ATOM 5326 N N . THR B 1 235 ? -8.531 10.352 20.812 1 89.06 235 THR B N 1
ATOM 5327 C CA . THR B 1 235 ? -7.883 9.102 21.203 1 89.06 235 THR B CA 1
ATOM 5328 C C . THR B 1 235 ? -7.043 8.539 20.062 1 89.06 235 THR B C 1
ATOM 5330 O O . THR B 1 235 ? -5.91 8.109 20.281 1 89.06 235 THR B O 1
ATOM 5333 N N . THR B 1 236 ? -7.621 8.57 18.906 1 88.25 236 THR B N 1
ATOM 5334 C CA . THR B 1 236 ? -6.902 8.047 17.75 1 88.25 236 THR B CA 1
ATOM 5335 C C . THR B 1 236 ? -5.68 8.906 17.438 1 88.25 236 THR B C 1
ATOM 5337 O O . THR B 1 236 ? -4.609 8.375 17.125 1 88.25 236 THR B O 1
ATOM 5340 N N . PHE B 1 237 ? -5.828 10.219 17.562 1 89.06 237 PHE B N 1
ATOM 5341 C CA . PHE B 1 237 ? -4.727 11.133 17.281 1 89.06 237 PHE B CA 1
ATOM 5342 C C . PHE B 1 237 ? -3.547 10.859 18.203 1 89.06 237 PHE B C 1
ATOM 5344 O O . PHE B 1 237 ? -2.418 10.68 17.75 1 89.06 237 PHE B O 1
ATOM 5351 N N . PHE B 1 238 ? -3.807 10.703 19.438 1 92.19 238 PHE B N 1
ATOM 5352 C CA . PHE B 1 238 ? -2.727 10.516 20.391 1 92.19 238 PHE B CA 1
ATOM 5353 C C . PHE B 1 238 ? -2.209 9.078 20.359 1 92.19 238 PHE B C 1
ATOM 5355 O O . PHE B 1 238 ? -1.026 8.836 20.594 1 92.19 238 PHE B O 1
ATOM 5362 N N . ALA B 1 239 ? -3.064 8.188 20 1 92.94 239 ALA B N 1
ATOM 5363 C CA . ALA B 1 239 ? -2.609 6.809 19.859 1 92.94 239 ALA B CA 1
ATOM 5364 C C . ALA B 1 239 ? -1.604 6.68 18.719 1 92.94 239 ALA B C 1
ATOM 5366 O O . ALA B 1 239 ? -0.559 6.043 18.875 1 92.94 239 ALA B O 1
ATOM 5367 N N . VAL B 1 240 ? -1.942 7.277 17.641 1 92.69 240 VAL B N 1
ATOM 5368 C CA . VAL B 1 240 ? -1.048 7.223 16.5 1 92.69 240 VAL B CA 1
ATOM 5369 C C . VAL B 1 240 ? 0.242 7.98 16.812 1 92.69 240 VAL B C 1
ATOM 5371 O O . VAL B 1 240 ? 1.33 7.551 16.422 1 92.69 240 VAL B O 1
ATOM 5374 N N . PHE B 1 241 ? 0.134 9.094 17.531 1 94.38 241 PHE B N 1
ATOM 5375 C CA . PHE B 1 241 ? 1.296 9.875 17.922 1 94.38 241 PHE B CA 1
ATOM 5376 C C . PHE B 1 241 ? 2.238 9.055 18.797 1 94.38 241 PHE B C 1
ATOM 5378 O O . PHE B 1 241 ? 3.441 8.992 18.531 1 94.38 241 PHE B O 1
ATOM 5385 N N . ILE B 1 242 ? 1.678 8.391 19.75 1 96.12 242 ILE B N 1
ATOM 5386 C CA . ILE B 1 242 ? 2.48 7.598 20.672 1 96.12 242 ILE B CA 1
ATOM 5387 C C . ILE B 1 242 ? 3.07 6.395 19.938 1 96.12 242 ILE B C 1
ATOM 5389 O O . ILE B 1 242 ? 4.23 6.039 20.156 1 96.12 242 ILE B O 1
ATOM 5393 N N . PHE B 1 243 ? 2.287 5.84 19.109 1 95.12 243 PHE B N 1
ATOM 5394 C CA . PHE B 1 243 ? 2.77 4.734 18.281 1 95.12 243 PHE B CA 1
ATOM 5395 C C . PHE B 1 243 ? 3.939 5.18 17.406 1 95.12 243 PHE B C 1
ATOM 5397 O O . PHE B 1 243 ? 4.898 4.43 17.219 1 95.12 243 PHE B O 1
ATOM 5404 N N . GLY B 1 244 ? 3.871 6.371 16.906 1 96.25 244 GLY B N 1
ATOM 5405 C CA . GLY B 1 244 ? 4.965 6.922 16.125 1 96.25 244 GLY B CA 1
ATOM 5406 C C . GLY B 1 244 ? 6.23 7.141 16.938 1 96.25 244 GLY B C 1
ATOM 5407 O O . GLY B 1 244 ? 7.324 6.805 16.484 1 96.25 244 GLY B O 1
ATOM 5408 N N . VAL B 1 245 ? 6.047 7.637 18.125 1 96.69 245 VAL B N 1
ATOM 5409 C CA . VAL B 1 245 ? 7.191 7.906 18.984 1 96.69 245 VAL B CA 1
ATOM 5410 C C . VAL B 1 245 ? 7.91 6.602 19.312 1 96.69 245 VAL B C 1
ATOM 5412 O O . VAL B 1 245 ? 9.125 6.492 19.156 1 96.69 245 VAL B O 1
ATOM 5415 N N . ILE B 1 246 ? 7.184 5.656 19.672 1 96.5 246 ILE B N 1
ATOM 5416 C CA . ILE B 1 246 ? 7.75 4.371 20.062 1 96.5 246 ILE B CA 1
ATOM 5417 C C . ILE B 1 246 ? 8.375 3.682 18.859 1 96.5 246 ILE B C 1
ATOM 5419 O O . ILE B 1 246 ? 9.461 3.107 18.953 1 96.5 246 ILE B O 1
ATOM 5423 N N . GLY B 1 247 ? 7.703 3.721 17.781 1 96.31 247 GLY B N 1
ATOM 5424 C CA . GLY B 1 247 ? 8.219 3.102 16.578 1 96.31 247 GLY B CA 1
ATOM 5425 C C . GLY B 1 247 ? 9.531 3.703 16.109 1 96.31 247 GLY B C 1
ATOM 5426 O O . GLY B 1 247 ? 10.477 2.979 15.789 1 96.31 247 GLY B O 1
ATOM 5427 N N . ILE B 1 248 ? 9.586 5.031 16.109 1 96.06 248 ILE B N 1
ATOM 5428 C CA . ILE B 1 248 ? 10.797 5.719 15.664 1 96.06 248 ILE B CA 1
ATOM 5429 C C . ILE B 1 248 ? 11.945 5.426 16.625 1 96.06 248 ILE B C 1
ATOM 5431 O O . ILE B 1 248 ? 13.07 5.156 16.203 1 96.06 248 ILE B O 1
ATOM 5435 N N . TRP B 1 249 ? 11.602 5.434 17.891 1 95 249 TRP B N 1
ATOM 5436 C CA . TRP B 1 249 ? 12.625 5.172 18.891 1 95 249 TRP B CA 1
ATOM 5437 C C . TRP B 1 249 ? 13.156 3.75 18.781 1 95 249 TRP B C 1
ATOM 5439 O O . TRP B 1 249 ? 14.367 3.523 18.859 1 95 249 TRP B O 1
ATOM 5449 N N . ALA B 1 250 ? 12.344 2.771 18.531 1 93.81 250 ALA B N 1
ATOM 5450 C CA . ALA B 1 250 ? 12.727 1.366 18.422 1 93.81 250 ALA B CA 1
ATOM 5451 C C . ALA B 1 250 ? 13.555 1.116 17.172 1 93.81 250 ALA B C 1
ATOM 5453 O O . ALA B 1 250 ? 14.531 0.359 17.188 1 93.81 250 ALA B O 1
ATOM 5454 N N . LEU B 1 251 ? 13.25 1.733 16.109 1 93.88 251 LEU B N 1
ATOM 5455 C CA . LEU B 1 251 ? 13.898 1.482 14.836 1 93.88 251 LEU B CA 1
ATOM 5456 C C . LEU B 1 251 ? 15.25 2.193 14.766 1 93.88 251 LEU B C 1
ATOM 5458 O O . LEU B 1 251 ? 16.172 1.726 14.094 1 93.88 251 LEU B O 1
ATOM 5462 N N . GLU B 1 252 ? 15.367 3.352 15.453 1 94.25 252 GLU B N 1
ATOM 5463 C CA . GLU B 1 252 ? 16.594 4.145 15.328 1 94.25 252 GLU B CA 1
ATOM 5464 C C . GLU B 1 252 ? 17.531 3.902 16.5 1 94.25 252 GLU B C 1
ATOM 5466 O O . GLU B 1 252 ? 18.609 4.48 16.578 1 94.25 252 GLU B O 1
ATOM 5471 N N . LYS B 1 253 ? 17.219 3.062 17.391 1 89.94 253 LYS B N 1
ATOM 5472 C CA . LYS B 1 253 ? 18.016 2.803 18.594 1 89.94 253 LYS B CA 1
ATOM 5473 C C . LYS B 1 253 ? 19.453 2.451 18.219 1 89.94 253 LYS B C 1
ATOM 5475 O O . LYS B 1 253 ? 20.406 2.928 18.859 1 89.94 253 LYS B O 1
ATOM 5480 N N . ASN B 1 254 ? 19.625 1.714 17.125 1 87.25 254 ASN B N 1
ATOM 5481 C CA . ASN B 1 254 ? 20.969 1.258 16.75 1 87.25 254 ASN B CA 1
ATOM 5482 C C . ASN B 1 254 ? 21.469 1.971 15.508 1 87.25 254 ASN B C 1
ATOM 5484 O O . ASN B 1 254 ? 22.344 1.457 14.805 1 87.25 254 ASN B O 1
ATOM 5488 N N . HIS B 1 255 ? 20.938 3.137 15.258 1 91.62 255 HIS B N 1
ATOM 5489 C CA . HIS B 1 255 ? 21.359 3.861 14.062 1 91.62 255 HIS B CA 1
ATOM 5490 C C . HIS B 1 255 ? 21.562 5.344 14.359 1 91.62 255 HIS B C 1
ATOM 5492 O O . HIS B 1 255 ? 22.547 5.727 14.992 1 91.62 255 HIS B O 1
ATOM 5498 N N . TYR B 1 256 ? 20.547 6.18 14.148 1 87.62 256 TYR B N 1
ATOM 5499 C CA . TYR B 1 256 ? 20.672 7.621 14.328 1 87.62 256 TYR B CA 1
ATOM 5500 C C . TYR B 1 256 ? 20.859 7.973 15.797 1 87.62 256 TYR B C 1
ATOM 5502 O O . TYR B 1 256 ? 21.547 8.938 16.141 1 87.62 256 TYR B O 1
ATOM 5510 N N . PHE B 1 257 ? 20.359 7.191 16.656 1 89.75 257 PHE B N 1
ATOM 5511 C CA . PHE B 1 257 ? 20.328 7.527 18.078 1 89.75 257 PHE B CA 1
ATOM 5512 C C . PHE B 1 257 ? 21.625 7.098 18.766 1 89.75 257 PHE B C 1
ATOM 5514 O O . PHE B 1 257 ? 21.844 7.41 19.938 1 89.75 257 PHE B O 1
ATOM 5521 N N . VAL B 1 258 ? 22.453 6.387 17.984 1 88.75 258 VAL B N 1
ATOM 5522 C CA . VAL B 1 258 ? 23.719 5.984 18.578 1 88.75 258 VAL B CA 1
ATOM 5523 C C . VAL B 1 258 ? 24.547 7.223 18.906 1 88.75 258 VAL B C 1
ATOM 5525 O O . VAL B 1 258 ? 24.766 8.078 18.031 1 88.75 258 VAL B O 1
ATOM 5528 N N . GLY B 1 259 ? 24.906 7.387 20.109 1 88.94 259 GLY B N 1
ATOM 5529 C CA . GLY B 1 259 ? 25.734 8.5 20.531 1 88.94 259 GLY B CA 1
ATOM 5530 C C . GLY B 1 259 ? 24.938 9.664 21.094 1 88.94 259 GLY B C 1
ATOM 5531 O O . GLY B 1 259 ? 25.5 10.586 21.672 1 88.94 259 GLY B O 1
ATOM 5532 N N . LEU B 1 260 ? 23.656 9.672 20.922 1 91.19 260 LEU B N 1
ATOM 5533 C CA . LEU B 1 260 ? 22.812 10.75 21.422 1 91.19 260 LEU B CA 1
ATOM 5534 C C . LEU B 1 260 ? 22.375 10.461 22.859 1 91.19 260 LEU B C 1
ATOM 5536 O O . LEU B 1 260 ? 22.203 9.305 23.25 1 91.19 260 LEU B O 1
ATOM 5540 N N . GLU B 1 261 ? 22.219 11.5 23.641 1 92.88 261 GLU B N 1
ATOM 5541 C CA . GLU B 1 261 ? 21.703 11.367 25 1 92.88 261 GLU B CA 1
ATOM 5542 C C . GLU B 1 261 ? 20.219 11 24.984 1 92.88 261 GLU B C 1
ATOM 5544 O O . GLU B 1 261 ? 19.531 11.172 23.969 1 92.88 261 GLU B O 1
ATOM 5549 N N . TRP B 1 262 ? 19.734 10.555 26.141 1 91.06 262 TRP B N 1
ATOM 5550 C CA . TRP B 1 262 ? 18.359 10.062 26.234 1 91.06 262 TRP B CA 1
ATOM 5551 C C . TRP B 1 262 ? 17.359 11.172 25.922 1 91.06 262 TRP B C 1
ATOM 5553 O O . TRP B 1 262 ? 16.328 10.93 25.266 1 91.06 262 TRP B O 1
ATOM 5563 N N . HIS B 1 263 ? 17.594 12.43 26.422 1 92.12 263 HIS B N 1
ATOM 5564 C CA . HIS B 1 263 ? 16.672 13.523 26.188 1 92.12 263 HIS B CA 1
ATOM 5565 C C . HIS B 1 263 ? 16.656 13.938 24.719 1 92.12 263 HIS B C 1
ATOM 5567 O O . HIS B 1 263 ? 15.617 14.32 24.188 1 92.12 263 HIS B O 1
ATOM 5573 N N . GLN B 1 264 ? 17.828 13.836 24.062 1 93 264 GLN B N 1
ATOM 5574 C CA . GLN B 1 264 ? 17.906 14.133 22.641 1 93 264 GLN B CA 1
ATOM 5575 C C . GLN B 1 264 ? 17.156 13.094 21.812 1 93 264 GLN B C 1
ATOM 5577 O O . GLN B 1 264 ? 16.469 13.438 20.844 1 93 264 GLN B O 1
ATOM 5582 N N . GLN B 1 265 ? 17.312 11.812 22.25 1 94.44 265 GLN B N 1
ATOM 5583 C CA . GLN B 1 265 ? 16.609 10.734 21.578 1 94.44 265 GLN B CA 1
ATOM 5584 C C . GLN B 1 265 ? 15.102 10.914 21.672 1 94.44 265 GLN B C 1
ATOM 5586 O O . GLN B 1 265 ? 14.391 10.789 20.688 1 94.44 265 GLN B O 1
ATOM 5591 N N . LEU B 1 266 ? 14.688 11.211 22.812 1 93 266 LEU B N 1
ATOM 5592 C CA . LEU B 1 266 ? 13.258 11.352 23.078 1 93 266 LEU B CA 1
ATOM 5593 C C . LEU B 1 266 ? 12.672 12.508 22.281 1 93 266 LEU B C 1
ATOM 5595 O O . LEU B 1 266 ? 11.656 12.352 21.609 1 93 266 LEU B O 1
ATOM 5599 N N . PHE B 1 267 ? 13.312 13.648 22.312 1 93.31 267 PHE B N 1
ATOM 5600 C CA . PHE B 1 267 ? 12.773 14.82 21.641 1 93.31 267 PHE B CA 1
ATOM 5601 C C . PHE B 1 267 ? 12.82 14.656 20.125 1 93.31 267 PHE B C 1
ATOM 5603 O O . PHE B 1 267 ? 11.938 15.141 19.422 1 93.31 267 PHE B O 1
ATOM 5610 N N . THR B 1 268 ? 13.859 13.945 19.688 1 93.88 268 THR B N 1
ATOM 5611 C CA . THR B 1 268 ? 13.938 13.68 18.266 1 93.88 268 THR B CA 1
ATOM 5612 C C . THR B 1 268 ? 12.789 12.773 17.812 1 93.88 268 THR B C 1
ATOM 5614 O O . THR B 1 268 ? 12.148 13.039 16.797 1 93.88 268 THR B O 1
ATOM 5617 N N . ALA B 1 269 ? 12.531 11.789 18.578 1 95.81 269 ALA B N 1
ATOM 5618 C CA . ALA B 1 269 ? 11.438 10.867 18.266 1 95.81 269 ALA B CA 1
ATOM 5619 C C . ALA B 1 269 ? 10.086 11.57 18.375 1 95.81 269 ALA B C 1
ATOM 5621 O O . ALA B 1 269 ? 9.227 11.406 17.5 1 95.81 269 ALA B O 1
ATOM 5622 N N . VAL B 1 270 ? 9.938 12.367 19.375 1 95.94 270 VAL B N 1
ATOM 5623 C CA . VAL B 1 270 ? 8.688 13.078 19.625 1 95.94 270 VAL B CA 1
ATOM 5624 C C . VAL B 1 270 ? 8.445 14.086 18.5 1 95.94 270 VAL B C 1
ATOM 5626 O O . VAL B 1 270 ? 7.336 14.164 17.953 1 95.94 270 VAL B O 1
ATOM 5629 N N . PHE B 1 271 ? 9.438 14.797 18.141 1 96.44 271 PHE B N 1
ATOM 5630 C CA . PHE B 1 271 ? 9.281 15.82 17.125 1 96.44 271 PHE B CA 1
ATOM 5631 C C . PHE B 1 271 ? 8.977 15.188 15.766 1 96.44 271 PHE B C 1
ATOM 5633 O O . PHE B 1 271 ? 8.086 15.641 15.047 1 96.44 271 PHE B O 1
ATOM 5640 N N . ASN B 1 272 ? 9.695 14.117 15.453 1 95.44 272 ASN B N 1
ATOM 5641 C CA . ASN B 1 272 ? 9.477 13.453 14.164 1 95.44 272 ASN B CA 1
ATOM 5642 C C . ASN B 1 272 ? 8.094 12.828 14.078 1 95.44 272 ASN B C 1
ATOM 5644 O O . ASN B 1 272 ? 7.477 12.812 13.016 1 95.44 272 ASN B O 1
ATOM 5648 N N . SER B 1 273 ? 7.633 12.289 15.164 1 96.12 273 SER B N 1
ATOM 5649 C CA . SER B 1 273 ? 6.281 11.742 15.18 1 96.12 273 SER B CA 1
ATOM 5650 C C . SER B 1 273 ? 5.238 12.844 15.047 1 96.12 273 SER B C 1
ATOM 5652 O O . SER B 1 273 ? 4.262 12.695 14.305 1 96.12 273 SER B O 1
ATOM 5654 N N . ALA B 1 274 ? 5.457 13.938 15.688 1 94.31 274 ALA B N 1
ATOM 5655 C CA . ALA B 1 274 ? 4.516 15.047 15.648 1 94.31 274 ALA B CA 1
ATOM 5656 C C . ALA B 1 274 ? 4.465 15.672 14.25 1 94.31 274 ALA B C 1
ATOM 5658 O O . ALA B 1 274 ? 3.381 15.914 13.719 1 94.31 274 ALA B O 1
ATOM 5659 N N . THR B 1 275 ? 5.621 15.891 13.703 1 94.25 275 THR B N 1
ATOM 5660 C CA . THR B 1 275 ? 5.68 16.578 12.414 1 94.25 275 THR B CA 1
ATOM 5661 C C . THR B 1 275 ? 5.195 15.656 11.289 1 94.25 275 THR B C 1
ATOM 5663 O O . THR B 1 275 ? 4.777 16.141 10.234 1 94.25 275 THR B O 1
ATOM 5666 N N . SER B 1 276 ? 5.27 14.305 11.508 1 93.06 276 SER B N 1
ATOM 5667 C CA . SER B 1 276 ? 4.824 13.352 10.5 1 93.06 276 SER B CA 1
ATOM 5668 C C . SER B 1 276 ? 3.305 13.359 10.367 1 93.06 276 SER B C 1
ATOM 5670 O O . SER B 1 276 ? 2.76 12.836 9.391 1 93.06 276 SER B O 1
ATOM 5672 N N . ARG B 1 277 ? 2.678 13.977 11.297 1 87.94 277 ARG B N 1
ATOM 5673 C CA . ARG B 1 277 ? 1.226 14.117 11.242 1 87.94 277 ARG B CA 1
ATOM 5674 C C . ARG B 1 277 ? 0.832 15.453 10.625 1 87.94 277 ARG B C 1
ATOM 5676 O O . ARG B 1 277 ? 0.111 16.25 11.242 1 87.94 277 ARG B O 1
ATOM 5683 N N . SER B 1 278 ? 1.322 15.719 9.5 1 81.81 278 SER B N 1
ATOM 5684 C CA . SER B 1 278 ? 0.945 16.828 8.633 1 81.81 278 SER B CA 1
ATOM 5685 C C . SER B 1 278 ? 1.728 18.094 8.992 1 81.81 278 SER B C 1
ATOM 5687 O O . SER B 1 278 ? 1.401 19.188 8.523 1 81.81 278 SER B O 1
ATOM 5689 N N . GLY B 1 279 ? 2.766 18.109 9.773 1 88.06 279 GLY B N 1
ATOM 5690 C CA . GLY B 1 279 ? 3.479 19.328 10.164 1 88.06 279 GLY B CA 1
ATOM 5691 C C . GLY B 1 279 ? 4.52 19.75 9.148 1 88.06 279 GLY B C 1
ATOM 5692 O O . GLY B 1 279 ? 4.637 20.938 8.836 1 88.06 279 GLY B O 1
ATOM 5693 N N . GLY B 1 280 ? 5.379 18.859 8.773 1 90.56 280 GLY B N 1
ATOM 5694 C CA . GLY B 1 280 ? 6.293 19.078 7.66 1 90.56 280 GLY B CA 1
ATOM 5695 C C . GLY B 1 280 ? 7.578 19.766 8.07 1 90.56 280 GLY B C 1
ATOM 5696 O O . GLY B 1 280 ? 8.469 19.969 7.246 1 90.56 280 GLY B O 1
ATOM 5697 N N . LEU B 1 281 ? 7.656 20.234 9.273 1 93.38 281 LEU B N 1
ATOM 5698 C CA . LEU B 1 281 ? 8.867 20.859 9.781 1 93.38 281 LEU B CA 1
ATOM 5699 C C . LEU B 1 281 ? 9.859 19.828 10.281 1 93.38 281 LEU B C 1
ATOM 5701 O O . LEU B 1 281 ? 9.461 18.766 10.766 1 93.38 281 LEU B O 1
ATOM 5705 N N . THR B 1 282 ? 11.109 20.125 10.094 1 94.12 282 THR B N 1
ATOM 5706 C CA . THR B 1 282 ? 12.109 19.141 10.508 1 94.12 282 THR B CA 1
ATOM 5707 C C . THR B 1 282 ? 13.203 19.797 11.336 1 94.12 282 THR B C 1
ATOM 5709 O O . THR B 1 282 ? 13.516 20.969 11.141 1 94.12 282 THR B O 1
ATOM 5712 N N . ILE B 1 283 ? 13.758 19.031 12.227 1 93.5 283 ILE B N 1
ATOM 5713 C CA . ILE B 1 283 ? 14.852 19.5 13.078 1 93.5 283 ILE B CA 1
ATOM 5714 C C . ILE B 1 283 ? 16.156 18.812 12.68 1 93.5 283 ILE B C 1
ATOM 5716 O O . ILE B 1 283 ? 17.188 19.031 13.297 1 93.5 283 ILE B O 1
ATOM 5720 N N . MET B 1 284 ? 16.078 17.969 11.68 1 92 284 MET B N 1
ATOM 5721 C CA . MET B 1 284 ? 17.219 17.203 11.195 1 92 284 MET B CA 1
ATOM 5722 C C . MET B 1 284 ? 17.047 16.844 9.719 1 92 284 MET B C 1
ATOM 5724 O O . MET B 1 284 ? 15.984 17.062 9.141 1 92 284 MET B O 1
ATOM 5728 N N . ASP B 1 285 ? 18.141 16.375 9.219 1 92.75 285 ASP B N 1
ATOM 5729 C CA . ASP B 1 285 ? 18.031 15.852 7.867 1 92.75 285 ASP B CA 1
ATOM 5730 C C . ASP B 1 285 ? 17.375 14.477 7.867 1 92.75 285 ASP B C 1
ATOM 5732 O O . ASP B 1 285 ? 17.969 13.5 8.32 1 92.75 285 ASP B O 1
ATOM 5736 N N . ILE B 1 286 ? 16.25 14.414 7.301 1 92.88 286 ILE B N 1
ATOM 5737 C CA . ILE B 1 286 ? 15.414 13.219 7.32 1 92.88 286 ILE B CA 1
ATOM 5738 C C . ILE B 1 286 ? 16.141 12.062 6.637 1 92.88 286 ILE B C 1
ATOM 5740 O O . ILE B 1 286 ? 15.938 10.898 6.977 1 92.88 286 ILE B O 1
ATOM 5744 N N . SER B 1 287 ? 17.047 12.359 5.723 1 92.12 287 SER B N 1
ATOM 5745 C CA . SER B 1 287 ? 17.766 11.352 4.961 1 92.12 287 SER B CA 1
ATOM 5746 C C . SER B 1 287 ? 18.75 10.586 5.848 1 92.12 287 SER B C 1
ATOM 5748 O O . SER B 1 287 ? 19.266 9.539 5.453 1 92.12 287 SER B O 1
ATOM 5750 N N . ASP B 1 288 ? 18.953 11.094 7.051 1 92.62 288 ASP B N 1
ATOM 5751 C CA . ASP B 1 288 ? 19.875 10.453 7.973 1 92.62 288 ASP B CA 1
ATOM 5752 C C . ASP B 1 288 ? 19.219 9.289 8.695 1 92.62 288 ASP B C 1
ATOM 5754 O O . ASP B 1 288 ? 19.906 8.477 9.328 1 92.62 288 ASP B O 1
ATOM 5758 N N . LEU B 1 289 ? 17.969 9.172 8.57 1 94.38 289 LEU B N 1
ATOM 5759 C CA . LEU B 1 289 ? 17.25 8.102 9.242 1 94.38 289 LEU B CA 1
ATOM 5760 C C . LEU B 1 289 ? 17.391 6.789 8.484 1 94.38 289 LEU B C 1
ATOM 5762 O O . LEU B 1 289 ? 17.781 6.781 7.312 1 94.38 289 LEU B O 1
ATOM 5766 N N . SER B 1 290 ? 17.172 5.734 9.195 1 94.5 290 SER B N 1
ATOM 5767 C CA . SER B 1 290 ? 17.281 4.406 8.594 1 94.5 290 SER B CA 1
ATOM 5768 C C . SER B 1 290 ? 16.156 4.16 7.59 1 94.5 290 SER B C 1
ATOM 5770 O O . SER B 1 290 ? 15.125 4.828 7.621 1 94.5 290 SER B O 1
ATOM 5772 N N . LEU B 1 291 ? 16.422 3.172 6.695 1 94.88 291 LEU B N 1
ATOM 5773 C CA . LEU B 1 291 ? 15.445 2.816 5.668 1 94.88 291 LEU B CA 1
ATOM 5774 C C . LEU B 1 291 ? 14.117 2.404 6.297 1 94.88 291 LEU B C 1
ATOM 5776 O O . LEU B 1 291 ? 13.055 2.838 5.848 1 94.88 291 LEU B O 1
ATOM 5780 N N . ALA B 1 292 ? 14.18 1.644 7.32 1 95.5 292 ALA B N 1
ATOM 5781 C CA . ALA B 1 292 ? 12.977 1.178 8.008 1 95.5 292 ALA B CA 1
ATOM 5782 C C . ALA B 1 292 ? 12.203 2.348 8.617 1 95.5 292 ALA B C 1
ATOM 5784 O O . ALA B 1 292 ? 10.969 2.387 8.547 1 95.5 292 ALA B O 1
ATOM 5785 N N . THR B 1 293 ? 12.93 3.281 9.195 1 96.5 293 THR B N 1
ATOM 5786 C CA . THR B 1 293 ? 12.297 4.441 9.812 1 96.5 293 THR B CA 1
ATOM 5787 C C . THR B 1 293 ? 11.656 5.336 8.75 1 96.5 293 THR B C 1
ATOM 5789 O O . THR B 1 293 ? 10.562 5.859 8.953 1 96.5 293 THR B O 1
ATOM 5792 N N . LEU B 1 294 ? 12.367 5.531 7.609 1 96.88 294 LEU B N 1
ATOM 5793 C CA . LEU B 1 294 ? 11.82 6.336 6.523 1 96.88 294 LEU B CA 1
ATOM 5794 C C . LEU B 1 294 ? 10.516 5.738 6 1 96.88 294 LEU B C 1
ATOM 5796 O O . LEU B 1 294 ? 9.562 6.469 5.719 1 96.88 294 LEU B O 1
ATOM 5800 N N . LEU B 1 295 ? 10.477 4.434 5.906 1 96.62 295 LEU B N 1
ATOM 5801 C CA . LEU B 1 295 ? 9.258 3.756 5.496 1 96.62 295 LEU B CA 1
ATOM 5802 C C . LEU B 1 295 ? 8.156 3.934 6.543 1 96.62 295 LEU B C 1
ATOM 5804 O O . LEU B 1 295 ? 7.004 4.199 6.199 1 96.62 295 LEU B O 1
ATOM 5808 N N . PHE B 1 296 ? 8.547 3.789 7.754 1 96.5 296 PHE B N 1
ATOM 5809 C CA . PHE B 1 296 ? 7.609 3.926 8.859 1 96.5 296 PHE B CA 1
ATOM 5810 C C . PHE B 1 296 ? 7.008 5.328 8.891 1 96.5 296 PHE B C 1
ATOM 5812 O O . PHE B 1 296 ? 5.789 5.48 9 1 96.5 296 PHE B O 1
ATOM 5819 N N . ILE B 1 297 ? 7.859 6.316 8.734 1 96.75 297 ILE B N 1
ATOM 5820 C CA . ILE B 1 297 ? 7.402 7.699 8.742 1 96.75 297 ILE B CA 1
ATOM 5821 C C . ILE B 1 297 ? 6.531 7.961 7.516 1 96.75 297 ILE B C 1
ATOM 5823 O O . ILE B 1 297 ? 5.551 8.703 7.59 1 96.75 297 ILE B O 1
ATOM 5827 N N . SER B 1 298 ? 6.871 7.316 6.363 1 96.62 298 SER B N 1
ATOM 5828 C CA . SER B 1 298 ? 6.035 7.438 5.176 1 96.62 298 SER B CA 1
ATOM 5829 C C . SER B 1 298 ? 4.617 6.938 5.441 1 96.62 298 SER B C 1
ATOM 5831 O O . SER B 1 298 ? 3.646 7.543 4.988 1 96.62 298 SER B O 1
ATOM 5833 N N . GLY B 1 299 ? 4.535 5.844 6.184 1 94.56 299 GLY B N 1
ATOM 5834 C CA . GLY B 1 299 ? 3.229 5.332 6.57 1 94.56 299 GLY B CA 1
ATOM 5835 C C . GLY B 1 299 ? 2.475 6.254 7.508 1 94.56 299 GLY B C 1
ATOM 5836 O O . GLY B 1 299 ? 1.257 6.402 7.391 1 94.56 299 GLY B O 1
ATOM 5837 N N . LEU B 1 300 ? 3.205 6.855 8.398 1 94.25 300 LEU B N 1
ATOM 5838 C CA . LEU B 1 300 ? 2.586 7.781 9.344 1 94.25 300 LEU B CA 1
ATOM 5839 C C . LEU B 1 300 ? 2.062 9.023 8.625 1 94.25 300 LEU B C 1
ATOM 5841 O O . LEU B 1 300 ? 1.006 9.547 8.977 1 94.25 300 LEU B O 1
ATOM 5845 N N . MET B 1 301 ? 2.783 9.445 7.594 1 95 301 MET B N 1
ATOM 5846 C CA . MET B 1 301 ? 2.424 10.672 6.883 1 95 301 MET B CA 1
ATOM 5847 C C . MET B 1 301 ? 1.113 10.5 6.121 1 95 301 MET B C 1
ATOM 5849 O O . MET B 1 301 ? 0.399 11.469 5.875 1 95 301 MET B O 1
ATOM 5853 N N . ILE B 1 302 ? 0.854 9.289 5.812 1 92.25 302 ILE B N 1
ATOM 5854 C CA . ILE B 1 302 ? -0.373 9.008 5.074 1 92.25 302 ILE B CA 1
ATOM 5855 C C . ILE B 1 302 ? -1.582 9.234 5.977 1 92.25 302 ILE B C 1
ATOM 5857 O O . ILE B 1 302 ? -2.641 9.664 5.512 1 92.25 302 ILE B O 1
ATOM 5861 N N . ILE B 1 303 ? -1.296 8.977 7.297 1 88.12 303 ILE B N 1
ATOM 5862 C CA . ILE B 1 303 ? -2.344 9.195 8.289 1 88.12 303 ILE B CA 1
ATOM 5863 C C . ILE B 1 303 ? -2.369 10.672 8.688 1 88.12 303 ILE B C 1
ATOM 5865 O O . ILE B 1 303 ? -1.47 11.148 9.383 1 88.12 303 ILE B O 1
ATOM 5869 N N . GLY B 1 304 ? -3.145 11.352 8.156 1 78.25 304 GLY B N 1
ATOM 5870 C CA . GLY B 1 304 ? -3.168 12.797 8.352 1 78.25 304 GLY B CA 1
ATOM 5871 C C . GLY B 1 304 ? -3.844 13.211 9.641 1 78.25 304 GLY B C 1
ATOM 5872 O O . GLY B 1 304 ? -3.754 12.508 10.648 1 78.25 304 GLY B O 1
ATOM 5873 N N . ALA B 1 305 ? -4.445 14.367 9.594 1 78.38 305 ALA B N 1
ATOM 5874 C CA . ALA B 1 305 ? -5.035 15.016 10.766 1 78.38 305 ALA B CA 1
ATOM 5875 C C . ALA B 1 305 ? -6.504 14.633 10.914 1 78.38 305 ALA B C 1
ATOM 5877 O O . ALA B 1 305 ? -7.02 13.797 10.172 1 78.38 305 ALA B O 1
ATOM 5878 N N . SER B 1 306 ? -7.047 15.062 11.93 1 76.88 306 SER B N 1
ATOM 5879 C CA . SER B 1 306 ? -8.453 14.805 12.219 1 76.88 306 SER B CA 1
ATOM 5880 C C . SER B 1 306 ? -9.367 15.57 11.258 1 76.88 306 SER B C 1
ATOM 5882 O O . SER B 1 306 ? -8.938 16.547 10.633 1 76.88 306 SER B O 1
ATOM 5884 N N . PRO B 1 307 ? -10.539 15.047 11.133 1 73.75 307 PRO B N 1
ATOM 5885 C CA . PRO B 1 307 ? -11.469 15.789 10.281 1 73.75 307 PRO B CA 1
ATOM 5886 C C . PRO B 1 307 ? -11.719 17.203 10.781 1 73.75 307 PRO B C 1
ATOM 5888 O O . PRO B 1 307 ? -11.719 17.453 11.992 1 73.75 307 PRO B O 1
ATOM 5891 N N . SER B 1 308 ? -11.961 18.094 9.898 1 70.81 308 SER B N 1
ATOM 5892 C CA . SER B 1 308 ? -12.234 19.484 10.219 1 70.81 308 SER B CA 1
ATOM 5893 C C . SER B 1 308 ? -11.031 20.141 10.891 1 70.81 308 SER B C 1
ATOM 5895 O O . SER B 1 308 ? -11.18 20.828 11.898 1 70.81 308 SER B O 1
ATOM 5897 N N . SER B 1 309 ? -10.008 19.703 10.477 1 75 309 SER B N 1
ATOM 5898 C CA . SER B 1 309 ? -8.734 20.281 10.883 1 75 309 SER B CA 1
ATOM 5899 C C . SER B 1 309 ? -7.996 20.891 9.703 1 75 309 SER B C 1
ATOM 5901 O O . SER B 1 309 ? -8.547 20.984 8.602 1 75 309 SER B O 1
ATOM 5903 N N . VAL B 1 310 ? -6.871 21.391 10.008 1 72.38 310 VAL B N 1
ATOM 5904 C CA . VAL B 1 310 ? -6.109 22.078 8.969 1 72.38 310 VAL B CA 1
ATOM 5905 C C . VAL B 1 310 ? -5.324 21.047 8.141 1 72.38 310 VAL B C 1
ATOM 5907 O O . VAL B 1 310 ? -4.816 21.375 7.066 1 72.38 310 VAL B O 1
ATOM 5910 N N . GLY B 1 311 ? -5.238 19.859 8.602 1 74.06 311 GLY B N 1
ATOM 5911 C CA . GLY B 1 311 ? -4.414 18.875 7.926 1 74.06 311 GLY B CA 1
ATOM 5912 C C . GLY B 1 311 ? -5.172 18.078 6.887 1 74.06 311 GLY B C 1
ATOM 5913 O O . GLY B 1 311 ? -6.391 18.219 6.758 1 74.06 311 GLY B O 1
ATOM 5914 N N . GLY B 1 312 ? -4.434 17.391 6.074 1 78.75 312 GLY B N 1
ATOM 5915 C CA . GLY B 1 312 ? -5 16.578 5.02 1 78.75 312 GLY B CA 1
ATOM 5916 C C . GLY B 1 312 ? -4.645 15.102 5.148 1 78.75 312 GLY B C 1
ATOM 5917 O O . GLY B 1 312 ? -4.426 14.609 6.258 1 78.75 312 GLY B O 1
ATOM 5918 N N . GLY B 1 313 ? -4.902 14.312 4.035 1 81.88 313 GLY B N 1
ATOM 5919 C CA . GLY B 1 313 ? -4.625 12.883 4.027 1 81.88 313 GLY B CA 1
ATOM 5920 C C . GLY B 1 313 ? -5.801 12.047 4.5 1 81.88 313 GLY B C 1
ATOM 5921 O O . GLY B 1 313 ? -6.949 12.492 4.445 1 81.88 313 GLY B O 1
ATOM 5922 N N . ILE B 1 314 ? -5.449 10.875 4.949 1 87.06 314 ILE B N 1
ATOM 5923 C CA . ILE B 1 314 ? -6.484 10.016 5.523 1 87.06 314 ILE B CA 1
ATOM 5924 C C . ILE B 1 314 ? -6.812 10.484 6.941 1 87.06 314 ILE B C 1
ATOM 5926 O O . ILE B 1 314 ? -5.934 10.531 7.805 1 87.06 314 ILE B O 1
ATOM 5930 N N . ARG B 1 315 ? -7.957 10.742 7.133 1 84.31 315 ARG B N 1
ATOM 5931 C CA . ARG B 1 315 ? -8.359 11.289 8.422 1 84.31 315 ARG B CA 1
ATOM 5932 C C . ARG B 1 315 ? -8.258 10.234 9.523 1 84.31 315 ARG B C 1
ATOM 5934 O O . ARG B 1 315 ? -8.438 9.047 9.258 1 84.31 315 ARG B O 1
ATOM 5941 N N . THR B 1 316 ? -8.047 10.688 10.664 1 83.69 316 THR B N 1
ATOM 5942 C CA . THR B 1 316 ? -7.867 9.789 11.805 1 83.69 316 THR B CA 1
ATOM 5943 C C . THR B 1 316 ? -9.141 9 12.078 1 83.69 316 THR B C 1
ATOM 5945 O O . THR B 1 316 ? -9.086 7.832 12.461 1 83.69 316 THR B O 1
ATOM 5948 N N . THR B 1 317 ? -10.273 9.57 11.852 1 82 317 THR B N 1
ATOM 5949 C CA . THR B 1 317 ? -11.531 8.875 12.094 1 82 317 THR B CA 1
ATOM 5950 C C . THR B 1 317 ? -11.703 7.715 11.117 1 82 317 THR B C 1
ATOM 5952 O O . THR B 1 317 ? -12.219 6.66 11.484 1 82 317 THR B O 1
ATOM 5955 N N . THR B 1 318 ? -11.266 7.992 9.922 1 84.62 318 THR B N 1
ATOM 5956 C CA . THR B 1 318 ? -11.336 6.938 8.914 1 84.62 318 THR B CA 1
ATOM 5957 C C . THR B 1 318 ? -10.492 5.734 9.328 1 84.62 318 THR B C 1
ATOM 5959 O O . THR B 1 318 ? -10.938 4.59 9.211 1 84.62 318 THR B O 1
ATOM 5962 N N . LEU B 1 319 ? -9.375 6.008 9.805 1 86.75 319 LEU B N 1
ATOM 5963 C CA . LEU B 1 319 ? -8.492 4.945 10.273 1 86.75 319 LEU B CA 1
ATOM 5964 C C . LEU B 1 319 ? -9.102 4.227 11.477 1 86.75 319 LEU B C 1
ATOM 5966 O O . LEU B 1 319 ? -9.039 2.996 11.562 1 86.75 319 LEU B O 1
ATOM 5970 N N . ALA B 1 320 ? -9.633 4.973 12.359 1 86.44 320 ALA B N 1
ATOM 5971 C CA . ALA B 1 320 ? -10.25 4.395 13.555 1 86.44 320 ALA B CA 1
ATOM 5972 C C . ALA B 1 320 ? -11.398 3.457 13.18 1 86.44 320 ALA B C 1
ATOM 5974 O O . ALA B 1 320 ? -11.5 2.35 13.711 1 86.44 320 ALA B O 1
ATOM 5975 N N . VAL B 1 321 ? -12.203 3.912 12.289 1 85.25 321 VAL B N 1
ATOM 5976 C CA . VAL B 1 321 ? -13.344 3.111 11.859 1 85.25 321 VAL B CA 1
ATOM 5977 C C . VAL B 1 321 ? -12.852 1.826 11.195 1 85.25 321 VAL B C 1
ATOM 5979 O O . VAL B 1 321 ? -13.422 0.753 11.406 1 85.25 321 VAL B O 1
ATOM 5982 N N . MET B 1 322 ? -11.836 1.931 10.445 1 86.12 322 MET B N 1
ATOM 5983 C CA . MET B 1 322 ? -11.273 0.758 9.789 1 86.12 322 MET B CA 1
ATOM 5984 C C . MET B 1 322 ? -10.789 -0.264 10.812 1 86.12 322 MET B C 1
ATOM 5986 O O . MET B 1 322 ? -11.156 -1.438 10.742 1 86.12 322 MET B O 1
ATOM 5990 N N . PHE B 1 323 ? -10.047 0.136 11.766 1 86.81 323 PHE B N 1
ATOM 5991 C CA . PHE B 1 323 ? -9.477 -0.778 12.75 1 86.81 323 PHE B CA 1
ATOM 5992 C C . PHE B 1 323 ? -10.57 -1.35 13.648 1 86.81 323 PHE B C 1
ATOM 5994 O O . PHE B 1 323 ? -10.523 -2.525 14.016 1 86.81 323 PHE B O 1
ATOM 6001 N N . LEU B 1 324 ? -11.523 -0.51 14 1 86.19 324 LEU B N 1
ATOM 6002 C CA . LEU B 1 324 ? -12.625 -0.979 14.836 1 86.19 324 LEU B CA 1
ATOM 6003 C C . LEU B 1 324 ? -13.469 -2.004 14.086 1 86.19 324 LEU B C 1
ATOM 6005 O O . LEU B 1 324 ? -13.93 -2.982 14.68 1 86.19 324 LEU B O 1
ATOM 6009 N N . THR B 1 325 ? -13.641 -1.729 12.828 1 85.5 325 THR B N 1
ATOM 6010 C CA . THR B 1 325 ? -14.406 -2.662 12.008 1 85.5 325 THR B CA 1
ATOM 6011 C C . THR B 1 325 ? -13.672 -3.992 11.875 1 85.5 325 THR B C 1
ATOM 6013 O O . THR B 1 325 ? -14.289 -5.059 11.984 1 85.5 325 THR B O 1
ATOM 6016 N N . ILE B 1 326 ? -12.43 -3.971 11.648 1 84.81 326 ILE B N 1
ATOM 6017 C CA . ILE B 1 326 ? -11.617 -5.176 11.523 1 84.81 326 ILE B CA 1
ATOM 6018 C C . ILE B 1 326 ? -11.633 -5.945 12.844 1 84.81 326 ILE B C 1
ATOM 6020 O O . ILE B 1 326 ? -11.766 -7.172 12.852 1 84.81 326 ILE B O 1
ATOM 6024 N N . ARG B 1 327 ? -11.469 -5.238 13.875 1 84.31 327 ARG B N 1
ATOM 6025 C CA . ARG B 1 327 ? -11.484 -5.867 15.195 1 84.31 327 ARG B CA 1
ATOM 6026 C C . ARG B 1 327 ? -12.836 -6.527 15.469 1 84.31 327 ARG B C 1
ATOM 6028 O O . ARG B 1 327 ? -12.883 -7.652 15.969 1 84.31 327 ARG B O 1
ATOM 6035 N N . SER B 1 328 ? -13.898 -5.789 15.164 1 83 328 SER B N 1
ATOM 6036 C CA . SER B 1 328 ? -15.234 -6.34 15.359 1 83 328 SER B CA 1
ATOM 6037 C C . SER B 1 328 ? -15.461 -7.57 14.492 1 83 328 SER B C 1
ATOM 6039 O O . SER B 1 328 ? -16.047 -8.562 14.945 1 83 328 SER B O 1
ATOM 6041 N N . PHE B 1 329 ? -15 -7.516 13.336 1 78 329 PHE B N 1
ATOM 6042 C CA . PHE B 1 329 ? -15.125 -8.641 12.414 1 78 329 PHE B CA 1
ATOM 6043 C C . PHE B 1 329 ? -14.344 -9.844 12.914 1 78 329 PHE B C 1
ATOM 6045 O O . PHE B 1 329 ? -14.836 -10.969 12.875 1 78 329 PHE B O 1
ATOM 6052 N N . ALA B 1 330 ? -13.188 -9.609 13.398 1 76.38 330 ALA B N 1
ATOM 6053 C CA . ALA B 1 330 ? -12.336 -10.672 13.914 1 76.38 330 ALA B CA 1
ATOM 6054 C C . ALA B 1 330 ? -12.945 -11.312 15.156 1 76.38 330 ALA B C 1
ATOM 6056 O O . ALA B 1 330 ? -12.734 -12.492 15.422 1 76.38 330 ALA B O 1
ATOM 6057 N N . LEU B 1 331 ? -13.688 -10.477 15.867 1 77.94 331 LEU B N 1
ATOM 6058 C CA . LEU B 1 331 ? -14.32 -10.969 17.078 1 77.94 331 LEU B CA 1
ATOM 6059 C C . LEU B 1 331 ? -15.688 -11.57 16.781 1 77.94 331 LEU B C 1
ATOM 6061 O O . LEU B 1 331 ? -16.375 -12.062 17.672 1 77.94 331 LEU B O 1
ATOM 6065 N N . GLY B 1 332 ? -16.094 -11.539 15.484 1 72.56 332 GLY B N 1
ATOM 6066 C CA . GLY B 1 332 ? -17.328 -12.164 15.062 1 72.56 332 GLY B CA 1
ATOM 6067 C C . GLY B 1 332 ? -18.547 -11.289 15.305 1 72.56 332 GLY B C 1
ATOM 6068 O O . GLY B 1 332 ? -19.672 -11.797 15.422 1 72.56 332 GLY B O 1
ATOM 6069 N N . LYS B 1 333 ? -18.312 -10.008 15.523 1 72.62 333 LYS B N 1
ATOM 6070 C CA . LYS B 1 333 ? -19.422 -9.094 15.781 1 72.62 333 LYS B CA 1
ATOM 6071 C C . LYS B 1 333 ? -19.875 -8.391 14.5 1 72.62 333 LYS B C 1
ATOM 6073 O O . LYS B 1 333 ? -19.047 -8.086 13.641 1 72.62 333 LYS B O 1
ATOM 6078 N N . GLN B 1 334 ? -21.094 -8.32 14.289 1 67.38 334 GLN B N 1
ATOM 6079 C CA . GLN B 1 334 ? -21.609 -7.648 13.102 1 67.38 334 GLN B CA 1
ATOM 6080 C C . GLN B 1 334 ? -21.609 -6.133 13.281 1 67.38 334 GLN B C 1
ATOM 6082 O O . GLN B 1 334 ? -21.422 -5.387 12.32 1 67.38 334 GLN B O 1
ATOM 6087 N N . ASP B 1 335 ? -21.766 -5.785 14.609 1 70.12 335 ASP B N 1
ATOM 6088 C CA . ASP B 1 335 ? -21.875 -4.355 14.875 1 70.12 335 ASP B CA 1
ATOM 6089 C C . ASP B 1 335 ? -20.562 -3.799 15.438 1 70.12 335 ASP B C 1
ATOM 6091 O O . ASP B 1 335 ? -19.875 -4.48 16.188 1 70.12 335 ASP B O 1
ATOM 6095 N N . VAL B 1 336 ? -20.266 -2.691 14.914 1 74.06 336 VAL B N 1
ATOM 6096 C CA . VAL B 1 336 ? -19.078 -2.006 15.414 1 74.06 336 VAL B CA 1
ATOM 6097 C C . VAL B 1 336 ? -19.469 -1.021 16.516 1 74.06 336 VAL B C 1
ATOM 6099 O O . VAL B 1 336 ? -20.125 -0.007 16.25 1 74.06 336 VAL B O 1
ATOM 6102 N N . LYS B 1 337 ? -19.219 -1.404 17.688 1 72.31 337 LYS B N 1
ATOM 6103 C CA . LYS B 1 337 ? -19.578 -0.584 18.844 1 72.31 337 LYS B CA 1
ATOM 6104 C C . LYS B 1 337 ? -18.344 0.055 19.469 1 72.31 337 LYS B C 1
ATOM 6106 O O . LYS B 1 337 ? -17.297 -0.592 19.594 1 72.31 337 LYS B O 1
ATOM 6111 N N . VAL B 1 338 ? -18.438 1.388 19.609 1 69.81 338 VAL B N 1
ATOM 6112 C CA . VAL B 1 338 ? -17.359 2.111 20.266 1 69.81 338 VAL B CA 1
ATOM 6113 C C . VAL B 1 338 ? -17.922 3.141 21.234 1 69.81 338 VAL B C 1
ATOM 6115 O O . VAL B 1 338 ? -18.828 3.904 20.875 1 69.81 338 VAL B O 1
ATOM 6118 N N . PHE B 1 339 ? -17.391 3.197 22.438 1 67 339 PHE B N 1
ATOM 6119 C CA . PHE B 1 339 ? -17.781 4.129 23.5 1 67 339 PHE B CA 1
ATOM 6120 C C . PHE B 1 339 ? -19.297 4.102 23.703 1 67 339 PHE B C 1
ATOM 6122 O O . PHE B 1 339 ? -19.922 5.148 23.828 1 67 339 PHE B O 1
ATOM 6129 N N . GLY B 1 340 ? -19.844 2.945 23.531 1 62.94 340 GLY B N 1
ATOM 6130 C CA . GLY B 1 340 ? -21.266 2.752 23.828 1 62.94 340 GLY B CA 1
ATOM 6131 C C . GLY B 1 340 ? -22.156 3.088 22.656 1 62.94 340 GLY B C 1
ATOM 6132 O O . GLY B 1 340 ? -23.375 3.197 22.812 1 62.94 340 GLY B O 1
ATOM 6133 N N . ARG B 1 341 ? -21.547 3.373 21.469 1 71.06 341 ARG B N 1
ATOM 6134 C CA . ARG B 1 341 ? -22.344 3.695 20.297 1 71.06 341 ARG B CA 1
ATOM 6135 C C . ARG B 1 341 ? -21.969 2.811 19.109 1 71.06 341 ARG B C 1
ATOM 6137 O O . ARG B 1 341 ? -20.922 2.158 19.141 1 71.06 341 ARG B O 1
ATOM 6144 N N . GLU B 1 342 ? -22.953 2.713 18.188 1 76 342 GLU B N 1
ATOM 6145 C CA . GLU B 1 342 ? -22.734 1.893 17 1 76 342 GLU B CA 1
ATOM 6146 C C . GLU B 1 342 ? -22.422 2.758 15.781 1 76 342 GLU B C 1
ATOM 6148 O O . GLU B 1 342 ? -23.047 3.801 15.578 1 76 342 GLU B O 1
ATOM 6153 N N . ILE B 1 343 ? -21.484 2.406 15.109 1 74.56 343 ILE B N 1
ATOM 6154 C CA . ILE B 1 343 ? -21.109 3.133 13.898 1 74.56 343 ILE B CA 1
ATOM 6155 C C . ILE B 1 343 ? -22.031 2.74 12.75 1 74.56 343 ILE B C 1
ATOM 6157 O O . ILE B 1 343 ? -22.312 1.558 12.547 1 74.56 343 ILE B O 1
ATOM 6161 N N . HIS B 1 344 ? -22.422 3.699 12.008 1 75.38 344 HIS B N 1
ATOM 6162 C CA . HIS B 1 344 ? -23.312 3.469 10.883 1 75.38 344 HIS B CA 1
ATOM 6163 C C . HIS B 1 344 ? -22.625 2.693 9.773 1 75.38 344 HIS B C 1
ATOM 6165 O O . HIS B 1 344 ? -21.469 2.992 9.43 1 75.38 344 HIS B O 1
ATOM 6171 N N . PRO B 1 345 ? -23.281 1.715 9.219 1 74 345 PRO B N 1
ATOM 6172 C CA . PRO B 1 345 ? -22.688 0.879 8.172 1 74 345 PRO B CA 1
ATOM 6173 C C . PRO B 1 345 ? -22.25 1.688 6.953 1 74 345 PRO B C 1
ATOM 6175 O O . PRO B 1 345 ? -21.25 1.337 6.305 1 74 345 PRO B O 1
ATOM 6178 N N . GLU B 1 346 ? -22.875 2.746 6.758 1 73.44 346 GLU B N 1
ATOM 6179 C CA . GLU B 1 346 ? -22.5 3.584 5.621 1 73.44 346 GLU B CA 1
ATOM 6180 C C . GLU B 1 346 ? -21.141 4.23 5.836 1 73.44 346 GLU B C 1
ATOM 6182 O O . GLU B 1 346 ? -20.359 4.363 4.895 1 73.44 346 GLU B O 1
ATOM 6187 N N . ASP B 1 347 ? -20.938 4.574 7.039 1 75.88 347 ASP B N 1
ATOM 6188 C CA . ASP B 1 347 ? -19.656 5.203 7.363 1 75.88 347 ASP B CA 1
ATOM 6189 C C . ASP B 1 347 ? -18.516 4.188 7.309 1 75.88 347 ASP B C 1
ATOM 6191 O O . ASP B 1 347 ? -17.391 4.535 6.953 1 75.88 347 ASP B O 1
ATOM 6195 N N . GLN B 1 348 ? -18.906 3.023 7.613 1 81.44 348 GLN B N 1
ATOM 6196 C CA . GLN B 1 348 ? -17.906 1.956 7.516 1 81.44 348 GLN B CA 1
ATOM 6197 C C . GLN B 1 348 ? -17.5 1.719 6.066 1 81.44 348 GLN B C 1
ATOM 6199 O O . GLN B 1 348 ? -16.312 1.656 5.754 1 81.44 348 GLN B O 1
ATOM 6204 N N . GLN B 1 349 ? -18.453 1.675 5.254 1 80.25 349 GLN B N 1
ATOM 6205 C CA . GLN B 1 349 ? -18.203 1.42 3.842 1 80.25 349 GLN B CA 1
ATOM 6206 C C . GLN B 1 349 ? -17.406 2.561 3.213 1 80.25 349 GLN B C 1
ATOM 6208 O O . GLN B 1 349 ? -16.484 2.326 2.441 1 80.25 349 GLN B O 1
ATOM 6213 N N . LYS B 1 350 ? -17.75 3.723 3.613 1 81.12 350 LYS B N 1
ATOM 6214 C CA . LYS B 1 350 ? -17.062 4.898 3.09 1 81.12 350 LYS B CA 1
ATOM 6215 C C . LYS B 1 350 ? -15.586 4.898 3.492 1 81.12 350 LYS B C 1
ATOM 6217 O O . LYS B 1 350 ? -14.719 5.238 2.688 1 81.12 350 LYS B O 1
ATOM 6222 N N . SER B 1 351 ? -15.398 4.539 4.691 1 83.88 351 SER B N 1
ATOM 6223 C CA . SER B 1 351 ? -14.031 4.523 5.199 1 83.88 351 SER B CA 1
ATOM 6224 C C . SER B 1 351 ? -13.156 3.549 4.414 1 83.88 351 SER B C 1
ATOM 6226 O O . SER B 1 351 ? -12.023 3.871 4.055 1 83.88 351 SER B O 1
ATOM 6228 N N . PHE B 1 352 ? -13.711 2.449 4.059 1 86.19 352 PHE B N 1
ATOM 6229 C CA . PHE B 1 352 ? -12.961 1.429 3.338 1 86.19 352 PHE B CA 1
ATOM 6230 C C . PHE B 1 352 ? -12.734 1.844 1.89 1 86.19 352 PHE B C 1
ATOM 6232 O O . PHE B 1 352 ? -11.68 1.567 1.317 1 86.19 352 PHE B O 1
ATOM 6239 N N . ILE B 1 353 ? -13.688 2.479 1.366 1 84.25 353 ILE B N 1
ATOM 6240 C CA . ILE B 1 353 ? -13.562 2.955 -0.006 1 84.25 353 ILE B CA 1
ATOM 6241 C C . ILE B 1 353 ? -12.461 4.012 -0.089 1 84.25 353 ILE B C 1
ATOM 6243 O O . ILE B 1 353 ? -11.617 3.965 -0.985 1 84.25 353 ILE B O 1
ATOM 6247 N N . VAL B 1 354 ? -12.453 4.891 0.875 1 85.12 354 VAL B N 1
ATOM 6248 C CA . VAL B 1 354 ? -11.492 5.984 0.892 1 85.12 354 VAL B CA 1
ATOM 6249 C C . VAL B 1 354 ? -10.078 5.422 1.016 1 85.12 354 VAL B C 1
ATOM 6251 O O . VAL B 1 354 ? -9.172 5.824 0.278 1 85.12 354 VAL B O 1
ATOM 6254 N N . ILE B 1 355 ? -9.93 4.512 1.841 1 87.56 355 ILE B N 1
ATOM 6255 C CA . ILE B 1 355 ? -8.609 3.932 2.078 1 87.56 355 ILE B CA 1
ATOM 6256 C C . ILE B 1 355 ? -8.148 3.17 0.837 1 87.56 355 ILE B C 1
ATOM 6258 O O . ILE B 1 355 ? -6.984 3.258 0.443 1 87.56 355 ILE B O 1
ATOM 6262 N N . SER B 1 356 ? -9.008 2.457 0.224 1 88.31 356 SER B N 1
ATOM 6263 C CA . SER B 1 356 ? -8.664 1.672 -0.959 1 88.31 356 SER B CA 1
ATOM 6264 C C . SER B 1 356 ? -8.273 2.572 -2.125 1 88.31 356 SER B C 1
ATOM 6266 O O . SER B 1 356 ? -7.27 2.326 -2.797 1 88.31 356 SER B O 1
ATOM 6268 N N . VAL B 1 357 ? -9.047 3.584 -2.293 1 88.25 357 VAL B N 1
ATOM 6269 C CA . VAL B 1 357 ? -8.742 4.508 -3.381 1 88.25 357 VAL B CA 1
ATOM 6270 C C . VAL B 1 357 ? -7.422 5.219 -3.107 1 88.25 357 VAL B C 1
ATOM 6272 O O . VAL B 1 357 ? -6.613 5.414 -4.02 1 88.25 357 VAL B O 1
ATOM 6275 N N . PHE B 1 358 ? -7.258 5.625 -1.86 1 90.81 358 PHE B N 1
ATOM 6276 C CA . PHE B 1 358 ? -6.02 6.285 -1.464 1 90.81 358 PHE B CA 1
ATOM 6277 C C . PHE B 1 358 ? -4.812 5.418 -1.807 1 90.81 358 PHE B C 1
ATOM 6279 O O . PHE B 1 358 ? -3.848 5.898 -2.404 1 90.81 358 PHE B O 1
ATOM 6286 N N . LEU B 1 359 ? -4.879 4.184 -1.569 1 90.62 359 LEU B N 1
ATOM 6287 C CA . LEU B 1 359 ? -3.752 3.275 -1.755 1 90.62 359 LEU B CA 1
ATOM 6288 C C . LEU B 1 359 ? -3.492 3.027 -3.236 1 90.62 359 LEU B C 1
ATOM 6290 O O . LEU B 1 359 ? -2.34 2.965 -3.668 1 90.62 359 LEU B O 1
ATOM 6294 N N . VAL B 1 360 ? -4.508 2.883 -3.969 1 91.19 360 VAL B N 1
ATOM 6295 C CA . VAL B 1 360 ? -4.363 2.666 -5.406 1 91.19 360 VAL B CA 1
ATOM 6296 C C . VAL B 1 360 ? -3.717 3.891 -6.051 1 91.19 360 VAL B C 1
ATOM 6298 O O . VAL B 1 360 ? -2.801 3.76 -6.863 1 91.19 360 VAL B O 1
ATOM 6301 N N . LEU B 1 361 ? -4.16 5.039 -5.621 1 93.56 361 LEU B N 1
ATOM 6302 C CA . LEU B 1 361 ? -3.615 6.27 -6.18 1 93.56 361 LEU B CA 1
ATOM 6303 C C . LEU B 1 361 ? -2.158 6.457 -5.766 1 93.56 361 LEU B C 1
ATOM 6305 O O . LEU B 1 361 ? -1.329 6.883 -6.574 1 93.56 361 LEU B O 1
ATOM 6309 N N . LEU B 1 362 ? -1.929 6.16 -4.523 1 95.38 362 LEU B N 1
ATOM 6310 C CA . LEU B 1 362 ? -0.558 6.266 -4.039 1 95.38 362 LEU B CA 1
ATOM 6311 C C . LEU B 1 362 ? 0.367 5.336 -4.812 1 95.38 362 LEU B C 1
ATOM 6313 O O . LEU B 1 362 ? 1.442 5.746 -5.258 1 95.38 362 LEU B O 1
ATOM 6317 N N . PHE B 1 363 ? -0.038 4.109 -5.02 1 94.69 363 PHE B N 1
ATOM 6318 C CA . PHE B 1 363 ? 0.755 3.119 -5.738 1 94.69 363 PHE B CA 1
ATOM 6319 C C . PHE B 1 363 ? 0.951 3.529 -7.191 1 94.69 363 PHE B C 1
ATOM 6321 O O . PHE B 1 363 ? 2.055 3.426 -7.73 1 94.69 363 PHE B O 1
ATOM 6328 N N . ALA B 1 364 ? -0.076 3.977 -7.777 1 95.62 364 ALA B N 1
ATOM 6329 C CA . ALA B 1 364 ? 0.004 4.434 -9.164 1 95.62 364 ALA B CA 1
ATOM 6330 C C . ALA B 1 364 ? 0.962 5.613 -9.297 1 95.62 364 ALA B C 1
ATOM 6332 O O . ALA B 1 364 ? 1.749 5.676 -10.25 1 95.62 364 ALA B O 1
ATOM 6333 N N . ALA B 1 365 ? 0.879 6.508 -8.344 1 97.75 365 ALA B N 1
ATOM 6334 C CA . ALA B 1 365 ? 1.748 7.68 -8.375 1 97.75 365 ALA B CA 1
ATOM 6335 C C . ALA B 1 365 ? 3.215 7.281 -8.234 1 97.75 365 ALA B C 1
ATOM 6337 O O . ALA B 1 365 ? 4.078 7.809 -8.938 1 97.75 365 ALA B O 1
ATOM 6338 N N . VAL B 1 366 ? 3.486 6.344 -7.352 1 97.5 366 VAL B N 1
ATOM 6339 C CA . VAL B 1 366 ? 4.855 5.891 -7.141 1 97.5 366 VAL B CA 1
ATOM 6340 C C . VAL B 1 366 ? 5.391 5.238 -8.414 1 97.5 366 VAL B C 1
ATOM 6342 O O . VAL B 1 366 ? 6.531 5.48 -8.812 1 97.5 366 VAL B O 1
ATOM 6345 N N . ILE B 1 367 ? 4.594 4.465 -9.086 1 96.5 367 ILE B N 1
ATOM 6346 C CA . ILE B 1 367 ? 4.996 3.797 -10.32 1 96.5 367 ILE B CA 1
ATOM 6347 C C . ILE B 1 367 ? 5.266 4.84 -11.406 1 96.5 367 ILE B C 1
ATOM 6349 O O . ILE B 1 367 ? 6.289 4.781 -12.094 1 96.5 367 ILE B O 1
ATOM 6353 N N . MET B 1 368 ? 4.375 5.781 -11.523 1 96.81 368 MET B N 1
ATOM 6354 C CA . MET B 1 368 ? 4.504 6.793 -12.57 1 96.81 368 MET B CA 1
ATOM 6355 C C . MET B 1 368 ? 5.746 7.648 -12.344 1 96.81 368 MET B C 1
ATOM 6357 O O . MET B 1 368 ? 6.504 7.898 -13.281 1 96.81 368 MET B O 1
ATOM 6361 N N . ILE B 1 369 ? 5.914 8.109 -11.109 1 97.56 369 ILE B N 1
ATOM 6362 C CA . ILE B 1 369 ? 7.078 8.938 -10.812 1 97.56 369 ILE B CA 1
ATOM 6363 C C . ILE B 1 369 ? 8.359 8.133 -11.047 1 97.56 369 ILE B C 1
ATOM 6365 O O . ILE B 1 369 ? 9.336 8.648 -11.594 1 97.56 369 ILE B O 1
ATOM 6369 N N . SER B 1 370 ? 8.344 6.84 -10.617 1 95.94 370 SER B N 1
ATOM 6370 C CA . SER B 1 370 ? 9.5 5.984 -10.852 1 95.94 370 SER B CA 1
ATOM 6371 C C . SER B 1 370 ? 9.773 5.828 -12.352 1 95.94 370 SER B C 1
ATOM 6373 O O . SER B 1 370 ? 10.93 5.734 -12.766 1 95.94 370 SER B O 1
ATOM 6375 N N . ALA B 1 371 ? 8.734 5.734 -13.148 1 94.56 371 ALA B N 1
ATOM 6376 C CA . ALA B 1 371 ? 8.875 5.602 -14.594 1 94.56 371 ALA B CA 1
ATOM 6377 C C . ALA B 1 371 ? 9.438 6.879 -15.211 1 94.56 371 ALA B C 1
ATOM 6379 O O . ALA B 1 371 ? 10.289 6.82 -16.109 1 94.56 371 ALA B O 1
ATOM 6380 N N . PHE B 1 372 ? 8.984 8.055 -14.711 1 94.94 372 PHE B N 1
ATOM 6381 C CA . PHE B 1 372 ? 9.438 9.336 -15.242 1 94.94 372 PHE B CA 1
ATOM 6382 C C . PHE B 1 372 ? 10.883 9.594 -14.852 1 94.94 372 PHE B C 1
ATOM 6384 O O . PHE B 1 372 ? 11.633 10.219 -15.617 1 94.94 372 PHE B O 1
ATOM 6391 N N . GLU B 1 373 ? 11.203 9.18 -13.703 1 94.38 373 GLU B N 1
ATOM 6392 C CA . GLU B 1 373 ? 12.547 9.461 -13.195 1 94.38 373 GLU B CA 1
ATOM 6393 C C . GLU B 1 373 ? 13.516 8.336 -13.539 1 94.38 373 GLU B C 1
ATOM 6395 O O . GLU B 1 373 ? 14.539 8.172 -12.875 1 94.38 373 GLU B O 1
ATOM 6400 N N . ARG B 1 374 ? 13.117 7.715 -14.633 1 85.81 374 ARG B N 1
ATOM 6401 C CA . ARG B 1 374 ? 13.984 6.641 -15.102 1 85.81 374 ARG B CA 1
ATOM 6402 C C . ARG B 1 374 ? 15.344 7.18 -15.523 1 85.81 374 ARG B C 1
ATOM 6404 O O . ARG B 1 374 ? 15.43 8.203 -16.219 1 85.81 374 ARG B O 1
ATOM 6411 N N . GLY B 1 375 ? 16.406 6.742 -14.922 1 81.69 375 GLY B N 1
ATOM 6412 C CA . GLY B 1 375 ? 17.75 7.203 -15.273 1 81.69 375 GLY B CA 1
ATOM 6413 C C . GLY B 1 375 ? 18.359 8.102 -14.219 1 81.69 375 GLY B C 1
ATOM 6414 O O . GLY B 1 375 ? 19.547 8.414 -14.273 1 81.69 375 GLY B O 1
ATOM 6415 N N . SER B 1 376 ? 17.375 8.57 -13.453 1 85.94 376 SER B N 1
ATOM 6416 C CA . SER B 1 376 ? 17.922 9.383 -12.367 1 85.94 376 SER B CA 1
ATOM 6417 C C . SER B 1 376 ? 18.438 8.508 -11.219 1 85.94 376 SER B C 1
ATOM 6419 O O . SER B 1 376 ? 18.203 7.301 -11.203 1 85.94 376 SER B O 1
ATOM 6421 N N . ALA B 1 377 ? 19.234 8.984 -10.438 1 88.62 377 ALA B N 1
ATOM 6422 C CA . ALA B 1 377 ? 19.828 8.258 -9.32 1 88.62 377 ALA B CA 1
ATOM 6423 C C . ALA B 1 377 ? 18.969 8.383 -8.062 1 88.62 377 ALA B C 1
ATOM 6425 O O . ALA B 1 377 ? 19.453 8.172 -6.949 1 88.62 377 ALA B O 1
ATOM 6426 N N . ILE B 1 378 ? 17.719 8.766 -8.258 1 93.44 378 ILE B N 1
ATOM 6427 C CA . ILE B 1 378 ? 16.844 8.945 -7.105 1 93.44 378 ILE B CA 1
ATOM 6428 C C . ILE B 1 378 ? 16.406 7.582 -6.57 1 93.44 378 ILE B C 1
ATOM 6430 O O . ILE B 1 378 ? 15.844 6.773 -7.309 1 93.44 378 ILE B O 1
ATOM 6434 N N . PRO B 1 379 ? 16.703 7.32 -5.348 1 94.25 379 PRO B N 1
ATOM 6435 C CA . PRO B 1 379 ? 16.312 6.035 -4.77 1 94.25 379 PRO B CA 1
ATOM 6436 C C . PRO B 1 379 ? 14.797 5.898 -4.602 1 94.25 379 PRO B C 1
ATOM 6438 O O . PRO B 1 379 ? 14.094 6.898 -4.441 1 94.25 379 PRO B O 1
ATOM 6441 N N . LEU B 1 380 ? 14.305 4.684 -4.625 1 95.69 380 LEU B N 1
ATOM 6442 C CA . LEU B 1 380 ? 12.883 4.383 -4.527 1 95.69 380 LEU B CA 1
ATOM 6443 C C . LEU B 1 380 ? 12.305 4.918 -3.221 1 95.69 380 LEU B C 1
ATOM 6445 O O . LEU B 1 380 ? 11.188 5.445 -3.203 1 95.69 380 LEU B O 1
ATOM 6449 N N . ILE B 1 381 ? 13.062 4.832 -2.133 1 96.44 381 ILE B N 1
ATOM 6450 C CA . ILE B 1 381 ? 12.57 5.27 -0.831 1 96.44 381 ILE B CA 1
ATOM 6451 C C . ILE B 1 381 ? 12.273 6.77 -0.868 1 96.44 381 ILE B C 1
ATOM 6453 O O . ILE B 1 381 ? 11.305 7.23 -0.263 1 96.44 381 ILE B O 1
ATOM 6457 N N . ALA B 1 382 ? 13.086 7.523 -1.577 1 97.06 382 ALA B N 1
ATOM 6458 C CA . ALA B 1 382 ? 12.867 8.961 -1.69 1 97.06 382 ALA B CA 1
ATOM 6459 C C . ALA B 1 382 ? 11.578 9.258 -2.459 1 97.06 382 ALA B C 1
ATOM 6461 O O . ALA B 1 382 ? 10.852 10.195 -2.125 1 97.06 382 ALA B O 1
ATOM 6462 N N . ILE B 1 383 ? 11.297 8.453 -3.455 1 97 383 ILE B N 1
ATOM 6463 C CA . ILE B 1 383 ? 10.086 8.609 -4.246 1 97 383 ILE B CA 1
ATOM 6464 C C . ILE B 1 383 ? 8.867 8.289 -3.387 1 97 383 ILE B C 1
ATOM 6466 O O . ILE B 1 383 ? 7.891 9.047 -3.367 1 97 383 ILE B O 1
ATOM 6470 N N . ILE B 1 384 ? 8.961 7.199 -2.678 1 97.25 384 ILE B N 1
ATOM 6471 C CA . ILE B 1 384 ? 7.859 6.793 -1.81 1 97.25 384 ILE B CA 1
ATOM 6472 C C . ILE B 1 384 ? 7.625 7.855 -0.738 1 97.25 384 ILE B C 1
ATOM 6474 O O . ILE B 1 384 ? 6.484 8.227 -0.465 1 97.25 384 ILE B O 1
ATOM 6478 N N . PHE B 1 385 ? 8.695 8.352 -0.164 1 97.38 385 PHE B N 1
ATOM 6479 C CA . PHE B 1 385 ? 8.633 9.328 0.91 1 97.38 385 PHE B CA 1
ATOM 6480 C C . PHE B 1 385 ? 7.996 10.625 0.423 1 97.38 385 PHE B C 1
ATOM 6482 O O . PHE B 1 385 ? 7.066 11.141 1.052 1 97.38 385 PHE B O 1
ATOM 6489 N N . GLU B 1 386 ? 8.398 11.117 -0.736 1 97.62 386 GLU B N 1
ATOM 6490 C CA . GLU B 1 386 ? 7.879 12.359 -1.292 1 97.62 386 GLU B CA 1
ATOM 6491 C C . GLU B 1 386 ? 6.418 12.211 -1.7 1 97.62 386 GLU B C 1
ATOM 6493 O O . GLU B 1 386 ? 5.617 13.133 -1.503 1 97.62 386 GLU B O 1
ATOM 6498 N N . THR B 1 387 ? 6.109 11.086 -2.281 1 97.5 387 THR B N 1
ATOM 6499 C CA . THR B 1 387 ? 4.742 10.852 -2.727 1 97.5 387 THR B CA 1
ATOM 6500 C C . THR B 1 387 ? 3.797 10.742 -1.532 1 97.5 387 THR B C 1
ATOM 6502 O O . THR B 1 387 ? 2.699 11.297 -1.552 1 97.5 387 THR B O 1
ATOM 6505 N N . ALA B 1 388 ? 4.234 10.016 -0.507 1 96.56 388 ALA B N 1
ATOM 6506 C CA . ALA B 1 388 ? 3.441 9.898 0.714 1 96.56 388 ALA B CA 1
ATOM 6507 C C . ALA B 1 388 ? 3.258 11.258 1.38 1 96.56 388 ALA B C 1
ATOM 6509 O O . ALA B 1 388 ? 2.172 11.57 1.873 1 96.56 388 ALA B O 1
ATOM 6510 N N . SER B 1 389 ? 4.309 12.047 1.394 1 96.69 389 SER B N 1
ATOM 6511 C CA . SER B 1 389 ? 4.266 13.383 1.985 1 96.69 389 SER B CA 1
ATOM 6512 C C . SER B 1 389 ? 3.297 14.289 1.234 1 96.69 389 SER B C 1
ATOM 6514 O O . SER B 1 389 ? 2.521 15.023 1.851 1 96.69 389 SER B O 1
ATOM 6516 N N . ALA B 1 390 ? 3.336 14.211 -0.093 1 96.75 390 ALA B N 1
ATOM 6517 C CA . ALA B 1 390 ? 2.453 15.023 -0.92 1 96.75 390 ALA B CA 1
ATOM 6518 C C . ALA B 1 390 ? 0.996 14.609 -0.748 1 96.75 390 ALA B C 1
ATOM 6520 O O . ALA B 1 390 ? 0.119 15.453 -0.546 1 96.75 390 ALA B O 1
ATOM 6521 N N . PHE B 1 391 ? 0.79 13.328 -0.753 1 94.88 391 PHE B N 1
ATOM 6522 C CA . PHE B 1 391 ? -0.579 12.828 -0.682 1 94.88 391 PHE B CA 1
ATOM 6523 C C . PHE B 1 391 ? -1.151 13.023 0.717 1 94.88 391 PHE B C 1
ATOM 6525 O O . PHE B 1 391 ? -2.348 13.273 0.875 1 94.88 391 PHE B O 1
ATOM 6532 N N . GLY B 1 392 ? -0.364 12.898 1.695 1 93.38 392 GLY B N 1
ATOM 6533 C CA . GLY B 1 392 ? -0.785 13.117 3.068 1 93.38 392 GLY B CA 1
ATOM 6534 C C . GLY B 1 392 ? -0.733 14.578 3.48 1 93.38 392 GLY B C 1
ATOM 6535 O O . GLY B 1 392 ? -1.105 14.93 4.602 1 93.38 392 GLY B O 1
ATOM 6536 N N . THR B 1 393 ? -0.243 15.422 2.674 1 93.31 393 THR B N 1
ATOM 6537 C CA . THR B 1 393 ? -0.065 16.844 2.926 1 93.31 393 THR B CA 1
ATOM 6538 C C . THR B 1 393 ? 0.76 17.078 4.188 1 93.31 393 THR B C 1
ATOM 6540 O O . THR B 1 393 ? 0.378 17.859 5.051 1 93.31 393 THR B O 1
ATOM 6543 N N . CYS B 1 394 ? 1.825 16.328 4.297 1 93.38 394 CYS B N 1
ATOM 6544 C CA . CYS B 1 394 ? 2.691 16.422 5.469 1 93.38 394 CYS B CA 1
ATOM 6545 C C . CYS B 1 394 ? 3.795 17.453 5.254 1 93.38 394 CYS B C 1
ATOM 6547 O O . CYS B 1 394 ? 4.02 18.312 6.109 1 93.38 394 CYS B O 1
ATOM 6549 N N . GLY B 1 395 ? 4.566 17.344 4.164 1 93 395 GLY B N 1
ATOM 6550 C CA . GLY B 1 395 ? 5.551 18.359 3.832 1 93 395 GLY B CA 1
ATOM 6551 C C . GLY B 1 395 ? 6.977 17.938 4.141 1 93 395 GLY B C 1
ATOM 6552 O O . GLY B 1 395 ? 7.93 18.609 3.738 1 93 395 GLY B O 1
ATOM 6553 N N . LEU B 1 396 ? 7.098 16.828 4.836 1 94.12 396 LEU B N 1
ATOM 6554 C CA . LEU B 1 396 ? 8.445 16.312 5.035 1 94.12 396 LEU B CA 1
ATOM 6555 C C . LEU B 1 396 ? 9.055 15.859 3.717 1 94.12 396 LEU B C 1
ATOM 6557 O O . LEU B 1 396 ? 8.359 15.281 2.875 1 94.12 396 LEU B O 1
ATOM 6561 N N . SER B 1 397 ? 10.328 16.125 3.588 1 94.5 397 SER B N 1
ATOM 6562 C CA . SER B 1 397 ? 11.008 15.812 2.336 1 94.5 397 SER B CA 1
ATOM 6563 C C . SER B 1 397 ? 12.406 15.25 2.592 1 94.5 397 SER B C 1
ATOM 6565 O O . SER B 1 397 ? 13.039 15.57 3.6 1 94.5 397 SER B O 1
ATOM 6567 N N . MET B 1 398 ? 12.805 14.438 1.707 1 94.19 398 MET B N 1
ATOM 6568 C CA . MET B 1 398 ? 14.188 13.961 1.729 1 94.19 398 MET B CA 1
ATOM 6569 C C . MET B 1 398 ? 15.078 14.828 0.85 1 94.19 398 MET B C 1
ATOM 6571 O O . MET B 1 398 ? 16.219 14.461 0.551 1 94.19 398 MET B O 1
ATOM 6575 N N . GLY B 1 399 ? 14.523 15.883 0.345 1 91.06 399 GLY B N 1
ATOM 6576 C CA . GLY B 1 399 ? 15.305 16.875 -0.373 1 91.06 399 GLY B CA 1
ATOM 6577 C C . GLY B 1 399 ? 15.383 16.609 -1.865 1 91.06 399 GLY B C 1
ATOM 6578 O O . GLY B 1 399 ? 16.297 17.078 -2.539 1 91.06 399 GLY B O 1
ATOM 6579 N N . ILE B 1 400 ? 14.383 15.836 -2.434 1 93.25 400 ILE B N 1
ATOM 6580 C CA . ILE B 1 400 ? 14.5 15.469 -3.842 1 93.25 400 ILE B CA 1
ATOM 6581 C C . ILE B 1 400 ? 13.414 16.172 -4.652 1 93.25 400 ILE B C 1
ATOM 6583 O O . ILE B 1 400 ? 13.344 16.016 -5.871 1 93.25 400 ILE B O 1
ATOM 6587 N N . THR B 1 401 ? 12.555 16.969 -4.059 1 94.31 401 THR B N 1
ATOM 6588 C CA . THR B 1 401 ? 11.406 17.562 -4.738 1 94.31 401 THR B CA 1
ATOM 6589 C C . THR B 1 401 ? 11.859 18.422 -5.906 1 94.31 401 THR B C 1
ATOM 6591 O O . THR B 1 401 ? 11.266 18.391 -6.984 1 94.31 401 THR B O 1
ATOM 6594 N N . ASP B 1 402 ? 12.914 19.188 -5.703 1 93.69 402 ASP B N 1
ATOM 6595 C CA . ASP B 1 402 ? 13.391 20.109 -6.73 1 93.69 402 ASP B CA 1
ATOM 6596 C C . ASP B 1 402 ? 14.164 19.375 -7.82 1 93.69 402 ASP B C 1
ATOM 6598 O O . ASP B 1 402 ? 14.375 19.906 -8.906 1 93.69 402 ASP B O 1
ATOM 6602 N N . GLU B 1 403 ? 14.594 18.156 -7.57 1 94.31 403 GLU B N 1
ATOM 6603 C CA . GLU B 1 403 ? 15.359 17.359 -8.523 1 94.31 403 GLU B CA 1
ATOM 6604 C C . GLU B 1 403 ? 14.438 16.547 -9.43 1 94.31 403 GLU B C 1
ATOM 6606 O O . GLU B 1 403 ? 14.875 16.031 -10.461 1 94.31 403 GLU B O 1
ATOM 6611 N N . LEU B 1 404 ? 13.195 16.5 -9.039 1 95.81 404 LEU B N 1
ATOM 6612 C CA . LEU B 1 404 ? 12.25 15.695 -9.805 1 95.81 404 LEU B CA 1
ATOM 6613 C C . LEU B 1 404 ? 11.906 16.375 -11.125 1 95.81 404 LEU B C 1
ATOM 6615 O O . LEU B 1 404 ? 11.953 17.609 -11.227 1 95.81 404 LEU B O 1
ATOM 6619 N N . SER B 1 405 ? 11.594 15.57 -12.133 1 96.44 405 SER B N 1
ATOM 6620 C CA . SER B 1 405 ? 11.172 16.094 -13.43 1 96.44 405 SER B CA 1
ATOM 6621 C C . SER B 1 405 ? 9.828 16.797 -13.328 1 96.44 405 SER B C 1
ATOM 6623 O O . SER B 1 405 ? 9.125 16.672 -12.328 1 96.44 405 SER B O 1
ATOM 6625 N N . LEU B 1 406 ? 9.461 17.578 -14.328 1 96.31 406 LEU B N 1
ATOM 6626 C CA . LEU B 1 406 ? 8.234 18.375 -14.344 1 96.31 406 LEU B CA 1
ATOM 6627 C C . LEU B 1 406 ? 7.008 17.469 -14.266 1 96.31 406 LEU B C 1
ATOM 6629 O O . LEU B 1 406 ? 6.086 17.734 -13.492 1 96.31 406 LEU B O 1
ATOM 6633 N N . PRO B 1 407 ? 7.012 16.359 -15.016 1 96.88 407 PRO B N 1
ATOM 6634 C CA . PRO B 1 407 ? 5.844 15.484 -14.891 1 96.88 407 PRO B CA 1
ATOM 6635 C C . PRO B 1 407 ? 5.684 14.906 -13.484 1 96.88 407 PRO B C 1
ATOM 6637 O O . PRO B 1 407 ? 4.562 14.758 -13 1 96.88 407 PRO B O 1
ATOM 6640 N N . SER B 1 408 ? 6.789 14.578 -12.891 1 97.69 408 SER B N 1
ATOM 6641 C CA . SER B 1 408 ? 6.746 14.07 -11.523 1 97.69 408 SER B CA 1
ATOM 6642 C C . SER B 1 408 ? 6.238 15.125 -10.555 1 97.69 408 SER B C 1
ATOM 6644 O O . SER B 1 408 ? 5.441 14.828 -9.664 1 97.69 408 SER B O 1
ATOM 6646 N N . GLN B 1 409 ? 6.707 16.406 -10.742 1 98.06 409 GLN B N 1
ATOM 6647 C CA . GLN B 1 409 ? 6.238 17.484 -9.898 1 98.06 409 GLN B CA 1
ATOM 6648 C C . GLN B 1 409 ? 4.742 17.734 -10.086 1 98.06 409 GLN B C 1
ATOM 6650 O O . GLN B 1 409 ? 4.035 18.078 -9.141 1 98.06 409 GLN B O 1
ATOM 6655 N N . PHE B 1 410 ? 4.293 17.516 -11.273 1 97.94 410 PHE B N 1
ATOM 6656 C CA . PHE B 1 410 ? 2.869 17.672 -11.555 1 97.94 410 PHE B CA 1
ATOM 6657 C C . PHE B 1 410 ? 2.051 16.625 -10.82 1 97.94 410 PHE B C 1
ATOM 6659 O O . PHE B 1 410 ? 0.973 16.906 -10.305 1 97.94 410 PHE B O 1
ATOM 6666 N N . ILE B 1 411 ? 2.541 15.406 -10.789 1 97.94 411 ILE B N 1
ATOM 6667 C CA . ILE B 1 411 ? 1.862 14.344 -10.055 1 97.94 411 ILE B CA 1
ATOM 6668 C C . ILE B 1 411 ? 1.78 14.703 -8.578 1 97.94 411 ILE B C 1
ATOM 6670 O O . ILE B 1 411 ? 0.736 14.523 -7.941 1 97.94 411 ILE B O 1
ATOM 6674 N N . LEU B 1 412 ? 2.883 15.242 -8.078 1 98.12 412 LEU B N 1
ATOM 6675 C CA . LEU B 1 412 ? 2.891 15.641 -6.68 1 98.12 412 LEU B CA 1
ATOM 6676 C C . LEU B 1 412 ? 1.875 16.75 -6.422 1 98.12 412 LEU B C 1
ATOM 6678 O O . LEU B 1 412 ? 1.197 16.75 -5.395 1 98.12 412 LEU B O 1
ATOM 6682 N N . MET B 1 413 ? 1.718 17.688 -7.363 1 98 413 MET B N 1
ATOM 6683 C CA . MET B 1 413 ? 0.751 18.766 -7.223 1 98 413 MET B CA 1
ATOM 6684 C C . MET B 1 413 ? -0.672 18.234 -7.16 1 98 413 MET B C 1
ATOM 6686 O O . MET B 1 413 ? -1.464 18.641 -6.312 1 98 413 MET B O 1
ATOM 6690 N N . VAL B 1 414 ? -0.925 17.266 -8.016 1 96.88 414 VAL B N 1
ATOM 6691 C CA . VAL B 1 414 ? -2.262 16.672 -8.062 1 96.88 414 VAL B CA 1
ATOM 6692 C C . VAL B 1 414 ? -2.545 15.93 -6.758 1 96.88 414 VAL B C 1
ATOM 6694 O O . VAL B 1 414 ? -3.648 16.016 -6.211 1 96.88 414 VAL B O 1
ATOM 6697 N N . LEU B 1 415 ? -1.553 15.266 -6.273 1 96.69 415 LEU B N 1
ATOM 6698 C CA . LEU B 1 415 ? -1.721 14.508 -5.035 1 96.69 415 LEU B CA 1
ATOM 6699 C C . LEU B 1 415 ? -1.95 15.445 -3.855 1 96.69 415 LEU B C 1
ATOM 6701 O O . LEU B 1 415 ? -2.775 15.164 -2.984 1 96.69 415 LEU B O 1
ATOM 6705 N N . MET B 1 416 ? -1.18 16.531 -3.83 1 96.25 416 MET B N 1
ATOM 6706 C CA . MET B 1 416 ? -1.376 17.5 -2.756 1 96.25 416 MET B CA 1
ATOM 6707 C C . MET B 1 416 ? -2.791 18.062 -2.789 1 96.25 416 MET B C 1
ATOM 6709 O O . MET B 1 416 ? -3.426 18.219 -1.744 1 96.25 416 MET B O 1
ATOM 6713 N N . PHE B 1 417 ? -3.293 18.312 -3.988 1 93.38 417 PHE B N 1
ATOM 6714 C CA . PHE B 1 417 ? -4.633 18.859 -4.172 1 93.38 417 PHE B CA 1
ATOM 6715 C C . PHE B 1 417 ? -5.688 17.875 -3.682 1 93.38 417 PHE B C 1
ATOM 6717 O O . PHE B 1 417 ? -6.57 18.234 -2.898 1 93.38 417 PHE B O 1
ATOM 6724 N N . ILE B 1 418 ? -5.547 16.641 -4.047 1 91.62 418 ILE B N 1
ATOM 6725 C CA . ILE B 1 418 ? -6.512 15.609 -3.658 1 91.62 418 ILE B CA 1
ATOM 6726 C C . ILE B 1 418 ? -6.426 15.367 -2.152 1 91.62 418 ILE B C 1
ATOM 6728 O O . ILE B 1 418 ? -7.449 15.188 -1.489 1 91.62 418 ILE B O 1
ATOM 6732 N N . GLY B 1 419 ? -5.219 15.344 -1.683 1 90.06 419 GLY B N 1
ATOM 6733 C CA . GLY B 1 419 ? -5.027 15.117 -0.258 1 90.06 419 GLY B CA 1
ATOM 6734 C C . GLY B 1 419 ? -5.688 16.188 0.604 1 90.06 419 GLY B C 1
ATOM 6735 O O . GLY B 1 419 ? -6.203 15.883 1.682 1 90.06 419 GLY B O 1
ATOM 6736 N N . ARG B 1 420 ? -5.711 17.344 0.149 1 88.75 420 ARG B N 1
ATOM 6737 C CA . ARG B 1 420 ? -6.27 18.453 0.908 1 88.75 420 ARG B CA 1
ATOM 6738 C C . ARG B 1 420 ? -7.793 18.453 0.845 1 88.75 420 ARG B C 1
ATOM 6740 O O . ARG B 1 420 ? -8.461 18.578 1.872 1 88.75 420 ARG B O 1
ATOM 6747 N N . VAL B 1 421 ? -8.281 18.312 -0.327 1 82.44 421 VAL B N 1
ATOM 6748 C CA . VAL B 1 421 ? -9.727 18.391 -0.512 1 82.44 421 VAL B CA 1
ATOM 6749 C C . VAL B 1 421 ? -10.383 17.156 0.1 1 82.44 421 VAL B C 1
ATOM 6751 O O . VAL B 1 421 ? -11.508 17.219 0.601 1 82.44 421 VAL B O 1
ATOM 6754 N N . GLY B 1 422 ? -9.711 16.109 0.097 1 80.38 422 GLY B N 1
ATOM 6755 C CA . GLY B 1 422 ? -10.273 14.867 0.599 1 80.38 422 GLY B CA 1
ATOM 6756 C C . GLY B 1 422 ? -10.766 13.953 -0.502 1 80.38 422 GLY B C 1
ATOM 6757 O O . GLY B 1 422 ? -11.297 14.414 -1.515 1 80.38 422 GLY B O 1
ATOM 6758 N N . LEU B 1 423 ? -10.641 12.734 -0.278 1 78.44 423 LEU B N 1
ATOM 6759 C CA . LEU B 1 423 ? -10.953 11.742 -1.302 1 78.44 423 LEU B CA 1
ATOM 6760 C C . LEU B 1 423 ? -12.453 11.609 -1.487 1 78.44 423 LEU B C 1
ATOM 6762 O O . LEU B 1 423 ? -12.93 11.344 -2.594 1 78.44 423 LEU B O 1
ATOM 6766 N N . ILE B 1 424 ? -13.148 11.828 -0.437 1 71.56 424 ILE B N 1
ATOM 6767 C CA . ILE B 1 424 ? -14.602 11.742 -0.54 1 71.56 424 ILE B CA 1
ATOM 6768 C C . ILE B 1 424 ? -15.125 12.859 -1.437 1 71.56 424 ILE B C 1
ATOM 6770 O O . ILE B 1 424 ? -15.945 12.617 -2.328 1 71.56 424 ILE B O 1
ATOM 6774 N N . ALA B 1 425 ? -14.656 14.016 -1.093 1 69.38 425 ALA B N 1
ATOM 6775 C CA . ALA B 1 425 ? -15.062 15.148 -1.924 1 69.38 425 ALA B CA 1
ATOM 6776 C C . ALA B 1 425 ? -14.664 14.922 -3.381 1 69.38 425 ALA B C 1
ATOM 6778 O O . ALA B 1 425 ? -15.43 15.242 -4.293 1 69.38 425 ALA B O 1
ATOM 6779 N N . PHE B 1 426 ? -13.617 14.352 -3.547 1 73.94 426 PHE B N 1
ATOM 6780 C CA . PHE B 1 426 ? -13.117 14.078 -4.891 1 73.94 426 PHE B CA 1
ATOM 6781 C C . PHE B 1 426 ? -14 13.055 -5.594 1 73.94 426 PHE B C 1
ATOM 6783 O O . PHE B 1 426 ? -14.352 13.227 -6.766 1 73.94 426 PHE B O 1
ATOM 6790 N N . LEU B 1 427 ? -14.383 12.031 -4.867 1 71.69 427 LEU B N 1
ATOM 6791 C CA . LEU B 1 427 ? -15.188 10.969 -5.461 1 71.69 427 LEU B CA 1
ATOM 6792 C C . LEU B 1 427 ? -16.594 11.461 -5.77 1 71.69 427 LEU B C 1
ATOM 6794 O O . LEU B 1 427 ? -17.172 11.094 -6.797 1 71.69 427 LEU B O 1
ATOM 6798 N N . PHE B 1 428 ? -17.109 12.32 -4.945 1 66.19 428 PHE B N 1
ATOM 6799 C CA . PHE B 1 428 ? -18.469 12.82 -5.133 1 66.19 428 PHE B CA 1
ATOM 6800 C C . PHE B 1 428 ? -18.5 13.898 -6.207 1 66.19 428 PHE B C 1
ATOM 6802 O O . PHE B 1 428 ? -19.562 14.203 -6.758 1 66.19 428 PHE B O 1
ATOM 6809 N N . SER B 1 429 ? -17.422 14.477 -6.352 1 64.94 429 SER B N 1
ATOM 6810 C CA . SER B 1 429 ? -17.359 15.484 -7.41 1 64.94 429 SER B CA 1
ATOM 6811 C C . SER B 1 429 ? -17.484 14.836 -8.789 1 64.94 429 SER B C 1
ATOM 6813 O O . SER B 1 429 ? -17.953 15.461 -9.734 1 64.94 429 SER B O 1
ATOM 6815 N N . VAL B 1 430 ? -17.125 13.594 -8.812 1 61.44 430 VAL B N 1
ATOM 6816 C CA . VAL B 1 430 ? -17.203 12.867 -10.078 1 61.44 430 VAL B CA 1
ATOM 6817 C C . VAL B 1 430 ? -18.594 12.242 -10.227 1 61.44 430 VAL B C 1
ATOM 6819 O O . VAL B 1 430 ? -19.016 11.93 -11.336 1 61.44 430 VAL B O 1
ATOM 6822 N N . ARG B 1 431 ? -19.25 12.125 -9 1 60.16 431 ARG B N 1
ATOM 6823 C CA . ARG B 1 431 ? -20.578 11.516 -8.922 1 60.16 431 ARG B CA 1
ATOM 6824 C C . ARG B 1 431 ? -21.562 12.234 -9.844 1 60.16 431 ARG B C 1
ATOM 6826 O O . ARG B 1 431 ? -21.641 13.461 -9.836 1 60.16 431 ARG B O 1
ATOM 6833 N N . ARG B 1 432 ? -22.016 11.328 -10.766 1 56.62 432 ARG B N 1
ATOM 6834 C CA . ARG B 1 432 ? -23.156 11.812 -11.531 1 56.62 432 ARG B CA 1
ATOM 6835 C C . ARG B 1 432 ? -24.406 11.836 -10.68 1 56.62 432 ARG B C 1
ATOM 6837 O O . ARG B 1 432 ? -24.516 11.117 -9.68 1 56.62 432 ARG B O 1
ATOM 6844 N N . LYS B 1 433 ? -25.375 12.609 -10.891 1 51.53 433 LYS B N 1
ATOM 6845 C CA . LYS B 1 433 ? -26.672 12.758 -10.219 1 51.53 433 LYS B CA 1
ATOM 6846 C C . LYS B 1 433 ? -27.234 11.406 -9.812 1 51.53 433 LYS B C 1
ATOM 6848 O O . LYS B 1 433 ? -27.141 10.438 -10.562 1 51.53 433 LYS B O 1
ATOM 6853 N N . GLU B 1 434 ? -27.344 11.219 -8.438 1 53.34 434 GLU B N 1
ATOM 6854 C CA . GLU B 1 434 ? -27.938 10.047 -7.816 1 53.34 434 GLU B CA 1
ATOM 6855 C C . GLU B 1 434 ? -29.078 9.492 -8.68 1 53.34 434 GLU B C 1
ATOM 6857 O O . GLU B 1 434 ? -30.031 10.195 -8.984 1 53.34 434 GLU B O 1
ATOM 6862 N N . THR B 1 435 ? -28.781 8.727 -9.609 1 49.03 435 THR B N 1
ATOM 6863 C CA . THR B 1 435 ? -29.953 8.109 -10.203 1 49.03 435 THR B CA 1
ATOM 6864 C C . THR B 1 435 ? -30.484 6.988 -9.312 1 49.03 435 THR B C 1
ATOM 6866 O O . THR B 1 435 ? -29.766 6.016 -9.047 1 49.03 435 THR B O 1
ATOM 6869 N N . LYS B 1 436 ? -31.281 7.266 -8.242 1 47.31 436 LYS B N 1
ATOM 6870 C CA . LYS B 1 436 ? -31.969 6.23 -7.484 1 47.31 436 LYS B CA 1
ATOM 6871 C C . LYS B 1 436 ? -32.375 5.062 -8.383 1 47.31 436 LYS B C 1
ATOM 6873 O O . LYS B 1 436 ? -33.062 5.254 -9.398 1 47.31 436 LYS B O 1
ATOM 6878 N N . SER B 1 437 ? -31.578 4.02 -8.438 1 50.28 437 SER B N 1
ATOM 6879 C CA . SER B 1 437 ? -32.031 2.846 -9.18 1 50.28 437 SER B CA 1
ATOM 6880 C C . SER B 1 437 ? -33.188 2.143 -8.477 1 50.28 437 SER B C 1
ATOM 6882 O O . SER B 1 437 ? -33.031 1.711 -7.332 1 50.28 437 SER B O 1
ATOM 6884 N N . TYR B 1 438 ? -34.344 2.309 -8.773 1 49.94 438 TYR B N 1
ATOM 6885 C CA . TYR B 1 438 ? -35.562 1.722 -8.25 1 49.94 438 TYR B CA 1
ATOM 6886 C C . TYR B 1 438 ? -35.625 0.219 -8.5 1 49.94 438 TYR B C 1
ATOM 6888 O O . TYR B 1 438 ? -36.562 -0.464 -8.078 1 49.94 438 TYR B O 1
ATOM 6896 N N . TYR B 1 439 ? -34.656 -0.468 -9.133 1 50.41 439 TYR B N 1
ATOM 6897 C CA . TYR B 1 439 ? -34.844 -1.885 -9.406 1 50.41 439 TYR B CA 1
ATOM 6898 C C . TYR B 1 439 ? -33.969 -2.75 -8.516 1 50.41 439 TYR B C 1
ATOM 6900 O O . TYR B 1 439 ? -32.75 -2.559 -8.461 1 50.41 439 TYR B O 1
ATOM 6908 N N . LYS B 1 440 ? -34.562 -3.412 -7.562 1 55.22 440 LYS B N 1
ATOM 6909 C CA . LYS B 1 440 ? -33.875 -4.344 -6.66 1 55.22 440 LYS B CA 1
ATOM 6910 C C . LYS B 1 440 ? -33.531 -5.645 -7.379 1 55.22 440 LYS B C 1
ATOM 6912 O O . LYS B 1 440 ? -34.406 -6.336 -7.891 1 55.22 440 LYS B O 1
ATOM 6917 N N . TYR B 1 441 ? -32.375 -5.879 -7.754 1 55.5 441 TYR B N 1
ATOM 6918 C CA . TYR B 1 441 ? -31.938 -7.148 -8.344 1 55.5 441 TYR B CA 1
ATOM 6919 C C . TYR B 1 441 ? -31.734 -8.203 -7.262 1 55.5 441 TYR B C 1
ATOM 6921 O O . TYR B 1 441 ? -31.5 -7.875 -6.098 1 55.5 441 TYR B O 1
ATOM 6929 N N . PRO B 1 442 ? -31.812 -9.609 -7.609 1 55.78 442 PRO B N 1
ATOM 6930 C CA . PRO B 1 442 ? -31.562 -10.672 -6.633 1 55.78 442 PRO B CA 1
ATOM 6931 C C . PRO B 1 442 ? -30.125 -10.664 -6.121 1 55.78 442 PRO B C 1
ATOM 6933 O O . PRO B 1 442 ? -29.203 -10.344 -6.871 1 55.78 442 PRO B O 1
ATOM 6936 N N . THR B 1 443 ? -30.016 -10.828 -4.879 1 52.03 443 THR B N 1
ATOM 6937 C CA . THR B 1 443 ? -28.734 -10.789 -4.195 1 52.03 443 THR B CA 1
ATOM 6938 C C . THR B 1 443 ? -28.031 -12.141 -4.289 1 52.03 443 THR B C 1
ATOM 6940 O O . THR B 1 443 ? -28.656 -13.188 -4.133 1 52.03 443 THR B O 1
ATOM 6943 N N . GLU B 1 444 ? -26.875 -12.312 -4.945 1 51.31 444 GLU B N 1
ATOM 6944 C CA . GLU B 1 444 ? -26.094 -13.539 -4.996 1 51.31 444 GLU B CA 1
ATOM 6945 C C . GLU B 1 444 ? -24.797 -13.398 -4.191 1 51.31 444 GLU B C 1
ATOM 6947 O O . GLU B 1 444 ? -24.172 -12.344 -4.203 1 51.31 444 GLU B O 1
ATOM 6952 N N . ARG B 1 445 ? -24.469 -14.469 -3.332 1 45.62 445 ARG B N 1
ATOM 6953 C CA . ARG B 1 445 ? -23.266 -14.5 -2.521 1 45.62 445 ARG B CA 1
ATOM 6954 C C . ARG B 1 445 ? -22.047 -14.898 -3.361 1 45.62 445 ARG B C 1
ATOM 6956 O O . ARG B 1 445 ? -22.141 -15.789 -4.207 1 45.62 445 ARG B O 1
ATOM 6963 N N . ILE B 1 446 ? -21.094 -14.062 -3.332 1 44.03 446 ILE B N 1
ATOM 6964 C CA . ILE B 1 446 ? -19.859 -14.328 -4.066 1 44.03 446 ILE B CA 1
ATOM 6965 C C . ILE B 1 446 ? -18.75 -14.719 -3.096 1 44.03 446 ILE B C 1
ATOM 6967 O O . ILE B 1 446 ? -18.688 -14.195 -1.979 1 44.03 446 ILE B O 1
ATOM 6971 N N . ILE B 1 447 ? -18.062 -15.828 -3.334 1 40.88 447 ILE B N 1
ATOM 6972 C CA . ILE B 1 447 ? -16.969 -16.281 -2.482 1 40.88 447 ILE B CA 1
ATOM 6973 C C . ILE B 1 447 ? -15.844 -15.258 -2.504 1 40.88 447 ILE B C 1
ATOM 6975 O O . ILE B 1 447 ? -15.344 -14.898 -3.572 1 40.88 447 ILE B O 1
ATOM 6979 N N . ILE B 1 448 ? -15.766 -14.562 -1.292 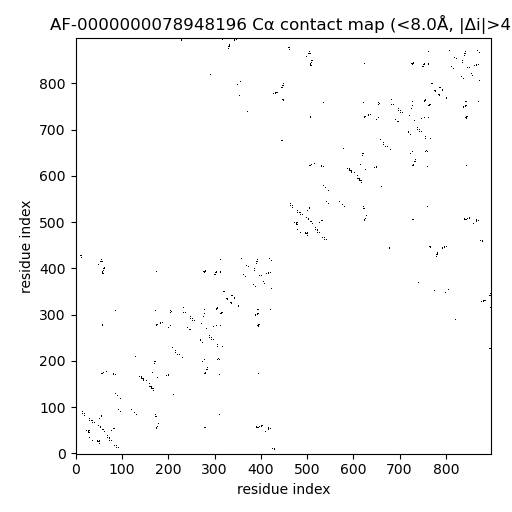1 41.47 448 ILE B N 1
ATOM 6980 C CA . ILE B 1 448 ? -14.727 -13.555 -1.123 1 41.47 448 ILE B CA 1
ATOM 6981 C C . ILE B 1 448 ? -13.516 -14.18 -0.436 1 41.47 448 ILE B C 1
ATOM 6983 O O . ILE B 1 448 ? -13.648 -15.117 0.351 1 41.47 448 ILE B O 1
ATOM 6987 N N . GLY B 1 449 ? -12.227 -14.18 -0.861 1 47.25 449 GLY B N 1
ATOM 6988 C CA . GLY B 1 449 ? -11.031 -14.727 -0.241 1 47.25 449 GLY B CA 1
ATOM 6989 C C . GLY B 1 449 ? -9.914 -13.703 -0.096 1 47.25 449 GLY B C 1
ATOM 6990 O O . GLY B 1 449 ? -9.922 -12.672 -0.769 1 47.25 449 GLY B O 1
#

Organism: Halalkalibacterium halodurans (strain ATCC BAA-125 / DSM 18197 / FERM 7344 / JCM 9153 / C-125) (NCBI:txid272558)

Sequence (898 aa):
MKSALNQFMTPFRMIMVSYIIAMFLFSVLLFLPISQQPGVNLTFSEALFTSVSAVSVTGLTVVNVSETYSYIGILFLALAIQLGGIGIMTLGTFVWMLFGKKIILSQRMLIMVDQNQNQFSGLVNLMRGILLVALSIEFIGALILGTYYIRYFDTVGEAYYQGAFAALSAFTNAGFDITGESLIPFADDYYVQLVTILLIFAGAIGFPVFLEVRAYFSKENPNFTFSLFTKITTTTFFAVFIFGVIGIWALEKNHYFVGLEWHQQLFTAVFNSATSRSGGLTIMDISDLSLATLLFISGLMIIGASPSSVGGGIRTTTLAVMFLTIRSFALGKQDVKVFGREIHPEDQQKSFIVISVFLVLLFAAVIMISAFERGSAIPLIAIIFETASAFGTCGLSMGITDELSLPSQFILMVLMFIGRVGLIAFLFSVRRKETKSYYKYPTERIIIGMKSALNQFMTPFRMIMVSYIIAMFLFSVLLFLPISQQPGVNLTFSEALFTSVSAVSVTGLTVVNVSETYSYIGILFLALAIQLGGIGIMTLGTFVWMLFGKKIILSQRMLIMVDQNQNQFSGLVNLMRGILLVALSIEFIGALILGTYYIRYFDTVGEAYYQGAFAALSAFTNAGFDITGESLIPFADDYYVQLVTILLIFAGAIGFPVFLEVRAYFSKENPNFTFSLFTKITTTTFFAVFIFGVIGIWALEKNHYFVGLEWHQQLFTAVFNSATSRSGGLTIMDISDLSLATLLFISGLMIIGASPSSVGGGIRTTTLAVMFLTIRSFALGKQDVKVFGREIHPEDQQKSFIVISVFLVLLFAAVIMISAFERGSAIPLIAIIFETASAFGTCGLSMGITDELSLPSQFILMVLMFIGRVGLIAFLFSVRRKETKSYYKYPTERIIIG

Radius of gyration: 29.59 Å; Cα contacts (8 Å, |Δi|>4): 1484; chains: 2; bounding box: 64×84×66 Å

pLDDT: mean 82.28, std 17.88, range [28.8, 98.19]

Solvent-accessible surface area (backbone atoms only — not comparable to full-atom values): 44795 Å² total; per-residue (Å²): 117,67,62,62,53,53,75,70,47,47,74,48,39,48,47,53,48,50,50,51,50,50,24,52,52,47,14,53,54,47,56,35,73,76,12,34,31,91,89,60,87,79,53,66,68,55,25,35,48,40,20,39,20,27,30,34,8,12,27,50,53,64,64,57,54,47,75,39,36,25,74,59,19,48,49,52,48,51,49,34,27,49,36,38,24,54,34,50,70,51,36,42,55,44,50,41,55,70,67,68,57,81,70,76,55,70,68,48,58,65,57,56,69,56,77,91,66,58,75,62,62,53,51,54,51,50,46,52,50,46,50,51,50,52,53,47,51,32,50,52,36,13,52,53,40,11,61,59,30,44,80,79,38,96,41,67,67,58,9,36,52,52,14,37,48,46,22,44,18,25,27,28,12,18,19,52,49,69,77,65,51,54,38,36,92,44,55,86,37,65,67,64,49,50,53,42,48,52,31,26,48,63,22,20,60,15,51,67,45,54,53,50,53,51,48,57,72,34,82,84,44,88,80,66,72,82,51,71,62,49,53,50,34,52,50,43,50,50,48,52,40,52,50,35,25,52,49,43,45,66,64,28,54,85,50,68,39,55,90,54,51,71,70,56,42,50,50,50,23,46,47,52,27,51,20,30,41,6,17,14,52,41,50,61,70,60,70,65,48,51,72,25,42,49,51,50,47,27,56,42,10,36,40,17,12,22,67,72,28,25,30,16,23,39,14,34,42,18,53,49,49,51,53,46,42,48,50,22,50,31,44,45,35,91,64,37,69,55,97,80,26,20,58,39,69,65,47,50,52,49,29,48,47,48,52,51,52,50,49,53,51,51,52,50,47,45,33,50,37,43,51,71,47,60,86,54,88,74,53,67,66,54,48,47,32,42,49,26,12,26,31,3,8,5,14,47,60,71,76,51,63,58,75,46,52,69,70,44,48,49,51,41,48,52,31,21,49,44,13,44,68,20,58,55,42,53,40,54,48,65,30,48,76,65,57,84,73,86,72,84,54,62,71,48,87,62,83,61,70,118,66,61,63,54,54,74,70,47,47,73,46,40,49,47,52,49,50,50,52,50,51,24,51,52,46,14,53,56,47,54,34,73,76,12,33,31,90,89,59,88,80,50,63,68,56,24,35,48,39,20,40,19,28,31,33,8,12,27,50,53,65,64,56,53,46,75,39,36,26,75,59,19,48,49,52,46,51,49,34,28,48,37,38,24,54,34,49,70,51,38,43,55,43,50,40,56,70,66,69,58,81,78,64,71,72,68,45,56,65,54,59,70,54,80,87,67,58,76,60,62,53,52,54,51,48,46,52,48,47,51,50,51,52,53,47,52,32,49,52,37,14,52,54,40,11,60,60,30,42,80,78,39,96,40,66,66,56,8,37,54,53,15,36,49,48,22,45,18,25,28,28,12,18,19,52,49,69,79,65,52,54,39,37,92,45,54,87,35,64,66,64,49,49,54,41,47,51,30,29,49,62,22,20,60,15,50,68,46,52,52,49,52,51,46,58,72,35,82,84,43,88,81,66,73,83,49,70,61,48,53,49,34,52,51,43,50,51,48,53,39,52,50,35,25,53,50,43,45,66,64,28,52,86,52,68,39,56,91,52,53,71,70,57,45,49,52,51,23,45,47,53,28,50,20,29,40,5,17,14,53,39,52,62,68,61,70,67,51,52,73,25,42,50,50,49,46,27,57,42,9,34,40,17,12,21,64,73,28,27,30,14,24,38,14,37,42,20,53,48,50,50,53,46,43,48,50,24,49,31,44,46,36,91,64,37,71,54,96,81,26,21,57,39,69,66,48,51,54,48,28,46,46,46,52,52,52,50,50,52,50,51,51,51,48,46,33,50,37,44,51,71,46,60,88,55,87,73,52,67,66,55,48,49,33,40,49,25,13,25,31,3,8,6,15,47,59,73,77,52,63,57,73,47,51,70,71,44,48,49,52,41,47,52,32,23,49,44,15,44,68,20,57,56,44,54,39,54,49,66,31,47,77,63,57,82,73,85,71,85,53,63,69,47,88,62,82,61,70